Protein AF-0000000084558433 (afdb_homodimer)

Radius of gyration: 28.71 Å; Cα contacts (8 Å, |Δi|>4): 2437; chains: 2; bounding box: 60×85×61 Å

pLDDT: mean 94.38, std 9.55, range [43.19, 98.94]

Foldseek 3Di:
DWDKFWDPFFQQPWPQKWKAWACLPLDPPFTFKMKMFGNFWFQKAKFAAPDPQAALLRVLCVVLVQRTAGMEMEGEAEFNTPVPPQSNVLNLVLLVLLCVLVVHDSSRYHYFYYHDHPDDDDSNSSSSRSNVTSVGIDHDDVRRVNNQRNREDLFPDWQKTKIWTAFPVGQIKIKMKTWYAADQAAGDLPFGHQTGEMEMEMQAAADPVLNVVVSVLCNQARNQEDAAHGGDSTGMYMYTHRNNSPDDHCSPGPGVSVNSSVNRNSSRQVNQLRHQVFQAKEKEKEWQFPDQSLQSLLSRQLQNDLVNQQCLVVLFLPCVSSVVSSVVSPTDADLQQKWKWKAADPDIATQDHSNHGPDPDPVSRVSSSVRSPHRYMYIYMYRNNHGHMGMHMHGHDDPRNCVCVVPVVD/DWDKFWDPFFQQPWPQKWKAWACLPLDPPFTFKMKMFGNFWFQKAKFWAPDPQAALLRVLCVVLVQRTAGMEMEGEAEFNTPVPPQSNVLNLVLLVLLCVLVVHDSSRYRYFYYHDHPDDDDSNSSSSRSNVTSVGIDHDDVRRVNNQRNREDLFPDWQKTKIWTAFPVGQIKIKMKTWYAADQFAGDLPARDQTGEMEMEMQAAADPVLNVVVSVLSNQARNQEDAAHGGDSTRMYMYTHRNNSPDDHCSPGPGVSVNSSVNRNSSRQVNQLRHQVFQAKEKEKEWQFPDQSLQSLLSRQLQNDLVNQQCLVVLFLPCVSSVVSSVVSPTDADLQQKWKWKAADPDIATQDHSNHGPDPDPVNRVSSSVRSPHRYMYIYMYRNNHGHMGMHMHGHDDPRNCVCVVPVVD

Secondary structure (DSSP, 8-state):
----EEES--TT-STTEEEEEE--SSSSSS--EEEEEEEEEEEEEEEE---SS--HHHHHHHHH--SEEEEEEEEEEE---S-HHHHHHHHHHHHHHHHHHHTS-GGGEEEEEEEESS----HHHHHHHHHHHHHH-B-SHHHHHHHHHHT-SS-SS-EEEEEEEE-TTS-EEEEEEEEE-SSS----SSS----SEEEEEE-SB--GGGHHHHHHHHHTTGGGB-SSS---S--EEEEEE--TT-SSB-TT-HHHHHHHHHHHHHHHHHHHHT-TT---EEEEEEEEESSHHHHHHHHHHHHT-HHHHHHHHTT---HHHHHHHHHTS-----GGG-EEEEEETTEEEEEEETTEES--SHHHHHHHHHHHSSSEEEEEEE--SSSEEEEEEEE---HHHHHHHHSS--/----EEES--TT-STTEEEEEE--SSSSSS--EEEEEEEEEEEEEEEE---SS--HHHHHHHHH--SEEEEEEEEEEE---S-HHHHHHHHHHHHHHHHHHHTS-GGGEEEEEEEESS----HHHHHHHHHHHHHH-B-SHHHHHHHHHHT-SS-SS-EEEEEEEE-TTS-EEEEEEEEE-SSS----SSS----SEEEEEE-SB--GGGHHHHHHHHHTTGGGB-SSS---S--EEEEEE--TT-SSB-TT-HHHHHHHHHHHHHHHHHHHHT-TT---EEEEEEEEESSHHHHHHHHHHHHT-HHHHHHHHTT---HHHHHHHHHTS-----GGG-EEEEEETTEEEEEEETTEES--SHHHHHHHHHHHSSSEEEEEEE--SSSEEEEEEEE---HHHHHHHHSS--

Organism: NCBI:txid1577791

InterPro domains:
  IPR002813 Arginine biosynthesis protein ArgJ [MF_01106] (1-410)
  IPR002813 Arginine biosynthesis protein ArgJ [PF01960] (18-410)
  IPR002813 Arginine biosynthesis protein ArgJ [PTHR23100] (4-410)
  IPR002813 Arginine biosynthesis protein ArgJ [TIGR00120] (7-409)
  IPR002813 Arginine biosynthesis protein ArgJ [cd02152] (14-410)
  IPR016117 ArgJ-like domain superfamily [SSF56266] (13-407)
  IPR042195 ArgJ beta chain, C-terminal domain [G3DSA:3.10.20.340] (275-410)

Solvent-accessible surface area (backbone atoms only — not comparable to full-atom values): 37476 Å² total; per-residue (Å²): 128,75,61,68,39,80,47,96,51,21,54,24,60,15,58,59,31,27,18,9,38,27,62,29,60,76,28,94,79,52,44,16,28,18,36,40,38,38,81,48,69,7,38,43,43,75,32,38,40,71,29,69,45,50,8,20,29,52,53,53,50,62,73,64,59,50,62,37,32,29,32,38,40,31,39,14,55,42,21,28,18,62,38,57,70,61,24,36,52,50,41,52,49,52,28,44,52,49,16,61,76,70,71,52,61,44,70,25,39,44,59,46,36,34,57,46,48,57,40,81,75,60,61,67,33,50,50,54,22,46,57,51,26,67,75,49,50,31,61,47,65,66,22,26,51,34,22,42,50,1,50,35,73,81,38,85,65,76,45,64,41,23,36,37,36,43,39,94,88,62,41,62,34,29,41,11,32,34,41,35,48,19,63,57,23,16,36,68,85,85,61,71,19,20,45,29,46,34,46,30,30,25,3,38,24,52,56,81,79,34,48,64,56,52,43,53,46,36,57,63,15,36,34,26,26,25,44,54,57,36,43,37,36,50,15,30,26,37,37,35,25,48,27,68,49,42,74,66,69,41,68,79,33,65,53,51,52,53,45,52,46,50,48,43,38,51,52,24,46,49,33,14,46,40,15,52,50,31,76,25,30,35,36,32,36,30,33,17,14,71,37,49,67,34,14,42,34,29,34,49,35,38,47,51,29,55,62,38,17,9,14,47,60,45,26,34,68,57,61,40,46,50,47,32,28,42,23,64,26,78,43,75,65,51,68,60,47,24,30,34,33,42,29,11,82,93,39,74,43,71,44,29,50,50,32,32,66,64,56,91,51,74,75,46,47,53,54,43,22,54,16,34,64,35,57,45,29,35,41,40,35,36,32,70,62,41,81,24,49,34,58,29,29,10,21,30,46,40,59,48,30,35,51,56,45,17,49,55,89,106,128,76,62,70,39,81,47,96,52,21,54,24,61,15,59,60,30,27,19,11,38,27,62,30,61,75,30,95,77,54,43,15,29,19,36,40,37,37,80,47,68,7,37,42,42,74,33,36,39,68,30,69,46,50,7,21,29,52,52,52,49,61,73,63,59,48,61,39,31,28,31,39,40,31,38,16,54,42,21,27,16,60,38,56,70,62,24,36,52,49,40,52,49,53,28,43,52,49,16,60,77,69,70,51,61,45,70,24,39,44,57,45,37,33,57,45,47,58,40,80,74,60,61,68,34,50,51,51,23,45,56,53,25,67,74,50,50,32,62,48,65,68,24,26,49,33,21,41,49,1,50,34,74,82,38,85,66,76,44,65,40,22,37,37,37,44,40,92,89,62,40,62,34,30,41,12,31,34,41,35,49,18,62,57,22,15,35,64,87,85,63,65,20,20,44,30,48,34,46,29,30,25,4,38,25,51,57,81,79,35,46,64,57,51,49,53,48,32,56,64,15,34,32,26,27,26,46,56,58,35,43,38,36,50,14,30,28,38,38,36,25,48,27,67,49,41,75,65,70,42,69,79,32,65,55,50,50,51,45,52,44,50,45,42,38,52,52,25,47,50,32,14,46,39,14,52,50,32,77,27,28,35,37,33,37,30,32,17,14,72,36,49,65,35,13,43,35,29,36,50,35,39,47,51,28,54,63,37,17,9,14,48,59,45,26,35,68,59,62,39,46,47,48,31,27,42,23,63,28,80,41,76,65,50,67,59,46,24,30,35,31,43,29,11,82,94,39,73,42,70,44,28,52,50,33,32,67,62,57,89,51,72,73,44,50,54,52,43,22,54,16,33,64,36,56,44,29,35,42,39,36,35,32,71,60,42,81,24,49,34,57,30,29,10,21,29,46,41,58,48,30,35,49,57,46,18,46,55,88,106

Sequence (820 aa):
MNMIEEIEGGITTPQGFKAAGVHSGVKYRALDLGMVYSDVPASAFVGYTSNDVKSAPVQVMMKENSPKLSAVVINSGNANALTGRRGVEDAIAMKQAVAKELNIDPIEVGVMSTGLIGRFVDLHKIRYGINRAVRALDLGREADSLFAEAIMTTDTIKKEFSVRTRLEDGTLVYIAAVSKGSGMISPHMKVLHGTTLSVVTTDANLSIDFRSKWQEILDDSLNMVSVDGDQSTNDTSILMANGKAGGKYADEDPEFIAALEMVMTKIAKTIAKDGEGATKLIEVQVTGADTKEDARKAVHKILNSPLVKSAIYGSDPNYGRIMMALGNSGCKFNIEDVRLTIKGGDLEVPILDMGAPVFQEERSVEVVRMAMDNTEVSILIDLAYGKESAVGWGCDLTYDYVRINAEYASMNMIEEIEGGITTPQGFKAAGVHSGVKYRALDLGMVYSDVPASAFVGYTSNDVKSAPVQVMMKENSPKLSAVVINSGNANALTGRRGVEDAIAMKQAVAKELNIDPIEVGVMSTGLIGRFVDLHKIRYGINRAVRALDLGREADSLFAEAIMTTDTIKKEFSVRTRLEDGTLVYIAAVSKGSGMISPHMKVLHGTTLSVVTTDANLSIDFRSKWQEILDDSLNMVSVDGDQSTNDTSILMANGKAGGKYADEDPEFIAALEMVMTKIAKTIAKDGEGATKLIEVQVTGADTKEDARKAVHKILNSPLVKSAIYGSDPNYGRIMMALGNSGCKFNIEDVRLTIKGGDLEVPILDMGAPVFQEERSVEVVRMAMDNTEVSILIDLAYGKESAVGWGCDLTYDYVRINAEYAS

Nearest PDB structures (foldseek):
  1vra-assembly1_A  TM=9.473E-01  e=4.789E-22  Halalkalibacterium halodurans
  1vra-assembly1_B  TM=9.084E-01  e=2.443E-18  Halalkalibacterium halodurans
  3it4-assembly1_B  TM=9.270E-01  e=1.247E-14  Mycobacterium tuberculosis
  3it4-assembly1_D  TM=9.232E-01  e=3.241E-14  Mycobacterium tuberculosis
  2v4i-assembly1_A  TM=8.874E-01  e=9.176E-13  Streptomyces clavuligerus

Structure (mmCIF, N/CA/C/O backbone):
data_AF-0000000084558433-model_v1
#
loop_
_entity.id
_entity.type
_entity.pdbx_description
1 polymer 'Arginine biosynthesis bifunctional protein ArgJ'
#
loop_
_atom_site.group_PDB
_atom_site.id
_atom_site.type_symbol
_atom_site.label_atom_id
_atom_site.label_alt_id
_atom_site.label_comp_id
_atom_site.label_asym_id
_atom_site.label_entity_id
_atom_site.label_seq_id
_atom_site.pdbx_PDB_ins_code
_atom_site.Cartn_x
_atom_site.Cartn_y
_atom_site.Cartn_z
_atom_site.occupancy
_atom_site.B_iso_or_equiv
_atom_site.auth_seq_id
_atom_site.auth_comp_id
_atom_site.auth_asym_id
_atom_site.auth_atom_id
_atom_site.pdbx_PDB_model_num
ATOM 1 N N . MET A 1 1 ? 30.781 -30.125 -11.453 1 44.47 1 MET A N 1
ATOM 2 C CA . MET A 1 1 ? 29.766 -29.297 -10.812 1 44.47 1 MET A CA 1
ATOM 3 C C . MET A 1 1 ? 28.469 -29.312 -11.625 1 44.47 1 MET A C 1
ATOM 5 O O . MET A 1 1 ? 28.469 -28.984 -12.812 1 44.47 1 MET A O 1
ATOM 9 N N . ASN A 1 2 ? 27.547 -30.25 -11.398 1 61.31 2 ASN A N 1
ATOM 10 C CA . ASN A 1 2 ? 26.406 -30.531 -12.25 1 61.31 2 ASN A CA 1
ATOM 11 C C . ASN A 1 2 ? 25.594 -29.281 -12.547 1 61.31 2 ASN A C 1
ATOM 13 O O . ASN A 1 2 ? 25.391 -28.438 -11.664 1 61.31 2 ASN A O 1
ATOM 17 N N . MET A 1 3 ? 25.641 -28.859 -13.75 1 83.62 3 MET A N 1
ATOM 18 C CA . MET A 1 3 ? 25.172 -27.594 -14.281 1 83.62 3 MET A CA 1
ATOM 19 C C . MET A 1 3 ? 23.656 -27.625 -14.516 1 83.62 3 MET A C 1
ATOM 21 O O . MET A 1 3 ? 23.125 -28.594 -15.055 1 83.62 3 MET A O 1
ATOM 25 N N . ILE A 1 4 ? 22.844 -26.922 -13.852 1 96.19 4 ILE A N 1
ATOM 26 C CA . ILE A 1 4 ? 21.453 -26.656 -14.18 1 96.19 4 ILE A CA 1
ATOM 27 C C . ILE A 1 4 ? 21.344 -26.125 -15.609 1 96.19 4 ILE A C 1
ATOM 29 O O . ILE A 1 4 ? 22.031 -25.188 -15.984 1 96.19 4 ILE A O 1
ATOM 33 N N . GLU A 1 5 ? 20.656 -26.828 -16.438 1 97.88 5 GLU A N 1
ATOM 34 C CA . GLU A 1 5 ? 20.5 -26.406 -17.828 1 97.88 5 GLU A CA 1
ATOM 35 C C . GLU A 1 5 ? 19.078 -25.922 -18.094 1 97.88 5 GLU A C 1
ATOM 37 O O . GLU A 1 5 ? 18.109 -26.656 -17.859 1 97.88 5 GLU A O 1
ATOM 42 N N . GLU A 1 6 ? 18.922 -24.672 -18.516 1 97.5 6 GLU A N 1
ATOM 43 C CA . GLU A 1 6 ? 17.625 -24.203 -19.016 1 97.5 6 GLU A CA 1
ATOM 44 C C . GLU A 1 6 ? 17.281 -24.875 -20.344 1 97.5 6 GLU A C 1
ATOM 46 O O . GLU A 1 6 ? 18.125 -24.984 -21.234 1 97.5 6 GLU A O 1
ATOM 51 N N . ILE A 1 7 ? 16.078 -25.328 -20.469 1 97.12 7 ILE A N 1
ATOM 52 C CA . ILE A 1 7 ? 15.695 -26.016 -21.688 1 97.12 7 ILE A CA 1
ATOM 53 C C . ILE A 1 7 ? 14.375 -25.438 -22.203 1 97.12 7 ILE A C 1
ATOM 55 O O . ILE A 1 7 ? 13.617 -24.844 -21.438 1 97.12 7 ILE A O 1
ATOM 59 N N . GLU A 1 8 ? 14.172 -25.656 -23.469 1 95.38 8 GLU A N 1
ATOM 60 C CA . GLU A 1 8 ? 12.844 -25.391 -24.016 1 95.38 8 GLU A CA 1
ATOM 61 C C . GLU A 1 8 ? 11.852 -26.469 -23.594 1 95.38 8 GLU A C 1
ATOM 63 O O . GLU A 1 8 ? 12.039 -27.641 -23.906 1 95.38 8 GLU A O 1
ATOM 68 N N . GLY A 1 9 ? 10.969 -26.156 -22.719 1 96.12 9 GLY A N 1
ATOM 69 C CA . GLY A 1 9 ? 9.984 -27.094 -22.219 1 96.12 9 GLY A CA 1
ATOM 70 C C . GLY A 1 9 ? 8.844 -26.422 -21.469 1 96.12 9 GLY A C 1
ATOM 71 O O . GLY A 1 9 ? 8.75 -25.188 -21.453 1 96.12 9 GLY A O 1
ATOM 72 N N . GLY A 1 10 ? 7.93 -27.25 -21.047 1 97.81 10 GLY A N 1
ATOM 73 C CA . GLY A 1 10 ? 6.75 -26.812 -20.328 1 97.81 10 GLY A CA 1
ATOM 74 C C . GLY A 1 10 ? 6.293 -27.812 -19.281 1 97.81 10 GLY A C 1
ATOM 75 O O . GLY A 1 10 ? 7.047 -28.719 -18.891 1 97.81 10 GLY A O 1
ATOM 76 N N . ILE A 1 11 ? 5.137 -27.641 -18.812 1 98.81 11 ILE A N 1
ATOM 77 C CA . ILE A 1 11 ? 4.602 -28.281 -17.625 1 98.81 11 ILE A CA 1
ATOM 78 C C . ILE A 1 11 ? 4.617 -29.797 -17.812 1 98.81 11 ILE A C 1
ATOM 80 O O . ILE A 1 11 ? 4.574 -30.562 -16.844 1 98.81 11 ILE A O 1
ATOM 84 N N . THR A 1 12 ? 4.746 -30.312 -19.109 1 98.88 12 THR A N 1
ATOM 85 C CA . THR A 1 12 ? 4.73 -31.75 -19.375 1 98.88 12 THR A CA 1
ATOM 86 C C . THR A 1 12 ? 6.141 -32.25 -19.656 1 98.88 12 THR A C 1
ATOM 88 O O . THR A 1 12 ? 6.32 -33.406 -20.031 1 98.88 12 THR A O 1
ATOM 91 N N . THR A 1 13 ? 7.129 -31.391 -19.547 1 98.75 13 THR A N 1
ATOM 92 C CA . THR A 1 13 ? 8.508 -31.781 -19.812 1 98.75 13 THR A CA 1
ATOM 93 C C . THR A 1 13 ? 8.969 -32.844 -18.828 1 98.75 13 THR A C 1
ATOM 95 O O . THR A 1 13 ? 9.633 -33.812 -19.219 1 98.75 13 THR A O 1
ATOM 98 N N . PRO A 1 14 ? 8.719 -32.75 -17.516 1 98.88 14 PRO A N 1
ATOM 99 C CA . PRO A 1 14 ? 9.031 -33.844 -16.625 1 98.88 14 PRO A CA 1
ATOM 100 C C . PRO A 1 14 ? 8.273 -35.125 -16.984 1 98.88 14 PRO A C 1
ATOM 102 O O . PRO A 1 14 ? 7.113 -35.062 -17.391 1 98.88 14 PRO A O 1
ATOM 105 N N . GLN A 1 15 ? 8.852 -36.25 -16.781 1 98.69 15 GLN A N 1
ATOM 106 C CA . GLN A 1 15 ? 8.266 -37.531 -17.188 1 98.69 15 GLN A CA 1
ATOM 107 C C . GLN A 1 15 ? 6.953 -37.781 -16.438 1 98.69 15 GLN A C 1
ATOM 109 O O . GLN A 1 15 ? 6.863 -37.562 -15.234 1 98.69 15 GLN A O 1
ATOM 114 N N . GLY A 1 16 ? 5.953 -38.281 -17.234 1 98.81 16 GLY A N 1
ATOM 115 C CA . GLY A 1 16 ? 4.75 -38.812 -16.609 1 98.81 16 GLY A CA 1
ATOM 116 C C . GLY A 1 16 ? 3.66 -37.781 -16.453 1 98.81 16 GLY A C 1
ATOM 117 O O . GLY A 1 16 ? 2.652 -38.031 -15.789 1 98.81 16 GLY A O 1
ATOM 118 N N . PHE A 1 17 ? 3.85 -36.562 -17.031 1 98.94 17 PHE A N 1
ATOM 119 C CA . PHE A 1 17 ? 2.84 -35.5 -16.938 1 98.94 17 PHE A CA 1
ATOM 120 C C . PHE A 1 17 ? 2.211 -35.25 -18.297 1 98.94 17 PHE A C 1
ATOM 122 O O . PHE A 1 17 ? 2.893 -35.281 -19.328 1 98.94 17 PHE A O 1
ATOM 129 N N . LYS A 1 18 ? 0.962 -35 -18.312 1 98.94 18 LYS A N 1
ATOM 130 C CA . LYS A 1 18 ? 0.178 -34.5 -19.453 1 98.94 18 LYS A CA 1
ATOM 131 C C . LYS A 1 18 ? -0.582 -33.219 -19.078 1 98.94 18 LYS A C 1
ATOM 133 O O . LYS A 1 18 ? -0.771 -32.938 -17.891 1 98.94 18 LYS A O 1
ATOM 138 N N . ALA A 1 19 ? -0.958 -32.469 -20.047 1 98.94 19 ALA A N 1
ATOM 139 C CA . ALA A 1 19 ? -1.695 -31.219 -19.781 1 98.94 19 ALA A CA 1
ATOM 140 C C . ALA A 1 19 ? -2.691 -30.922 -20.906 1 98.94 19 ALA A C 1
ATOM 142 O O . ALA A 1 19 ? -2.615 -31.516 -21.984 1 98.94 19 ALA A O 1
ATOM 143 N N . ALA A 1 20 ? -3.623 -30.078 -20.625 1 98.94 20 ALA A N 1
ATOM 144 C CA . ALA A 1 20 ? -4.621 -29.594 -21.578 1 98.94 20 ALA A CA 1
ATOM 145 C C . ALA A 1 20 ? -5.07 -28.188 -21.25 1 98.94 20 ALA A C 1
ATOM 147 O O . ALA A 1 20 ? -4.957 -27.75 -20.094 1 98.94 20 ALA A O 1
ATOM 148 N N . GLY A 1 21 ? -5.445 -27.406 -22.172 1 98.88 21 GLY A N 1
ATOM 149 C CA . GLY A 1 21 ? -6.137 -26.141 -22.094 1 98.88 21 GLY A CA 1
ATOM 150 C C . GLY A 1 21 ? -7.301 -26.031 -23.062 1 98.88 21 GLY A C 1
ATOM 151 O O . GLY A 1 21 ? -7.145 -26.281 -24.25 1 98.88 21 GLY A O 1
ATOM 152 N N . VAL A 1 22 ? -8.445 -25.734 -22.516 1 98.88 22 VAL A N 1
ATOM 153 C CA . VAL A 1 22 ? -9.625 -25.75 -23.359 1 98.88 22 VAL A CA 1
ATOM 154 C C . VAL A 1 22 ? -10.484 -24.516 -23.078 1 98.88 22 VAL A C 1
ATOM 156 O O . VAL A 1 22 ? -10.227 -23.781 -22.125 1 98.88 22 VAL A O 1
ATOM 159 N N . HIS A 1 23 ? -11.398 -24.266 -23.969 1 98.62 23 HIS A N 1
ATOM 160 C CA . HIS A 1 23 ? -12.438 -2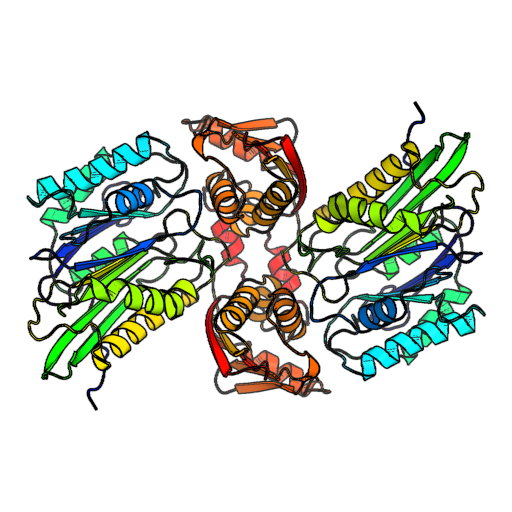3.266 -23.781 1 98.62 23 HIS A CA 1
ATOM 161 C C . HIS A 1 23 ? -13.703 -23.891 -23.203 1 98.62 23 HIS A C 1
ATOM 163 O O . HIS A 1 23 ? -14.352 -24.719 -23.859 1 98.62 23 HIS A O 1
ATOM 169 N N . SER A 1 24 ? -14.031 -23.578 -22.016 1 98.06 24 SER A N 1
ATOM 170 C CA . SER A 1 24 ? -15.188 -24.156 -21.344 1 98.06 24 SER A CA 1
ATOM 171 C C . SER A 1 24 ? -16.438 -23.281 -21.547 1 98.06 24 SER A C 1
ATOM 173 O O . SER A 1 24 ? -17.562 -23.75 -21.344 1 98.06 24 SER A O 1
ATOM 175 N N . GLY A 1 25 ? -16.25 -21.969 -21.781 1 97.31 25 GLY A N 1
ATOM 176 C CA . GLY A 1 25 ? -17.344 -21.031 -21.938 1 97.31 25 GLY A CA 1
ATOM 177 C C . GLY A 1 25 ? -17.469 -20.062 -20.781 1 97.31 25 GLY A C 1
ATOM 178 O O . GLY A 1 25 ? -18.328 -19.188 -20.797 1 97.31 25 GLY A O 1
ATOM 179 N N . VAL A 1 26 ? -16.641 -20.234 -19.812 1 95.88 26 VAL A N 1
ATOM 180 C CA . VAL A 1 26 ? -16.656 -19.281 -18.719 1 95.88 26 VAL A CA 1
ATOM 181 C C . VAL A 1 26 ? -16.234 -17.906 -19.25 1 95.88 26 VAL A C 1
ATOM 183 O O . VAL A 1 26 ? -16.875 -16.891 -18.922 1 95.88 26 VAL A O 1
ATOM 186 N N . LYS A 1 27 ? -15.141 -17.906 -20.031 1 94.69 27 LYS A N 1
ATOM 187 C CA . LYS A 1 27 ? -14.781 -16.703 -20.766 1 94.69 27 LYS A CA 1
ATOM 188 C C . LYS A 1 27 ? -15.461 -16.656 -22.125 1 94.69 27 LYS A C 1
ATOM 190 O O . LYS A 1 27 ? -16 -17.672 -22.594 1 94.69 27 LYS A O 1
ATOM 195 N N . TYR A 1 28 ? -15.438 -15.531 -22.781 1 92.69 28 TYR A N 1
ATOM 196 C CA . TYR A 1 28 ? -16.156 -15.344 -24.047 1 92.69 28 TYR A CA 1
ATOM 197 C C . TYR A 1 28 ? -15.5 -16.141 -25.172 1 92.69 28 TYR A C 1
ATOM 199 O O . TYR A 1 28 ? -16.172 -16.891 -25.875 1 92.69 28 TYR A O 1
ATOM 207 N N . ARG A 1 29 ? -14.164 -16.109 -25.422 1 91.19 29 ARG A N 1
ATOM 208 C CA . ARG A 1 29 ? -13.516 -16.75 -26.562 1 91.19 29 ARG A CA 1
ATOM 209 C C . ARG A 1 29 ? -12.211 -17.422 -26.141 1 91.19 29 ARG A C 1
ATOM 211 O O . ARG A 1 29 ? -11.844 -18.469 -26.672 1 91.19 29 ARG A O 1
ATOM 218 N N . ALA A 1 30 ? -11.578 -16.906 -25.141 1 96.38 30 ALA A N 1
ATOM 219 C CA . ALA A 1 30 ? -10.258 -17.359 -24.75 1 96.38 30 ALA A CA 1
ATOM 220 C C . ALA A 1 30 ? -10.336 -18.703 -24.031 1 96.38 30 ALA A C 1
ATOM 222 O O . ALA A 1 30 ? -11.375 -19.062 -23.469 1 96.38 30 ALA A O 1
ATOM 223 N N . LEU A 1 31 ? -9.266 -19.453 -24.141 1 98.62 31 LEU A N 1
ATOM 224 C CA . LEU A 1 31 ? -9.156 -20.641 -23.297 1 98.62 31 LEU A CA 1
ATOM 225 C C . LEU A 1 31 ? -9.336 -20.281 -21.828 1 98.62 31 LEU A C 1
ATOM 227 O O . LEU A 1 31 ? -8.891 -19.219 -21.391 1 98.62 31 LEU A O 1
ATOM 231 N N . ASP A 1 32 ? -10.023 -21.172 -21.109 1 98.56 32 ASP A N 1
ATOM 232 C CA . ASP A 1 32 ? -10.367 -20.719 -19.75 1 98.56 32 ASP A CA 1
ATOM 233 C C . ASP A 1 32 ? -10.383 -21.891 -18.781 1 98.56 32 ASP A C 1
ATOM 235 O O . ASP A 1 32 ? -10.875 -21.766 -17.656 1 98.56 32 ASP A O 1
ATOM 239 N N . LEU A 1 33 ? -9.93 -23.016 -19.156 1 98.88 33 LEU A N 1
ATOM 240 C CA . LEU A 1 33 ? -9.805 -24.156 -18.25 1 98.88 33 LEU A CA 1
ATOM 241 C C . LEU A 1 33 ? -8.562 -24.984 -18.578 1 98.88 33 LEU A C 1
ATOM 243 O O . LEU A 1 33 ? -8.414 -25.453 -19.703 1 98.88 33 LEU A O 1
ATOM 247 N N . GLY A 1 34 ? -7.648 -25.109 -17.641 1 98.88 34 GLY A N 1
ATOM 248 C CA . GLY A 1 34 ? -6.434 -25.891 -17.781 1 98.88 34 GLY A CA 1
ATOM 249 C C . GLY A 1 34 ? -6.387 -27.094 -16.859 1 98.88 34 GLY A C 1
ATOM 250 O O . GLY A 1 34 ? -6.961 -27.047 -15.758 1 98.88 34 GLY A O 1
ATOM 251 N N . MET A 1 35 ? -5.695 -28.125 -17.297 1 98.94 35 MET A N 1
ATOM 252 C CA . MET A 1 35 ? -5.543 -29.328 -16.469 1 98.94 35 MET A CA 1
ATOM 253 C C . MET A 1 35 ? -4.141 -29.906 -16.609 1 98.94 35 MET A C 1
ATOM 255 O O . MET A 1 35 ? -3.582 -29.938 -17.719 1 98.94 35 MET A O 1
ATOM 259 N N . VAL A 1 36 ? -3.576 -30.281 -15.555 1 98.94 36 VAL A N 1
ATOM 260 C CA . VAL A 1 36 ? -2.35 -31.078 -15.508 1 98.94 36 VAL A CA 1
ATOM 261 C C . VAL A 1 36 ? -2.643 -32.438 -14.898 1 98.94 36 VAL A C 1
ATOM 263 O O . VAL A 1 36 ? -3.389 -32.562 -13.93 1 98.94 36 VAL A O 1
ATOM 266 N N . TYR A 1 37 ? -2.143 -33.469 -15.469 1 98.94 37 TYR A N 1
ATOM 267 C CA . TYR A 1 37 ? -2.383 -34.844 -15.031 1 98.94 37 TYR A CA 1
ATOM 268 C C . TYR A 1 37 ? -1.074 -35.625 -14.922 1 98.94 37 TYR A C 1
ATOM 270 O O . TYR A 1 37 ? -0.221 -35.531 -15.805 1 98.94 37 TYR A O 1
ATOM 278 N N . SER A 1 38 ? -0.867 -36.312 -13.828 1 98.88 38 SER A N 1
ATOM 279 C CA . SER A 1 38 ? 0.26 -37.219 -13.609 1 98.88 38 SER A CA 1
ATOM 280 C C . SER A 1 38 ? -0.162 -38.688 -13.766 1 98.88 38 SER A C 1
ATOM 282 O O . SER A 1 38 ? -1.14 -39.125 -13.156 1 98.88 38 SER A O 1
ATOM 284 N N . ASP A 1 39 ? 0.604 -39.438 -14.461 1 96.62 39 ASP A N 1
ATOM 285 C CA . ASP A 1 39 ? 0.306 -40.844 -14.719 1 96.62 39 ASP A CA 1
ATOM 286 C C . ASP A 1 39 ? 0.239 -41.656 -13.422 1 96.62 39 ASP A C 1
ATOM 288 O O . ASP A 1 39 ? -0.397 -42.719 -13.359 1 96.62 39 ASP A O 1
ATOM 292 N N . VAL A 1 40 ? 0.911 -41.219 -12.414 1 98.06 40 VAL A N 1
ATOM 293 C CA . VAL A 1 40 ? 0.878 -41.781 -11.07 1 98.06 40 VAL A CA 1
ATOM 294 C C . VAL A 1 40 ? 0.643 -40.688 -10.047 1 98.06 40 VAL A C 1
ATOM 296 O O . VAL A 1 40 ? 0.957 -39.531 -10.297 1 98.06 40 VAL A O 1
ATOM 299 N N . PRO A 1 41 ? 0.07 -41.031 -8.906 1 98.44 41 PRO A N 1
ATOM 300 C CA . PRO A 1 41 ? -0.07 -40 -7.883 1 98.44 41 PRO A CA 1
ATOM 301 C C . PRO A 1 41 ? 1.257 -39.312 -7.539 1 98.44 41 PRO A C 1
ATOM 303 O O . PRO A 1 41 ? 2.271 -40 -7.363 1 98.44 41 PRO A O 1
ATOM 306 N N . ALA A 1 42 ? 1.291 -38.031 -7.523 1 98.69 42 ALA A N 1
ATOM 307 C CA . ALA A 1 42 ? 2.486 -37.25 -7.254 1 98.69 42 ALA A CA 1
ATOM 308 C C . ALA A 1 42 ? 2.439 -36.625 -5.855 1 98.69 42 ALA A C 1
ATOM 310 O O . ALA A 1 42 ? 1.389 -36.188 -5.406 1 98.69 42 ALA A O 1
ATOM 311 N N . SER A 1 43 ? 3.605 -36.688 -5.137 1 98.56 43 SER A N 1
ATOM 312 C CA . SER A 1 43 ? 3.686 -35.906 -3.902 1 98.56 43 SER A CA 1
ATOM 313 C C . SER A 1 43 ? 3.363 -34.438 -4.156 1 98.56 43 SER A C 1
ATOM 315 O O . SER A 1 43 ? 3.877 -33.844 -5.102 1 98.56 43 SER A O 1
ATOM 317 N N . ALA A 1 44 ? 2.508 -33.906 -3.303 1 98.19 44 ALA A N 1
ATOM 318 C CA . ALA A 1 44 ? 2.033 -32.562 -3.533 1 98.19 44 ALA A CA 1
ATOM 319 C C . ALA A 1 44 ? 2.496 -31.609 -2.42 1 98.19 44 ALA A C 1
ATOM 321 O O . ALA A 1 44 ? 2.375 -31.938 -1.236 1 98.19 44 ALA A O 1
ATOM 322 N N . PHE A 1 45 ? 3.105 -30.547 -2.742 1 97.5 45 PHE A N 1
ATOM 323 C CA . PHE A 1 45 ? 3.479 -29.453 -1.846 1 97.5 45 PHE A CA 1
ATOM 324 C C . PHE A 1 45 ? 2.77 -28.172 -2.238 1 97.5 45 PHE A C 1
ATOM 326 O O . PHE A 1 45 ? 2.949 -27.672 -3.352 1 97.5 45 PHE A O 1
ATOM 333 N N . VAL A 1 46 ? 1.927 -27.641 -1.332 1 95.31 46 VAL A N 1
ATOM 334 C CA . VAL A 1 46 ? 1.017 -26.578 -1.731 1 95.31 46 VAL A CA 1
ATOM 335 C C . VAL A 1 46 ? 1.197 -25.375 -0.811 1 95.31 46 VAL A C 1
ATOM 337 O O . VAL A 1 46 ? 1.349 -25.531 0.403 1 95.31 46 VAL A O 1
ATOM 340 N N . GLY A 1 47 ? 1.368 -24.203 -1.375 1 93.88 47 GLY A N 1
ATOM 341 C CA . GLY A 1 47 ? 1.233 -22.938 -0.68 1 93.88 47 GLY A CA 1
ATOM 342 C C . GLY A 1 47 ? -0.067 -22.219 -0.993 1 93.88 47 GLY A C 1
ATOM 343 O O . GLY A 1 47 ? -0.529 -22.234 -2.135 1 93.88 47 GLY A O 1
ATOM 344 N N . TYR A 1 48 ? -0.691 -21.609 0.043 1 94.38 48 TYR A N 1
ATOM 345 C CA . TYR A 1 48 ? -1.971 -20.922 -0.124 1 94.38 48 TYR A CA 1
ATOM 346 C C . TYR A 1 48 ? -1.866 -19.453 0.277 1 94.38 48 TYR A C 1
ATOM 348 O O . TYR A 1 48 ? -0.98 -19.078 1.048 1 94.38 48 TYR A O 1
ATOM 356 N N . THR A 1 49 ? -2.84 -18.672 -0.197 1 94.56 49 THR A N 1
ATOM 357 C CA . THR A 1 49 ? -3.031 -17.297 0.258 1 94.56 49 THR A CA 1
ATOM 358 C C . THR A 1 49 ? -3.256 -17.25 1.767 1 94.56 49 THR A C 1
ATOM 360 O O . THR A 1 49 ? -3.865 -18.156 2.336 1 94.56 49 THR A O 1
ATOM 363 N N . SER A 1 50 ? -2.766 -16.156 2.348 1 92.31 50 SER A N 1
ATOM 364 C CA . SER A 1 50 ? -3.066 -15.906 3.754 1 92.31 50 SER A CA 1
ATOM 365 C C . SER A 1 50 ? -4.227 -14.922 3.902 1 92.31 50 SER A C 1
ATOM 367 O O . SER A 1 50 ? -4.559 -14.516 5.016 1 92.31 50 SER A O 1
ATOM 369 N N . ASN A 1 51 ? -4.824 -14.445 2.766 1 94.44 51 ASN A N 1
ATOM 370 C CA . ASN A 1 51 ? -5.996 -13.578 2.816 1 94.44 51 ASN A CA 1
ATOM 371 C C . ASN A 1 51 ? -7.137 -14.219 3.6 1 94.44 51 ASN A C 1
ATOM 373 O O . ASN A 1 51 ? -7.469 -15.391 3.379 1 94.44 51 ASN A O 1
ATOM 377 N N . ASP A 1 52 ? -7.727 -13.5 4.457 1 94 52 ASP A N 1
ATOM 378 C CA . ASP A 1 52 ? -8.758 -14.07 5.309 1 94 52 ASP A CA 1
ATOM 379 C C . ASP A 1 52 ? -10.062 -14.281 4.535 1 94 52 ASP A C 1
ATOM 381 O O . ASP A 1 52 ? -10.953 -14.992 4.992 1 94 52 ASP A O 1
ATOM 385 N N . VAL A 1 53 ? -10.203 -13.641 3.438 1 94.12 53 VAL A N 1
ATOM 386 C CA . VAL A 1 53 ? -11.289 -13.922 2.508 1 94.12 53 VAL A CA 1
ATOM 387 C C . VAL A 1 53 ? -10.82 -14.922 1.45 1 94.12 53 VAL A C 1
ATOM 389 O O . VAL A 1 53 ? -10.578 -14.547 0.301 1 94.12 53 VAL A O 1
ATOM 392 N N . LYS A 1 54 ? -10.781 -16.172 1.861 1 95.25 54 LYS A N 1
ATOM 393 C CA . LYS A 1 54 ? -10.273 -17.25 1.017 1 95.25 54 LYS A CA 1
ATOM 394 C C . LYS A 1 54 ? -11.344 -17.734 0.044 1 95.25 54 LYS A C 1
ATOM 396 O O . LYS A 1 54 ? -12.508 -17.891 0.422 1 95.25 54 LYS A O 1
ATOM 401 N N . SER A 1 55 ? -10.945 -17.938 -1.156 1 96.31 55 SER A N 1
ATOM 402 C CA . SER A 1 55 ? -11.859 -18.484 -2.156 1 96.31 55 SER A CA 1
ATOM 403 C C . SER A 1 55 ? -12.289 -19.906 -1.801 1 96.31 55 SER A C 1
ATOM 405 O O . SER A 1 55 ? -11.641 -20.562 -0.993 1 96.31 55 SER A O 1
ATOM 407 N N . ALA A 1 56 ? -13.336 -20.344 -2.41 1 97.06 56 ALA A N 1
ATOM 408 C CA . ALA A 1 56 ? -13.883 -21.688 -2.172 1 97.06 56 ALA A CA 1
ATOM 409 C C . ALA A 1 56 ? -12.867 -22.766 -2.523 1 97.06 56 ALA A C 1
ATOM 411 O O . ALA A 1 56 ? -12.648 -23.703 -1.747 1 97.06 56 ALA A O 1
ATOM 412 N N . PRO A 1 57 ? -12.195 -22.656 -3.705 1 98 57 PRO A N 1
ATOM 413 C CA . PRO A 1 57 ? -11.195 -23.672 -4.004 1 98 57 PRO A CA 1
ATOM 414 C C . PRO A 1 57 ? -10.102 -23.766 -2.939 1 98 57 PRO A C 1
ATOM 416 O O . PRO A 1 57 ? -9.68 -24.859 -2.568 1 98 57 PRO A O 1
ATOM 419 N N . VAL A 1 58 ? -9.602 -22.656 -2.443 1 97 58 VAL A N 1
ATOM 420 C CA . VAL A 1 58 ? -8.578 -22.641 -1.409 1 97 58 VAL A CA 1
ATOM 421 C C . VAL A 1 58 ? -9.102 -23.328 -0.147 1 97 58 VAL A C 1
ATOM 423 O O . VAL A 1 58 ? -8.414 -24.141 0.452 1 97 58 VAL A O 1
ATOM 426 N N . GLN A 1 59 ? -10.312 -22.984 0.23 1 97.31 59 GLN A N 1
ATOM 427 C CA . GLN A 1 59 ? -10.914 -23.578 1.418 1 97.31 59 GLN A CA 1
ATOM 428 C C . GLN A 1 59 ? -10.977 -25.109 1.298 1 97.31 59 GLN A C 1
ATOM 430 O O . GLN A 1 59 ? -10.609 -25.812 2.23 1 97.31 59 GLN A O 1
ATOM 435 N N . VAL A 1 60 ? -11.391 -25.547 0.174 1 98.31 60 VAL A N 1
ATOM 436 C CA . VAL A 1 60 ? -11.562 -26.984 -0.055 1 98.31 60 VAL A CA 1
ATOM 437 C C . VAL A 1 60 ? -10.203 -27.672 -0.023 1 98.31 60 VAL A C 1
ATOM 439 O O . VAL A 1 60 ? -10.039 -28.688 0.652 1 98.31 60 VAL A O 1
ATOM 442 N N . MET A 1 61 ? -9.273 -27.141 -0.74 1 97.62 61 MET A N 1
ATOM 443 C CA . MET A 1 61 ? -7.941 -27.734 -0.821 1 97.62 61 MET A CA 1
ATOM 444 C C . MET A 1 61 ? -7.273 -27.766 0.55 1 97.62 61 MET A C 1
ATOM 446 O O . MET A 1 61 ? -6.645 -28.766 0.918 1 97.62 61 MET A O 1
ATOM 450 N N . MET A 1 62 ? -7.383 -26.703 1.272 1 96.5 62 MET A N 1
ATOM 451 C CA . MET A 1 62 ? -6.777 -26.625 2.6 1 96.5 62 MET A CA 1
ATOM 452 C C . MET A 1 62 ? -7.387 -27.672 3.537 1 96.5 62 MET A C 1
ATOM 454 O O . MET A 1 62 ? -6.676 -28.312 4.312 1 96.5 62 MET A O 1
ATOM 458 N N . LYS A 1 63 ? -8.695 -27.766 3.533 1 97.25 63 LYS A N 1
ATOM 459 C CA . LYS A 1 63 ? -9.391 -28.719 4.395 1 97.25 63 LYS A CA 1
ATOM 460 C C . LYS A 1 63 ? -8.945 -30.156 4.102 1 97.25 63 LYS A C 1
ATOM 462 O O . LYS A 1 63 ? -8.711 -30.938 5.023 1 97.25 63 LYS A O 1
ATOM 467 N N . GLU A 1 64 ? -8.82 -30.453 2.861 1 96.56 64 GLU A N 1
ATOM 468 C CA . GLU A 1 64 ? -8.469 -31.812 2.457 1 96.56 64 GLU A CA 1
ATOM 469 C C . GLU A 1 64 ? -6.992 -32.094 2.709 1 96.56 64 GLU A C 1
ATOM 471 O O . GLU A 1 64 ? -6.629 -33.188 3.16 1 96.56 64 GLU A O 1
ATOM 476 N N . ASN A 1 65 ? -6.105 -31.141 2.389 1 94.31 65 ASN A N 1
ATOM 477 C CA . ASN A 1 65 ? -4.664 -31.219 2.594 1 94.31 65 ASN A CA 1
ATOM 478 C C . ASN A 1 65 ? -4.098 -32.562 2.096 1 94.31 65 ASN A C 1
ATOM 480 O O . ASN A 1 65 ? -3.438 -33.281 2.85 1 94.31 65 ASN A O 1
ATOM 484 N N . SER A 1 66 ? -4.422 -32.906 0.901 1 95.12 66 SER A N 1
ATOM 485 C CA . SER A 1 66 ? -4.012 -34.188 0.321 1 95.12 66 SER A CA 1
ATOM 486 C C . SER A 1 66 ? -2.498 -34.25 0.161 1 95.12 66 SER A C 1
ATOM 488 O O . SER A 1 66 ? -1.88 -33.344 -0.381 1 95.12 66 SER A O 1
ATOM 490 N N . PRO A 1 67 ? -1.872 -35.312 0.566 1 96.56 67 PRO A N 1
ATOM 491 C CA . PRO A 1 67 ? -0.422 -35.469 0.414 1 96.56 67 PRO A CA 1
ATOM 492 C C . PRO A 1 67 ? -0.005 -35.75 -1.027 1 96.56 67 PRO A C 1
ATOM 494 O O . PRO A 1 67 ? 1.164 -35.562 -1.381 1 96.56 67 PRO A O 1
ATOM 497 N N . LYS A 1 68 ? -0.959 -36.312 -1.805 1 98.25 68 LYS A N 1
ATOM 498 C CA . LYS A 1 68 ? -0.683 -36.594 -3.207 1 98.25 68 LYS A CA 1
ATOM 499 C C . LYS A 1 68 ? -1.794 -36.094 -4.113 1 98.25 68 LYS A C 1
ATOM 501 O O . LYS A 1 68 ? -2.967 -36.094 -3.732 1 98.25 68 LYS A O 1
ATOM 506 N N . LEU A 1 69 ? -1.364 -35.688 -5.258 1 98.75 69 LEU A N 1
ATOM 507 C CA . LEU A 1 69 ? -2.301 -35.25 -6.297 1 98.75 69 LEU A CA 1
ATOM 508 C C . LEU A 1 69 ? -1.996 -35.969 -7.617 1 98.75 69 LEU A C 1
ATOM 510 O O . LEU A 1 69 ? -0.829 -36.156 -7.969 1 98.75 69 LEU A O 1
ATOM 514 N N . SER A 1 70 ? -3.043 -36.375 -8.328 1 98.88 70 SER A N 1
ATOM 515 C CA . SER A 1 70 ? -2.908 -36.938 -9.664 1 98.88 70 SER A CA 1
ATOM 516 C C . SER A 1 70 ? -3.299 -35.938 -10.742 1 98.88 70 SER A C 1
ATOM 518 O O . SER A 1 70 ? -2.848 -36.031 -11.883 1 98.88 70 SER A O 1
ATOM 520 N N . ALA A 1 71 ? -4.125 -34.969 -10.352 1 98.94 71 ALA A N 1
ATOM 521 C CA . ALA A 1 71 ? -4.566 -33.969 -11.305 1 98.94 71 ALA A CA 1
ATOM 522 C C . ALA A 1 71 ? -4.793 -32.625 -10.625 1 98.94 71 ALA A C 1
ATOM 524 O O . ALA A 1 71 ? -5.121 -32.594 -9.438 1 98.94 71 ALA A O 1
ATOM 525 N N . VAL A 1 72 ? -4.555 -31.578 -11.344 1 98.88 72 VAL A N 1
ATOM 526 C CA . VAL A 1 72 ? -4.914 -30.219 -10.953 1 98.88 72 VAL A CA 1
ATOM 527 C C . VAL A 1 72 ? -5.742 -29.562 -12.055 1 98.88 72 VAL A C 1
ATOM 529 O O . VAL A 1 72 ? -5.348 -29.562 -13.227 1 98.88 72 VAL A O 1
ATOM 532 N N . VAL A 1 73 ? -6.898 -29.078 -11.711 1 98.94 73 VAL A N 1
ATOM 533 C CA . VAL A 1 73 ? -7.746 -28.359 -12.656 1 98.94 73 VAL A CA 1
ATOM 534 C C . VAL A 1 73 ? -7.855 -26.891 -12.25 1 98.94 73 VAL A C 1
ATOM 536 O O . VAL A 1 73 ? -7.961 -26.578 -11.062 1 98.94 73 VAL A O 1
ATOM 539 N N . ILE A 1 74 ? -7.762 -26 -13.211 1 98.69 74 ILE A N 1
ATOM 540 C CA . ILE A 1 74 ? -7.797 -24.562 -12.984 1 98.69 74 ILE A CA 1
ATOM 541 C C . ILE A 1 74 ? -8.789 -23.906 -13.938 1 98.69 74 ILE A C 1
ATOM 543 O O . ILE A 1 74 ? -8.664 -24.031 -15.156 1 98.69 74 ILE A O 1
ATOM 547 N N . ASN A 1 75 ? -9.789 -23.234 -13.453 1 98.38 75 ASN A N 1
ATOM 548 C CA . ASN A 1 75 ? -10.609 -22.406 -14.32 1 98.38 75 ASN A CA 1
ATOM 549 C C . ASN A 1 75 ? -10.219 -20.922 -14.219 1 98.38 75 ASN A C 1
ATOM 551 O O . ASN A 1 75 ? -9.859 -20.453 -13.133 1 98.38 75 ASN A O 1
ATOM 555 N N . SER A 1 76 ? -10.297 -20.234 -15.273 1 97.44 76 SER A N 1
ATOM 556 C CA . SER A 1 76 ? -10.055 -18.797 -15.297 1 97.44 76 SER A CA 1
ATOM 557 C C . SER A 1 76 ? -11.289 -18.031 -15.758 1 97.44 76 SER A C 1
ATOM 559 O O . SER A 1 76 ? -12.148 -18.578 -16.438 1 97.44 76 SER A O 1
ATOM 561 N N . GLY A 1 77 ? -11.383 -16.781 -15.305 1 95.19 77 GLY A N 1
ATOM 562 C CA . GLY A 1 77 ? -12.523 -15.93 -15.594 1 95.19 77 GLY A CA 1
ATOM 563 C C . GLY A 1 77 ? -13.445 -15.75 -14.398 1 95.19 77 GLY A C 1
ATOM 564 O O . GLY A 1 77 ? -14.164 -14.75 -14.312 1 95.19 77 GLY A O 1
ATOM 565 N N . ASN A 1 78 ? -13.477 -16.703 -13.562 1 95.44 78 ASN A N 1
ATOM 566 C CA . ASN A 1 78 ? -14.266 -16.688 -12.344 1 95.44 78 ASN A CA 1
ATOM 567 C C . ASN A 1 78 ? -13.477 -17.234 -11.156 1 95.44 78 ASN A C 1
ATOM 569 O O . ASN A 1 78 ? -13.062 -18.391 -11.164 1 95.44 78 ASN A O 1
ATOM 573 N N . ALA A 1 79 ? -13.391 -16.484 -10.094 1 95.31 79 ALA A N 1
ATOM 574 C CA . ALA A 1 79 ? -12.492 -16.812 -8.992 1 95.31 79 ALA A CA 1
ATOM 575 C C . ALA A 1 79 ? -13.172 -17.75 -7.992 1 95.31 79 ALA A C 1
ATOM 577 O O . ALA A 1 79 ? -12.508 -18.344 -7.133 1 95.31 79 ALA A O 1
ATOM 578 N N . ASN A 1 80 ? -14.477 -17.875 -8.07 1 95.88 80 ASN A N 1
ATOM 579 C CA . ASN A 1 80 ? -15.25 -18.594 -7.059 1 95.88 80 ASN A CA 1
ATOM 580 C C . ASN A 1 80 ? -14.852 -18.172 -5.648 1 95.88 80 ASN A C 1
ATOM 582 O O . ASN A 1 80 ? -14.539 -19.016 -4.809 1 95.88 80 ASN A O 1
ATOM 586 N N . ALA A 1 81 ? -14.758 -16.906 -5.406 1 94.69 81 ALA A N 1
ATOM 587 C CA . ALA A 1 81 ? -14.484 -16.281 -4.117 1 94.69 81 ALA A CA 1
ATOM 588 C C . ALA A 1 81 ? -15.664 -15.422 -3.662 1 94.69 81 ALA A C 1
ATOM 590 O O . ALA A 1 81 ? -16.328 -14.781 -4.48 1 94.69 81 ALA A O 1
ATOM 591 N N . LEU A 1 82 ? -15.898 -15.43 -2.352 1 92.19 82 LEU A N 1
ATOM 592 C CA . LEU A 1 82 ? -17.031 -14.719 -1.791 1 92.19 82 LEU A CA 1
ATOM 593 C C . LEU A 1 82 ? -18.344 -15.266 -2.336 1 92.19 82 LEU A C 1
ATOM 595 O O . LEU A 1 82 ? -19.203 -14.508 -2.797 1 92.19 82 LEU A O 1
ATOM 599 N N . THR A 1 83 ? -18.453 -16.594 -2.275 1 91.25 83 THR A N 1
ATOM 600 C CA . THR A 1 83 ? -19.609 -17.25 -2.859 1 91.25 83 THR A CA 1
ATOM 601 C C . THR A 1 83 ? -20.281 -18.172 -1.841 1 91.25 83 THR A C 1
ATOM 603 O O . THR A 1 83 ? -21.141 -18.984 -2.197 1 91.25 83 THR A O 1
ATOM 606 N N . GLY A 1 84 ? -19.812 -18.094 -0.608 1 89.81 84 GLY A N 1
ATOM 607 C CA . GLY A 1 84 ? -20.453 -18.781 0.494 1 89.81 84 GLY A CA 1
ATOM 608 C C . GLY A 1 84 ? -20.438 -20.297 0.345 1 89.81 84 GLY A C 1
ATOM 609 O O . GLY A 1 84 ? -19.469 -20.859 -0.169 1 89.81 84 GLY A O 1
ATOM 610 N N . ARG A 1 85 ? -21.406 -20.906 0.883 1 91.94 85 ARG A N 1
ATOM 611 C CA . ARG A 1 85 ? -21.531 -22.359 0.895 1 91.94 85 ARG A CA 1
ATOM 612 C C . ARG A 1 85 ? -21.641 -22.922 -0.522 1 91.94 85 ARG A C 1
ATOM 614 O O . ARG A 1 85 ? -21.094 -23.969 -0.832 1 91.94 85 ARG A O 1
ATOM 621 N N . ARG A 1 86 ? -22.344 -22.156 -1.377 1 93.38 86 ARG A N 1
ATOM 622 C CA . ARG A 1 86 ? -22.516 -22.609 -2.758 1 93.38 86 ARG A CA 1
ATOM 623 C C . ARG A 1 86 ? -21.172 -22.703 -3.471 1 93.38 86 ARG A C 1
ATOM 625 O O . ARG A 1 86 ? -20.938 -23.656 -4.23 1 93.38 86 ARG A O 1
ATOM 632 N N . GLY A 1 87 ? -20.297 -21.766 -3.287 1 95.56 87 GLY A N 1
ATOM 633 C CA . GLY A 1 87 ? -18.969 -21.812 -3.895 1 95.56 87 GLY A CA 1
ATOM 634 C C . GLY A 1 87 ? -18.172 -23.031 -3.482 1 95.56 87 GLY A C 1
ATOM 635 O O . GLY A 1 87 ? -17.5 -23.656 -4.312 1 95.56 87 GLY A O 1
ATOM 636 N N . VAL A 1 88 ? -18.266 -23.359 -2.229 1 96.81 88 VAL A N 1
ATOM 637 C CA . VAL A 1 88 ? -17.578 -24.531 -1.704 1 96.81 88 VAL A CA 1
ATOM 638 C C . VAL A 1 88 ? -18.125 -25.797 -2.359 1 96.81 88 VAL A C 1
ATOM 640 O O . VAL A 1 88 ? -17.359 -26.656 -2.803 1 96.81 88 VAL A O 1
ATOM 643 N N . GLU A 1 89 ? -19.438 -25.859 -2.463 1 97.69 89 GLU A N 1
ATOM 644 C CA . GLU A 1 89 ? -20.062 -27 -3.123 1 97.69 89 GLU A CA 1
ATOM 645 C C . GLU A 1 89 ? -19.641 -27.094 -4.586 1 97.69 89 GLU A C 1
ATOM 647 O O . GLU A 1 89 ? -19.391 -28.188 -5.102 1 97.69 89 GLU A O 1
ATOM 652 N N . ASP A 1 90 ? -19.562 -25.984 -5.242 1 97.75 90 ASP A N 1
ATOM 653 C CA . ASP A 1 90 ? -19.141 -25.938 -6.637 1 97.75 90 ASP A CA 1
ATOM 654 C C . ASP A 1 90 ? -17.703 -26.422 -6.793 1 97.75 90 ASP A C 1
ATOM 656 O O . ASP A 1 90 ? -17.375 -27.156 -7.73 1 97.75 90 ASP A O 1
ATOM 660 N N . ALA A 1 91 ? -16.828 -26 -5.91 1 98.38 91 ALA A N 1
ATOM 661 C CA . ALA A 1 91 ? -15.438 -26.438 -5.949 1 98.38 91 ALA A CA 1
ATOM 662 C C . ALA A 1 91 ? -15.336 -27.953 -5.77 1 98.38 91 ALA A C 1
ATOM 664 O O . ALA A 1 91 ? -14.562 -28.609 -6.469 1 98.38 91 ALA A O 1
ATOM 665 N N . ILE A 1 92 ? -16.109 -28.469 -4.855 1 98.62 92 ILE A N 1
ATOM 666 C CA . ILE A 1 92 ? -16.141 -29.906 -4.617 1 98.62 92 ILE A CA 1
ATOM 667 C C . ILE A 1 92 ? -16.656 -30.625 -5.859 1 98.62 92 ILE A C 1
ATOM 669 O O . ILE A 1 92 ? -16.094 -31.641 -6.281 1 98.62 92 ILE A O 1
ATOM 673 N N . ALA A 1 93 ? -17.703 -30.062 -6.414 1 98.62 93 ALA A N 1
ATOM 674 C CA . ALA A 1 93 ? -18.266 -30.656 -7.625 1 98.62 93 ALA A CA 1
ATOM 675 C C . ALA A 1 93 ? -17.25 -30.672 -8.766 1 98.62 93 ALA A C 1
ATOM 677 O O . ALA A 1 93 ? -17.203 -31.609 -9.555 1 98.62 93 ALA A O 1
ATOM 678 N N . MET A 1 94 ? -16.531 -29.656 -8.883 1 98.44 94 MET A N 1
ATOM 679 C CA . MET A 1 94 ? -15.469 -29.578 -9.891 1 98.44 94 MET A CA 1
ATOM 680 C C . MET A 1 94 ? -14.453 -30.703 -9.711 1 98.44 94 MET A C 1
ATOM 682 O O . MET A 1 94 ? -14.086 -31.359 -10.68 1 98.44 94 MET A O 1
ATOM 686 N N . LYS A 1 95 ? -14.016 -30.953 -8.531 1 98.25 95 LYS A N 1
ATOM 687 C CA . LYS A 1 95 ? -13.086 -32.031 -8.219 1 98.25 95 LYS A CA 1
ATOM 688 C C . LYS A 1 95 ? -13.672 -33.375 -8.586 1 98.25 95 LYS A C 1
ATOM 690 O O . LYS A 1 95 ? -13 -34.219 -9.18 1 98.25 95 LYS A O 1
ATOM 695 N N . GLN A 1 96 ? -14.906 -33.531 -8.219 1 98.69 96 GLN A N 1
ATOM 696 C CA . GLN A 1 96 ? -15.586 -34.812 -8.469 1 98.69 96 GLN A CA 1
ATOM 697 C C . GLN A 1 96 ? -15.711 -35.062 -9.961 1 98.69 96 GLN A C 1
ATOM 699 O O . GLN A 1 96 ? -15.586 -36.219 -10.398 1 98.69 96 GLN A O 1
ATOM 704 N N . ALA A 1 97 ? -16.016 -34.031 -10.68 1 98.81 97 ALA A N 1
ATOM 705 C CA . ALA A 1 97 ? -16.141 -34.188 -12.125 1 98.81 97 ALA A CA 1
ATOM 706 C C . ALA A 1 97 ? -14.82 -34.688 -12.734 1 98.81 97 ALA A C 1
ATOM 708 O O . ALA A 1 97 ? -14.812 -35.594 -13.57 1 98.81 97 ALA A O 1
ATOM 709 N N . VAL A 1 98 ? -13.727 -34.125 -12.336 1 98.88 98 VAL A N 1
ATOM 710 C CA . VAL A 1 98 ? -12.406 -34.531 -12.82 1 98.88 98 VAL A CA 1
ATOM 711 C C . VAL A 1 98 ? -12.133 -35.969 -12.43 1 98.88 98 VAL A C 1
ATOM 713 O O . VAL A 1 98 ? -11.703 -36.781 -13.258 1 98.88 98 VAL A O 1
ATOM 716 N N . ALA A 1 99 ? -12.336 -36.281 -11.172 1 98.75 99 ALA A N 1
ATOM 717 C CA . ALA A 1 99 ? -12.086 -37.625 -10.641 1 98.75 99 ALA A CA 1
ATOM 718 C C . ALA A 1 99 ? -12.859 -38.688 -11.43 1 98.75 99 ALA A C 1
ATOM 720 O O . ALA A 1 99 ? -12.32 -39.75 -11.75 1 98.75 99 ALA A O 1
ATOM 721 N N . LYS A 1 100 ? -14.07 -38.344 -11.695 1 98.69 100 LYS A N 1
ATOM 722 C CA . LYS A 1 100 ? -14.93 -39.281 -12.43 1 98.69 100 LYS A CA 1
ATOM 723 C C . LYS A 1 100 ? -14.398 -39.5 -13.844 1 98.69 100 LYS A C 1
ATOM 725 O O . LYS A 1 100 ? -14.289 -40.656 -14.281 1 98.69 100 LYS A O 1
ATOM 730 N N . GLU A 1 101 ? -14.094 -38.438 -14.562 1 98.56 101 GLU A N 1
ATOM 731 C CA . GLU A 1 101 ? -13.641 -38.531 -15.945 1 98.56 101 GLU A CA 1
ATOM 732 C C . GLU A 1 101 ? -12.305 -39.281 -16.031 1 98.56 101 GLU A C 1
ATOM 734 O O . GLU A 1 101 ? -12.047 -40 -17 1 98.56 101 GLU A O 1
ATOM 739 N N . LEU A 1 102 ? -11.43 -39.062 -15.055 1 98.62 102 LEU A N 1
ATOM 740 C CA . LEU A 1 102 ? -10.094 -39.656 -15.078 1 98.62 102 LEU A CA 1
ATOM 741 C C . LEU A 1 102 ? -10.062 -41 -14.328 1 98.62 102 LEU A C 1
ATOM 743 O O . LEU A 1 102 ? -9.047 -41.688 -14.336 1 98.62 102 LEU A O 1
ATOM 747 N N . ASN A 1 103 ? -11.117 -41.344 -13.672 1 98.19 103 ASN A N 1
ATOM 748 C CA . ASN A 1 103 ? -11.227 -42.562 -12.844 1 98.19 103 ASN A CA 1
ATOM 749 C C . ASN A 1 103 ? -10.156 -42.562 -11.75 1 98.19 103 ASN A C 1
ATOM 751 O O . ASN A 1 103 ? -9.398 -43.531 -11.641 1 98.19 103 ASN A O 1
ATOM 755 N N . ILE A 1 104 ? -10.078 -41.531 -10.969 1 98.31 104 ILE A N 1
ATOM 756 C CA . ILE A 1 104 ? -9.18 -41.438 -9.828 1 98.31 104 ILE A CA 1
ATOM 757 C C . ILE A 1 104 ? -9.953 -40.969 -8.586 1 98.31 104 ILE A C 1
ATOM 759 O O . ILE A 1 104 ? -11.141 -40.656 -8.68 1 98.31 104 ILE A O 1
ATOM 763 N N . ASP A 1 105 ? -9.312 -41.031 -7.391 1 97.88 105 ASP A N 1
ATOM 764 C CA . ASP A 1 105 ? -9.922 -40.562 -6.141 1 97.88 105 ASP A CA 1
ATOM 765 C C . ASP A 1 105 ? -10.047 -39.031 -6.109 1 97.88 105 ASP A C 1
ATOM 767 O O . ASP A 1 105 ? -9.086 -38.344 -6.41 1 97.88 105 ASP A O 1
ATOM 771 N N . PRO A 1 106 ? -11.211 -38.562 -5.789 1 98.12 106 PRO A N 1
ATOM 772 C CA . PRO A 1 106 ? -11.383 -37.125 -5.711 1 98.12 106 PRO A CA 1
ATOM 773 C C . PRO A 1 106 ? -10.352 -36.438 -4.805 1 98.12 106 PRO A C 1
ATOM 775 O O . PRO A 1 106 ? -9.992 -35.281 -5.02 1 98.12 106 PRO A O 1
ATOM 778 N N . ILE A 1 107 ? -9.828 -37.125 -3.812 1 97.88 107 ILE A N 1
ATOM 779 C CA . ILE A 1 107 ? -8.859 -36.594 -2.877 1 97.88 107 ILE A CA 1
ATOM 780 C C . ILE A 1 107 ? -7.555 -36.281 -3.607 1 97.88 107 ILE A C 1
ATOM 782 O O . ILE A 1 107 ? -6.734 -35.5 -3.123 1 97.88 107 ILE A O 1
ATOM 786 N N . GLU A 1 108 ? -7.301 -36.875 -4.801 1 98.44 108 GLU A N 1
ATOM 787 C CA . GLU A 1 108 ? -6.086 -36.688 -5.582 1 98.44 108 GLU A CA 1
ATOM 788 C C . GLU A 1 108 ? -6.27 -35.594 -6.633 1 98.44 108 GLU A C 1
ATOM 790 O O . GLU A 1 108 ? -5.453 -35.469 -7.551 1 98.44 108 GLU A O 1
ATOM 795 N N . VAL A 1 109 ? -7.34 -34.844 -6.5 1 98.88 109 VAL A N 1
ATOM 796 C CA . VAL A 1 109 ? -7.59 -33.781 -7.457 1 98.88 109 VAL A CA 1
ATOM 797 C C . VAL A 1 109 ? -7.434 -32.406 -6.766 1 98.88 109 VAL A C 1
ATOM 799 O O . VAL A 1 109 ? -8.094 -32.156 -5.758 1 98.88 109 VAL A O 1
ATOM 802 N N . GLY A 1 110 ? -6.48 -31.641 -7.227 1 98.69 110 GLY A N 1
ATOM 803 C CA . GLY A 1 110 ? -6.41 -30.234 -6.828 1 98.69 110 GLY A CA 1
ATOM 804 C C . GLY A 1 110 ? -7.277 -29.328 -7.68 1 98.69 110 GLY A C 1
ATOM 805 O O . GLY A 1 110 ? -7.449 -29.562 -8.875 1 98.69 110 GLY A O 1
ATOM 806 N N . VAL A 1 111 ? -7.805 -28.266 -7.078 1 98.62 111 VAL A N 1
ATOM 807 C CA . VAL A 1 111 ? -8.664 -27.328 -7.797 1 98.62 111 VAL A CA 1
ATOM 808 C C . VAL A 1 111 ? -8.227 -25.906 -7.508 1 98.62 111 VAL A C 1
ATOM 810 O O . VAL A 1 111 ? -7.863 -25.578 -6.375 1 98.62 111 VAL A O 1
ATOM 813 N N . MET A 1 112 ? -8.117 -25.078 -8.523 1 98 112 MET A N 1
ATOM 814 C CA . MET A 1 112 ? -7.824 -23.656 -8.445 1 98 112 MET A CA 1
ATOM 815 C C . MET A 1 112 ? -8.766 -22.859 -9.336 1 98 112 MET A C 1
ATOM 817 O O . MET A 1 112 ? -9.32 -23.391 -10.305 1 98 112 MET A O 1
ATOM 821 N N . SER A 1 113 ? -9.023 -21.609 -9.008 1 97.94 113 SER A N 1
ATOM 822 C CA . SER A 1 113 ? -9.844 -20.703 -9.797 1 97.94 113 SER A CA 1
ATOM 823 C C . SER A 1 113 ? -9.273 -19.281 -9.773 1 97.94 113 SER A C 1
ATOM 825 O O . SER A 1 113 ? -8.625 -18.891 -8.797 1 97.94 113 SER A O 1
ATOM 827 N N . THR A 1 114 ? -9.469 -18.578 -10.836 1 96.75 114 THR A N 1
ATOM 828 C CA . THR A 1 114 ? -9.062 -17.172 -10.914 1 96.75 114 THR A CA 1
ATOM 829 C C . THR A 1 114 ? -10.031 -16.375 -11.773 1 96.75 114 THR A C 1
ATOM 831 O O . THR A 1 114 ? -10.703 -16.922 -12.641 1 96.75 114 THR A O 1
ATOM 834 N N . GLY A 1 115 ? -10.141 -15.117 -11.477 1 94.19 115 GLY A N 1
ATOM 835 C CA . GLY A 1 115 ? -11.031 -14.234 -12.211 1 94.19 115 GLY A CA 1
ATOM 836 C C . GLY A 1 115 ? -11.867 -13.344 -11.312 1 94.19 115 GLY A C 1
ATOM 837 O O . GLY A 1 115 ? -11.383 -12.859 -10.289 1 94.19 115 GLY A O 1
ATOM 838 N N . LEU A 1 116 ? -13.078 -13.086 -11.664 1 91 116 LEU A N 1
ATOM 839 C CA . LEU A 1 116 ? -13.945 -12.141 -10.961 1 91 116 LEU A CA 1
ATOM 840 C C . LEU A 1 116 ? -14.375 -12.703 -9.609 1 91 116 LEU A C 1
ATOM 842 O O . LEU A 1 116 ? -14.695 -13.891 -9.5 1 91 116 LEU A O 1
ATOM 846 N N . ILE A 1 117 ? -14.344 -11.93 -8.633 1 91.62 117 ILE A N 1
ATOM 847 C CA . ILE A 1 117 ? -14.758 -12.281 -7.281 1 91.62 117 ILE A CA 1
ATOM 848 C C . ILE A 1 117 ? -16.234 -11.914 -7.082 1 91.62 117 ILE A C 1
ATOM 850 O O . ILE A 1 117 ? -16.703 -10.891 -7.586 1 91.62 117 ILE A O 1
ATOM 854 N N . GLY A 1 118 ? -16.906 -12.664 -6.395 1 87.94 118 GLY A N 1
ATOM 855 C CA . GLY A 1 118 ? -18.266 -12.344 -6.008 1 87.94 118 GLY A CA 1
ATOM 856 C C . GLY A 1 118 ? -19.297 -12.828 -7.012 1 87.94 118 GLY A C 1
ATOM 857 O O . GLY A 1 118 ? -20.422 -12.32 -7.043 1 87.94 118 GLY A O 1
ATOM 858 N N . ARG A 1 119 ? -18.922 -13.727 -7.855 1 87.62 119 ARG A N 1
ATOM 859 C CA . ARG A 1 119 ? -19.797 -14.328 -8.852 1 87.62 119 ARG A CA 1
ATOM 860 C C . ARG A 1 119 ? -19.812 -15.844 -8.734 1 87.62 119 ARG A C 1
ATOM 862 O O . ARG A 1 119 ? -18.766 -16.469 -8.492 1 87.62 119 ARG A O 1
ATOM 869 N N . PHE A 1 120 ? -20.953 -16.344 -8.945 1 91.19 120 PHE A N 1
ATOM 870 C CA . PHE A 1 120 ? -21.047 -17.797 -8.898 1 91.19 120 PHE A CA 1
ATOM 871 C C . PHE A 1 120 ? -20.484 -18.422 -10.164 1 91.19 120 PHE A C 1
ATOM 873 O O . PHE A 1 120 ? -20.625 -17.875 -11.258 1 91.19 120 PHE A O 1
ATOM 880 N N . VAL A 1 121 ? -19.906 -19.578 -10.008 1 93.81 121 VAL A N 1
ATOM 881 C CA . VAL A 1 121 ? -19.406 -20.328 -11.156 1 93.81 121 VAL A CA 1
ATOM 882 C C . VAL A 1 121 ? -20.562 -21.031 -11.867 1 93.81 121 VAL A C 1
ATOM 884 O O . VAL A 1 121 ? -21.531 -21.422 -11.234 1 93.81 121 VAL A O 1
ATOM 887 N N . ASP A 1 122 ? -20.5 -21.078 -13.164 1 96.19 122 ASP A N 1
ATOM 888 C CA . ASP A 1 122 ? -21.406 -21.906 -13.945 1 96.19 122 ASP A CA 1
ATOM 889 C C . ASP A 1 122 ? -20.891 -23.344 -14.047 1 96.19 122 ASP A C 1
ATOM 891 O O . ASP A 1 122 ? -20.047 -23.656 -14.898 1 96.19 122 ASP A O 1
ATOM 895 N N . LEU A 1 123 ? -21.469 -24.234 -13.305 1 97.19 123 LEU A N 1
ATOM 896 C CA . LEU A 1 123 ? -20.953 -25.594 -13.172 1 97.19 123 LEU A CA 1
ATOM 897 C C . LEU A 1 123 ? -21.156 -26.375 -14.477 1 97.19 123 LEU A C 1
ATOM 899 O O . LEU A 1 123 ? -20.375 -27.281 -14.773 1 97.19 123 LEU A O 1
ATOM 903 N N . HIS A 1 124 ? -22.188 -25.984 -15.195 1 97.88 124 HIS A N 1
ATOM 904 C CA . HIS A 1 124 ? -22.375 -26.641 -16.469 1 97.88 124 HIS A CA 1
ATOM 905 C C . HIS A 1 124 ? -21.219 -26.375 -17.422 1 97.88 124 HIS A C 1
ATOM 907 O O . HIS A 1 124 ? -20.734 -27.297 -18.078 1 97.88 124 HIS A O 1
ATOM 913 N N . LYS A 1 125 ? -20.828 -25.172 -17.5 1 98.38 125 LYS A N 1
ATOM 914 C CA . LYS A 1 125 ? -19.688 -24.812 -18.344 1 98.38 125 LYS A CA 1
ATOM 915 C C . LYS A 1 125 ? -18.406 -25.484 -17.844 1 98.38 125 LYS A C 1
ATOM 917 O O . LYS A 1 125 ? -17.609 -25.969 -18.641 1 98.38 125 LYS A O 1
ATOM 922 N N . ILE A 1 126 ? -18.234 -25.531 -16.547 1 98.38 126 ILE A N 1
ATOM 923 C CA . ILE A 1 126 ? -17.047 -26.109 -15.93 1 98.38 126 ILE A CA 1
ATOM 924 C C . ILE A 1 126 ? -17 -27.609 -16.234 1 98.38 126 ILE A C 1
ATOM 926 O O . ILE A 1 126 ? -15.953 -28.125 -16.656 1 98.38 126 ILE A O 1
ATOM 930 N N . ARG A 1 127 ? -18.094 -28.281 -16.094 1 98.5 127 ARG A N 1
ATOM 931 C CA . ARG A 1 127 ? -18.156 -29.719 -16.359 1 98.5 127 ARG A CA 1
ATOM 932 C C . ARG A 1 127 ? -17.875 -30 -17.844 1 98.5 127 ARG A C 1
ATOM 934 O O . ARG A 1 127 ? -17.188 -30.969 -18.172 1 98.5 127 ARG A O 1
ATOM 941 N N . TYR A 1 128 ? -18.484 -29.172 -18.656 1 98.5 128 TYR A N 1
ATOM 942 C CA . TYR A 1 128 ? -18.219 -29.281 -20.094 1 98.5 128 TYR A CA 1
ATOM 943 C C . TYR A 1 128 ? -16.734 -29.141 -20.391 1 98.5 128 TYR A C 1
ATOM 945 O O . TYR A 1 128 ? -16.156 -29.953 -21.125 1 98.5 128 TYR A O 1
ATOM 953 N N . GLY A 1 129 ? -16.125 -28.141 -19.844 1 98.81 129 GLY A N 1
ATOM 954 C CA . GLY A 1 129 ? -14.695 -27.922 -20 1 98.81 129 GLY A CA 1
ATOM 955 C C . GLY A 1 129 ? -13.852 -29.062 -19.484 1 98.81 129 GLY A C 1
ATOM 956 O O . GLY A 1 129 ? -12.867 -29.453 -20.109 1 98.81 129 GLY A O 1
ATOM 957 N N . ILE A 1 130 ? -14.211 -29.641 -18.359 1 98.88 130 ILE A N 1
ATOM 958 C CA . ILE A 1 130 ? -13.477 -30.75 -17.766 1 98.88 130 ILE A CA 1
ATOM 959 C C . ILE A 1 130 ? -13.516 -31.969 -18.688 1 98.88 130 ILE A C 1
ATOM 961 O O . ILE A 1 130 ? -12.492 -32.594 -18.922 1 98.88 130 ILE A O 1
ATOM 965 N N . ASN A 1 131 ? -14.711 -32.25 -19.156 1 98.69 131 ASN A N 1
ATOM 966 C CA . ASN A 1 131 ? -14.844 -33.344 -20.094 1 98.69 131 ASN A CA 1
ATOM 967 C C . ASN A 1 131 ? -13.938 -33.156 -21.312 1 98.69 131 ASN A C 1
ATOM 969 O O . ASN A 1 131 ? -13.234 -34.094 -21.719 1 98.69 131 ASN A O 1
ATOM 973 N N . ARG A 1 132 ? -13.914 -31.984 -21.859 1 98.75 132 ARG A N 1
ATOM 974 C CA . ARG A 1 132 ? -13.078 -31.656 -23.016 1 98.75 132 ARG A CA 1
ATOM 975 C C . ARG A 1 132 ? -11.602 -31.734 -22.656 1 98.75 132 ARG A C 1
ATOM 977 O O . ARG A 1 132 ? -10.789 -32.219 -23.453 1 98.75 132 ARG A O 1
ATOM 984 N N . ALA A 1 133 ? -11.25 -31.234 -21.531 1 98.88 133 ALA A N 1
ATOM 985 C CA . ALA A 1 133 ? -9.852 -31.203 -21.094 1 98.88 133 ALA A CA 1
ATOM 986 C C . ALA A 1 133 ? -9.305 -32.625 -20.938 1 98.88 133 ALA A C 1
ATOM 988 O O . ALA A 1 133 ? -8.188 -32.906 -21.359 1 98.88 133 ALA A O 1
ATOM 989 N N . VAL A 1 134 ? -10.062 -33.5 -20.312 1 98.75 134 VAL A N 1
ATOM 990 C CA . VAL A 1 134 ? -9.617 -34.875 -20.078 1 98.75 134 VAL A CA 1
ATOM 991 C C . VAL A 1 134 ? -9.352 -35.562 -21.422 1 98.75 134 VAL A C 1
ATOM 993 O O . VAL A 1 134 ? -8.367 -36.281 -21.578 1 98.75 134 VAL A O 1
ATOM 996 N N . ARG A 1 135 ? -10.172 -35.281 -22.406 1 98.5 135 ARG A N 1
ATOM 997 C CA . ARG A 1 135 ? -10.031 -35.875 -23.734 1 98.5 135 ARG A CA 1
ATOM 998 C C . ARG A 1 135 ? -8.844 -35.281 -24.484 1 98.5 135 ARG A C 1
ATOM 1000 O O . ARG A 1 135 ? -8.289 -35.906 -25.391 1 98.5 135 ARG A O 1
ATOM 1007 N N . ALA A 1 136 ? -8.477 -34.062 -24.047 1 98.75 136 ALA A N 1
ATOM 1008 C CA . ALA A 1 136 ? -7.445 -33.312 -24.781 1 98.75 136 ALA A CA 1
ATOM 1009 C C . ALA A 1 136 ? -6.09 -33.469 -24.094 1 98.75 136 ALA A C 1
ATOM 1011 O O . ALA A 1 136 ? -5.094 -32.906 -24.562 1 98.75 136 ALA A O 1
ATOM 1012 N N . LEU A 1 137 ? -5.977 -34.188 -22.984 1 98.81 137 LEU A N 1
ATOM 1013 C CA . LEU A 1 137 ? -4.707 -34.344 -22.281 1 98.81 137 LEU A CA 1
ATOM 1014 C C . LEU A 1 137 ? -3.639 -34.906 -23.219 1 98.81 137 LEU A C 1
ATOM 1016 O O . LEU A 1 137 ? -3.869 -35.906 -23.906 1 98.81 137 LEU A O 1
ATOM 1020 N N . ASP A 1 138 ? -2.568 -34.25 -23.266 1 98.69 138 ASP A N 1
ATOM 1021 C CA . ASP A 1 138 ? -1.456 -34.656 -24.125 1 98.69 138 ASP A CA 1
ATOM 1022 C C . ASP A 1 138 ? -0.126 -34.156 -23.562 1 98.69 138 ASP A C 1
ATOM 1024 O O . ASP A 1 138 ? -0.087 -33.531 -22.5 1 98.69 138 ASP A O 1
ATOM 1028 N N . LEU A 1 139 ? 0.962 -34.562 -24.109 1 97.94 139 LEU A N 1
ATOM 1029 C CA . LEU A 1 139 ? 2.291 -34.125 -23.734 1 97.94 139 LEU A CA 1
ATOM 1030 C C . LEU A 1 139 ? 2.934 -33.312 -24.859 1 97.94 139 LEU A C 1
ATOM 1032 O O . LEU A 1 139 ? 2.459 -33.344 -26 1 97.94 139 LEU A O 1
ATOM 1036 N N . GLY A 1 140 ? 3.973 -32.5 -24.516 1 97.94 140 GLY A N 1
ATOM 1037 C CA . GLY A 1 140 ? 4.707 -31.719 -25.5 1 97.94 140 GLY A CA 1
ATOM 1038 C C . GLY A 1 140 ? 4.379 -30.234 -25.469 1 97.94 140 GLY A C 1
ATOM 1039 O O . GLY A 1 140 ? 3.488 -29.812 -24.719 1 97.94 140 GLY A O 1
ATOM 1040 N N . ARG A 1 141 ? 4.996 -29.453 -26.281 1 98 141 ARG A N 1
ATOM 1041 C CA . ARG A 1 141 ? 4.98 -28 -26.234 1 98 141 ARG A CA 1
ATOM 1042 C C . ARG A 1 141 ? 3.59 -27.453 -26.531 1 98 141 ARG A C 1
ATOM 1044 O O . ARG A 1 141 ? 3.189 -26.422 -25.984 1 98 141 ARG A O 1
ATOM 1051 N N . GLU A 1 142 ? 2.891 -28.078 -27.406 1 98.31 142 GLU A N 1
ATOM 1052 C CA . GLU A 1 142 ? 1.545 -27.609 -27.719 1 98.31 142 GLU A CA 1
ATOM 1053 C C . GLU A 1 142 ? 0.627 -27.719 -26.5 1 98.31 142 GLU A C 1
ATOM 1055 O O . GLU A 1 142 ? -0.068 -26.75 -26.156 1 98.31 142 GLU A O 1
ATOM 1060 N N . ALA A 1 143 ? 0.632 -28.922 -25.875 1 98.62 143 ALA A N 1
ATOM 1061 C CA . ALA A 1 143 ? -0.162 -29.109 -24.656 1 98.62 143 ALA A CA 1
ATOM 1062 C C . ALA A 1 143 ? 0.262 -28.141 -23.562 1 98.62 143 ALA A C 1
ATOM 1064 O O . ALA A 1 143 ? -0.583 -27.562 -22.875 1 98.62 143 ALA A O 1
ATOM 1065 N N . ASP A 1 144 ? 1.636 -27.953 -23.484 1 98.62 144 ASP A N 1
ATOM 1066 C CA . ASP A 1 144 ? 2.178 -27.016 -22.5 1 98.62 144 ASP A CA 1
ATOM 1067 C C . ASP A 1 144 ? 1.619 -25.609 -22.734 1 98.62 144 ASP A C 1
ATOM 1069 O O . ASP A 1 144 ? 1.178 -24.953 -21.781 1 98.62 144 ASP A O 1
ATOM 1073 N N . SER A 1 145 ? 1.646 -25.156 -23.953 1 98.44 145 SER A N 1
ATOM 1074 C CA . SER A 1 145 ? 1.237 -23.812 -24.328 1 98.44 145 SER A CA 1
ATOM 1075 C C . SER A 1 145 ? -0.251 -23.594 -24.078 1 98.44 145 SER A C 1
ATOM 1077 O O . SER A 1 145 ? -0.657 -22.516 -23.609 1 98.44 145 SER A O 1
ATOM 1079 N N . LEU A 1 146 ? -1.056 -24.562 -24.406 1 98.81 146 LEU A N 1
ATOM 1080 C CA . LEU A 1 146 ? -2.498 -24.453 -24.234 1 98.81 146 LEU A CA 1
ATOM 1081 C C . LEU A 1 146 ? -2.854 -24.359 -22.75 1 98.81 146 LEU A C 1
ATOM 1083 O O . LEU A 1 146 ? -3.736 -23.594 -22.359 1 98.81 146 LEU A O 1
ATOM 1087 N N . PHE A 1 147 ? -2.186 -25.156 -21.953 1 98.81 147 PHE A N 1
ATOM 1088 C CA . PHE A 1 147 ? -2.402 -25.062 -20.516 1 98.81 147 PHE A CA 1
ATOM 1089 C C . PHE A 1 147 ? -2.059 -23.672 -19.984 1 98.81 147 PHE A C 1
ATOM 1091 O O . PHE A 1 147 ? -2.852 -23.062 -19.281 1 98.81 147 PHE A O 1
ATOM 1098 N N . ALA A 1 148 ? -0.858 -23.219 -20.328 1 98.62 148 ALA A N 1
ATOM 1099 C CA . ALA A 1 148 ? -0.402 -21.906 -19.875 1 98.62 148 ALA A CA 1
ATOM 1100 C C . ALA A 1 148 ? -1.388 -20.812 -20.266 1 98.62 148 ALA A C 1
ATOM 1102 O O . ALA A 1 148 ? -1.679 -19.922 -19.484 1 98.62 148 ALA A O 1
ATOM 1103 N N . GLU A 1 149 ? -1.893 -20.859 -21.469 1 98.44 149 GLU A N 1
ATOM 1104 C CA . GLU A 1 149 ? -2.84 -19.875 -21.969 1 98.44 149 GLU A CA 1
ATOM 1105 C C . GLU A 1 149 ? -4.16 -19.938 -21.203 1 98.44 149 GLU A C 1
ATOM 1107 O O . GLU A 1 149 ? -4.746 -18.891 -20.875 1 98.44 149 GLU A O 1
ATOM 1112 N N . ALA A 1 150 ? -4.594 -21.141 -20.906 1 98.62 150 ALA A N 1
ATOM 1113 C CA . ALA A 1 150 ? -5.914 -21.359 -20.328 1 98.62 150 ALA A CA 1
ATOM 1114 C C . ALA A 1 150 ? -6.016 -20.766 -18.922 1 98.62 150 ALA A C 1
ATOM 1116 O O . ALA A 1 150 ? -7.109 -20.469 -18.438 1 98.62 150 ALA A O 1
ATOM 1117 N N . ILE A 1 151 ? -4.891 -20.594 -18.266 1 97.88 151 ILE A N 1
ATOM 1118 C CA . ILE A 1 151 ? -4.98 -20.172 -16.875 1 97.88 151 ILE A CA 1
ATOM 1119 C C . ILE A 1 151 ? -4.727 -18.672 -16.766 1 97.88 151 ILE A C 1
ATOM 1121 O O . ILE A 1 151 ? -4.789 -18.094 -15.68 1 97.88 151 ILE A O 1
ATOM 1125 N N . MET A 1 152 ? -4.512 -17.953 -17.906 1 96.94 152 MET A N 1
ATOM 1126 C CA . MET A 1 152 ? -4.238 -16.516 -17.922 1 96.94 152 MET A CA 1
ATOM 1127 C C . MET A 1 152 ? -5.516 -15.711 -17.719 1 96.94 152 MET A C 1
ATOM 1129 O O . MET A 1 152 ? -6.609 -16.172 -18.047 1 96.94 152 MET A O 1
ATOM 1133 N N . THR A 1 153 ? -5.438 -14.594 -17.156 1 93.81 153 THR A N 1
ATOM 1134 C CA . THR A 1 153 ? -6.496 -13.594 -17.078 1 93.81 153 THR A CA 1
ATOM 1135 C C . THR A 1 153 ? -6.066 -12.297 -17.75 1 93.81 153 THR A C 1
ATOM 1137 O O . THR A 1 153 ? -6.156 -12.164 -18.984 1 93.81 153 THR A O 1
ATOM 1140 N N . THR A 1 154 ? -5.441 -11.344 -16.953 1 92.75 154 THR A N 1
ATOM 1141 C CA . THR A 1 154 ? -4.992 -10.094 -17.547 1 92.75 154 THR A CA 1
ATOM 1142 C C . THR A 1 154 ? -3.539 -10.203 -18.016 1 92.75 154 THR A C 1
ATOM 1144 O O . THR A 1 154 ? -2.961 -9.234 -18.5 1 92.75 154 THR A O 1
ATOM 1147 N N . ASP A 1 155 ? -2.953 -11.398 -17.922 1 96.19 155 ASP A N 1
ATOM 1148 C CA . ASP A 1 155 ? -1.601 -11.672 -18.391 1 96.19 155 ASP A CA 1
ATOM 1149 C C . ASP A 1 155 ? -1.451 -11.289 -19.875 1 96.19 155 ASP A C 1
ATOM 1151 O O . ASP A 1 155 ? -2.359 -11.523 -20.672 1 96.19 155 ASP A O 1
ATOM 1155 N N . THR A 1 156 ? -0.278 -10.758 -20.141 1 97 156 THR A N 1
ATOM 1156 C CA . THR A 1 156 ? -0.021 -10.461 -21.547 1 97 156 THR A CA 1
ATOM 1157 C C . THR A 1 156 ? 0.928 -11.484 -22.156 1 97 156 THR A C 1
ATOM 1159 O O . THR A 1 156 ? 1.083 -11.547 -23.375 1 97 156 THR A O 1
ATOM 1162 N N . ILE A 1 157 ? 1.568 -12.312 -21.359 1 97.44 157 ILE A N 1
ATOM 1163 C CA . ILE A 1 157 ? 2.471 -13.352 -21.828 1 97.44 157 ILE A CA 1
ATOM 1164 C C . ILE A 1 157 ? 2.256 -14.633 -21.031 1 97.44 157 ILE A C 1
ATOM 1166 O O . ILE A 1 157 ? 1.807 -14.586 -19.891 1 97.44 157 ILE A O 1
ATOM 1170 N N . LYS A 1 158 ? 2.555 -15.766 -21.703 1 97.56 158 LYS A N 1
ATOM 1171 C CA . LYS A 1 158 ? 2.631 -17.031 -20.984 1 97.56 158 LYS A CA 1
ATOM 1172 C C . LYS A 1 158 ? 3.873 -17.094 -20.094 1 97.56 158 LYS A C 1
ATOM 1174 O O . LYS A 1 158 ? 4.953 -16.656 -20.5 1 97.56 158 LYS A O 1
ATOM 1179 N N . LYS A 1 159 ? 3.721 -17.562 -18.891 1 96.94 159 LYS A N 1
ATOM 1180 C CA . LYS A 1 159 ? 4.824 -17.688 -17.938 1 96.94 159 LYS A CA 1
ATOM 1181 C C . LYS A 1 159 ? 5.191 -19.156 -17.703 1 96.94 159 LYS A C 1
ATOM 1183 O O . LYS A 1 159 ? 4.57 -19.828 -16.875 1 96.94 159 LYS A O 1
ATOM 1188 N N . GLU A 1 160 ? 6.195 -19.547 -18.344 1 97.69 160 GLU A N 1
ATOM 1189 C CA . GLU A 1 160 ? 6.648 -20.922 -18.297 1 97.69 160 GLU A CA 1
ATOM 1190 C C . GLU A 1 160 ? 8.172 -21.016 -18.297 1 97.69 160 GLU A C 1
ATOM 1192 O O . GLU A 1 160 ? 8.836 -20.234 -18.984 1 97.69 160 GLU A O 1
ATOM 1197 N N . PHE A 1 161 ? 8.727 -21.891 -17.484 1 98.19 161 PHE A N 1
ATOM 1198 C CA . PHE A 1 161 ? 10.164 -22.094 -17.406 1 98.19 161 PHE A CA 1
ATOM 1199 C C . PHE A 1 161 ? 10.484 -23.547 -17.062 1 98.19 161 PHE A C 1
ATOM 1201 O O . PHE A 1 161 ? 9.789 -24.156 -16.25 1 98.19 161 PHE A O 1
ATOM 1208 N N . SER A 1 162 ? 11.492 -24.141 -17.734 1 98.56 162 SER A N 1
ATOM 1209 C CA . SER A 1 162 ? 11.875 -25.531 -17.5 1 98.56 162 SER A CA 1
ATOM 1210 C C . SER A 1 162 ? 13.391 -25.688 -17.438 1 98.56 162 SER A C 1
ATOM 1212 O O . SER A 1 162 ? 14.117 -25 -18.172 1 98.56 162 SER A O 1
ATOM 1214 N N . VAL A 1 163 ? 13.805 -26.547 -16.578 1 98.75 163 VAL A N 1
ATOM 1215 C CA . VAL A 1 163 ? 15.227 -26.859 -16.469 1 98.75 163 VAL A CA 1
ATOM 1216 C C . VAL A 1 163 ? 15.398 -28.375 -16.328 1 98.75 163 VAL A C 1
ATOM 1218 O O . VAL A 1 163 ? 14.438 -29.094 -16.062 1 98.75 163 VAL A O 1
ATOM 1221 N N . ARG A 1 164 ? 16.594 -28.844 -16.562 1 98.44 164 ARG A N 1
ATOM 1222 C CA . ARG A 1 164 ? 17.016 -30.188 -16.156 1 98.44 164 ARG A CA 1
ATOM 1223 C C . ARG A 1 164 ? 18.328 -30.109 -15.359 1 98.44 164 ARG A C 1
ATOM 1225 O O . ARG A 1 164 ? 19.109 -29.172 -15.516 1 98.44 164 ARG A O 1
ATOM 1232 N N . THR A 1 165 ? 18.5 -30.984 -14.5 1 98.25 165 THR A N 1
ATOM 1233 C CA . THR A 1 165 ? 19.719 -31.094 -13.703 1 98.25 165 THR A CA 1
ATOM 1234 C C . THR A 1 165 ? 19.984 -32.562 -13.312 1 98.25 165 THR A C 1
ATOM 1236 O O . THR A 1 165 ? 19.094 -33.406 -13.398 1 98.25 165 THR A O 1
ATOM 1239 N N . ARG A 1 166 ? 21.188 -32.844 -13.008 1 97.81 166 ARG A N 1
ATOM 1240 C CA . ARG A 1 166 ? 21.562 -34.188 -12.531 1 97.81 166 ARG A CA 1
ATOM 1241 C C . ARG A 1 166 ? 21.75 -34.188 -11.016 1 97.81 166 ARG A C 1
ATOM 1243 O O . ARG A 1 166 ? 22.469 -33.344 -10.477 1 97.81 166 ARG A O 1
ATOM 1250 N N . LEU A 1 167 ? 21.078 -35.125 -10.391 1 97.31 167 LEU A N 1
ATOM 1251 C CA . LEU A 1 167 ? 21.234 -35.281 -8.945 1 97.31 167 LEU A CA 1
ATOM 1252 C C . LEU A 1 167 ? 22.609 -35.844 -8.594 1 97.31 167 LEU A C 1
ATOM 1254 O O . LEU A 1 167 ? 23.359 -36.25 -9.484 1 97.31 167 LEU A O 1
ATOM 1258 N N . GLU A 1 168 ? 22.891 -35.844 -7.273 1 95.75 168 GLU A N 1
ATOM 1259 C CA . GLU A 1 168 ? 24.156 -36.375 -6.801 1 95.75 168 GLU A CA 1
ATOM 1260 C C . GLU A 1 168 ? 24.328 -37.844 -7.18 1 95.75 168 GLU A C 1
ATOM 1262 O O . GLU A 1 168 ? 25.438 -38.281 -7.434 1 95.75 168 GLU A O 1
ATOM 1267 N N . ASP A 1 169 ? 23.25 -38.625 -7.25 1 95.44 169 ASP A N 1
ATOM 1268 C CA . ASP A 1 169 ? 23.312 -40.031 -7.555 1 95.44 169 ASP A CA 1
ATOM 1269 C C . ASP A 1 169 ? 23.359 -40.281 -9.062 1 95.44 169 ASP A C 1
ATOM 1271 O O . ASP A 1 169 ? 23.344 -41.438 -9.516 1 95.44 169 ASP A O 1
ATOM 1275 N N . GLY A 1 170 ? 23.391 -39.281 -9.773 1 96.38 170 GLY A N 1
ATOM 1276 C CA . GLY A 1 170 ? 23.531 -39.375 -11.219 1 96.38 170 GLY A CA 1
ATOM 1277 C C . GLY A 1 170 ? 22.203 -39.312 -11.953 1 96.38 170 GLY A C 1
ATOM 1278 O O . GLY A 1 170 ? 22.172 -39.188 -13.18 1 96.38 170 GLY A O 1
ATOM 1279 N N . THR A 1 171 ? 21.141 -39.344 -11.289 1 97.25 171 THR A N 1
ATOM 1280 C CA . THR A 1 171 ? 19.812 -39.375 -11.891 1 97.25 171 THR A CA 1
ATOM 1281 C C . THR A 1 171 ? 19.5 -38.031 -12.57 1 97.25 171 THR A C 1
ATOM 1283 O O . THR A 1 171 ? 19.703 -36.969 -11.977 1 97.25 171 THR A O 1
ATOM 1286 N N . LEU A 1 172 ? 19.125 -38.094 -13.836 1 98.12 172 LEU A N 1
ATOM 1287 C CA . LEU A 1 172 ? 18.656 -36.875 -14.547 1 98.12 172 LEU A CA 1
ATOM 1288 C C . LEU A 1 172 ? 17.219 -36.562 -14.195 1 98.12 172 LEU A C 1
ATOM 1290 O O . LEU A 1 172 ? 16.344 -37.438 -14.281 1 98.12 172 LEU A O 1
ATOM 1294 N N . VAL A 1 173 ? 16.938 -35.344 -13.766 1 98.5 173 VAL A N 1
ATOM 1295 C CA . VAL A 1 173 ? 15.578 -34.938 -13.43 1 98.5 173 VAL A CA 1
ATOM 1296 C C . VAL A 1 173 ? 15.219 -33.656 -14.156 1 98.5 173 VAL A C 1
ATOM 1298 O O . VAL A 1 173 ? 16.109 -32.875 -14.555 1 98.5 173 VAL A O 1
ATOM 1301 N N . TYR A 1 174 ? 13.898 -33.406 -14.352 1 98.75 174 TYR A N 1
ATOM 1302 C CA . TYR A 1 174 ? 13.352 -32.219 -14.977 1 98.75 174 TYR A CA 1
ATOM 1303 C C . TYR A 1 174 ? 12.43 -31.484 -14.023 1 98.75 174 TYR A C 1
ATOM 1305 O O . TYR A 1 174 ? 11.781 -32.094 -13.172 1 98.75 174 TYR A O 1
ATOM 1313 N N . ILE A 1 175 ? 12.445 -30.172 -14.062 1 98.88 175 ILE A N 1
ATOM 1314 C CA . ILE A 1 175 ? 11.539 -29.281 -13.336 1 98.88 175 ILE A CA 1
ATOM 1315 C C . ILE A 1 175 ? 10.906 -28.297 -14.305 1 98.88 175 ILE A C 1
ATOM 1317 O O . ILE A 1 175 ? 11.586 -27.703 -15.148 1 98.88 175 ILE A O 1
ATOM 1321 N N . ALA A 1 176 ? 9.586 -28.156 -14.227 1 98.88 176 ALA A N 1
ATOM 1322 C CA . ALA A 1 176 ? 8.883 -27.156 -15.031 1 98.88 176 ALA A CA 1
ATOM 1323 C C . ALA A 1 176 ? 7.859 -26.391 -14.188 1 98.88 176 ALA A C 1
ATOM 1325 O O . ALA A 1 176 ? 7.266 -26.953 -13.266 1 98.88 176 ALA A O 1
ATOM 1326 N N . ALA A 1 177 ? 7.684 -25.141 -14.508 1 98.69 177 ALA A N 1
ATOM 1327 C CA . ALA A 1 177 ? 6.695 -24.328 -13.82 1 98.69 177 ALA A CA 1
ATOM 1328 C C . ALA A 1 177 ? 5.887 -23.484 -14.805 1 98.69 177 ALA A C 1
ATOM 1330 O O . ALA A 1 177 ? 6.422 -23.016 -15.812 1 98.69 177 ALA A O 1
ATOM 1331 N N . VAL A 1 178 ? 4.637 -23.391 -14.555 1 98.31 178 VAL A N 1
ATOM 1332 C CA . VAL A 1 178 ? 3.73 -22.453 -15.219 1 98.31 178 VAL A CA 1
ATOM 1333 C C . VAL A 1 178 ? 2.998 -21.625 -14.172 1 98.31 178 VAL A C 1
ATOM 1335 O O . VAL A 1 178 ? 2.625 -22.125 -13.109 1 98.31 178 VAL A O 1
ATOM 1338 N N . SER A 1 179 ? 2.896 -20.375 -14.453 1 97.31 179 SER A N 1
ATOM 1339 C CA . SER A 1 179 ? 2.164 -19.5 -13.547 1 97.31 179 SER A CA 1
ATOM 1340 C C . SER A 1 179 ? 1.311 -18.484 -14.312 1 97.31 179 SER A C 1
ATOM 1342 O O . SER A 1 179 ? 1.483 -18.312 -15.523 1 97.31 179 SER A O 1
ATOM 1344 N N . LYS A 1 180 ? 0.384 -18.016 -13.688 1 96.31 180 LYS A N 1
ATOM 1345 C CA . LYS A 1 180 ? -0.321 -16.812 -14.125 1 96.31 180 LYS A CA 1
ATOM 1346 C C . LYS A 1 180 ? -0.234 -15.711 -13.062 1 96.31 180 LYS A C 1
ATOM 1348 O O . LYS A 1 180 ? 0.124 -15.969 -11.914 1 96.31 180 LYS A O 1
ATOM 1353 N N . GLY A 1 181 ? -0.537 -14.555 -13.469 1 94.5 181 GLY A N 1
ATOM 1354 C CA . GLY A 1 181 ? -0.539 -13.43 -12.555 1 94.5 181 GLY A CA 1
ATOM 1355 C C . GLY A 1 181 ? 0.01 -12.156 -13.164 1 94.5 181 GLY A C 1
ATOM 1356 O O . GLY A 1 181 ? 1.095 -12.164 -13.75 1 94.5 181 GLY A O 1
ATOM 1357 N N . SER A 1 182 ? -0.776 -11.016 -13.055 1 94.44 182 SER A N 1
ATOM 1358 C CA . SER A 1 182 ? -0.357 -9.711 -13.562 1 94.44 182 SER A CA 1
ATOM 1359 C C . SER A 1 182 ? -0.902 -8.586 -12.688 1 94.44 182 SER A C 1
ATOM 1361 O O . SER A 1 182 ? -0.439 -7.445 -12.781 1 94.44 182 SER A O 1
ATOM 1363 N N . GLY A 1 183 ? -1.896 -8.836 -12.023 1 93.62 183 GLY A N 1
ATOM 1364 C CA . GLY A 1 183 ? -2.5 -7.914 -11.078 1 93.62 183 GLY A CA 1
ATOM 1365 C C . GLY A 1 183 ? -2.994 -8.594 -9.812 1 93.62 183 GLY A C 1
ATOM 1366 O O . GLY A 1 183 ? -3.178 -9.812 -9.789 1 93.62 183 GLY A O 1
ATOM 1367 N N . MET A 1 184 ? -3.193 -7.703 -8.695 1 93.12 184 MET A N 1
ATOM 1368 C CA . MET A 1 184 ? -3.57 -8.211 -7.383 1 93.12 184 MET A CA 1
ATOM 1369 C C . MET A 1 184 ? -2.504 -9.156 -6.836 1 93.12 184 MET A C 1
ATOM 1371 O O . MET A 1 184 ? -2.795 -10.305 -6.508 1 93.12 184 MET A O 1
ATOM 1375 N N . ILE A 1 185 ? -1.36 -8.656 -6.855 1 91.12 185 ILE A N 1
ATOM 1376 C CA . ILE A 1 185 ? -0.224 -9.5 -6.504 1 91.12 185 ILE A CA 1
ATOM 1377 C C . ILE A 1 185 ? 0.582 -8.836 -5.387 1 91.12 185 ILE A C 1
ATOM 1379 O O . ILE A 1 185 ? 1.263 -7.836 -5.613 1 91.12 185 ILE A O 1
ATOM 1383 N N . SER A 1 186 ? 0.574 -9.352 -4.27 1 87.69 186 SER A N 1
ATOM 1384 C CA . SER A 1 186 ? 1.43 -9.008 -3.137 1 87.69 186 SER A CA 1
ATOM 1385 C C . SER A 1 186 ? 1.222 -9.977 -1.975 1 87.69 186 SER A C 1
ATOM 1387 O O . SER A 1 186 ? 0.269 -9.828 -1.205 1 87.69 186 SER A O 1
ATOM 1389 N N . PRO A 1 187 ? 2.123 -10.891 -1.777 1 75.19 187 PRO A N 1
ATOM 1390 C CA . PRO A 1 187 ? 1.961 -11.797 -0.641 1 75.19 187 PRO A CA 1
ATOM 1391 C C . PRO A 1 187 ? 2.168 -11.102 0.704 1 75.19 187 PRO A C 1
ATOM 1393 O O . PRO A 1 187 ? 2.764 -10.023 0.761 1 75.19 187 PRO A O 1
ATOM 1396 N N . HIS A 1 188 ? 1.438 -11.633 1.808 1 66.69 188 HIS A N 1
ATOM 1397 C CA . HIS A 1 188 ? 1.697 -11.133 3.152 1 66.69 188 HIS A CA 1
ATOM 1398 C C . HIS A 1 188 ? 2.945 -11.773 3.748 1 66.69 188 HIS A C 1
ATOM 1400 O O . HIS A 1 188 ? 3.223 -12.945 3.504 1 66.69 188 HIS A O 1
ATOM 1406 N N . MET A 1 189 ? 4.094 -11.156 4.27 1 53.28 189 MET A N 1
ATOM 1407 C CA . MET A 1 189 ? 5.355 -11.648 4.828 1 53.28 189 MET A CA 1
ATOM 1408 C C . MET A 1 189 ? 5.105 -12.703 5.895 1 53.28 189 MET A C 1
ATOM 1410 O O . MET A 1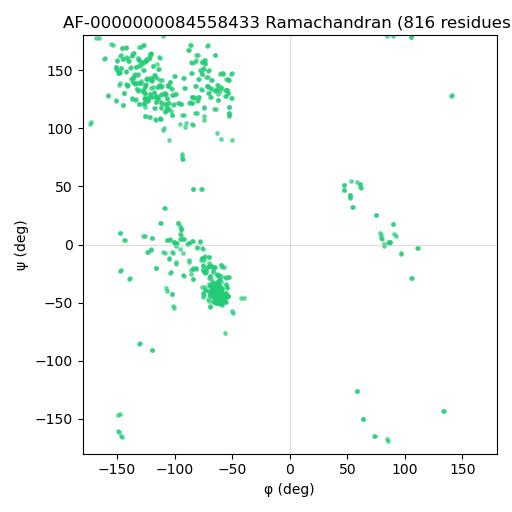 189 ? 6.031 -13.398 6.316 1 53.28 189 MET A O 1
ATOM 1414 N N . LYS A 1 190 ? 4.414 -12.664 7 1 46.66 190 LYS A N 1
ATOM 1415 C CA . LYS A 1 190 ? 4.438 -13.625 8.094 1 46.66 190 LYS A CA 1
ATOM 1416 C C . LYS A 1 190 ? 4.047 -15.023 7.617 1 46.66 190 LYS A C 1
ATOM 1418 O O . LYS A 1 190 ? 4.281 -16.016 8.312 1 46.66 190 LYS A O 1
ATOM 1423 N N . VAL A 1 191 ? 3.416 -15.734 7.125 1 44.03 191 VAL A N 1
ATOM 1424 C CA . VAL A 1 191 ? 3.273 -17.141 6.77 1 44.03 191 VAL A CA 1
ATOM 1425 C C . VAL A 1 191 ? 2.992 -17.266 5.273 1 44.03 191 VAL A C 1
ATOM 1427 O O . VAL A 1 191 ? 2.475 -16.344 4.652 1 44.03 191 VAL A O 1
ATOM 1430 N N . LEU A 1 192 ? 3.379 -18.625 4.59 1 43.84 192 LEU A N 1
ATOM 1431 C CA . LEU A 1 192 ? 3.506 -19.234 3.271 1 43.84 192 LEU A CA 1
ATOM 1432 C C . LEU A 1 192 ? 2.248 -19 2.441 1 43.84 192 LEU A C 1
ATOM 1434 O O . LEU A 1 192 ? 1.142 -19.328 2.873 1 43.84 192 LEU A O 1
ATOM 1438 N N . HIS A 1 193 ? 2.18 -17.75 1.573 1 53.97 193 HIS A N 1
ATOM 1439 C CA . HIS A 1 193 ? 1.192 -17.453 0.542 1 53.97 193 HIS A CA 1
ATOM 1440 C C . HIS A 1 193 ? 1.823 -17.469 -0.847 1 53.97 193 HIS A C 1
ATOM 1442 O O . HIS A 1 193 ? 3.021 -17.219 -0.992 1 53.97 193 HIS A O 1
ATOM 1448 N N . GLY A 1 194 ? 1.628 -18.391 -1.755 1 43.41 194 GLY A N 1
ATOM 1449 C CA . GLY A 1 194 ? 1.866 -18.391 -3.189 1 43.41 194 GLY A CA 1
ATOM 1450 C C . GLY A 1 194 ? 1.031 -17.375 -3.934 1 43.41 194 GLY A C 1
ATOM 1451 O O . GLY A 1 194 ? -0.185 -17.531 -4.059 1 43.41 194 GLY A O 1
ATOM 1452 N N . THR A 1 195 ? 1.669 -16.156 -4.191 1 56.03 195 THR A N 1
ATOM 1453 C CA . THR A 1 195 ? 0.984 -15.164 -5.008 1 56.03 195 THR A CA 1
ATOM 1454 C C . THR A 1 195 ? 0.697 -15.711 -6.402 1 56.03 195 THR A C 1
ATOM 1456 O O . THR A 1 195 ? 1.471 -16.516 -6.93 1 56.03 195 THR A O 1
ATOM 1459 N N . THR A 1 196 ? -0.347 -15.594 -6.848 1 81 196 THR A N 1
ATOM 1460 C CA . THR A 1 196 ? -0.759 -16 -8.188 1 81 196 THR A CA 1
ATOM 1461 C C . THR A 1 196 ? -1.14 -17.484 -8.211 1 81 196 THR A C 1
ATOM 1463 O O . THR A 1 196 ? -1.312 -18.094 -7.164 1 81 196 THR A O 1
ATOM 1466 N N . LEU A 1 197 ? -1.529 -18.031 -9.281 1 96.12 197 LEU A N 1
ATOM 1467 C CA . LEU A 1 197 ? -1.672 -19.469 -9.5 1 96.12 197 LEU A CA 1
ATOM 1468 C C . LEU A 1 197 ? -0.443 -20.031 -10.203 1 96.12 197 LEU A C 1
ATOM 1470 O O . LEU A 1 197 ? 0.001 -19.484 -11.219 1 96.12 197 LEU A O 1
ATOM 1474 N N . SER A 1 198 ? 0.168 -20.984 -9.531 1 96.81 198 SER A N 1
ATOM 1475 C CA . SER A 1 198 ? 1.312 -21.641 -10.164 1 96.81 198 SER A CA 1
ATOM 1476 C C . SER A 1 198 ? 1.242 -23.156 -10 1 96.81 198 SER A C 1
ATOM 1478 O O . SER A 1 198 ? 0.775 -23.656 -8.969 1 96.81 198 SER A O 1
ATOM 1480 N N . VAL A 1 199 ? 1.67 -23.875 -11 1 98.56 199 VAL A N 1
ATOM 1481 C CA . VAL A 1 199 ? 1.859 -25.312 -10.984 1 98.56 199 VAL A CA 1
ATOM 1482 C C . VAL A 1 199 ? 3.299 -25.656 -11.367 1 98.56 199 VAL A C 1
ATOM 1484 O O . VAL A 1 199 ? 3.805 -25.172 -12.383 1 98.56 199 VAL A O 1
ATOM 1487 N N . VAL A 1 200 ? 3.914 -26.406 -10.531 1 98.81 200 VAL A N 1
ATOM 1488 C CA . VAL A 1 200 ? 5.27 -26.891 -10.766 1 98.81 200 VAL A CA 1
ATOM 1489 C C . VAL A 1 200 ? 5.266 -28.422 -10.828 1 98.81 200 VAL A C 1
ATOM 1491 O O . VAL A 1 200 ? 4.641 -29.078 -9.992 1 98.81 200 VAL A O 1
ATOM 1494 N N . THR A 1 201 ? 5.879 -28.969 -11.875 1 98.94 201 THR A N 1
ATOM 1495 C CA . THR A 1 201 ? 5.996 -30.406 -12 1 98.94 201 THR A CA 1
ATOM 1496 C C . THR A 1 201 ? 7.457 -30.844 -11.977 1 98.94 201 THR A C 1
ATOM 1498 O O . THR A 1 201 ? 8.328 -30.125 -12.477 1 98.94 201 THR A O 1
ATOM 1501 N N . THR A 1 202 ? 7.746 -31.953 -11.43 1 98.94 202 THR A N 1
ATOM 1502 C CA . THR A 1 202 ? 9.055 -32.594 -11.5 1 98.94 202 THR A CA 1
ATOM 1503 C C . THR A 1 202 ? 8.914 -34.094 -11.477 1 98.94 202 THR A C 1
ATOM 1505 O O . THR A 1 202 ? 7.961 -34.625 -10.906 1 98.94 202 THR A O 1
ATOM 1508 N N . ASP A 1 203 ? 9.836 -34.812 -12.18 1 98.88 203 ASP A N 1
ATOM 1509 C CA . ASP A 1 203 ? 9.844 -36.281 -12.156 1 98.88 203 ASP A CA 1
ATOM 1510 C C . ASP A 1 203 ? 10.812 -36.812 -11.102 1 98.88 203 ASP A C 1
ATOM 1512 O O . ASP A 1 203 ? 11.062 -38 -11.031 1 98.88 203 ASP A O 1
ATOM 1516 N N . ALA A 1 204 ? 11.352 -35.875 -10.258 1 98.81 204 ALA A N 1
ATOM 1517 C CA . ALA A 1 204 ? 12.18 -36.281 -9.117 1 98.81 204 ALA A CA 1
ATOM 1518 C C . ALA A 1 204 ? 11.328 -36.875 -8 1 98.81 204 ALA A C 1
ATOM 1520 O O . ALA A 1 204 ? 10.125 -36.625 -7.922 1 98.81 204 ALA A O 1
ATOM 1521 N N . ASN A 1 205 ? 11.977 -37.688 -7.176 1 98.19 205 ASN A N 1
ATOM 1522 C CA . ASN A 1 205 ? 11.359 -38.219 -5.953 1 98.19 205 ASN A CA 1
ATOM 1523 C C . ASN A 1 205 ? 11.516 -37.219 -4.797 1 98.19 205 ASN A C 1
ATOM 1525 O O . ASN A 1 205 ? 12.641 -36.844 -4.441 1 98.19 205 ASN A O 1
ATOM 1529 N N . LEU A 1 206 ? 10.352 -36.812 -4.238 1 98.56 206 LEU A N 1
ATOM 1530 C CA . LEU A 1 206 ? 10.367 -35.969 -3.047 1 98.56 206 LEU A CA 1
ATOM 1531 C C . LEU A 1 206 ? 9.5 -36.562 -1.946 1 98.56 206 LEU A C 1
ATOM 1533 O O . LEU A 1 206 ? 8.414 -37.062 -2.215 1 98.56 206 LEU A O 1
ATOM 1537 N N . SER A 1 207 ? 10 -36.625 -0.744 1 97.44 207 SER A N 1
ATOM 1538 C CA . SER A 1 207 ? 9.203 -37.062 0.399 1 97.44 207 SER A CA 1
ATOM 1539 C C . SER A 1 207 ? 8.422 -35.906 1.009 1 97.44 207 SER A C 1
ATOM 1541 O O . SER A 1 207 ? 8.633 -34.75 0.648 1 97.44 207 SER A O 1
ATOM 1543 N N . ILE A 1 208 ? 7.547 -36.188 1.934 1 93.88 208 ILE A N 1
ATOM 1544 C CA . ILE A 1 208 ? 6.676 -35.219 2.578 1 93.88 208 ILE A CA 1
ATOM 1545 C C . ILE A 1 208 ? 7.516 -34.25 3.379 1 93.88 208 ILE A C 1
ATOM 1547 O O . ILE A 1 208 ? 7.07 -33.125 3.664 1 93.88 208 ILE A O 1
ATOM 1551 N N . ASP A 1 209 ? 8.734 -34.594 3.703 1 95.19 209 ASP A N 1
ATOM 1552 C CA . ASP A 1 209 ? 9.617 -33.75 4.496 1 95.19 209 ASP A CA 1
ATOM 1553 C C . ASP A 1 209 ? 10.062 -32.531 3.703 1 95.19 209 ASP A C 1
ATOM 1555 O O . ASP A 1 209 ? 10.602 -31.578 4.273 1 95.19 209 ASP A O 1
ATOM 1559 N N . PHE A 1 210 ? 9.75 -32.594 2.367 1 97.69 210 PHE A N 1
ATOM 1560 C CA . PHE A 1 210 ? 10.18 -31.484 1.51 1 97.69 210 PHE A CA 1
ATOM 1561 C C . PHE A 1 210 ? 9.289 -30.266 1.714 1 97.69 210 PHE A C 1
ATOM 1563 O O . PHE A 1 210 ? 9.578 -29.188 1.191 1 97.69 210 PHE A O 1
ATOM 1570 N N . ARG A 1 211 ? 8.273 -30.328 2.506 1 96.12 211 ARG A N 1
ATOM 1571 C CA . ARG A 1 211 ? 7.289 -29.266 2.711 1 96.12 211 ARG A CA 1
ATOM 1572 C C . ARG A 1 211 ? 7.949 -28 3.236 1 96.12 211 ARG A C 1
ATOM 1574 O O . ARG A 1 211 ? 7.664 -26.906 2.758 1 96.12 211 ARG A O 1
ATOM 1581 N N . SER A 1 212 ? 8.805 -28.125 4.215 1 94.94 212 SER A N 1
ATOM 1582 C CA . SER A 1 212 ? 9.461 -26.969 4.801 1 94.94 212 SER A CA 1
ATOM 1583 C C . SER A 1 212 ? 10.359 -26.266 3.785 1 94.94 212 SER A C 1
ATOM 1585 O O . SER A 1 212 ? 10.414 -25.031 3.734 1 94.94 212 SER A O 1
ATOM 1587 N N . LYS A 1 213 ? 11.094 -27.078 3.027 1 96.5 213 LYS A N 1
ATOM 1588 C CA . LYS A 1 213 ? 11.969 -26.516 2.008 1 96.5 213 LYS A CA 1
ATOM 1589 C C . LYS A 1 213 ? 11.164 -25.812 0.917 1 96.5 213 LYS A C 1
ATOM 1591 O O . LYS A 1 213 ? 11.562 -24.75 0.431 1 96.5 213 LYS A O 1
ATOM 1596 N N . TRP A 1 214 ? 10.039 -26.422 0.505 1 96 214 TRP A N 1
ATOM 1597 C CA . TRP A 1 214 ? 9.156 -25.797 -0.476 1 96 214 TRP A CA 1
ATOM 1598 C C . TRP A 1 214 ? 8.719 -24.406 -0.009 1 96 214 TRP A C 1
ATOM 1600 O O . TRP A 1 214 ? 8.766 -23.453 -0.775 1 96 214 TRP A O 1
ATOM 1610 N N . GLN A 1 215 ? 8.375 -24.312 1.241 1 93.94 215 GLN A N 1
ATOM 1611 C CA . GLN A 1 215 ? 7.965 -23.031 1.813 1 93.94 215 GLN A CA 1
ATOM 1612 C C . GLN A 1 215 ? 9.102 -22.016 1.745 1 93.94 215 GLN A C 1
ATOM 1614 O O . GLN A 1 215 ? 8.875 -20.859 1.396 1 93.94 215 GLN A O 1
ATOM 1619 N N . GLU A 1 216 ? 10.258 -22.422 2.092 1 94.19 216 GLU A N 1
ATOM 1620 C CA . GLU A 1 216 ? 11.422 -21.531 2.037 1 94.19 216 GLU A CA 1
ATOM 1621 C C . GLU A 1 216 ? 11.641 -21 0.625 1 94.19 216 GLU A C 1
ATOM 1623 O O . GLU A 1 216 ? 11.953 -19.828 0.44 1 94.19 216 GLU A O 1
ATOM 1628 N N . ILE A 1 217 ? 11.484 -21.906 -0.381 1 95.44 217 ILE A N 1
ATOM 1629 C CA . ILE A 1 217 ? 11.688 -21.531 -1.775 1 95.44 217 ILE A CA 1
ATOM 1630 C C . ILE A 1 217 ? 10.625 -20.531 -2.203 1 95.44 217 ILE A C 1
ATOM 1632 O O . ILE A 1 217 ? 10.93 -19.547 -2.883 1 95.44 217 ILE A O 1
ATOM 1636 N N . LEU A 1 218 ? 9.391 -20.766 -1.765 1 94.62 218 LEU A N 1
ATOM 1637 C CA . LEU A 1 218 ? 8.32 -19.812 -2.043 1 94.62 218 LEU A CA 1
ATOM 1638 C C . LEU A 1 218 ? 8.617 -18.469 -1.394 1 94.62 218 LEU A C 1
ATOM 1640 O O . LEU A 1 218 ? 8.414 -17.422 -2.012 1 94.62 218 LEU A O 1
ATOM 1644 N N . ASP A 1 219 ? 9.117 -18.469 -0.155 1 93.31 219 ASP A N 1
ATOM 1645 C CA . ASP A 1 219 ? 9.375 -17.266 0.621 1 93.31 219 ASP A CA 1
ATOM 1646 C C . ASP A 1 219 ? 10.43 -16.391 -0.057 1 93.31 219 ASP A C 1
ATOM 1648 O O . ASP A 1 219 ? 10.406 -15.164 0.072 1 93.31 219 ASP A O 1
ATOM 1652 N N . ASP A 1 220 ? 11.289 -16.984 -0.833 1 94.5 220 ASP A N 1
ATOM 1653 C CA . ASP A 1 220 ? 12.391 -16.25 -1.435 1 94.5 220 ASP A CA 1
ATOM 1654 C C . ASP A 1 220 ? 12.156 -16.016 -2.926 1 94.5 220 ASP A C 1
ATOM 1656 O O . ASP A 1 220 ? 13.023 -15.484 -3.625 1 94.5 220 ASP A O 1
ATOM 1660 N N . SER A 1 221 ? 11 -16.422 -3.432 1 94.62 221 SER A N 1
ATOM 1661 C CA . SER A 1 221 ? 10.703 -16.266 -4.852 1 94.62 221 SER A CA 1
ATOM 1662 C C . SER A 1 221 ? 9.328 -15.625 -5.059 1 94.62 221 SER A C 1
ATOM 1664 O O . SER A 1 221 ? 9.195 -14.398 -4.992 1 94.62 221 SER A O 1
ATOM 1666 N N . LEU A 1 222 ? 8.25 -16.453 -5.066 1 94.69 222 LEU A N 1
ATOM 1667 C CA . LEU A 1 222 ? 6.926 -15.938 -5.375 1 94.69 222 LEU A CA 1
ATOM 1668 C C . LEU A 1 222 ? 6.461 -14.961 -4.301 1 94.69 222 LEU A C 1
ATOM 1670 O O . LEU A 1 222 ? 5.754 -13.992 -4.598 1 94.69 222 LEU A O 1
ATOM 1674 N N . ASN A 1 223 ? 6.852 -15.227 -3.066 1 94.44 223 ASN A N 1
ATOM 1675 C CA . ASN A 1 223 ? 6.41 -14.359 -1.976 1 94.44 223 ASN A CA 1
ATOM 1676 C C . ASN A 1 223 ? 7.211 -13.062 -1.936 1 94.44 223 ASN A C 1
ATOM 1678 O O . ASN A 1 223 ? 7 -12.227 -1.054 1 94.44 223 ASN A O 1
ATOM 1682 N N . MET A 1 224 ? 8.102 -12.844 -2.836 1 95.5 224 MET A N 1
ATOM 1683 C CA . MET A 1 224 ? 8.875 -11.617 -2.928 1 95.5 224 MET A CA 1
ATOM 1684 C C . MET A 1 224 ? 8.5 -10.828 -4.18 1 95.5 224 MET A C 1
ATOM 1686 O O . MET A 1 224 ? 9.242 -9.945 -4.609 1 95.5 224 MET A O 1
ATOM 1690 N N . VAL A 1 225 ? 7.332 -11.141 -4.75 1 95.94 225 VAL A N 1
ATOM 1691 C CA . VAL A 1 225 ? 6.805 -10.406 -5.898 1 95.94 225 VAL A CA 1
ATOM 1692 C C . VAL A 1 225 ? 5.656 -9.508 -5.449 1 95.94 225 VAL A C 1
ATOM 1694 O O . VAL A 1 225 ? 4.82 -9.914 -4.641 1 95.94 225 VAL A O 1
ATOM 1697 N N . SER A 1 226 ? 5.672 -8.281 -5.949 1 96.12 226 SER A N 1
ATOM 1698 C CA . SER A 1 226 ? 4.52 -7.414 -5.742 1 96.12 226 SER A CA 1
ATOM 1699 C C . SER A 1 226 ? 4.262 -6.531 -6.957 1 96.12 226 SER A C 1
ATOM 1701 O O . SER A 1 226 ? 5.195 -5.953 -7.52 1 96.12 226 SER A O 1
ATOM 1703 N N . VAL A 1 227 ? 3.008 -6.539 -7.379 1 96.75 227 VAL A N 1
ATOM 1704 C CA . VAL A 1 227 ? 2.619 -5.676 -8.484 1 96.75 227 VAL A CA 1
ATOM 1705 C C . VAL A 1 227 ? 1.881 -4.449 -7.953 1 96.75 227 VAL A C 1
ATOM 1707 O O . VAL A 1 227 ? 2.189 -3.316 -8.328 1 96.75 227 VAL A O 1
ATOM 1710 N N . ASP A 1 228 ? 0.981 -4.684 -6.984 1 95.56 228 ASP A N 1
ATOM 1711 C CA . ASP A 1 228 ? 0.166 -3.539 -6.582 1 95.56 228 ASP A CA 1
ATOM 1712 C C . ASP A 1 228 ? -0.106 -3.561 -5.082 1 95.56 228 ASP A C 1
ATOM 1714 O O . ASP A 1 228 ? -0.881 -2.746 -4.574 1 95.56 228 ASP A O 1
ATOM 1718 N N . GLY A 1 229 ? 0.455 -4.508 -4.363 1 93.38 229 GLY A N 1
ATOM 1719 C CA . GLY A 1 229 ? 0.376 -4.512 -2.91 1 93.38 229 GLY A CA 1
ATOM 1720 C C . GLY A 1 229 ? -0.864 -5.207 -2.381 1 93.38 229 GLY A C 1
ATOM 1721 O O . GLY A 1 229 ? -1.065 -5.297 -1.169 1 93.38 229 GLY A O 1
ATOM 1722 N N . ASP A 1 230 ? -1.73 -5.777 -3.201 1 93.94 230 ASP A N 1
ATOM 1723 C CA . ASP A 1 230 ? -2.961 -6.445 -2.787 1 93.94 230 ASP A CA 1
ATOM 1724 C C . ASP A 1 230 ? -2.836 -7.961 -2.928 1 93.94 230 ASP A C 1
ATOM 1726 O O . ASP A 1 230 ? -2.445 -8.461 -3.984 1 93.94 230 ASP A O 1
ATOM 1730 N N . GLN A 1 231 ? -3.162 -8.648 -1.901 1 94.12 231 GLN A N 1
ATOM 1731 C CA . GLN A 1 231 ? -3.086 -10.102 -1.914 1 94.12 231 GLN A CA 1
ATOM 1732 C C . GLN A 1 231 ? -4.414 -10.719 -2.35 1 94.12 231 GLN A C 1
ATOM 1734 O O . GLN A 1 231 ? -5.473 -10.352 -1.837 1 94.12 231 GLN A O 1
ATOM 1739 N N . SER A 1 232 ? -4.32 -11.633 -3.184 1 94.69 232 SER A N 1
ATOM 1740 C CA . SER A 1 232 ? -5.504 -12.258 -3.756 1 94.69 232 SER A CA 1
ATOM 1741 C C . SER A 1 232 ? -6.148 -13.227 -2.768 1 94.69 232 SER A C 1
ATOM 1743 O O . SER A 1 232 ? -5.473 -13.773 -1.896 1 94.69 232 SER A O 1
ATOM 1745 N N . THR A 1 233 ? -7.438 -13.461 -3.004 1 95.12 233 THR A N 1
ATOM 1746 C CA . THR A 1 233 ? -8.219 -14.438 -2.254 1 95.12 233 THR A CA 1
ATOM 1747 C C . THR A 1 233 ? -7.891 -15.859 -2.709 1 95.12 233 THR A C 1
ATOM 1749 O O . THR A 1 233 ? -8.266 -16.828 -2.047 1 95.12 233 THR A O 1
ATOM 1752 N N . ASN A 1 234 ? -7.152 -15.977 -3.85 1 95.88 234 ASN A N 1
ATOM 1753 C CA . ASN A 1 234 ? -7.109 -17.266 -4.539 1 95.88 234 ASN A CA 1
ATOM 1754 C C . ASN A 1 234 ? -5.684 -17.797 -4.645 1 95.88 234 ASN A C 1
ATOM 1756 O O . ASN A 1 234 ? -5.465 -18.906 -5.133 1 95.88 234 ASN A O 1
ATOM 1760 N N . ASP A 1 235 ? -4.664 -17.062 -4.211 1 95.19 235 ASP A N 1
ATOM 1761 C CA . ASP A 1 235 ? -3.279 -17.469 -4.441 1 95.19 235 ASP A CA 1
ATOM 1762 C C . ASP A 1 235 ? -3.043 -18.906 -4.016 1 95.19 235 ASP A C 1
ATOM 1764 O O . ASP A 1 235 ? -3.352 -19.281 -2.881 1 95.19 235 ASP A O 1
ATOM 1768 N N . THR A 1 236 ? -2.516 -19.719 -4.922 1 95.56 236 THR A N 1
ATOM 1769 C CA . THR A 1 236 ? -2.215 -21.125 -4.699 1 95.56 236 THR A CA 1
ATOM 1770 C C . THR A 1 236 ? -1.037 -21.578 -5.562 1 95.56 236 THR A C 1
ATOM 1772 O O . THR A 1 236 ? -1.039 -21.375 -6.777 1 95.56 236 THR A O 1
ATOM 1775 N N . SER A 1 237 ? -0.007 -22.109 -4.98 1 95.81 237 SER A N 1
ATOM 1776 C CA . SER A 1 237 ? 1.125 -22.719 -5.68 1 95.81 237 SER A CA 1
ATOM 1777 C C . SER A 1 237 ? 1.25 -24.203 -5.363 1 95.81 237 SER A C 1
ATOM 1779 O O . SER A 1 237 ? 1.316 -24.594 -4.195 1 95.81 237 SER A O 1
ATOM 1781 N N . ILE A 1 238 ? 1.311 -25.031 -6.418 1 97.25 238 ILE A N 1
ATOM 1782 C CA . ILE A 1 238 ? 1.372 -26.469 -6.219 1 97.25 238 ILE A CA 1
ATOM 1783 C C . ILE A 1 238 ? 2.615 -27.031 -6.906 1 97.25 238 ILE A C 1
ATOM 1785 O O . ILE A 1 238 ? 2.82 -26.812 -8.102 1 97.25 238 ILE A O 1
ATOM 1789 N N . LEU A 1 239 ? 3.424 -27.703 -6.176 1 98.56 239 LEU A N 1
ATOM 1790 C CA . LEU A 1 239 ? 4.492 -28.531 -6.711 1 98.56 239 LEU A CA 1
ATOM 1791 C C . LEU A 1 239 ? 4.086 -30.016 -6.699 1 98.56 239 LEU A C 1
ATOM 1793 O O . LEU A 1 239 ? 3.754 -30.562 -5.645 1 98.56 239 LEU A O 1
ATOM 1797 N N . MET A 1 240 ? 4.062 -30.641 -7.887 1 98.81 240 MET A N 1
ATOM 1798 C CA . MET A 1 240 ? 3.787 -32.062 -8.039 1 98.81 240 MET A CA 1
ATOM 1799 C C . MET A 1 240 ? 5.059 -32.844 -8.383 1 98.81 240 MET A C 1
ATOM 1801 O O . MET A 1 240 ? 5.668 -32.594 -9.43 1 98.81 240 MET A O 1
ATOM 1805 N N . ALA A 1 241 ? 5.484 -33.719 -7.52 1 98.94 241 ALA A N 1
ATOM 1806 C CA . ALA A 1 241 ? 6.648 -34.562 -7.727 1 98.94 241 ALA A CA 1
ATOM 1807 C C . ALA A 1 241 ? 6.238 -36.031 -7.859 1 98.94 241 ALA A C 1
ATOM 1809 O O . ALA A 1 241 ? 5.902 -36.688 -6.867 1 98.94 241 ALA A O 1
ATOM 1810 N N . ASN A 1 242 ? 6.336 -36.625 -9.141 1 98.62 242 ASN A N 1
ATOM 1811 C CA . ASN A 1 242 ? 5.719 -37.938 -9.328 1 98.62 242 ASN A CA 1
ATOM 1812 C C . ASN A 1 242 ? 6.758 -39.062 -9.305 1 98.62 242 ASN A C 1
ATOM 1814 O O . ASN A 1 242 ? 6.406 -40.219 -9.359 1 98.62 242 ASN A O 1
ATOM 1818 N N . GLY A 1 243 ? 8.125 -38.75 -9.258 1 98.5 243 GLY A N 1
ATOM 1819 C CA . GLY A 1 243 ? 9.188 -39.719 -9 1 98.5 243 GLY A CA 1
ATOM 1820 C C . GLY A 1 243 ? 9.523 -40.562 -10.203 1 98.5 243 GLY A C 1
ATOM 1821 O O . GLY A 1 243 ? 10.273 -41.531 -10.094 1 98.5 243 GLY A O 1
ATOM 1822 N N . LYS A 1 244 ? 9.062 -40.312 -11.352 1 98.56 244 LYS A N 1
ATOM 1823 C CA . LYS A 1 244 ? 9.195 -41.188 -12.516 1 98.56 244 LYS A CA 1
ATOM 1824 C C . LYS A 1 244 ? 10.633 -41.219 -13.008 1 98.56 244 LYS A C 1
ATOM 1826 O O . LYS A 1 244 ? 11.008 -42.125 -13.773 1 98.56 244 LYS A O 1
ATOM 1831 N N . ALA A 1 245 ? 11.445 -40.219 -12.609 1 98.12 245 ALA A N 1
ATOM 1832 C CA . ALA A 1 245 ? 12.852 -40.25 -12.992 1 98.12 245 ALA A CA 1
ATOM 1833 C C . ALA A 1 245 ? 13.594 -41.375 -12.258 1 98.12 245 ALA A C 1
ATOM 1835 O O . ALA A 1 245 ? 14.695 -41.75 -12.664 1 98.12 245 ALA A O 1
ATOM 1836 N N . GLY A 1 246 ? 12.914 -41.812 -11.195 1 97.25 246 GLY A N 1
ATOM 1837 C CA . GLY A 1 246 ? 13.602 -42.781 -10.352 1 97.25 246 GLY A CA 1
ATOM 1838 C C . GLY A 1 246 ? 14.688 -42.188 -9.492 1 97.25 246 GLY A C 1
ATOM 1839 O O . GLY A 1 246 ? 14.609 -41 -9.141 1 97.25 246 GLY A O 1
ATOM 1840 N N . GLY A 1 247 ? 15.508 -43 -8.977 1 95.75 247 GLY A N 1
ATOM 1841 C CA . GLY A 1 247 ? 16.625 -42.5 -8.18 1 95.75 247 GLY A CA 1
ATOM 1842 C C . GLY A 1 247 ? 16.266 -42.25 -6.734 1 95.75 247 GLY A C 1
ATOM 1843 O O . GLY A 1 247 ? 15.188 -42.625 -6.273 1 95.75 247 GLY A O 1
ATOM 1844 N N . LYS A 1 248 ? 17.188 -41.594 -6.043 1 96.44 248 LYS A N 1
ATOM 1845 C CA . LYS A 1 248 ? 17.016 -41.281 -4.625 1 96.44 248 LYS A CA 1
ATOM 1846 C C . LYS A 1 248 ? 16.125 -40.062 -4.434 1 96.44 248 LYS A C 1
ATOM 1848 O O . LYS A 1 248 ? 15.867 -39.312 -5.387 1 96.44 248 LYS A O 1
ATOM 1853 N N . TYR A 1 249 ? 15.664 -39.969 -3.17 1 97.88 249 TYR A N 1
ATOM 1854 C CA . TYR A 1 249 ? 14.914 -38.75 -2.811 1 97.88 249 TYR A CA 1
ATOM 1855 C C . TYR A 1 249 ? 15.789 -37.5 -2.926 1 97.88 249 TYR A C 1
ATOM 1857 O O . TYR A 1 249 ? 16.938 -37.5 -2.48 1 97.88 249 TYR A O 1
ATOM 1865 N N . ALA A 1 250 ? 15.219 -36.531 -3.543 1 98 250 ALA A N 1
ATOM 1866 C CA . ALA A 1 250 ? 15.984 -35.312 -3.854 1 98 250 ALA A CA 1
ATOM 1867 C C . ALA A 1 250 ? 15.781 -34.25 -2.781 1 98 250 ALA A C 1
ATOM 1869 O O . ALA A 1 250 ? 16.188 -33.094 -2.963 1 98 250 ALA A O 1
ATOM 1870 N N . ASP A 1 251 ? 15.242 -34.531 -1.582 1 97.94 251 ASP A N 1
ATOM 1871 C CA . ASP A 1 251 ? 14.828 -33.594 -0.551 1 97.94 251 ASP A CA 1
ATOM 1872 C C . ASP A 1 251 ? 15.977 -32.656 -0.165 1 97.94 251 ASP A C 1
ATOM 1874 O O . ASP A 1 251 ? 15.758 -31.484 0.132 1 97.94 251 ASP A O 1
ATOM 1878 N N . GLU A 1 252 ? 17.188 -33.188 -0.146 1 97.38 252 GLU A N 1
ATOM 1879 C CA . GLU A 1 252 ? 18.344 -32.406 0.301 1 97.38 252 GLU A CA 1
ATOM 1880 C C . GLU A 1 252 ? 19.391 -32.281 -0.805 1 97.38 252 GLU A C 1
ATOM 1882 O O . GLU A 1 252 ? 20.516 -31.859 -0.553 1 97.38 252 GLU A O 1
ATOM 1887 N N . ASP A 1 253 ? 19.047 -32.781 -1.984 1 97.56 253 ASP A N 1
ATOM 1888 C CA . ASP A 1 253 ? 20 -32.688 -3.086 1 97.56 253 ASP A CA 1
ATOM 1889 C C . ASP A 1 253 ? 20.266 -31.234 -3.477 1 97.56 253 ASP A C 1
ATOM 1891 O O . ASP A 1 253 ? 19.344 -30.516 -3.895 1 97.56 253 ASP A O 1
ATOM 1895 N N . PRO A 1 254 ? 21.484 -30.734 -3.344 1 97.19 254 PRO A N 1
ATOM 1896 C CA . PRO A 1 254 ? 21.766 -29.312 -3.568 1 97.19 254 PRO A CA 1
ATOM 1897 C C . PRO A 1 254 ? 21.5 -28.891 -5.008 1 97.19 254 PRO A C 1
ATOM 1899 O O . PRO A 1 254 ? 21.109 -27.734 -5.25 1 97.19 254 PRO A O 1
ATOM 1902 N N . GLU A 1 255 ? 21.734 -29.797 -5.949 1 97.19 255 GLU A N 1
ATOM 1903 C CA . GLU A 1 255 ? 21.5 -29.469 -7.352 1 97.19 255 GLU A CA 1
ATOM 1904 C C . GLU A 1 255 ? 20.016 -29.312 -7.633 1 97.19 255 GLU A C 1
ATOM 1906 O O . GLU A 1 255 ? 19.594 -28.406 -8.352 1 97.19 255 GLU A O 1
ATOM 1911 N N . PHE A 1 256 ? 19.219 -30.234 -7.074 1 98.31 256 PHE A N 1
ATOM 1912 C CA . PHE A 1 256 ? 17.766 -30.156 -7.238 1 98.31 256 PHE A CA 1
ATOM 1913 C C . PHE A 1 256 ? 17.234 -28.859 -6.648 1 98.31 256 PHE A C 1
ATOM 1915 O O . PHE A 1 256 ? 16.453 -28.156 -7.293 1 98.31 256 PHE A O 1
ATOM 1922 N N . ILE A 1 257 ? 17.672 -28.578 -5.426 1 98.38 257 ILE A N 1
ATOM 1923 C CA . ILE A 1 257 ? 17.188 -27.406 -4.703 1 98.38 257 ILE A CA 1
ATOM 1924 C C . ILE A 1 257 ? 17.578 -26.141 -5.469 1 98.38 257 ILE A C 1
ATOM 1926 O O . ILE A 1 257 ? 16.734 -25.25 -5.676 1 98.38 257 ILE A O 1
ATOM 1930 N N . ALA A 1 258 ? 18.781 -26.031 -5.961 1 98.31 258 ALA A N 1
ATOM 1931 C CA . ALA A 1 258 ? 19.234 -24.875 -6.723 1 98.31 258 ALA A CA 1
ATOM 1932 C C . ALA A 1 258 ? 18.422 -24.703 -8.008 1 98.31 258 ALA A C 1
ATOM 1934 O O . ALA A 1 258 ? 18.094 -23.594 -8.406 1 98.31 258 ALA A O 1
ATOM 1935 N N . ALA A 1 259 ? 18.141 -25.828 -8.68 1 98.69 259 ALA A N 1
ATOM 1936 C CA . ALA A 1 259 ? 17.375 -25.797 -9.914 1 98.69 259 ALA A CA 1
ATOM 1937 C C . ALA A 1 259 ? 15.945 -25.297 -9.664 1 98.69 259 ALA A C 1
ATOM 1939 O O . ALA A 1 259 ? 15.43 -24.469 -10.414 1 98.69 259 ALA A O 1
ATOM 1940 N N . LEU A 1 260 ? 15.344 -25.844 -8.617 1 98.62 260 LEU A N 1
ATOM 1941 C CA . LEU A 1 260 ? 13.984 -25.438 -8.273 1 98.62 260 LEU A CA 1
ATOM 1942 C C . LEU A 1 260 ? 13.938 -23.969 -7.895 1 98.62 260 LEU A C 1
ATOM 1944 O O . LEU A 1 260 ? 13.031 -23.25 -8.312 1 98.62 260 LEU A O 1
ATOM 1948 N N . GLU A 1 261 ? 14.906 -23.5 -7.121 1 98.12 261 GLU A N 1
ATOM 1949 C CA . GLU A 1 261 ? 15.016 -22.078 -6.77 1 98.12 261 GLU A CA 1
ATOM 1950 C C . GLU A 1 261 ? 15.156 -21.203 -8.016 1 98.12 261 GLU A C 1
ATOM 1952 O O . GLU A 1 261 ? 14.539 -20.141 -8.109 1 98.12 261 GLU A O 1
ATOM 1957 N N . MET A 1 262 ? 15.961 -21.656 -8.93 1 98.38 262 MET A N 1
ATOM 1958 C CA . MET A 1 262 ? 16.156 -20.922 -10.18 1 98.38 262 MET A CA 1
ATOM 1959 C C . MET A 1 262 ? 14.836 -20.797 -10.938 1 98.38 262 MET A C 1
ATOM 1961 O O . MET A 1 262 ? 14.492 -19.719 -11.414 1 98.38 262 MET A O 1
ATOM 1965 N N . VAL A 1 263 ? 14.086 -21.906 -11.039 1 98.44 263 VAL A N 1
ATOM 1966 C CA . VAL A 1 263 ? 12.82 -21.938 -11.766 1 98.44 263 VAL A CA 1
ATOM 1967 C C . VAL A 1 263 ? 11.828 -20.984 -11.109 1 98.44 263 VAL A C 1
ATOM 1969 O O . VAL A 1 263 ? 11.195 -20.156 -11.781 1 98.44 263 VAL A O 1
ATOM 1972 N N . MET A 1 264 ? 11.742 -21.062 -9.836 1 97.06 264 MET A N 1
ATOM 1973 C CA . MET A 1 264 ? 10.758 -20.266 -9.117 1 97.06 264 MET A CA 1
ATOM 1974 C C . MET A 1 264 ? 11.133 -18.781 -9.148 1 97.06 264 MET A C 1
ATOM 1976 O O . MET A 1 264 ? 10.258 -17.922 -9.219 1 97.06 264 MET A O 1
ATOM 1980 N N . THR A 1 265 ? 12.406 -18.453 -9.125 1 97.75 265 THR A N 1
ATOM 1981 C CA . THR A 1 265 ? 12.867 -17.062 -9.219 1 97.75 265 THR A CA 1
ATOM 1982 C C . THR A 1 265 ? 12.547 -16.484 -10.602 1 97.75 265 THR A C 1
ATOM 1984 O O . THR A 1 265 ? 12.102 -15.344 -10.711 1 97.75 265 THR A O 1
ATOM 1987 N N . LYS A 1 266 ? 12.773 -17.312 -11.625 1 98.06 266 LYS A N 1
ATOM 1988 C CA . LYS A 1 266 ? 12.469 -16.875 -12.977 1 98.06 266 LYS A CA 1
ATOM 1989 C C . LYS A 1 266 ? 10.977 -16.594 -13.141 1 98.06 266 LYS A C 1
ATOM 1991 O O . LYS A 1 266 ? 10.594 -15.602 -13.758 1 98.06 266 LYS A O 1
ATOM 1996 N N . ILE A 1 267 ? 10.195 -17.469 -12.617 1 97.38 267 ILE A N 1
ATOM 1997 C CA . ILE A 1 267 ? 8.742 -17.281 -12.664 1 97.38 267 ILE A CA 1
ATOM 1998 C C . ILE A 1 267 ? 8.367 -16 -11.93 1 97.38 267 ILE A C 1
ATOM 2000 O O . ILE A 1 267 ? 7.594 -15.195 -12.445 1 97.38 267 ILE A O 1
ATOM 2004 N N . ALA A 1 268 ? 8.906 -15.773 -10.773 1 96.25 268 ALA A N 1
ATOM 2005 C CA . ALA A 1 268 ? 8.641 -14.578 -9.977 1 96.25 268 ALA A CA 1
ATOM 2006 C C . ALA A 1 268 ? 8.969 -13.312 -10.766 1 96.25 268 ALA A C 1
ATOM 2008 O O . ALA A 1 268 ? 8.148 -12.391 -10.836 1 96.25 268 ALA A O 1
ATOM 2009 N N . LYS A 1 269 ? 10.109 -13.266 -11.375 1 97.81 269 LYS A N 1
ATOM 2010 C CA . LYS A 1 269 ? 10.539 -12.109 -12.148 1 97.81 269 LYS A CA 1
ATOM 2011 C C . LYS A 1 269 ? 9.617 -11.859 -13.336 1 97.81 269 LYS A C 1
ATOM 2013 O O . LYS A 1 269 ? 9.305 -10.711 -13.656 1 97.81 269 LYS A O 1
ATOM 2018 N N . THR A 1 270 ? 9.203 -12.961 -13.938 1 97.69 270 THR A N 1
ATOM 2019 C CA . THR A 1 270 ? 8.344 -12.844 -15.109 1 97.69 270 THR A CA 1
ATOM 2020 C C . THR A 1 270 ? 6.977 -12.281 -14.734 1 97.69 270 THR A C 1
ATOM 2022 O O . THR A 1 270 ? 6.391 -11.5 -15.484 1 97.69 270 THR A O 1
ATOM 2025 N N . ILE A 1 271 ? 6.477 -12.672 -13.609 1 96.75 271 ILE A N 1
ATOM 2026 C CA . ILE A 1 271 ? 5.211 -12.141 -13.117 1 96.75 271 ILE A CA 1
ATOM 2027 C C . ILE A 1 271 ? 5.328 -10.633 -12.914 1 96.75 271 ILE A C 1
ATOM 2029 O O . ILE A 1 271 ? 4.473 -9.867 -13.367 1 96.75 271 ILE A O 1
ATOM 2033 N N . ALA A 1 272 ? 6.387 -10.18 -12.266 1 97.19 272 ALA A N 1
ATOM 2034 C CA . ALA A 1 272 ? 6.609 -8.758 -12.016 1 97.19 272 ALA A CA 1
ATOM 2035 C C . ALA A 1 272 ? 6.746 -7.988 -13.328 1 97.19 272 ALA A C 1
ATOM 2037 O O . ALA A 1 272 ? 6.172 -6.906 -13.484 1 97.19 272 ALA A O 1
ATOM 2038 N N . LYS A 1 273 ? 7.457 -8.547 -14.234 1 97.94 273 LYS A N 1
ATOM 2039 C CA . LYS A 1 273 ? 7.695 -7.918 -15.531 1 97.94 273 LYS A CA 1
ATOM 2040 C C . LYS A 1 273 ? 6.395 -7.746 -16.297 1 97.94 273 LYS A C 1
ATOM 2042 O O . LYS A 1 273 ? 6.227 -6.773 -17.047 1 97.94 273 LYS A O 1
ATOM 2047 N N . ASP A 1 274 ? 5.516 -8.688 -16.062 1 97.75 274 ASP A N 1
ATOM 2048 C CA . ASP A 1 274 ? 4.238 -8.68 -16.766 1 97.75 274 ASP A CA 1
ATOM 2049 C C . ASP A 1 274 ? 3.145 -8.039 -15.922 1 97.75 274 ASP A C 1
ATOM 2051 O O . ASP A 1 274 ? 1.955 -8.273 -16.156 1 97.75 274 ASP A O 1
ATOM 2055 N N . GLY A 1 275 ? 3.521 -7.227 -14.859 1 97.44 275 GLY A N 1
ATOM 2056 C CA . GLY A 1 275 ? 2.512 -6.523 -14.086 1 97.44 275 GLY A CA 1
ATOM 2057 C C . GLY A 1 275 ? 1.537 -5.742 -14.953 1 97.44 275 GLY A C 1
ATOM 2058 O O . GLY A 1 275 ? 1.907 -5.238 -16.016 1 97.44 275 GLY A O 1
ATOM 2059 N N . GLU A 1 276 ? 0.328 -5.637 -14.516 1 96.94 276 GLU A N 1
ATOM 2060 C CA . GLU A 1 276 ? -0.685 -4.906 -15.273 1 96.94 276 GLU A CA 1
ATOM 2061 C C . GLU A 1 276 ? -0.209 -3.498 -15.617 1 96.94 276 GLU A C 1
ATOM 2063 O O . GLU A 1 276 ? 0.002 -2.674 -14.727 1 96.94 276 GLU A O 1
ATOM 2068 N N . GLY A 1 277 ? 0.003 -3.232 -16.891 1 97.44 277 GLY A N 1
ATOM 2069 C CA . GLY A 1 277 ? 0.385 -1.917 -17.391 1 97.44 277 GLY A CA 1
ATOM 2070 C C . GLY A 1 277 ? 1.862 -1.62 -17.203 1 97.44 277 GLY A C 1
ATOM 2071 O O . GLY A 1 277 ? 2.334 -0.545 -17.578 1 97.44 277 GLY A O 1
ATOM 2072 N N . ALA A 1 278 ? 2.629 -2.559 -16.75 1 98.12 278 ALA A N 1
ATOM 2073 C CA . ALA A 1 278 ? 4.027 -2.338 -16.391 1 98.12 278 ALA A CA 1
ATOM 2074 C C . ALA A 1 278 ? 4.875 -2.047 -17.625 1 98.12 278 ALA A C 1
ATOM 2076 O O . ALA A 1 278 ? 4.68 -2.656 -18.672 1 98.12 278 ALA A O 1
ATOM 2077 N N . THR A 1 279 ? 5.809 -1.146 -17.516 1 98.44 279 THR A N 1
ATOM 2078 C CA . THR A 1 279 ? 6.785 -0.873 -18.562 1 98.44 279 THR A CA 1
ATOM 2079 C C . THR A 1 279 ? 8.195 -1.2 -18.094 1 98.44 279 THR A C 1
ATOM 2081 O O . THR A 1 279 ? 9.117 -1.341 -18.906 1 98.44 279 THR A O 1
ATOM 2084 N N . LYS A 1 280 ? 8.383 -1.268 -16.797 1 98.62 280 LYS A N 1
ATOM 2085 C CA . LYS A 1 280 ? 9.703 -1.519 -16.219 1 98.62 280 LYS A CA 1
ATOM 2086 C C . LYS A 1 280 ? 9.641 -2.59 -15.133 1 98.62 280 LYS A C 1
ATOM 2088 O O . LYS A 1 280 ? 8.695 -2.621 -14.344 1 98.62 280 LYS A O 1
ATOM 2093 N N . LEU A 1 281 ? 10.617 -3.48 -15.102 1 98.81 281 LEU A N 1
ATOM 2094 C CA . LEU A 1 281 ? 10.852 -4.379 -13.984 1 98.81 281 LEU A CA 1
ATOM 2095 C C . LEU A 1 281 ? 11.695 -3.697 -12.906 1 98.81 281 LEU A C 1
ATOM 2097 O O . LEU A 1 281 ? 12.742 -3.115 -13.211 1 98.81 281 LEU A O 1
ATOM 2101 N N . ILE A 1 282 ? 11.266 -3.674 -11.695 1 98.81 282 ILE A N 1
ATOM 2102 C CA . ILE A 1 282 ? 12.016 -3.145 -10.562 1 98.81 282 ILE A CA 1
ATOM 2103 C C . ILE A 1 282 ? 12.539 -4.293 -9.703 1 98.81 282 ILE A C 1
ATOM 2105 O O . ILE A 1 282 ? 11.781 -5.176 -9.305 1 98.81 282 ILE A O 1
ATOM 2109 N N . GLU A 1 283 ? 13.75 -4.387 -9.516 1 98.81 283 GLU A N 1
ATOM 2110 C CA . GLU A 1 283 ? 14.359 -5.293 -8.539 1 98.81 283 GLU A CA 1
ATOM 2111 C C . GLU A 1 283 ? 14.891 -4.527 -7.332 1 98.81 283 GLU A C 1
ATOM 2113 O O . GLU A 1 283 ? 15.617 -3.547 -7.48 1 98.81 283 GLU A O 1
ATOM 2118 N N . VAL A 1 284 ? 14.523 -4.859 -6.152 1 98.75 284 VAL A N 1
ATOM 2119 C CA . VAL A 1 284 ? 15.031 -4.266 -4.918 1 98.75 284 VAL A CA 1
ATOM 2120 C C . VAL A 1 284 ? 15.852 -5.301 -4.152 1 98.75 284 VAL A C 1
ATOM 2122 O O . VAL A 1 284 ? 15.367 -6.402 -3.871 1 98.75 284 VAL A O 1
ATOM 2125 N N . GLN A 1 285 ? 17.016 -5.004 -3.908 1 98.81 285 GLN A N 1
ATOM 2126 C CA . GLN A 1 285 ? 17.891 -5.832 -3.096 1 98.81 285 GLN A CA 1
ATOM 2127 C C . GLN A 1 285 ? 18.312 -5.109 -1.815 1 98.81 285 GLN A C 1
ATOM 2129 O O . GLN A 1 285 ? 18.875 -4.016 -1.866 1 98.81 285 GLN A O 1
ATOM 2134 N N . VAL A 1 286 ? 18.047 -5.684 -0.694 1 98.75 286 VAL A N 1
ATOM 2135 C CA . VAL A 1 286 ? 18.438 -5.145 0.602 1 98.75 286 VAL A CA 1
ATOM 2136 C C . VAL A 1 286 ? 19.453 -6.078 1.265 1 98.75 286 VAL A C 1
ATOM 2138 O O . VAL A 1 286 ? 19.203 -7.277 1.393 1 98.75 286 VAL A O 1
ATOM 2141 N N . THR A 1 287 ? 20.547 -5.566 1.628 1 98.75 287 THR A N 1
ATOM 2142 C CA . THR A 1 287 ? 21.578 -6.305 2.34 1 98.75 287 THR A CA 1
ATOM 2143 C C . THR A 1 287 ? 21.891 -5.648 3.682 1 98.75 287 THR A C 1
ATOM 2145 O O . THR A 1 287 ? 21.453 -4.523 3.943 1 98.75 287 THR A O 1
ATOM 2148 N N . GLY A 1 288 ? 22.531 -6.352 4.543 1 98.5 288 GLY A N 1
ATOM 2149 C CA . GLY A 1 288 ? 22.969 -5.816 5.824 1 98.5 288 GLY A CA 1
ATOM 2150 C C . GLY A 1 288 ? 21.844 -5.652 6.82 1 98.5 288 GLY A C 1
ATOM 2151 O O . GLY A 1 288 ? 21.891 -4.781 7.691 1 98.5 288 GLY A O 1
ATOM 2152 N N . ALA A 1 289 ? 20.797 -6.395 6.715 1 98.5 289 ALA A N 1
ATOM 2153 C CA . ALA A 1 289 ? 19.672 -6.324 7.652 1 98.5 289 ALA A CA 1
ATOM 2154 C C . ALA A 1 289 ? 19.953 -7.145 8.906 1 98.5 289 ALA A C 1
ATOM 2156 O O . ALA A 1 289 ? 20.75 -8.086 8.875 1 98.5 289 ALA A O 1
ATOM 2157 N N . ASP A 1 290 ? 19.266 -6.801 9.977 1 97.88 290 ASP A N 1
ATOM 2158 C CA . ASP A 1 290 ? 19.375 -7.523 11.242 1 97.88 290 ASP A CA 1
ATOM 2159 C C . ASP A 1 290 ? 18.812 -8.938 11.117 1 97.88 290 ASP A C 1
ATOM 2161 O O . ASP A 1 290 ? 19.406 -9.898 11.609 1 97.88 290 ASP A O 1
ATOM 2165 N N . THR A 1 291 ? 17.656 -9.062 10.492 1 97.62 291 THR A N 1
ATOM 2166 C CA . THR A 1 291 ? 17 -10.336 10.227 1 97.62 291 THR A CA 1
ATOM 2167 C C . THR A 1 291 ? 16.547 -10.422 8.773 1 97.62 291 THR A C 1
ATOM 2169 O O . THR A 1 291 ? 16.422 -9.398 8.102 1 97.62 291 THR A O 1
ATOM 2172 N N . LYS A 1 292 ? 16.312 -11.648 8.297 1 96.31 292 LYS A N 1
ATOM 2173 C CA . LYS A 1 292 ? 15.766 -11.836 6.953 1 96.31 292 LYS A CA 1
ATOM 2174 C C . LYS A 1 292 ? 14.398 -11.172 6.824 1 96.31 292 LYS A C 1
ATOM 2176 O O . LYS A 1 292 ? 14.07 -10.617 5.773 1 96.31 292 LYS A O 1
ATOM 2181 N N . GLU A 1 293 ? 13.633 -11.266 7.895 1 95.12 293 GLU A N 1
ATOM 2182 C CA . GLU A 1 293 ? 12.312 -10.641 7.91 1 95.12 293 GLU A CA 1
ATOM 2183 C C . GLU A 1 293 ? 12.414 -9.125 7.734 1 95.12 293 GLU A C 1
ATOM 2185 O O . GLU A 1 293 ? 11.617 -8.523 7.012 1 95.12 293 GLU A O 1
ATOM 2190 N N . ASP A 1 294 ? 13.406 -8.5 8.367 1 95.88 294 ASP A N 1
ATOM 2191 C CA . ASP A 1 294 ? 13.625 -7.066 8.211 1 95.88 294 ASP A CA 1
ATOM 2192 C C . ASP A 1 294 ? 13.945 -6.715 6.758 1 95.88 294 ASP A C 1
ATOM 2194 O O . ASP A 1 294 ? 13.398 -5.75 6.215 1 95.88 294 ASP A O 1
ATOM 2198 N N . ALA A 1 295 ? 14.844 -7.527 6.215 1 97.5 295 ALA A N 1
ATOM 2199 C CA . ALA A 1 295 ? 15.188 -7.293 4.816 1 97.5 295 ALA A CA 1
ATOM 2200 C C . ALA A 1 295 ? 13.961 -7.402 3.918 1 97.5 295 ALA A C 1
ATOM 2202 O O . ALA A 1 295 ? 13.758 -6.57 3.031 1 97.5 295 ALA A O 1
ATOM 2203 N N . ARG A 1 296 ? 13.125 -8.43 4.137 1 96.19 296 ARG A N 1
ATOM 2204 C CA . ARG A 1 296 ? 11.93 -8.656 3.326 1 96.19 296 ARG A CA 1
ATOM 2205 C C . ARG A 1 296 ? 10.938 -7.512 3.479 1 96.19 296 ARG A C 1
ATOM 2207 O O . ARG A 1 296 ? 10.344 -7.066 2.496 1 96.19 296 ARG A O 1
ATOM 2214 N N . LYS A 1 297 ? 10.789 -6.984 4.715 1 95.25 297 LYS A N 1
ATOM 2215 C CA . LYS A 1 297 ? 9.891 -5.859 4.965 1 95.25 297 LYS A CA 1
ATOM 2216 C C . LYS A 1 297 ? 10.312 -4.629 4.164 1 95.25 297 LYS A C 1
ATOM 2218 O O . LYS A 1 297 ? 9.477 -3.947 3.576 1 95.25 297 LYS A O 1
ATOM 2223 N N . ALA A 1 298 ? 11.586 -4.395 4.195 1 97.31 298 ALA A N 1
ATOM 2224 C CA . ALA A 1 298 ? 12.109 -3.238 3.473 1 97.31 298 ALA A CA 1
ATOM 2225 C C . ALA A 1 298 ? 11.867 -3.371 1.972 1 97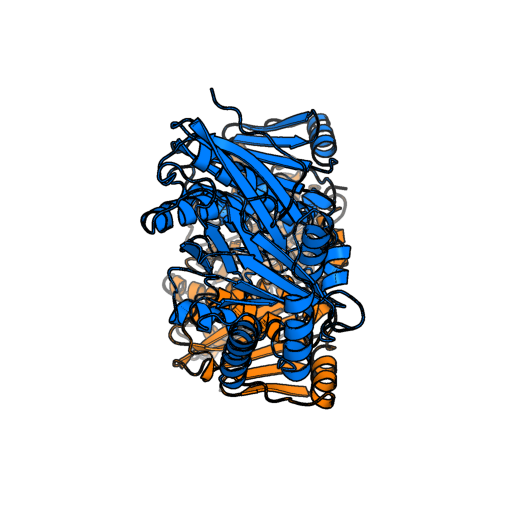.31 298 ALA A C 1
ATOM 2227 O O . ALA A 1 298 ? 11.398 -2.43 1.328 1 97.31 298 ALA A O 1
ATOM 2228 N N . VAL A 1 299 ? 12.109 -4.559 1.456 1 97.5 299 VAL A N 1
ATOM 2229 C CA . VAL A 1 299 ? 11.93 -4.816 0.031 1 97.5 299 VAL A CA 1
ATOM 2230 C C . VAL A 1 299 ? 10.469 -4.586 -0.354 1 97.5 299 VAL A C 1
ATOM 2232 O O . VAL A 1 299 ? 10.18 -3.852 -1.301 1 97.5 299 VAL A O 1
ATOM 2235 N N . HIS A 1 300 ? 9.562 -5.125 0.418 1 95.88 300 HIS A N 1
ATOM 2236 C CA . HIS A 1 300 ? 8.141 -5.051 0.094 1 95.88 300 HIS A CA 1
ATOM 2237 C C . HIS A 1 300 ? 7.629 -3.617 0.186 1 95.88 300 HIS A C 1
ATOM 2239 O O . HIS A 1 300 ? 6.832 -3.182 -0.648 1 95.88 300 HIS A O 1
ATOM 2245 N N . LYS A 1 301 ? 8.078 -2.922 1.227 1 96.38 301 LYS A N 1
ATOM 2246 C CA . LYS A 1 301 ? 7.594 -1.553 1.39 1 96.38 301 LYS A CA 1
ATOM 2247 C C . LYS A 1 301 ? 8.023 -0.675 0.218 1 96.38 301 LYS A C 1
ATOM 2249 O O . LYS A 1 301 ? 7.238 0.131 -0.284 1 96.38 301 LYS A O 1
ATOM 2254 N N . ILE A 1 302 ? 9.25 -0.836 -0.242 1 97.81 302 ILE A N 1
ATOM 2255 C CA . ILE A 1 302 ? 9.766 -0.041 -1.351 1 97.81 302 ILE A CA 1
ATOM 2256 C C . ILE A 1 302 ? 9.031 -0.415 -2.639 1 97.81 302 ILE A C 1
ATOM 2258 O O . ILE A 1 302 ? 8.594 0.462 -3.389 1 97.81 302 ILE A O 1
ATOM 2262 N N . LEU A 1 303 ? 8.766 -1.702 -2.855 1 97.5 303 LEU A N 1
ATOM 2263 C CA . LEU A 1 303 ? 8.125 -2.182 -4.074 1 97.5 303 LEU A CA 1
ATOM 2264 C C . LEU A 1 303 ? 6.668 -1.735 -4.129 1 97.5 303 LEU A C 1
ATOM 2266 O O . LEU A 1 303 ? 6.094 -1.606 -5.215 1 97.5 303 LEU A O 1
ATOM 2270 N N . ASN A 1 304 ? 6.098 -1.529 -2.977 1 96.31 304 ASN A N 1
ATOM 2271 C CA . ASN A 1 304 ? 4.664 -1.273 -2.943 1 96.31 304 ASN A CA 1
ATOM 2272 C C . ASN A 1 304 ? 4.363 0.217 -2.812 1 96.31 304 ASN A C 1
ATOM 2274 O O . ASN A 1 304 ? 3.197 0.616 -2.746 1 96.31 304 ASN A O 1
ATOM 2278 N N . SER A 1 305 ? 5.391 1.098 -2.758 1 97.25 305 SER A N 1
ATOM 2279 C CA . SER A 1 305 ? 5.18 2.539 -2.672 1 97.25 305 SER A CA 1
ATOM 2280 C C . SER A 1 305 ? 4.73 3.113 -4.012 1 97.25 305 SER A C 1
ATOM 2282 O O . SER A 1 305 ? 5.48 3.088 -4.988 1 97.25 305 SER A O 1
ATOM 2284 N N . PRO A 1 306 ? 3.512 3.693 -4.047 1 97.69 306 PRO A N 1
ATOM 2285 C CA . PRO A 1 306 ? 3.096 4.312 -5.309 1 97.69 306 PRO A CA 1
ATOM 2286 C C . PRO A 1 306 ? 4.02 5.453 -5.738 1 97.69 306 PRO A C 1
ATOM 2288 O O . PRO A 1 306 ? 4.199 5.684 -6.938 1 97.69 306 PRO A O 1
ATOM 2291 N N . LEU A 1 307 ? 4.633 6.133 -4.777 1 97 307 LEU A N 1
ATOM 2292 C CA . LEU A 1 307 ? 5.535 7.234 -5.094 1 97 307 LEU A CA 1
ATOM 2293 C C . LEU A 1 307 ? 6.809 6.723 -5.754 1 97 307 LEU A C 1
ATOM 2295 O O . LEU A 1 307 ? 7.258 7.277 -6.758 1 97 307 LEU A O 1
ATOM 2299 N N . VAL A 1 308 ? 7.387 5.617 -5.223 1 97.81 308 VAL A N 1
ATOM 2300 C CA . VAL A 1 308 ? 8.578 5.023 -5.816 1 97.81 308 VAL A CA 1
ATOM 2301 C C . VAL A 1 308 ? 8.25 4.492 -7.211 1 97.81 308 VAL A C 1
ATOM 2303 O O . VAL A 1 308 ? 8.977 4.762 -8.172 1 97.81 308 VAL A O 1
ATOM 2306 N N . LYS A 1 309 ? 7.145 3.773 -7.328 1 98.31 309 LYS A N 1
ATOM 2307 C CA . LYS A 1 309 ? 6.734 3.15 -8.586 1 98.31 309 LYS A CA 1
ATOM 2308 C C . LYS A 1 309 ? 6.496 4.199 -9.664 1 98.31 309 LYS A C 1
ATOM 2310 O O . LYS A 1 309 ? 6.867 4.004 -10.82 1 98.31 309 LYS A O 1
ATOM 2315 N N . SER A 1 310 ? 5.84 5.312 -9.336 1 97.94 310 SER A N 1
ATOM 2316 C CA . SER A 1 310 ? 5.574 6.375 -10.297 1 97.94 310 SER A CA 1
ATOM 2317 C C . SER A 1 310 ? 6.863 7.082 -10.711 1 97.94 310 SER A C 1
ATOM 2319 O O . SER A 1 310 ? 7.027 7.453 -11.875 1 97.94 310 SER A O 1
ATOM 2321 N N . ALA A 1 311 ? 7.773 7.316 -9.719 1 96.56 311 ALA A N 1
ATOM 2322 C CA . ALA A 1 311 ? 9.062 7.93 -10.031 1 96.56 311 ALA A CA 1
ATOM 2323 C C . ALA A 1 311 ? 9.844 7.09 -11.031 1 96.56 311 ALA A C 1
ATOM 2325 O O . ALA A 1 311 ? 10.445 7.629 -11.961 1 96.56 311 ALA A O 1
ATOM 2326 N N . ILE A 1 312 ? 9.828 5.758 -10.828 1 97.75 312 ILE A N 1
ATOM 2327 C CA . ILE A 1 312 ? 10.523 4.859 -11.742 1 97.75 312 ILE A CA 1
ATOM 2328 C C . ILE A 1 312 ? 9.875 4.918 -13.117 1 97.75 312 ILE A C 1
ATOM 2330 O O . ILE A 1 312 ? 10.57 4.98 -14.133 1 97.75 312 ILE A O 1
ATOM 2334 N N . TYR A 1 313 ? 8.555 4.926 -13.203 1 98.25 313 TYR A N 1
ATOM 2335 C CA . TYR A 1 313 ? 7.836 5.047 -14.469 1 98.25 313 TYR A CA 1
ATOM 2336 C C . TYR A 1 313 ? 8.305 6.273 -15.242 1 98.25 313 TYR A C 1
ATOM 2338 O O . TYR A 1 313 ? 8.625 6.18 -16.438 1 98.25 313 TYR A O 1
ATOM 2346 N N . GLY A 1 314 ? 8.43 7.34 -14.523 1 96.75 314 GLY A N 1
ATOM 2347 C CA . GLY A 1 314 ? 8.805 8.594 -15.156 1 96.75 314 GLY A CA 1
ATOM 2348 C C . GLY A 1 314 ? 10.305 8.781 -15.266 1 96.75 314 GLY A C 1
ATOM 2349 O O . GLY A 1 314 ? 10.773 9.82 -15.75 1 96.75 314 GLY A O 1
ATOM 2350 N N . SER A 1 315 ? 11.117 7.871 -14.852 1 96.19 315 SER A N 1
ATOM 2351 C CA . SER A 1 315 ? 12.562 7.992 -14.766 1 96.19 315 SER A CA 1
ATOM 2352 C C . SER A 1 315 ? 12.969 9.234 -13.984 1 96.19 315 SER A C 1
ATOM 2354 O O . SER A 1 315 ? 13.859 9.977 -14.398 1 96.19 315 SER A O 1
ATOM 2356 N N . ASP A 1 316 ? 12.227 9.492 -12.922 1 90.75 316 ASP A N 1
ATOM 2357 C CA . ASP A 1 316 ? 12.461 10.648 -12.062 1 90.75 316 ASP A CA 1
ATOM 2358 C C . ASP A 1 316 ? 13.492 10.328 -10.977 1 90.75 316 ASP A C 1
ATOM 2360 O O . ASP A 1 316 ? 13.297 9.414 -10.18 1 90.75 316 ASP A O 1
ATOM 2364 N N . PRO A 1 317 ? 14.555 11.117 -10.969 1 86.94 317 PRO A N 1
ATOM 2365 C CA . PRO A 1 317 ? 15.625 10.812 -10.016 1 86.94 317 PRO A CA 1
ATOM 2366 C C . PRO A 1 317 ? 15.281 11.234 -8.586 1 86.94 317 PRO A C 1
ATOM 2368 O O . PRO A 1 317 ? 16.109 11.82 -7.895 1 86.94 317 PRO A O 1
ATOM 2371 N N . ASN A 1 318 ? 14.094 10.922 -8.062 1 87.25 318 ASN A N 1
ATOM 2372 C CA . ASN A 1 318 ? 13.641 11.266 -6.719 1 87.25 318 ASN A CA 1
ATOM 2373 C C . ASN A 1 318 ? 13.945 10.148 -5.723 1 87.25 318 ASN A C 1
ATOM 2375 O O . ASN A 1 318 ? 13.023 9.555 -5.156 1 87.25 318 ASN A O 1
ATOM 2379 N N . TYR A 1 319 ? 15.242 10.039 -5.395 1 88.25 319 TYR A N 1
ATOM 2380 C CA . TYR A 1 319 ? 15.688 8.977 -4.504 1 88.25 319 TYR A CA 1
ATOM 2381 C C . TYR A 1 319 ? 15.172 9.203 -3.088 1 88.25 319 TYR A C 1
ATOM 2383 O O . TYR A 1 319 ? 15.172 8.281 -2.266 1 88.25 319 TYR A O 1
ATOM 2391 N N . GLY A 1 320 ? 14.766 10.445 -2.783 1 92.81 320 GLY A N 1
ATOM 2392 C CA . GLY A 1 320 ? 14.148 10.719 -1.495 1 92.81 320 GLY A CA 1
ATOM 2393 C C . GLY A 1 320 ? 12.938 9.844 -1.221 1 92.81 320 GLY A C 1
ATOM 2394 O O . GLY A 1 320 ? 12.688 9.461 -0.076 1 92.81 320 GLY A O 1
ATOM 2395 N N . ARG A 1 321 ? 12.172 9.5 -2.275 1 95.25 321 ARG A N 1
ATOM 2396 C CA . ARG A 1 321 ? 10.984 8.664 -2.143 1 95.25 321 ARG A CA 1
ATOM 2397 C C . ARG A 1 321 ? 11.359 7.242 -1.743 1 95.25 321 ARG A C 1
ATOM 2399 O O . ARG A 1 321 ? 10.617 6.578 -1.016 1 95.25 321 ARG A O 1
ATOM 2406 N N . ILE A 1 322 ? 12.531 6.754 -2.199 1 96.88 322 ILE A N 1
ATOM 2407 C CA . ILE A 1 322 ? 13.008 5.426 -1.838 1 96.88 322 ILE A CA 1
ATOM 2408 C C . ILE A 1 322 ? 13.336 5.379 -0.346 1 96.88 322 ILE A C 1
ATOM 2410 O O . ILE A 1 322 ? 12.938 4.445 0.354 1 96.88 322 ILE A O 1
ATOM 2414 N N . MET A 1 323 ? 13.961 6.406 0.125 1 96.38 323 MET A N 1
ATOM 2415 C CA . MET A 1 323 ? 14.359 6.449 1.527 1 96.38 323 MET A CA 1
ATOM 2416 C C . MET A 1 323 ? 13.156 6.676 2.434 1 96.38 323 MET A C 1
ATOM 2418 O O . MET A 1 323 ? 13.109 6.156 3.551 1 96.38 323 MET A O 1
ATOM 2422 N N . MET A 1 324 ? 12.266 7.543 1.945 1 95.44 324 MET A N 1
ATOM 2423 C CA . MET A 1 324 ? 11 7.68 2.658 1 95.44 324 MET A CA 1
ATOM 2424 C C . MET A 1 324 ? 10.32 6.324 2.832 1 95.44 324 MET A C 1
ATOM 2426 O O . MET A 1 324 ? 9.875 5.988 3.928 1 95.44 324 MET A O 1
ATOM 2430 N N . ALA A 1 325 ? 10.266 5.488 1.811 1 96.75 325 ALA A N 1
ATOM 2431 C CA . ALA A 1 325 ? 9.648 4.16 1.874 1 96.75 325 ALA A CA 1
ATOM 2432 C C . ALA A 1 325 ? 10.414 3.252 2.83 1 96.75 325 ALA A C 1
ATOM 2434 O O . ALA A 1 325 ? 9.812 2.518 3.615 1 96.75 325 ALA A O 1
ATOM 2435 N N . LEU A 1 326 ? 11.789 3.281 2.75 1 97.5 326 LEU A N 1
ATOM 2436 C CA . LEU A 1 326 ? 12.586 2.506 3.689 1 97.5 326 LEU A CA 1
ATOM 2437 C C . LEU A 1 326 ? 12.227 2.852 5.129 1 97.5 326 LEU A C 1
ATOM 2439 O O . LEU A 1 326 ? 12.062 1.961 5.965 1 97.5 326 LEU A O 1
ATOM 2443 N N . GLY A 1 327 ? 12.047 4.125 5.383 1 96 327 GLY A N 1
ATOM 2444 C CA . GLY A 1 327 ? 11.719 4.582 6.727 1 96 327 GLY A CA 1
ATOM 2445 C C . GLY A 1 327 ? 10.391 4.055 7.23 1 96 327 GLY A C 1
ATOM 2446 O O . GLY A 1 327 ? 10.188 3.93 8.438 1 96 327 GLY A O 1
ATOM 2447 N N . ASN A 1 328 ? 9.492 3.744 6.305 1 94.62 328 ASN A N 1
ATOM 2448 C CA . ASN A 1 328 ? 8.156 3.256 6.633 1 94.62 328 ASN A CA 1
ATOM 2449 C C . ASN A 1 328 ? 8.133 1.736 6.762 1 94.62 328 ASN A C 1
ATOM 2451 O O . ASN A 1 328 ? 7.086 1.151 7.043 1 94.62 328 ASN A O 1
ATOM 2455 N N . SER A 1 329 ? 9.203 1.049 6.602 1 94.62 329 SER A N 1
ATOM 2456 C CA . SER A 1 329 ? 9.203 -0.398 6.41 1 94.62 329 SER A CA 1
ATOM 2457 C C . SER A 1 329 ? 9.141 -1.131 7.746 1 94.62 329 SER A C 1
ATOM 2459 O O . SER A 1 329 ? 8.773 -2.309 7.797 1 94.62 329 SER A O 1
ATOM 2461 N N . GLY A 1 330 ? 9.516 -0.46 8.867 1 93 330 GLY A N 1
ATOM 2462 C CA . GLY A 1 330 ? 9.633 -1.122 10.156 1 93 330 GLY A CA 1
ATOM 2463 C C . GLY A 1 330 ? 10.945 -1.858 10.328 1 93 330 GLY A C 1
ATOM 2464 O O . GLY A 1 330 ? 11.203 -2.439 11.391 1 93 330 GLY A O 1
ATOM 2465 N N . CYS A 1 331 ? 11.773 -1.812 9.352 1 95 331 CYS A N 1
ATOM 2466 C CA . CYS A 1 331 ? 13.102 -2.412 9.43 1 95 331 CYS A CA 1
ATOM 2467 C C . CYS A 1 331 ? 14.016 -1.6 10.336 1 95 331 CYS A C 1
ATOM 2469 O O . CYS A 1 331 ? 13.977 -0.368 10.328 1 95 331 CYS A O 1
ATOM 2471 N N . LYS A 1 332 ? 14.914 -2.385 11.086 1 96.12 332 LYS A N 1
ATOM 2472 C CA . LYS A 1 332 ? 15.883 -1.702 11.938 1 96.12 332 LYS A CA 1
ATOM 2473 C C . LYS A 1 332 ? 17.109 -1.258 11.133 1 96.12 332 LYS A C 1
ATOM 2475 O O . LYS A 1 332 ? 17.703 -2.061 10.422 1 96.12 332 LYS A O 1
ATOM 2480 N N . PHE A 1 333 ? 17.391 0.016 11.242 1 96.88 333 PHE A N 1
ATOM 2481 C CA . PHE A 1 333 ? 18.594 0.532 10.602 1 96.88 333 PHE A CA 1
ATOM 2482 C C . PHE A 1 333 ? 19 1.868 11.211 1 96.88 333 PHE A C 1
ATOM 2484 O O . PHE A 1 333 ? 18.25 2.461 11.977 1 96.88 333 PHE A O 1
ATOM 2491 N N . ASN A 1 334 ? 20.234 2.24 11.016 1 96.19 334 ASN A N 1
ATOM 2492 C CA . ASN A 1 334 ? 20.734 3.582 11.289 1 96.19 334 ASN A CA 1
ATOM 2493 C C . ASN A 1 334 ? 20.938 4.371 9.992 1 96.19 334 ASN A C 1
ATOM 2495 O O . ASN A 1 334 ? 21.812 4.035 9.188 1 96.19 334 ASN A O 1
ATOM 2499 N N . ILE A 1 335 ? 20.188 5.395 9.891 1 94.94 335 ILE A N 1
ATOM 2500 C CA . ILE A 1 335 ? 20.156 6.148 8.641 1 94.94 335 ILE A CA 1
ATOM 2501 C C . ILE A 1 335 ? 21.562 6.602 8.273 1 94.94 335 ILE A C 1
ATOM 2503 O O . ILE A 1 335 ? 21.906 6.672 7.09 1 94.94 335 ILE A O 1
ATOM 2507 N N . GLU A 1 336 ? 22.438 6.812 9.188 1 92.88 336 GLU A N 1
ATOM 2508 C CA . GLU A 1 336 ? 23.781 7.336 8.953 1 92.88 336 GLU A CA 1
ATOM 2509 C C . GLU A 1 336 ? 24.688 6.277 8.32 1 92.88 336 GLU A C 1
ATOM 2511 O O . GLU A 1 336 ? 25.766 6.59 7.832 1 92.88 336 GLU A O 1
ATOM 2516 N N . ASP A 1 337 ? 24.234 5.012 8.266 1 95.81 337 ASP A N 1
ATOM 2517 C CA . ASP A 1 337 ? 25.078 3.92 7.77 1 95.81 337 ASP A CA 1
ATOM 2518 C C . ASP A 1 337 ? 24.562 3.412 6.422 1 95.81 337 ASP A C 1
ATOM 2520 O O . ASP A 1 337 ? 25.234 2.607 5.766 1 95.81 337 ASP A O 1
ATOM 2524 N N . VAL A 1 338 ? 23.438 3.91 6.031 1 96.81 338 VAL A N 1
ATOM 2525 C CA . VAL A 1 338 ? 22.75 3.328 4.887 1 96.81 338 VAL A CA 1
ATOM 2526 C C . VAL A 1 338 ? 23.422 3.768 3.594 1 96.81 338 VAL A C 1
ATOM 2528 O O . VAL A 1 338 ? 23.828 4.926 3.457 1 96.81 338 VAL A O 1
ATOM 2531 N N . ARG A 1 339 ? 23.656 2.801 2.674 1 96.56 339 ARG A N 1
ATOM 2532 C CA . ARG A 1 339 ? 24.109 3.072 1.311 1 96.56 339 ARG A CA 1
ATOM 2533 C C . ARG A 1 339 ? 23.016 2.723 0.302 1 96.56 339 ARG A C 1
ATOM 2535 O O . ARG A 1 339 ? 22.312 1.716 0.454 1 96.56 339 ARG A O 1
ATOM 2542 N N . LEU A 1 340 ? 22.734 3.551 -0.71 1 96.75 340 LEU A N 1
ATOM 2543 C CA . LEU A 1 340 ? 21.766 3.355 -1.785 1 96.75 340 LEU A CA 1
ATOM 2544 C C . LEU A 1 340 ? 22.438 3.49 -3.148 1 96.75 340 LEU A C 1
ATOM 2546 O O . LEU A 1 340 ? 23.156 4.461 -3.398 1 96.75 340 LEU A O 1
ATOM 2550 N N . THR A 1 341 ? 22.297 2.5 -3.975 1 96.06 341 THR A N 1
ATOM 2551 C CA . THR A 1 341 ? 22.75 2.52 -5.363 1 96.06 341 THR A CA 1
ATOM 2552 C C . THR A 1 341 ? 21.594 2.18 -6.309 1 96.06 341 THR A C 1
ATOM 2554 O O . THR A 1 341 ? 20.797 1.291 -6.023 1 96.06 341 THR A O 1
ATOM 2557 N N . ILE A 1 342 ? 21.438 2.885 -7.383 1 96.5 342 ILE A N 1
ATOM 2558 C CA . ILE A 1 342 ? 20.469 2.578 -8.43 1 96.5 342 ILE A CA 1
ATOM 2559 C C . ILE A 1 342 ? 21.203 2.076 -9.68 1 96.5 342 ILE A C 1
ATOM 2561 O O . ILE A 1 342 ? 22.203 2.66 -10.094 1 96.5 342 ILE A O 1
ATOM 2565 N N . LYS A 1 343 ? 20.719 0.982 -10.156 1 97.38 343 LYS A N 1
ATOM 2566 C CA . LYS A 1 343 ? 21.312 0.384 -11.352 1 97.38 343 LYS A CA 1
ATOM 2567 C C . LYS A 1 343 ? 20.281 0.294 -12.484 1 97.38 343 LYS A C 1
ATOM 2569 O O . LYS A 1 343 ? 19.125 -0.023 -12.25 1 97.38 343 LYS A O 1
ATOM 2574 N N . GLY A 1 344 ? 20.688 0.543 -13.672 1 96.88 344 GLY A N 1
ATOM 2575 C CA . GLY A 1 344 ? 19.953 0.355 -14.914 1 96.88 344 GLY A CA 1
ATOM 2576 C C . GLY A 1 344 ? 20.844 0.227 -16.125 1 96.88 344 GLY A C 1
ATOM 2577 O O . GLY A 1 344 ? 21.734 1.049 -16.344 1 96.88 344 GLY A O 1
ATOM 2578 N N . GLY A 1 345 ? 20.625 -0.802 -16.875 1 95.81 345 GLY A N 1
ATOM 2579 C CA . GLY A 1 345 ? 21.562 -1.055 -17.953 1 95.81 345 GLY A CA 1
ATOM 2580 C C . GLY A 1 345 ? 22.984 -1.233 -17.484 1 95.81 345 GLY A C 1
ATOM 2581 O O . GLY A 1 345 ? 23.25 -2.029 -16.578 1 95.81 345 GLY A O 1
ATOM 2582 N N . ASP A 1 346 ? 23.891 -0.461 -18.047 1 95.12 346 ASP A N 1
ATOM 2583 C CA . ASP A 1 346 ? 25.312 -0.564 -17.688 1 95.12 346 ASP A CA 1
ATOM 2584 C C . ASP A 1 346 ? 25.688 0.45 -16.609 1 95.12 346 ASP A C 1
ATOM 2586 O O . ASP A 1 346 ? 26.844 0.554 -16.234 1 95.12 346 ASP A O 1
ATOM 2590 N N . LEU A 1 347 ? 24.688 1.117 -16.156 1 94.62 347 LEU A N 1
ATOM 2591 C CA . LEU A 1 347 ? 24.969 2.18 -15.188 1 94.62 347 LEU A CA 1
ATOM 2592 C C . LEU A 1 347 ? 24.719 1.695 -13.766 1 94.62 347 LEU A C 1
ATOM 2594 O O . LEU A 1 347 ? 23.734 1 -13.5 1 94.62 347 LEU A O 1
ATOM 2598 N N . GLU A 1 348 ? 25.625 1.893 -12.969 1 94.88 348 GLU A N 1
ATOM 2599 C CA . GLU A 1 348 ? 25.531 1.742 -11.523 1 94.88 348 GLU A CA 1
ATOM 2600 C C . GLU A 1 348 ? 25.859 3.049 -10.805 1 94.88 348 GLU A C 1
ATOM 2602 O O . GLU A 1 348 ? 27.016 3.48 -10.805 1 94.88 348 GLU A O 1
ATOM 2607 N N . VAL A 1 349 ? 24.891 3.678 -10.219 1 93.62 349 VAL A N 1
ATOM 2608 C CA . VAL A 1 349 ? 25.031 5.043 -9.727 1 93.62 349 VAL A CA 1
ATOM 2609 C C . VAL A 1 349 ? 24.875 5.07 -8.211 1 93.62 349 VAL A C 1
ATOM 2611 O O . VAL A 1 349 ? 23.75 4.914 -7.703 1 93.62 349 VAL A O 1
ATOM 2614 N N . PRO A 1 350 ? 25.953 5.266 -7.434 1 93.38 350 PRO A N 1
ATOM 2615 C CA . PRO A 1 350 ? 25.781 5.496 -6 1 93.38 350 PRO A CA 1
ATOM 2616 C C . PRO A 1 350 ? 25 6.766 -5.691 1 93.38 350 PRO A C 1
ATOM 2618 O O . PRO A 1 350 ? 25.297 7.832 -6.23 1 93.38 350 PRO A O 1
ATOM 2621 N N . ILE A 1 351 ? 23.953 6.656 -4.957 1 91.56 351 ILE A N 1
ATOM 2622 C CA . ILE A 1 351 ? 23.078 7.773 -4.637 1 91.56 351 ILE A CA 1
ATOM 2623 C C . ILE A 1 351 ? 23.375 8.281 -3.23 1 91.56 351 ILE A C 1
ATOM 2625 O O . ILE A 1 351 ? 23.547 9.484 -3.02 1 91.56 351 ILE A O 1
ATOM 2629 N N . LEU A 1 352 ? 23.359 7.371 -2.232 1 91.5 352 LEU A N 1
ATOM 2630 C CA . LEU A 1 352 ? 23.641 7.66 -0.832 1 91.5 352 LEU A CA 1
ATOM 2631 C C . LEU A 1 352 ? 24.828 6.832 -0.338 1 91.5 352 LEU A C 1
ATOM 2633 O O . LEU A 1 352 ? 24.938 5.652 -0.675 1 91.5 352 LEU A O 1
ATOM 2637 N N . ASP A 1 353 ? 25.703 7.512 0.368 1 90.25 353 ASP A N 1
ATOM 2638 C CA . ASP A 1 353 ? 26.781 6.852 1.081 1 90.25 353 ASP A CA 1
ATOM 2639 C C . ASP A 1 353 ? 26.812 7.266 2.551 1 90.25 353 ASP A C 1
ATOM 2641 O O . ASP A 1 353 ? 26.938 8.453 2.867 1 90.25 353 ASP A O 1
ATOM 2645 N N . MET A 1 354 ? 26.672 6.262 3.422 1 85.19 354 MET A N 1
ATOM 2646 C CA . MET A 1 354 ? 26.672 6.461 4.867 1 85.19 354 MET A CA 1
ATOM 2647 C C . MET A 1 354 ? 25.656 7.531 5.266 1 85.19 354 MET A C 1
ATOM 2649 O O . MET A 1 354 ? 26 8.477 5.988 1 85.19 354 MET A O 1
ATOM 2653 N N . GLY A 1 355 ? 24.562 7.453 4.672 1 79.38 355 GLY A N 1
ATOM 2654 C CA . GLY A 1 355 ? 23.422 8.266 5.062 1 79.38 355 GLY A CA 1
ATOM 2655 C C . GLY A 1 355 ? 23.422 9.641 4.414 1 79.38 355 GLY A C 1
ATOM 2656 O O . GLY A 1 355 ? 22.5 10.43 4.625 1 79.38 355 GLY A O 1
ATOM 2657 N N . ALA A 1 356 ? 24.422 9.883 3.568 1 79.75 356 ALA A N 1
ATOM 2658 C CA . ALA A 1 356 ? 24.516 11.203 2.941 1 79.75 356 ALA A CA 1
ATOM 2659 C C . ALA A 1 356 ? 24.531 11.086 1.42 1 79.75 356 ALA A C 1
ATOM 2661 O O . ALA A 1 356 ? 25.078 10.133 0.866 1 79.75 356 ALA A O 1
ATOM 2662 N N . PRO A 1 357 ? 23.844 12.062 0.754 1 83.06 357 PRO A N 1
ATOM 2663 C CA . PRO A 1 357 ? 23.906 12.039 -0.709 1 83.06 357 PRO A CA 1
ATOM 2664 C C . PRO A 1 357 ? 25.328 12.164 -1.25 1 83.06 357 PRO A C 1
ATOM 2666 O O . PRO A 1 357 ? 26.141 12.906 -0.696 1 83.06 357 PRO A O 1
ATOM 2669 N N . VAL A 1 358 ? 25.625 11.312 -2.238 1 79.81 358 VAL A N 1
ATOM 2670 C CA . VAL A 1 358 ? 26.953 11.336 -2.855 1 79.81 358 VAL A CA 1
ATOM 2671 C C . VAL A 1 358 ? 27.062 12.539 -3.795 1 79.81 358 VAL A C 1
ATOM 2673 O O . VAL A 1 358 ? 28.125 13.117 -3.945 1 79.81 358 VAL A O 1
ATOM 2676 N N . PHE A 1 359 ? 25.906 12.672 -4.625 1 65.31 359 PHE A N 1
ATOM 2677 C CA . PHE A 1 359 ? 26.031 13.672 -5.68 1 65.31 359 PHE A CA 1
ATOM 2678 C C . PHE A 1 359 ? 25.438 15 -5.238 1 65.31 359 PHE A C 1
ATOM 2680 O O . PHE A 1 359 ? 24.391 15.031 -4.578 1 65.31 359 PHE A O 1
ATOM 2687 N N . GLN A 1 360 ? 26.234 16.016 -4.875 1 54.44 360 GLN A N 1
ATOM 2688 C CA . GLN A 1 360 ? 25.688 17.359 -4.656 1 54.44 360 GLN A CA 1
ATOM 2689 C C . GLN A 1 360 ? 25.359 18.031 -5.984 1 54.44 360 GLN A C 1
ATOM 2691 O O . GLN A 1 360 ? 24.672 19.062 -6.008 1 54.44 360 GLN A O 1
ATOM 2696 N N . GLU A 1 361 ? 25.844 17.484 -7.238 1 54.81 361 GLU A N 1
ATOM 2697 C CA . GLU A 1 361 ? 25.781 18.359 -8.406 1 54.81 361 GLU A CA 1
ATOM 2698 C C . GLU A 1 361 ? 24.812 17.797 -9.453 1 54.81 361 GLU A C 1
ATOM 2700 O O . GLU A 1 361 ? 24.5 16.609 -9.438 1 54.81 361 GLU A O 1
ATOM 2705 N N . GLU A 1 362 ? 24.281 18.688 -10.281 1 56.28 362 GLU A N 1
ATOM 2706 C CA . GLU A 1 362 ? 23.375 18.516 -11.422 1 56.28 362 GLU A CA 1
ATOM 2707 C C . GLU A 1 362 ? 23.75 17.281 -12.227 1 56.28 362 GLU A C 1
ATOM 2709 O O . GLU A 1 362 ? 22.875 16.562 -12.719 1 56.28 362 GLU A O 1
ATOM 2714 N N . ARG A 1 363 ? 25.047 17.078 -12.531 1 55.69 363 ARG A N 1
ATOM 2715 C CA . ARG A 1 363 ? 25.5 15.992 -13.391 1 55.69 363 ARG A CA 1
ATOM 2716 C C . ARG A 1 363 ? 25.094 14.641 -12.812 1 55.69 363 ARG A C 1
ATOM 2718 O O . ARG A 1 363 ? 24.781 13.711 -13.562 1 55.69 363 ARG A O 1
ATOM 2725 N N . SER A 1 364 ? 24.797 14.578 -11.562 1 73.25 364 SER A N 1
ATOM 2726 C CA . SER A 1 364 ? 24.453 13.32 -10.898 1 73.25 364 SER A CA 1
ATOM 2727 C C . SER A 1 364 ? 22.969 13 -11.055 1 73.25 364 SER A C 1
ATOM 2729 O O . SER A 1 364 ? 22.594 11.852 -11.297 1 73.25 364 SER A O 1
ATOM 2731 N N . VAL A 1 365 ? 22.297 14.031 -11.312 1 79.25 365 VAL A N 1
ATOM 2732 C CA . VAL A 1 365 ? 20.859 13.859 -11.477 1 79.25 365 VAL A CA 1
ATOM 2733 C C . VAL A 1 365 ? 20.562 13.25 -12.844 1 79.25 365 VAL A C 1
ATOM 2735 O O . VAL A 1 365 ? 19.719 12.359 -12.961 1 79.25 365 VAL A O 1
ATOM 2738 N N . GLU A 1 366 ? 21.297 13.617 -13.812 1 86.44 366 GLU A N 1
ATOM 2739 C CA . GLU A 1 366 ? 21.094 13.117 -15.164 1 86.44 366 GLU A CA 1
ATOM 2740 C C . GLU A 1 366 ? 21.5 11.648 -15.273 1 86.44 366 GLU A C 1
ATOM 2742 O O . GLU A 1 366 ? 20.859 10.875 -15.984 1 86.44 366 GLU A O 1
ATOM 2747 N N . VAL A 1 367 ? 22.547 11.32 -14.648 1 90.19 367 VAL A N 1
ATOM 2748 C CA . VAL A 1 367 ? 23.016 9.945 -14.711 1 90.19 367 VAL A CA 1
ATOM 2749 C C . VAL A 1 367 ? 22 9.023 -14.031 1 90.19 367 VAL A C 1
ATOM 2751 O O . VAL A 1 367 ? 21.766 7.902 -14.5 1 90.19 367 VAL A O 1
ATOM 2754 N N . VAL A 1 368 ? 21.484 9.477 -12.977 1 90.06 368 VAL A N 1
ATOM 2755 C CA . VAL A 1 368 ? 20.453 8.703 -12.289 1 90.06 368 VAL A CA 1
ATOM 2756 C C . VAL A 1 368 ? 19.234 8.539 -13.211 1 90.06 368 VAL A C 1
ATOM 2758 O O . VAL A 1 368 ? 18.656 7.453 -13.281 1 90.06 368 VAL A O 1
ATOM 2761 N N . ARG A 1 369 ? 18.891 9.617 -13.883 1 92.69 369 ARG A N 1
ATOM 2762 C CA . ARG A 1 369 ? 17.781 9.57 -14.828 1 92.69 369 ARG A CA 1
ATOM 2763 C C . ARG A 1 369 ? 18.047 8.547 -15.93 1 92.69 369 ARG A C 1
ATOM 2765 O O . ARG A 1 369 ? 17.141 7.797 -16.312 1 92.69 369 ARG A O 1
ATOM 2772 N N . MET A 1 370 ? 19.25 8.531 -16.406 1 94.19 370 MET A N 1
ATOM 2773 C CA . MET A 1 370 ? 19.609 7.59 -17.453 1 94.19 370 MET A CA 1
ATOM 2774 C C . MET A 1 370 ? 19.531 6.148 -16.953 1 94.19 370 MET A C 1
ATOM 2776 O O . MET A 1 370 ? 19.094 5.258 -17.672 1 94.19 370 MET A O 1
ATOM 2780 N N . ALA A 1 371 ? 19.953 5.969 -15.758 1 94.69 371 ALA A N 1
ATOM 2781 C CA . ALA A 1 371 ? 19.875 4.637 -15.156 1 94.69 371 ALA A CA 1
ATOM 2782 C C . ALA A 1 371 ? 18.422 4.199 -15 1 94.69 371 ALA A C 1
ATOM 2784 O O . ALA A 1 371 ? 18.078 3.041 -15.258 1 94.69 371 ALA A O 1
ATOM 2785 N N . MET A 1 372 ? 17.609 5.129 -14.609 1 94.75 372 MET A N 1
ATOM 2786 C CA . MET A 1 372 ? 16.203 4.832 -14.359 1 94.75 372 MET A CA 1
ATOM 2787 C C . MET A 1 372 ? 15.438 4.664 -15.664 1 94.75 372 MET A C 1
ATOM 2789 O O . MET A 1 372 ? 14.352 4.082 -15.688 1 94.75 372 MET A O 1
ATOM 2793 N N . ASP A 1 373 ? 15.977 5.227 -16.75 1 95.88 373 ASP A N 1
ATOM 2794 C CA . ASP A 1 373 ? 15.336 5.125 -18.062 1 95.88 373 ASP A CA 1
ATOM 2795 C C . ASP A 1 373 ? 15.711 3.814 -18.75 1 95.88 373 ASP A C 1
ATOM 2797 O O . ASP A 1 373 ? 16.281 3.824 -19.844 1 95.88 373 ASP A O 1
ATOM 2801 N N . ASN A 1 374 ? 15.625 2.764 -18.078 1 97.69 374 ASN A N 1
ATOM 2802 C CA . ASN A 1 374 ? 15.812 1.402 -18.562 1 97.69 374 ASN A CA 1
ATOM 2803 C C . ASN A 1 374 ? 14.609 0.519 -18.25 1 97.69 374 ASN A C 1
ATOM 2805 O O . ASN A 1 374 ? 13.82 0.836 -17.359 1 97.69 374 ASN A O 1
ATOM 2809 N N . THR A 1 375 ? 14.438 -0.545 -18.984 1 98.06 375 THR A N 1
ATOM 2810 C CA . THR A 1 375 ? 13.305 -1.442 -18.797 1 98.06 375 THR A CA 1
ATOM 2811 C C . THR A 1 375 ? 13.461 -2.254 -17.516 1 98.06 375 THR A C 1
ATOM 2813 O O . THR A 1 375 ? 12.5 -2.84 -17.016 1 98.06 375 THR A O 1
ATOM 2816 N N . GLU A 1 376 ? 14.68 -2.344 -17.047 1 98.44 376 GLU A N 1
ATOM 2817 C CA . GLU A 1 376 ? 14.969 -2.971 -15.758 1 98.44 376 GLU A CA 1
ATOM 2818 C C . GLU A 1 376 ? 15.766 -2.037 -14.852 1 98.44 376 GLU A C 1
ATOM 2820 O O . GLU A 1 376 ? 16.812 -1.529 -15.25 1 98.44 376 GLU A O 1
ATOM 2825 N N . VAL A 1 377 ? 15.289 -1.722 -13.727 1 98.44 377 VAL A N 1
ATOM 2826 C CA . VAL A 1 377 ? 15.93 -0.848 -12.742 1 98.44 377 VAL A CA 1
ATOM 2827 C C . VAL A 1 377 ? 16.125 -1.601 -11.43 1 98.44 377 VAL A C 1
ATOM 2829 O O . VAL A 1 377 ? 15.195 -2.232 -10.922 1 98.44 377 VAL A O 1
ATOM 2832 N N . SER A 1 378 ? 17.297 -1.58 -10.883 1 98.56 378 SER A N 1
ATOM 2833 C CA . SER A 1 378 ? 17.594 -2.215 -9.602 1 98.56 378 SER A CA 1
ATOM 2834 C C . SER A 1 378 ? 17.891 -1.175 -8.531 1 98.56 378 SER A C 1
ATOM 2836 O O . SER A 1 378 ? 18.625 -0.223 -8.766 1 98.56 378 SER A O 1
ATOM 2838 N N . ILE A 1 379 ? 17.266 -1.256 -7.457 1 98.56 379 ILE A N 1
ATOM 2839 C CA . ILE A 1 379 ? 17.531 -0.466 -6.258 1 98.56 379 ILE A CA 1
ATOM 2840 C C . ILE A 1 379 ? 18.297 -1.307 -5.242 1 98.56 379 ILE A C 1
ATOM 2842 O O . ILE A 1 379 ? 17.781 -2.295 -4.719 1 98.56 379 ILE A O 1
ATOM 2846 N N . LEU A 1 380 ? 19.484 -0.979 -5.008 1 98.5 380 LEU A N 1
ATOM 2847 C CA . LEU A 1 380 ? 20.359 -1.708 -4.098 1 98.5 380 LEU A CA 1
ATOM 2848 C C . LEU A 1 380 ? 20.562 -0.93 -2.805 1 98.5 380 LEU A C 1
ATOM 2850 O O . LEU A 1 380 ? 21.125 0.171 -2.82 1 98.5 380 LEU A O 1
ATOM 2854 N N . ILE A 1 381 ? 20.156 -1.433 -1.683 1 98.56 381 ILE A N 1
ATOM 2855 C CA . ILE A 1 381 ? 20.297 -0.777 -0.387 1 98.56 381 ILE A CA 1
ATOM 2856 C C . ILE A 1 381 ? 21.125 -1.649 0.548 1 98.56 381 ILE A C 1
ATOM 2858 O O . ILE A 1 381 ? 20.844 -2.836 0.722 1 98.56 381 ILE A O 1
ATOM 2862 N N . ASP A 1 382 ? 22.109 -1.136 1.104 1 98.62 382 ASP A N 1
ATOM 2863 C CA . ASP A 1 382 ? 22.875 -1.762 2.182 1 98.62 382 ASP A CA 1
ATOM 2864 C C . ASP A 1 382 ? 22.625 -1.058 3.514 1 98.62 382 ASP A C 1
ATOM 2866 O O . ASP A 1 382 ? 23 0.107 3.684 1 98.62 382 ASP A O 1
ATOM 2870 N N . LEU A 1 383 ? 22.016 -1.698 4.469 1 98.19 383 LEU A N 1
ATOM 2871 C CA . LEU A 1 383 ? 21.656 -1.123 5.762 1 98.19 383 LEU A CA 1
ATOM 2872 C C . LEU A 1 383 ? 22.859 -1.118 6.703 1 98.19 383 LEU A C 1
ATOM 2874 O O . LEU A 1 383 ? 22.844 -0.429 7.727 1 98.19 383 LEU A O 1
ATOM 2878 N N . ALA A 1 384 ? 23.875 -2.002 6.422 1 97.31 384 ALA A N 1
ATOM 2879 C CA . ALA A 1 384 ? 25.094 -2.096 7.219 1 97.31 384 ALA A CA 1
ATOM 2880 C C . ALA A 1 384 ? 24.766 -2.328 8.688 1 97.31 384 ALA A C 1
ATOM 2882 O O . ALA A 1 384 ? 25.438 -1.778 9.57 1 97.31 384 ALA A O 1
ATOM 2883 N N . TYR A 1 385 ? 23.75 -2.982 9 1 97.06 385 TYR A N 1
ATOM 2884 C CA . TYR A 1 385 ? 23.25 -3.211 10.352 1 97.06 385 TYR A CA 1
ATOM 2885 C C . TYR A 1 385 ? 23.516 -4.645 10.789 1 97.06 385 TYR A C 1
ATOM 2887 O O . TYR A 1 385 ? 23.812 -4.898 11.961 1 97.06 385 TYR A O 1
ATOM 2895 N N . GLY A 1 386 ? 23.359 -5.609 9.922 1 98 386 GLY A N 1
ATOM 2896 C CA . GLY A 1 386 ? 23.547 -7.031 10.156 1 98 386 GLY A CA 1
ATOM 2897 C C . GLY A 1 386 ? 24.062 -7.781 8.945 1 98 386 GLY A C 1
ATOM 2898 O O . GLY A 1 386 ? 24.875 -7.258 8.188 1 98 386 GLY A O 1
ATOM 2899 N N . LYS A 1 387 ? 23.609 -9.133 8.758 1 98.19 387 LYS A N 1
ATOM 2900 C CA . LYS A 1 387 ? 24.188 -9.961 7.703 1 98.19 387 LYS A CA 1
ATOM 2901 C C . LYS A 1 387 ? 23.109 -10.492 6.77 1 98.19 387 LYS A C 1
ATOM 2903 O O . LYS A 1 387 ? 23.406 -11.078 5.73 1 98.19 387 LYS A O 1
ATOM 2908 N N . GLU A 1 388 ? 21.875 -10.273 7.062 1 98.38 388 GLU A N 1
ATOM 2909 C CA . GLU A 1 388 ? 20.797 -10.898 6.305 1 98.38 388 GLU A CA 1
ATOM 2910 C C . GLU A 1 388 ? 20.453 -10.07 5.07 1 98.38 388 GLU A C 1
ATOM 2912 O O . GLU A 1 388 ? 20.797 -8.891 4.988 1 98.38 388 GLU A O 1
ATOM 2917 N N . SER A 1 389 ? 19.875 -10.703 4.082 1 98.5 389 SER A N 1
ATOM 2918 C CA . SER A 1 389 ? 19.531 -10.047 2.824 1 98.5 389 SER A CA 1
ATOM 2919 C C . SER A 1 389 ? 18.234 -10.602 2.244 1 98.5 389 SER A C 1
ATOM 2921 O O . SER A 1 389 ? 17.781 -11.664 2.654 1 98.5 389 SER A O 1
ATOM 2923 N N . ALA A 1 390 ? 17.625 -9.875 1.391 1 97.88 390 ALA A N 1
ATOM 2924 C CA . ALA A 1 390 ? 16.453 -10.297 0.612 1 97.88 390 ALA A CA 1
ATOM 2925 C C . ALA A 1 390 ? 16.406 -9.57 -0.728 1 97.88 390 ALA A C 1
ATOM 2927 O O . ALA A 1 390 ? 16.953 -8.484 -0.874 1 97.88 390 ALA A O 1
ATOM 2928 N N . VAL A 1 391 ? 15.82 -10.172 -1.668 1 98.38 391 VAL A N 1
ATOM 2929 C CA . VAL A 1 391 ? 15.594 -9.594 -2.988 1 98.38 391 VAL A CA 1
ATOM 2930 C C . VAL A 1 391 ? 14.133 -9.789 -3.391 1 98.38 391 VAL A C 1
ATOM 2932 O O . VAL A 1 391 ? 13.523 -10.805 -3.057 1 98.38 391 VAL A O 1
ATOM 2935 N N . GLY A 1 392 ? 13.547 -8.836 -3.965 1 97.62 392 GLY A N 1
ATOM 2936 C CA . GLY A 1 392 ? 12.195 -8.914 -4.484 1 97.62 392 GLY A CA 1
ATOM 2937 C C . GLY A 1 392 ? 12.016 -8.172 -5.797 1 97.62 392 GLY A C 1
ATOM 2938 O O . GLY A 1 392 ? 12.922 -7.465 -6.246 1 97.62 392 GLY A O 1
ATOM 2939 N N . TRP A 1 393 ? 10.867 -8.406 -6.395 1 98.25 393 TRP A N 1
ATOM 2940 C CA . TRP A 1 393 ? 10.617 -7.898 -7.738 1 98.25 393 TRP A CA 1
ATOM 2941 C C . TRP A 1 393 ? 9.227 -7.281 -7.832 1 98.25 393 TRP A C 1
ATOM 2943 O O . TRP A 1 393 ? 8.266 -7.801 -7.25 1 98.25 393 TRP A O 1
ATOM 2953 N N . GLY A 1 394 ? 9.133 -6.168 -8.508 1 98 394 GLY A N 1
ATOM 2954 C CA . GLY A 1 394 ? 7.895 -5.469 -8.812 1 98 394 GLY A CA 1
ATOM 2955 C C . GLY A 1 394 ? 7.938 -4.719 -10.125 1 98 394 GLY A C 1
ATOM 2956 O O . GLY A 1 394 ? 8.734 -5.047 -11.008 1 98 394 GLY A O 1
ATOM 2957 N N . CYS A 1 395 ? 7.016 -3.758 -10.258 1 98.56 395 CYS A N 1
ATOM 2958 C CA . CYS A 1 395 ? 6.938 -2.988 -11.492 1 98.56 395 CYS A CA 1
ATOM 2959 C C . CYS A 1 395 ? 6.531 -1.546 -11.211 1 98.56 395 CYS A C 1
ATOM 2961 O O . CYS A 1 395 ? 6.25 -1.187 -10.07 1 98.56 395 CYS A O 1
ATOM 2963 N N . ASP A 1 396 ? 6.652 -0.719 -12.227 1 98.5 396 ASP A N 1
ATOM 2964 C CA . ASP A 1 396 ? 6.289 0.691 -12.117 1 98.5 396 ASP A CA 1
ATOM 2965 C C . ASP A 1 396 ? 4.773 0.868 -12.094 1 98.5 396 ASP A C 1
ATOM 2967 O O . ASP A 1 396 ? 4.027 -0.075 -12.375 1 98.5 396 ASP A O 1
ATOM 2971 N N . LEU A 1 397 ? 4.258 1.99 -11.586 1 98.5 397 LEU A N 1
ATOM 2972 C CA . LEU A 1 397 ? 2.857 2.404 -11.641 1 98.5 397 LEU A CA 1
ATOM 2973 C C . LEU A 1 397 ? 2.607 3.328 -12.828 1 98.5 397 LEU A C 1
ATOM 2975 O O . LEU A 1 397 ? 3.172 4.422 -12.898 1 98.5 397 LEU A O 1
ATOM 2979 N N . THR A 1 398 ? 1.701 2.961 -13.766 1 98.31 398 THR A N 1
ATOM 2980 C CA . THR A 1 398 ? 1.558 3.637 -15.055 1 98.31 398 THR A CA 1
ATOM 2981 C C . THR A 1 398 ? 0.109 4.055 -15.281 1 98.31 398 THR A C 1
ATOM 2983 O O . THR A 1 398 ? -0.782 3.676 -14.523 1 98.31 398 THR A O 1
ATOM 2986 N N . TYR A 1 399 ? -0.108 4.848 -16.375 1 97.5 399 TYR A N 1
ATOM 2987 C CA . TYR A 1 399 ? -1.45 5.18 -16.844 1 97.5 399 TYR A CA 1
ATOM 2988 C C . TYR A 1 399 ? -2.236 3.922 -17.188 1 97.5 399 TYR A C 1
ATOM 2990 O O . TYR A 1 399 ? -3.438 3.84 -16.922 1 97.5 399 TYR A O 1
ATOM 2998 N N . ASP A 1 400 ? -1.58 3.01 -17.719 1 97.5 400 ASP A N 1
ATOM 2999 C CA . ASP A 1 400 ? -2.24 1.791 -18.172 1 97.5 400 ASP A CA 1
ATOM 3000 C C . ASP A 1 400 ? -2.725 0.951 -17 1 97.5 400 ASP A C 1
ATOM 3002 O O . ASP A 1 400 ? -3.758 0.285 -17.078 1 97.5 400 ASP A O 1
ATOM 3006 N N . TYR A 1 401 ? -1.947 0.944 -15.914 1 98.06 401 TYR A N 1
ATOM 3007 C CA . TYR A 1 401 ? -2.465 0.272 -14.727 1 98.06 401 TYR A CA 1
ATOM 3008 C C . TYR A 1 401 ? -3.82 0.841 -14.328 1 98.06 401 TYR A C 1
ATOM 3010 O O . TYR A 1 401 ? -4.754 0.09 -14.039 1 98.06 401 TYR A O 1
ATOM 3018 N N . VAL A 1 402 ? -3.889 2.203 -14.242 1 97.69 402 VAL A N 1
ATOM 3019 C CA . VAL A 1 402 ? -5.129 2.875 -13.867 1 97.69 402 VAL A CA 1
ATOM 3020 C C . VAL A 1 402 ? -6.234 2.51 -14.859 1 97.69 402 VAL A C 1
ATOM 3022 O O . VAL A 1 402 ? -7.344 2.156 -14.453 1 97.69 402 VAL A O 1
ATOM 3025 N N . ARG A 1 403 ? -5.914 2.549 -16.094 1 96.75 403 ARG A N 1
ATOM 3026 C CA . ARG A 1 403 ? -6.891 2.246 -17.141 1 96.75 403 ARG A CA 1
ATOM 3027 C C . ARG A 1 403 ? -7.449 0.837 -16.969 1 96.75 403 ARG A C 1
ATOM 3029 O O . ARG A 1 403 ? -8.664 0.644 -16.969 1 96.75 403 ARG A O 1
ATOM 3036 N N . ILE A 1 404 ? -6.582 -0.167 -16.812 1 95.44 404 ILE A N 1
ATOM 3037 C CA . ILE A 1 404 ? -6.949 -1.576 -16.734 1 95.44 404 ILE A CA 1
ATOM 3038 C C . ILE A 1 404 ? -7.871 -1.799 -15.539 1 95.44 404 ILE A C 1
ATOM 3040 O O . ILE A 1 404 ? -8.859 -2.535 -15.633 1 95.44 404 ILE A O 1
ATOM 3044 N N . ASN A 1 405 ? -7.652 -1.113 -14.453 1 95.5 405 ASN A N 1
ATOM 3045 C CA . ASN A 1 405 ? -8.359 -1.429 -13.219 1 95.5 405 ASN A CA 1
ATOM 3046 C C . ASN A 1 405 ? -9.547 -0.498 -12.992 1 95.5 405 ASN A C 1
ATOM 3048 O O . ASN A 1 405 ? -10.398 -0.765 -12.148 1 95.5 405 ASN A O 1
ATOM 3052 N N . ALA A 1 406 ? -9.594 0.628 -13.727 1 92.5 406 ALA A N 1
ATOM 3053 C CA . ALA A 1 406 ? -10.75 1.514 -13.672 1 92.5 406 ALA A CA 1
ATOM 3054 C C . ALA A 1 406 ? -11.844 1.039 -14.625 1 92.5 406 ALA A C 1
ATOM 3056 O O . ALA A 1 406 ? -13.023 1.319 -14.414 1 92.5 406 ALA A O 1
ATOM 3057 N N . GLU A 1 407 ? -11.477 0.409 -15.695 1 81.25 407 GLU A N 1
ATOM 3058 C CA . GLU A 1 407 ? -12.43 -0.046 -16.703 1 81.25 407 GLU A CA 1
ATOM 3059 C C . GLU A 1 407 ? -12.578 -1.564 -16.672 1 81.25 407 GLU A C 1
ATOM 3061 O O . GLU A 1 407 ? -12.82 -2.188 -17.719 1 81.25 407 GLU A O 1
ATOM 3066 N N . TYR A 1 408 ? -12.438 -2.084 -15.625 1 68.94 408 TYR A N 1
ATOM 3067 C CA . TYR A 1 408 ? -12.297 -3.533 -15.523 1 68.94 408 TYR A CA 1
ATOM 3068 C C . TYR A 1 408 ? -13.609 -4.23 -15.859 1 68.94 408 TYR A C 1
ATOM 3070 O O . TYR A 1 408 ? -13.633 -5.16 -16.672 1 68.94 408 TYR A O 1
ATOM 3078 N N . ALA A 1 409 ? -14.758 -3.826 -15.148 1 57.19 409 ALA A N 1
ATOM 3079 C CA . ALA A 1 409 ? -16.031 -4.504 -15.344 1 57.19 409 ALA A CA 1
ATOM 3080 C C . ALA A 1 409 ? -16.734 -4.004 -16.609 1 57.19 409 ALA A C 1
ATOM 3082 O O . ALA A 1 409 ? -17.797 -4.496 -16.969 1 57.19 409 ALA A O 1
ATOM 3083 N N . SER A 1 410 ? -16.141 -2.953 -17.391 1 44.53 410 SER A N 1
ATOM 3084 C CA . SER A 1 410 ? -16.812 -2.48 -18.594 1 44.53 410 SER A CA 1
ATOM 3085 C C . SER A 1 410 ? -16.422 -3.316 -19.812 1 44.53 410 SER A C 1
ATOM 3087 O O . SER A 1 410 ? -15.305 -3.838 -19.891 1 44.53 410 SER A O 1
ATOM 3089 N N . MET B 1 1 ? -27.734 23.672 25.109 1 44.28 1 MET B N 1
ATOM 3090 C CA . MET B 1 1 ? -26.734 22.781 24.547 1 44.28 1 MET B CA 1
ATOM 3091 C C . MET B 1 1 ? -25.75 23.547 23.672 1 44.28 1 MET B C 1
ATOM 3093 O O . MET B 1 1 ? -26.156 24.219 22.719 1 44.28 1 MET B O 1
ATOM 3097 N N . ASN B 1 2 ? -24.672 24.109 24.188 1 61.38 2 ASN B N 1
ATOM 3098 C CA . ASN B 1 2 ? -23.797 25.062 23.547 1 61.38 2 ASN B CA 1
ATOM 3099 C C . ASN B 1 2 ? -23.312 24.562 22.188 1 61.38 2 ASN B C 1
ATOM 3101 O O . ASN B 1 2 ? -22.984 23.391 22.031 1 61.38 2 ASN B O 1
ATOM 3105 N N . MET B 1 3 ? -23.766 25.203 21.188 1 83.56 3 MET B N 1
ATOM 3106 C CA . MET B 1 3 ? -23.688 24.844 19.781 1 83.56 3 MET B CA 1
ATOM 3107 C C . MET B 1 3 ? -22.328 25.25 19.188 1 83.56 3 MET B C 1
ATOM 3109 O O . MET B 1 3 ? -21.875 26.359 19.422 1 83.56 3 MET B O 1
ATOM 3113 N N . ILE B 1 4 ? -21.469 24.422 18.797 1 96.12 4 ILE B N 1
ATOM 3114 C CA . ILE B 1 4 ? -20.297 24.688 17.969 1 96.12 4 ILE B CA 1
ATOM 3115 C C . ILE B 1 4 ? -20.719 25.422 16.703 1 96.12 4 ILE B C 1
ATOM 3117 O O . ILE B 1 4 ? -21.625 24.984 15.992 1 96.12 4 ILE B O 1
ATOM 3121 N N . GLU B 1 5 ? -20.234 26.609 16.516 1 97.88 5 GLU B N 1
ATOM 3122 C CA . GLU B 1 5 ? -20.578 27.375 15.328 1 97.88 5 GLU B CA 1
ATOM 3123 C C . GLU B 1 5 ? -19.391 27.469 14.367 1 97.88 5 GLU B C 1
ATOM 3125 O O . GLU B 1 5 ? -18.312 27.922 14.75 1 97.88 5 GLU B O 1
ATOM 3130 N N . GLU B 1 6 ? -19.562 26.984 13.125 1 97.5 6 GLU B N 1
ATOM 3131 C CA . GLU B 1 6 ? -18.578 27.25 12.086 1 97.5 6 GLU B CA 1
ATOM 3132 C C . GLU B 1 6 ? -18.562 28.719 11.695 1 97.5 6 GLU B C 1
ATOM 3134 O O . GLU B 1 6 ? -19.609 29.328 11.508 1 97.5 6 GLU B O 1
ATOM 3139 N N . ILE B 1 7 ? -17.422 29.297 11.594 1 97.06 7 ILE B N 1
ATOM 3140 C CA . ILE B 1 7 ? -17.344 30.719 11.258 1 97.06 7 ILE B CA 1
ATOM 3141 C C . ILE B 1 7 ? -16.328 30.922 10.125 1 97.06 7 ILE B C 1
ATOM 3143 O O . ILE B 1 7 ? -15.469 30.078 9.891 1 97.06 7 ILE B O 1
ATOM 3147 N N . GLU B 1 8 ? -16.5 32.031 9.477 1 95.38 8 GLU B N 1
ATOM 3148 C CA . GLU B 1 8 ? -15.461 32.438 8.547 1 95.38 8 GLU B CA 1
ATOM 3149 C C . GLU B 1 8 ? -14.242 32.969 9.297 1 95.38 8 GLU B C 1
ATOM 3151 O O . GLU B 1 8 ? -14.344 33.906 10.094 1 95.38 8 GLU B O 1
ATOM 3156 N N . GLY B 1 9 ? -13.164 32.25 9.258 1 96 9 GLY B N 1
ATOM 3157 C CA . GLY B 1 9 ? -11.945 32.625 9.953 1 96 9 GLY B CA 1
ATOM 3158 C C . GLY B 1 9 ? -10.75 31.797 9.539 1 96 9 GLY B C 1
ATOM 3159 O O . GLY B 1 9 ? -10.836 30.984 8.617 1 96 9 GLY B O 1
ATOM 3160 N N . GLY B 1 10 ? -9.641 32.156 10.133 1 97.75 10 GLY B N 1
ATOM 3161 C CA . GLY B 1 10 ? -8.375 31.484 9.875 1 97.75 10 GLY B CA 1
ATOM 3162 C C . GLY B 1 10 ? -7.477 31.438 11.102 1 97.75 10 GLY B C 1
ATOM 3163 O O . GLY B 1 10 ? -7.941 31.625 12.227 1 97.75 10 GLY B O 1
ATOM 3164 N N . ILE B 1 11 ? -6.266 31.141 10.883 1 98.81 11 ILE B N 1
ATOM 3165 C CA . ILE B 1 11 ? -5.301 30.75 11.906 1 98.81 11 ILE B CA 1
ATOM 3166 C C . ILE B 1 11 ? -5.156 31.875 12.922 1 98.81 11 ILE B C 1
ATOM 3168 O O . ILE B 1 11 ? -4.707 31.656 14.047 1 98.81 11 ILE B O 1
ATOM 3172 N N . THR B 1 12 ? -5.605 33.156 12.57 1 98.88 12 THR B N 1
ATOM 3173 C CA . THR B 1 12 ? -5.469 34.281 13.484 1 98.88 12 THR B CA 1
ATOM 3174 C C . THR B 1 12 ? -6.809 34.625 14.133 1 98.88 12 THR B C 1
ATOM 3176 O O . THR B 1 12 ? -6.934 35.656 14.82 1 98.88 12 THR B O 1
ATOM 3179 N N . THR B 1 13 ? -7.828 33.844 13.867 1 98.75 13 THR B N 1
ATOM 3180 C CA . THR B 1 13 ? -9.148 34.094 14.422 1 98.75 13 THR B CA 1
ATOM 3181 C C . THR B 1 13 ? -9.125 34 15.945 1 98.75 13 THR B C 1
ATOM 3183 O O . THR B 1 13 ? -9.734 34.812 16.641 1 98.75 13 THR B O 1
ATOM 3186 N N . PRO B 1 14 ? -8.492 32.969 16.562 1 98.88 14 PRO B N 1
ATOM 3187 C CA . PRO B 1 14 ? -8.352 33 18.016 1 98.88 14 PRO B CA 1
ATOM 3188 C C . PRO B 1 14 ? -7.562 34.219 18.516 1 98.88 14 PRO B C 1
ATOM 3190 O O . PRO B 1 14 ? -6.613 34.656 17.859 1 98.88 14 PRO B O 1
ATOM 3193 N N . GLN B 1 15 ? -7.879 34.719 19.656 1 98.69 15 GLN B N 1
ATOM 3194 C CA . GLN B 1 15 ? -7.262 35.938 20.188 1 98.69 15 GLN B CA 1
ATOM 3195 C C . GLN B 1 15 ? -5.762 35.75 20.406 1 98.69 15 GLN B C 1
ATOM 3197 O O . GLN B 1 15 ? -5.336 34.719 20.906 1 98.69 15 GLN B O 1
ATOM 3202 N N . GLY B 1 16 ? -4.996 36.812 20 1 98.81 16 GLY B N 1
ATOM 3203 C CA . GLY B 1 16 ? -3.596 36.875 20.375 1 98.81 16 GLY B CA 1
ATOM 3204 C C . GLY B 1 16 ? -2.674 36.219 19.359 1 98.81 16 GLY B C 1
ATOM 3205 O O . GLY B 1 16 ? -1.483 36.031 19.625 1 98.81 16 GLY B O 1
ATOM 3206 N N . PHE B 1 17 ? -3.217 35.844 18.172 1 98.94 17 PHE B N 1
ATOM 3207 C CA . PHE B 1 17 ? -2.389 35.219 17.141 1 98.94 17 PHE B CA 1
ATOM 3208 C C . PHE B 1 17 ? -2.258 36.156 15.93 1 98.94 17 PHE B C 1
ATOM 3210 O O . PHE B 1 17 ? -3.209 36.844 15.57 1 98.94 17 PHE B O 1
ATOM 3217 N N . LYS B 1 18 ? -1.132 36.188 15.352 1 98.94 18 LYS B N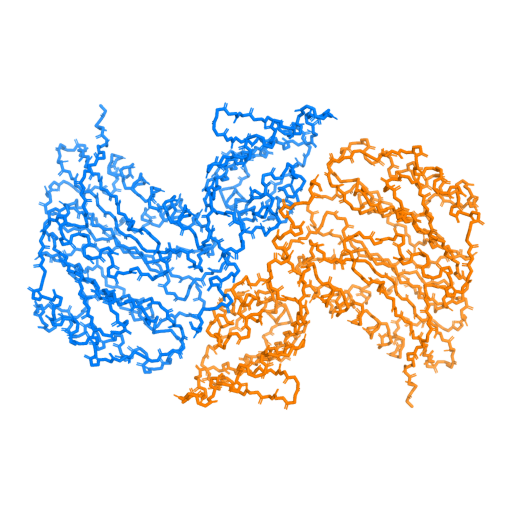 1
ATOM 3218 C CA . LYS B 1 18 ? -0.817 36.812 14.07 1 98.94 18 LYS B CA 1
ATOM 3219 C C . LYS B 1 18 ? -0.169 35.812 13.117 1 98.94 18 LYS B C 1
ATOM 3221 O O . LYS B 1 18 ? 0.331 34.781 13.539 1 98.94 18 LYS B O 1
ATOM 3226 N N . ALA B 1 19 ? -0.23 36.094 11.844 1 98.94 19 ALA B N 1
ATOM 3227 C CA . ALA B 1 19 ? 0.368 35.188 10.859 1 98.94 19 ALA B CA 1
ATOM 3228 C C . ALA B 1 19 ? 0.915 35.969 9.664 1 98.94 19 ALA B C 1
ATOM 3230 O O . ALA B 1 19 ? 0.602 37.156 9.492 1 98.94 19 ALA B O 1
ATOM 3231 N N . ALA B 1 20 ? 1.754 35.344 8.906 1 98.94 20 ALA B N 1
ATOM 3232 C CA . ALA B 1 20 ? 2.324 35.906 7.676 1 98.94 20 ALA B CA 1
ATOM 3233 C C . ALA B 1 20 ? 2.648 34.781 6.684 1 98.94 20 ALA B C 1
ATOM 3235 O O . ALA B 1 20 ? 2.836 33.625 7.074 1 98.94 20 ALA B O 1
ATOM 3236 N N . GLY B 1 21 ? 2.604 35.031 5.445 1 98.88 21 GLY B N 1
ATOM 3237 C CA . GLY B 1 21 ? 3.094 34.219 4.332 1 98.88 21 GLY B CA 1
ATOM 3238 C C . GLY B 1 21 ? 3.871 35.031 3.314 1 98.88 21 GLY B C 1
ATOM 3239 O O . GLY B 1 21 ? 3.389 36.062 2.838 1 98.88 21 GLY B O 1
ATOM 3240 N N . VAL B 1 22 ? 5.066 34.625 3.061 1 98.88 22 VAL B N 1
ATOM 3241 C CA . VAL B 1 22 ? 5.918 35.438 2.195 1 98.88 22 VAL B CA 1
ATOM 3242 C C . VAL B 1 22 ? 6.637 34.531 1.188 1 98.88 22 VAL B C 1
ATOM 3244 O O . VAL B 1 22 ? 6.562 33.312 1.276 1 98.88 22 VAL B O 1
ATOM 3247 N N . HIS B 1 23 ? 7.172 35.156 0.187 1 98.62 23 HIS B N 1
ATOM 3248 C CA . HIS B 1 23 ? 8.07 34.531 -0.763 1 98.62 23 HIS B CA 1
ATOM 3249 C C . HIS B 1 23 ? 9.531 34.688 -0.346 1 98.62 23 HIS B C 1
ATOM 3251 O O . HIS B 1 23 ? 10.047 35.812 -0.323 1 98.62 23 HIS B O 1
ATOM 3257 N N . SER B 1 24 ? 10.148 33.656 0.012 1 98.06 24 SER B N 1
ATOM 3258 C CA . SER B 1 24 ? 11.531 33.688 0.477 1 98.06 24 SER B CA 1
ATOM 3259 C C . SER B 1 24 ? 12.508 33.469 -0.673 1 98.06 24 SER B C 1
ATOM 3261 O O . SER B 1 24 ? 13.695 33.781 -0.562 1 98.06 24 SER B O 1
ATOM 3263 N N . GLY B 1 25 ? 12.07 32.75 -1.729 1 97.31 25 GLY B N 1
ATOM 3264 C CA . GLY B 1 25 ? 12.914 32.438 -2.863 1 97.31 25 GLY B CA 1
ATOM 3265 C C . GLY B 1 25 ? 13.258 30.953 -2.939 1 97.31 25 GLY B C 1
ATOM 3266 O O . GLY B 1 25 ? 13.914 30.516 -3.881 1 97.31 25 GLY B O 1
ATOM 3267 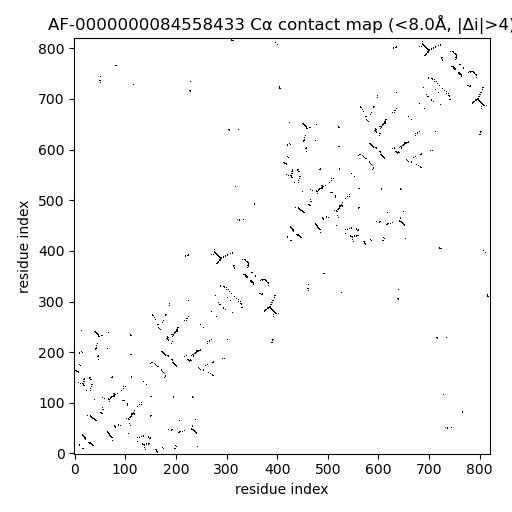N N . VAL B 1 26 ? 12.805 30.219 -1.973 1 95.94 26 VAL B N 1
ATOM 3268 C CA . VAL B 1 26 ? 13.016 28.781 -2.047 1 95.94 26 VAL B CA 1
ATOM 3269 C C . VAL B 1 26 ? 12.258 28.219 -3.248 1 95.94 26 VAL B C 1
ATOM 3271 O O . VAL B 1 26 ? 12.805 27.406 -4.012 1 95.94 26 VAL B O 1
ATOM 3274 N N . LYS B 1 27 ? 10.977 28.625 -3.365 1 94.75 27 LYS B N 1
ATOM 3275 C CA . LYS B 1 27 ? 10.234 28.328 -4.586 1 94.75 27 LYS B CA 1
ATOM 3276 C C . LYS B 1 27 ? 10.438 29.422 -5.633 1 94.75 27 LYS B C 1
ATOM 3278 O O . LYS B 1 27 ? 10.953 30.5 -5.324 1 94.75 27 LYS B O 1
ATOM 3283 N N . TYR B 1 28 ? 10.047 29.188 -6.859 1 92.81 28 TYR B N 1
ATOM 3284 C CA . TYR B 1 28 ? 10.312 30.109 -7.961 1 92.81 28 TYR B CA 1
ATOM 3285 C C . TYR B 1 28 ? 9.469 31.375 -7.836 1 92.81 28 TYR B C 1
ATOM 3287 O O . TYR B 1 28 ? 9.984 32.5 -7.922 1 92.81 28 TYR B O 1
ATOM 3295 N N . ARG B 1 29 ? 8.125 31.344 -7.566 1 91.5 29 ARG B N 1
ATOM 3296 C CA . ARG B 1 29 ? 7.258 32.5 -7.562 1 91.5 29 ARG B CA 1
ATOM 3297 C C . ARG B 1 29 ? 6.258 32.438 -6.414 1 91.5 29 ARG B C 1
ATOM 3299 O O . ARG B 1 29 ? 5.902 33.469 -5.836 1 91.5 29 ARG B O 1
ATOM 3306 N N . ALA B 1 30 ? 5.902 31.281 -6.035 1 96.38 30 ALA B N 1
ATOM 3307 C CA . ALA B 1 30 ? 4.844 31.094 -5.043 1 96.38 30 ALA B CA 1
ATOM 3308 C C . ALA B 1 30 ? 5.336 31.438 -3.643 1 96.38 30 ALA B C 1
ATOM 3310 O O . ALA B 1 30 ? 6.539 31.406 -3.371 1 96.38 30 ALA B O 1
ATOM 3311 N N . LEU B 1 31 ? 4.41 31.875 -2.818 1 98.62 31 LEU B N 1
ATOM 3312 C CA . LEU B 1 31 ? 4.746 32 -1.406 1 98.62 31 LEU B CA 1
ATOM 3313 C C . LEU B 1 31 ? 5.32 30.688 -0.863 1 98.62 31 LEU B C 1
ATOM 3315 O O . LEU B 1 31 ? 4.875 29.609 -1.249 1 98.62 31 LEU B O 1
ATOM 3319 N N . ASP B 1 32 ? 6.32 30.828 0.015 1 98.56 32 ASP B N 1
ATOM 3320 C CA . ASP B 1 32 ? 6.992 29.578 0.373 1 98.56 32 ASP B CA 1
ATOM 3321 C C . ASP B 1 32 ? 7.484 29.609 1.818 1 98.56 32 ASP B C 1
ATOM 3323 O O . ASP B 1 32 ? 8.273 28.766 2.232 1 98.56 32 ASP B O 1
ATOM 3327 N N . LEU B 1 33 ? 7.105 30.562 2.568 1 98.88 33 LEU B N 1
ATOM 3328 C CA . LEU B 1 33 ? 7.434 30.609 3.988 1 98.88 33 LEU B CA 1
ATOM 3329 C C . LEU B 1 33 ? 6.289 31.219 4.793 1 98.88 33 LEU B C 1
ATOM 3331 O O . LEU B 1 33 ? 5.859 32.344 4.52 1 98.88 33 LEU B O 1
ATOM 3335 N N . GLY B 1 34 ? 5.738 30.469 5.73 1 98.88 34 GLY B N 1
ATOM 3336 C CA . GLY B 1 34 ? 4.668 30.906 6.609 1 98.88 34 GLY B CA 1
ATOM 3337 C C . GLY B 1 34 ? 5.086 30.984 8.062 1 98.88 34 GLY B C 1
ATOM 3338 O O . GLY B 1 34 ? 5.957 30.234 8.508 1 98.88 34 GLY B O 1
ATOM 3339 N N . MET B 1 35 ? 4.445 31.891 8.789 1 98.94 35 MET B N 1
ATOM 3340 C CA . MET B 1 35 ? 4.734 32.031 10.211 1 98.94 35 MET B CA 1
ATOM 3341 C C . MET B 1 35 ? 3.457 32.312 11 1 98.94 35 MET B C 1
ATOM 3343 O O . MET B 1 35 ? 2.594 33.062 10.539 1 98.94 35 MET B O 1
ATOM 3347 N N . VAL B 1 36 ? 3.312 31.703 12.078 1 98.94 36 VAL B N 1
ATOM 3348 C CA . VAL B 1 36 ? 2.291 32 13.078 1 98.94 36 VAL B CA 1
ATOM 3349 C C . VAL B 1 36 ? 2.953 32.5 14.367 1 98.94 36 VAL B C 1
ATOM 3351 O O . VAL B 1 36 ? 3.975 31.938 14.789 1 98.94 36 VAL B O 1
ATOM 3354 N N . TYR B 1 37 ? 2.449 33.531 14.953 1 98.94 37 TYR B N 1
ATOM 3355 C CA . TYR B 1 37 ? 3.012 34.125 16.156 1 98.94 37 TYR B CA 1
ATOM 3356 C C . TYR B 1 37 ? 1.93 34.344 17.203 1 98.94 37 TYR B C 1
ATOM 3358 O O . TYR B 1 37 ? 0.842 34.844 16.891 1 98.94 37 TYR B O 1
ATOM 3366 N N . SER B 1 38 ? 2.176 33.969 18.438 1 98.88 38 SER B N 1
ATOM 3367 C CA . SER B 1 38 ? 1.313 34.25 19.594 1 98.88 38 SER B CA 1
ATOM 3368 C C . SER B 1 38 ? 1.877 35.375 20.453 1 98.88 38 SER B C 1
ATOM 3370 O O . SER B 1 38 ? 3.051 35.344 20.828 1 98.88 38 SER B O 1
ATOM 3372 N N . ASP B 1 39 ? 1.057 36.281 20.844 1 96.62 39 ASP B N 1
ATOM 3373 C CA . ASP B 1 39 ? 1.461 37.406 21.656 1 96.62 39 ASP B CA 1
ATOM 3374 C C . ASP B 1 39 ? 2.049 36.969 22.984 1 96.62 39 ASP B C 1
ATOM 3376 O O . ASP B 1 39 ? 2.826 37.719 23.609 1 96.62 39 ASP B O 1
ATOM 3380 N N . VAL B 1 40 ? 1.669 35.844 23.469 1 98.06 40 VAL B N 1
ATOM 3381 C CA . VAL B 1 40 ? 2.201 35.25 24.688 1 98.06 40 VAL B CA 1
ATOM 3382 C C . VAL B 1 40 ? 2.578 33.781 24.391 1 98.06 40 VAL B C 1
ATOM 3384 O O . VAL B 1 40 ? 2.037 33.156 23.469 1 98.06 40 VAL B O 1
ATOM 3387 N N . PRO B 1 41 ? 3.514 33.25 25.141 1 98.44 41 PRO B N 1
ATOM 3388 C CA . PRO B 1 41 ? 3.811 31.828 24.938 1 98.44 41 PRO B CA 1
ATOM 3389 C C . PRO B 1 41 ? 2.572 30.938 25.047 1 98.44 41 PRO B C 1
ATOM 3391 O O . PRO B 1 41 ? 1.771 31.109 25.984 1 98.44 41 PRO B O 1
ATOM 3394 N N . ALA B 1 42 ? 2.357 30.078 24.109 1 98.69 42 ALA B N 1
ATOM 3395 C CA . ALA B 1 42 ? 1.202 29.188 24.062 1 98.69 42 ALA B CA 1
ATOM 3396 C C . ALA B 1 42 ? 1.594 27.766 24.422 1 98.69 42 ALA B C 1
ATOM 3398 O O . ALA B 1 42 ? 2.654 27.281 24.016 1 98.69 42 ALA B O 1
ATOM 3399 N N . SER B 1 43 ? 0.731 27.109 25.25 1 98.56 43 SER B N 1
ATOM 3400 C CA . SER B 1 43 ? 0.926 25.672 25.422 1 98.56 43 SER B CA 1
ATOM 3401 C C . SER B 1 43 ? 0.939 24.938 24.078 1 98.56 43 SER B C 1
ATOM 3403 O O . SER B 1 43 ? 0.077 25.188 23.234 1 98.56 43 SER B O 1
ATOM 3405 N N . ALA B 1 44 ? 1.931 24.078 23.922 1 98.19 44 ALA B N 1
ATOM 3406 C CA . ALA B 1 44 ? 2.109 23.438 22.625 1 98.19 44 ALA B CA 1
ATOM 3407 C C . ALA B 1 44 ? 1.883 21.922 22.734 1 98.19 44 ALA B C 1
ATOM 3409 O O . ALA B 1 44 ? 2.402 21.281 23.641 1 98.19 44 ALA B O 1
ATOM 3410 N N . PHE B 1 45 ? 1.055 21.375 21.922 1 97.38 45 PHE B N 1
ATOM 3411 C CA . PHE B 1 45 ? 0.822 19.953 21.766 1 97.38 45 PHE B CA 1
ATOM 3412 C C . PHE B 1 45 ? 1.177 19.5 20.344 1 97.38 45 PHE B C 1
ATOM 3414 O O . PHE B 1 45 ? 0.587 19.984 19.375 1 97.38 45 PHE B O 1
ATOM 3421 N N . VAL B 1 46 ? 2.178 18.594 20.234 1 95.06 46 VAL B N 1
ATOM 3422 C CA . VAL B 1 46 ? 2.752 18.328 18.922 1 95.06 46 VAL B CA 1
ATOM 3423 C C . VAL B 1 46 ? 2.691 16.844 18.625 1 95.06 46 VAL B C 1
ATOM 3425 O O . VAL B 1 46 ? 2.943 16.016 19.516 1 95.06 46 VAL B O 1
ATOM 3428 N N . GLY B 1 47 ? 2.195 16.484 17.484 1 93.62 47 GLY B N 1
ATOM 3429 C CA . GLY B 1 47 ? 2.346 15.156 16.906 1 93.62 47 GLY B CA 1
ATOM 3430 C C . GLY B 1 47 ? 3.361 15.109 15.781 1 93.62 47 GLY B C 1
ATOM 3431 O O . GLY B 1 47 ? 3.441 16.031 14.969 1 93.62 47 GLY B O 1
ATOM 3432 N N . TYR B 1 48 ? 4.176 14.023 15.734 1 94.19 48 TYR B N 1
ATOM 3433 C CA . TYR B 1 48 ? 5.227 13.891 14.727 1 94.19 48 TYR B CA 1
ATOM 3434 C C . TYR B 1 48 ? 5.035 12.625 13.906 1 94.19 48 TYR B C 1
ATOM 3436 O O . TYR B 1 48 ? 4.379 11.68 14.352 1 94.19 48 TYR B O 1
ATOM 3444 N N . THR B 1 49 ? 5.688 12.594 12.742 1 94.44 49 THR B N 1
ATOM 3445 C CA . THR B 1 49 ? 5.816 11.383 11.93 1 94.44 49 THR B CA 1
ATOM 3446 C C . THR B 1 49 ? 6.492 10.273 12.727 1 94.44 49 THR B C 1
ATOM 3448 O O . THR B 1 49 ? 7.371 10.539 13.547 1 94.44 49 THR B O 1
ATOM 3451 N N . SER B 1 50 ? 6.062 9.055 12.398 1 92.25 50 SER B N 1
ATOM 3452 C CA . SER B 1 50 ? 6.75 7.895 12.945 1 92.25 50 SER B CA 1
ATOM 3453 C C . SER B 1 50 ? 7.746 7.316 11.953 1 92.25 50 SER B C 1
ATOM 3455 O O . SER B 1 50 ? 8.352 6.273 12.203 1 92.25 50 SER B O 1
ATOM 3457 N N . ASN B 1 51 ? 7.879 7.918 10.734 1 94.31 51 ASN B N 1
ATOM 3458 C CA . ASN B 1 51 ? 8.867 7.488 9.758 1 94.31 51 ASN B CA 1
ATOM 3459 C C . ASN B 1 51 ? 10.281 7.488 10.336 1 94.31 51 ASN B C 1
ATOM 3461 O O . ASN B 1 51 ? 10.688 8.461 10.977 1 94.31 51 ASN B O 1
ATOM 3465 N N . ASP B 1 52 ? 10.984 6.469 10.117 1 94 52 ASP B N 1
ATOM 3466 C CA . ASP B 1 52 ? 12.312 6.355 10.727 1 94 52 ASP B CA 1
ATOM 3467 C C . ASP B 1 52 ? 13.32 7.258 10.016 1 94 52 ASP B C 1
ATOM 3469 O O . ASP B 1 52 ? 14.406 7.516 10.539 1 94 52 ASP B O 1
ATOM 3473 N N . VAL B 1 53 ? 13.008 7.676 8.852 1 94.06 53 VAL B N 1
ATOM 3474 C CA . VAL B 1 53 ? 13.781 8.703 8.164 1 94.06 53 VAL B CA 1
ATOM 3475 C C . VAL B 1 53 ? 13.172 10.078 8.43 1 94.06 53 VAL B C 1
ATOM 3477 O O . VAL B 1 53 ? 12.555 10.672 7.543 1 94.06 53 VAL B O 1
ATOM 3480 N N . LYS B 1 54 ? 13.422 10.578 9.633 1 95.06 54 LYS B N 1
ATOM 3481 C CA . LYS B 1 54 ? 12.844 11.836 10.086 1 95.06 54 LYS B CA 1
ATOM 3482 C C . LYS B 1 54 ? 13.625 13.031 9.547 1 95.06 54 LYS B C 1
ATOM 3484 O O . LYS B 1 54 ? 14.859 13.016 9.531 1 95.06 54 LYS B O 1
ATOM 3489 N N . SER B 1 55 ? 12.914 14 9.109 1 96.19 55 SER B N 1
ATOM 3490 C CA . SER B 1 55 ? 13.547 15.227 8.641 1 96.19 55 SER B CA 1
ATOM 3491 C C . SER B 1 55 ? 14.266 15.953 9.773 1 96.19 55 SER B C 1
ATOM 3493 O O . SER B 1 55 ? 14 15.688 10.945 1 96.19 55 SER B O 1
ATOM 3495 N N . ALA B 1 56 ? 15.117 16.844 9.422 1 97 56 ALA B N 1
ATOM 3496 C CA . ALA B 1 56 ? 15.898 17.625 10.383 1 97 56 ALA B CA 1
ATOM 3497 C C . ALA B 1 56 ? 14.984 18.438 11.297 1 97 56 ALA B C 1
ATOM 3499 O O . ALA B 1 56 ? 15.156 18.438 12.516 1 97 56 ALA B O 1
ATOM 3500 N N . PRO B 1 57 ? 13.984 19.156 10.727 1 98 57 PRO B N 1
ATOM 3501 C CA . PRO B 1 57 ? 13.094 19.906 11.625 1 98 57 PRO B CA 1
ATOM 3502 C C . PRO B 1 57 ? 12.414 19 12.656 1 98 57 PRO B C 1
ATOM 3504 O O . PRO B 1 57 ? 12.297 19.391 13.828 1 98 57 PRO B O 1
ATOM 3507 N N . VAL B 1 58 ? 11.938 17.844 12.273 1 96.94 58 VAL B N 1
ATOM 3508 C CA . VAL B 1 58 ? 11.289 16.906 13.195 1 96.94 58 VAL B CA 1
ATOM 3509 C C . VAL B 1 58 ? 12.273 16.484 14.281 1 96.94 58 VAL B C 1
ATOM 3511 O O . VAL B 1 58 ? 11.93 16.484 15.469 1 96.94 58 VAL B O 1
ATOM 3514 N N . GLN B 1 59 ? 13.477 16.172 13.883 1 97.25 59 GLN B N 1
ATOM 3515 C CA . GLN B 1 59 ? 14.492 15.758 14.844 1 97.25 59 GLN B CA 1
ATOM 3516 C C . GLN B 1 59 ? 14.734 16.844 15.883 1 97.25 59 GLN B C 1
ATOM 3518 O O . GLN B 1 59 ? 14.781 16.562 17.078 1 97.25 59 GLN B O 1
ATOM 3523 N N . VAL B 1 60 ? 14.844 18.047 15.43 1 98.31 60 VAL B N 1
ATOM 3524 C CA . VAL B 1 60 ? 15.148 19.172 16.312 1 98.31 60 VAL B CA 1
ATOM 3525 C C . VAL B 1 60 ? 13.984 19.406 17.266 1 98.31 60 VAL B C 1
ATOM 3527 O O . VAL B 1 60 ? 14.18 19.547 18.469 1 98.31 60 VAL B O 1
ATOM 3530 N N . MET B 1 61 ? 12.812 19.453 16.734 1 97.5 61 MET B N 1
ATOM 3531 C CA . MET B 1 61 ? 11.625 19.703 17.531 1 97.5 61 MET B CA 1
ATOM 3532 C C . MET B 1 61 ? 11.43 18.609 18.578 1 97.5 61 MET B C 1
ATOM 3534 O O . MET B 1 61 ? 11.094 18.891 19.734 1 97.5 61 MET B O 1
ATOM 3538 N N . MET B 1 62 ? 11.594 17.391 18.172 1 96.38 62 MET B N 1
ATOM 3539 C CA . MET B 1 62 ? 11.43 16.266 19.094 1 96.38 62 MET B CA 1
ATOM 3540 C C . MET B 1 62 ? 12.445 16.328 20.219 1 96.38 62 MET B C 1
ATOM 3542 O O . MET B 1 62 ? 12.109 16.078 21.375 1 96.38 62 MET B O 1
ATOM 3546 N N . LYS B 1 63 ? 13.68 16.594 19.891 1 97.25 63 LYS B N 1
ATOM 3547 C CA . LYS B 1 63 ? 14.742 16.688 20.891 1 97.25 63 LYS B CA 1
ATOM 3548 C C . LYS B 1 63 ? 14.445 17.766 21.922 1 97.25 63 LYS B C 1
ATOM 3550 O O . LYS B 1 63 ? 14.633 17.562 23.125 1 97.25 63 LYS B O 1
ATOM 3555 N N . GLU B 1 64 ? 13.992 18.875 21.469 1 96.44 64 GLU B N 1
ATOM 3556 C CA . GLU B 1 64 ? 13.727 20 22.344 1 96.44 64 GLU B CA 1
ATOM 3557 C C . GLU B 1 64 ? 12.461 19.781 23.172 1 96.44 64 GLU B C 1
ATOM 3559 O O . GLU B 1 64 ? 12.422 20.109 24.359 1 96.44 64 GLU B O 1
ATOM 3564 N N . ASN B 1 65 ? 11.391 19.281 22.547 1 94.19 65 ASN B N 1
ATOM 3565 C CA . ASN B 1 65 ? 10.109 18.969 23.156 1 94.19 65 ASN B CA 1
ATOM 3566 C C . ASN B 1 65 ? 9.617 20.109 24.031 1 94.19 65 ASN B C 1
ATOM 3568 O O . ASN B 1 65 ? 9.336 19.922 25.219 1 94.19 65 ASN B O 1
ATOM 3572 N N . SER B 1 66 ? 9.602 21.281 23.5 1 95 66 SER B N 1
ATOM 3573 C CA . SER B 1 66 ? 9.227 22.484 24.234 1 95 66 SER B CA 1
ATOM 3574 C C . SER B 1 66 ? 7.766 22.438 24.672 1 95 66 SER B C 1
ATOM 3576 O O . SER B 1 66 ? 6.883 22.156 23.859 1 95 66 SER B O 1
ATOM 3578 N N . PRO B 1 67 ? 7.449 22.734 25.891 1 96.5 67 PRO B N 1
ATOM 3579 C CA . PRO B 1 67 ? 6.059 22.734 26.359 1 96.5 67 PRO B CA 1
ATOM 3580 C C . PRO B 1 67 ? 5.266 23.938 25.844 1 96.5 67 PRO B C 1
ATOM 3582 O O . PRO B 1 67 ? 4.031 23.906 25.859 1 96.5 67 PRO B O 1
ATOM 3585 N N . LYS B 1 68 ? 5.996 25.016 25.5 1 98.25 68 LYS B N 1
ATOM 3586 C CA . LYS B 1 68 ? 5.348 26.219 24.984 1 98.25 68 LYS B CA 1
ATOM 3587 C C . LYS B 1 68 ? 6.035 26.703 23.719 1 98.25 68 LYS B C 1
ATOM 3589 O O . LYS B 1 68 ? 7.254 26.594 23.578 1 98.25 68 LYS B O 1
ATOM 3594 N N . LEU B 1 69 ? 5.211 27.234 22.875 1 98.69 69 LEU B N 1
ATOM 3595 C CA . LEU B 1 69 ? 5.711 27.875 21.656 1 98.69 69 LEU B CA 1
ATOM 3596 C C . LEU B 1 69 ? 5.117 29.266 21.5 1 98.69 69 LEU B C 1
ATOM 3598 O O . LEU B 1 69 ? 3.939 29.484 21.797 1 98.69 69 LEU B O 1
ATOM 3602 N N . SER B 1 70 ? 5.938 30.234 21.047 1 98.88 70 SER B N 1
ATOM 3603 C CA . SER B 1 70 ? 5.477 31.578 20.734 1 98.88 70 SER B CA 1
ATOM 3604 C C . SER B 1 70 ? 5.363 31.766 19.219 1 98.88 70 SER B C 1
ATOM 3606 O O . SER B 1 70 ? 4.598 32.625 18.75 1 98.88 70 SER B O 1
ATOM 3608 N N . ALA B 1 71 ? 6.129 30.969 18.484 1 98.94 71 ALA B N 1
ATOM 3609 C CA . ALA B 1 71 ? 6.098 31.094 17.031 1 98.94 71 ALA B CA 1
ATOM 3610 C C . ALA B 1 71 ? 6.332 29.734 16.359 1 98.94 71 ALA B C 1
ATOM 3612 O O . ALA B 1 71 ? 7.004 28.875 16.922 1 98.94 71 ALA B O 1
ATOM 3613 N N . VAL B 1 72 ? 5.727 29.562 15.227 1 98.88 72 VAL B N 1
ATOM 3614 C CA . VAL B 1 72 ? 5.988 28.438 14.336 1 98.88 72 VAL B CA 1
ATOM 3615 C C . VAL B 1 72 ? 6.328 28.953 12.938 1 98.88 72 VAL B C 1
ATOM 3617 O O . VAL B 1 72 ? 5.602 29.766 12.375 1 98.88 72 VAL B O 1
ATOM 3620 N N . VAL B 1 73 ? 7.449 28.531 12.422 1 98.94 73 VAL B N 1
ATOM 3621 C CA . VAL B 1 73 ? 7.848 28.891 11.062 1 98.94 73 VAL B CA 1
ATOM 3622 C C . VAL B 1 73 ? 7.863 27.641 10.18 1 98.94 73 VAL B C 1
ATOM 3624 O O . VAL B 1 73 ? 8.281 26.578 10.617 1 98.94 73 VAL B O 1
ATOM 3627 N N . ILE B 1 74 ? 7.34 27.766 8.969 1 98.69 74 ILE B N 1
ATOM 3628 C CA . ILE B 1 74 ? 7.238 26.656 8.023 1 98.69 74 ILE B CA 1
ATOM 3629 C C . ILE B 1 74 ? 7.777 27.094 6.664 1 98.69 74 ILE B C 1
ATOM 3631 O O . ILE B 1 74 ? 7.293 28.062 6.078 1 98.69 74 ILE B O 1
ATOM 3635 N N . ASN B 1 75 ? 8.773 26.438 6.145 1 98.38 75 ASN B N 1
ATOM 3636 C CA . ASN B 1 75 ? 9.156 26.656 4.754 1 98.38 75 ASN B CA 1
ATOM 3637 C C . ASN B 1 75 ? 8.609 25.562 3.844 1 98.38 75 ASN B C 1
ATOM 3639 O O . ASN B 1 75 ? 8.539 24.406 4.238 1 98.38 75 ASN B O 1
ATOM 3643 N N . SER B 1 76 ? 8.25 25.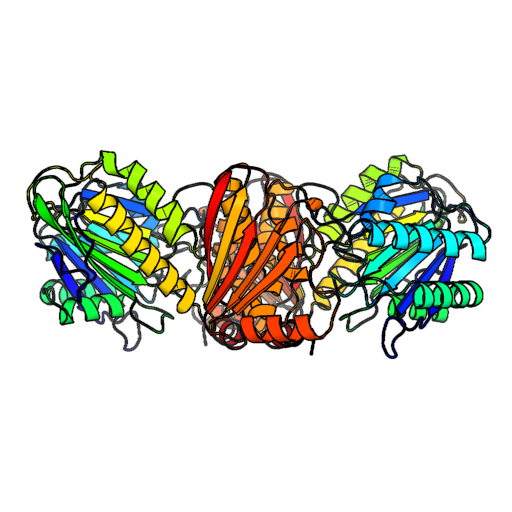906 2.67 1 97.44 76 SER B N 1
ATOM 3644 C CA . SER B 1 76 ? 7.801 24.953 1.665 1 97.44 76 SER B CA 1
ATOM 3645 C C . SER B 1 76 ? 8.711 24.969 0.44 1 97.44 76 SER B C 1
ATOM 3647 O O . SER B 1 76 ? 9.391 25.969 0.179 1 97.44 76 SER B O 1
ATOM 3649 N N . GLY B 1 77 ? 8.758 23.844 -0.251 1 95.25 77 GLY B N 1
ATOM 3650 C CA . GLY B 1 77 ? 9.625 23.672 -1.408 1 95.25 77 GLY B CA 1
ATOM 3651 C C . GLY B 1 77 ? 10.836 22.797 -1.124 1 95.25 77 GLY B C 1
ATOM 3652 O O . GLY B 1 77 ? 11.398 22.188 -2.037 1 95.25 77 GLY B O 1
ATOM 3653 N N . ASN B 1 78 ? 11.258 22.797 0.063 1 95.56 78 ASN B N 1
ATOM 3654 C CA . ASN B 1 78 ? 12.383 22 0.529 1 95.56 78 ASN B CA 1
ATOM 3655 C C . ASN B 1 78 ? 12.086 21.359 1.883 1 95.56 78 ASN B C 1
ATOM 3657 O O . ASN B 1 78 ? 11.883 22.062 2.875 1 95.56 78 ASN B O 1
ATOM 3661 N N . ALA B 1 79 ? 12.219 20.062 1.982 1 95.31 79 ALA B N 1
ATOM 3662 C CA . ALA B 1 79 ? 11.758 19.344 3.164 1 95.31 79 ALA B CA 1
ATOM 3663 C C . ALA B 1 79 ? 12.844 19.297 4.234 1 95.31 79 ALA B C 1
ATOM 3665 O O . ALA B 1 79 ? 12.578 18.953 5.387 1 95.31 79 ALA B O 1
ATOM 3666 N N . ASN B 1 80 ? 14.07 19.625 3.885 1 95.88 80 ASN B N 1
ATOM 3667 C CA . ASN B 1 80 ? 15.219 19.453 4.773 1 95.88 80 ASN B CA 1
ATOM 3668 C C . ASN B 1 80 ? 15.219 18.062 5.418 1 95.88 80 ASN B C 1
ATOM 3670 O O . ASN B 1 80 ? 15.305 17.953 6.641 1 95.88 80 ASN B O 1
ATOM 3674 N N . ALA B 1 81 ? 15.008 17.047 4.645 1 94.56 81 ALA B N 1
ATOM 3675 C CA . ALA B 1 81 ? 15.062 15.641 5.023 1 94.56 81 ALA B CA 1
ATOM 3676 C C . ALA B 1 81 ? 16.188 14.914 4.289 1 94.56 81 ALA B C 1
ATOM 3678 O O . ALA B 1 81 ? 16.453 15.195 3.119 1 94.56 81 ALA B O 1
ATOM 3679 N N . LEU B 1 82 ? 16.828 13.984 5.008 1 92.12 82 LEU B N 1
ATOM 3680 C CA . LEU B 1 82 ? 17.969 13.266 4.453 1 92.12 82 LEU B CA 1
ATOM 3681 C C . LEU B 1 82 ? 19.109 14.227 4.133 1 92.12 82 LEU B C 1
ATOM 3683 O O . LEU B 1 82 ? 19.672 14.195 3.035 1 92.12 82 LEU B O 1
ATOM 3687 N N . THR B 1 83 ? 19.406 15.062 5.117 1 91.19 83 THR B N 1
ATOM 3688 C CA . THR B 1 83 ? 20.406 16.094 4.898 1 91.19 83 THR B CA 1
ATOM 3689 C C . THR B 1 83 ? 21.5 16.031 5.973 1 91.19 83 THR B C 1
ATOM 3691 O O . THR B 1 83 ? 22.312 16.953 6.098 1 91.19 83 THR B O 1
ATOM 3694 N N . GLY B 1 84 ? 21.422 14.984 6.793 1 89.69 84 GLY B N 1
ATOM 3695 C CA . GLY B 1 84 ? 22.469 14.711 7.758 1 89.69 84 GLY B CA 1
ATOM 3696 C C . GLY B 1 84 ? 22.625 15.805 8.797 1 89.69 84 GLY B C 1
ATOM 3697 O O . GLY B 1 84 ? 21.641 16.422 9.219 1 89.69 84 GLY B O 1
ATOM 3698 N N . ARG B 1 85 ? 23.797 15.953 9.266 1 91.75 85 ARG B N 1
ATOM 3699 C CA . ARG B 1 85 ? 24.109 16.906 10.32 1 91.75 85 ARG B CA 1
ATOM 3700 C C . ARG B 1 85 ? 23.859 18.344 9.859 1 91.75 85 ARG B C 1
ATOM 3702 O O . ARG B 1 85 ? 23.391 19.172 10.633 1 91.75 85 ARG B O 1
ATOM 3709 N N . ARG B 1 86 ? 24.141 18.578 8.586 1 93.25 86 ARG B N 1
ATOM 3710 C CA . ARG B 1 86 ? 23.938 19.922 8.047 1 93.25 86 ARG B CA 1
ATOM 3711 C C . ARG B 1 86 ? 22.469 20.328 8.117 1 93.25 86 ARG B C 1
ATOM 3713 O O . ARG B 1 86 ? 22.156 21.469 8.445 1 93.25 86 ARG B O 1
ATOM 3720 N N . GLY B 1 87 ? 21.578 19.438 7.801 1 95.44 87 GLY B N 1
ATOM 3721 C CA . GLY B 1 87 ? 20.156 19.734 7.895 1 95.44 87 GLY B CA 1
ATOM 3722 C C . GLY B 1 87 ? 19.719 20.109 9.297 1 95.44 87 GLY B C 1
ATOM 3723 O O . GLY B 1 87 ? 18.922 21.031 9.469 1 95.44 87 GLY B O 1
ATOM 3724 N N . VAL B 1 88 ? 20.25 19.406 10.25 1 96.75 88 VAL B N 1
ATOM 3725 C CA . VAL B 1 88 ? 19.922 19.672 11.641 1 96.75 88 VAL B CA 1
ATOM 3726 C C . VAL B 1 88 ? 20.422 21.078 12.023 1 96.75 88 VAL B C 1
ATOM 3728 O O . VAL B 1 88 ? 19.688 21.844 12.641 1 96.75 88 VAL B O 1
ATOM 3731 N N . GLU B 1 89 ? 21.625 21.375 11.617 1 97.62 89 GLU B N 1
ATOM 3732 C CA . GLU B 1 89 ? 22.172 22.703 11.875 1 97.62 89 GLU B CA 1
ATOM 3733 C C . GLU B 1 89 ? 21.328 23.797 11.211 1 97.62 89 GLU B C 1
ATOM 3735 O O . GLU B 1 89 ? 21.109 24.859 11.797 1 97.62 89 GLU B O 1
ATOM 3740 N N . ASP B 1 90 ? 20.891 23.531 10.016 1 97.69 90 ASP B N 1
ATOM 3741 C CA . ASP B 1 90 ? 20.062 24.5 9.297 1 97.69 90 ASP B CA 1
ATOM 3742 C C . ASP B 1 90 ? 18.734 24.703 10.008 1 97.69 90 ASP B C 1
ATOM 3744 O O . ASP B 1 90 ? 18.25 25.844 10.094 1 97.69 90 ASP B O 1
ATOM 3748 N N . ALA B 1 91 ? 18.125 23.656 10.492 1 98.38 91 ALA B N 1
ATOM 3749 C CA . ALA B 1 91 ? 16.875 23.766 11.227 1 98.38 91 ALA B CA 1
ATOM 3750 C C . ALA B 1 91 ? 17.047 24.609 12.492 1 98.38 91 ALA B C 1
ATOM 3752 O O . ALA B 1 91 ? 16.203 25.438 12.812 1 98.38 91 ALA B O 1
ATOM 3753 N N . ILE B 1 92 ? 18.141 24.375 13.164 1 98.62 92 ILE B N 1
ATOM 3754 C CA . ILE B 1 92 ? 18.453 25.125 14.367 1 98.62 92 ILE B CA 1
ATOM 3755 C C . ILE B 1 92 ? 18.656 26.594 14.016 1 98.62 92 ILE B C 1
ATOM 3757 O O . ILE B 1 92 ? 18.141 27.484 14.695 1 98.62 92 ILE B O 1
ATOM 3761 N N . ALA B 1 93 ? 19.375 26.812 12.945 1 98.62 93 ALA B N 1
ATOM 3762 C CA . ALA B 1 93 ? 19.625 28.172 12.492 1 98.62 93 ALA B CA 1
ATOM 3763 C C . ALA B 1 93 ? 18.312 28.875 12.148 1 98.62 93 ALA B C 1
ATOM 3765 O O . ALA B 1 93 ? 18.172 30.078 12.398 1 98.62 93 ALA B O 1
ATOM 3766 N N . MET B 1 94 ? 17.453 28.203 11.555 1 98.44 94 MET B N 1
ATOM 3767 C CA . MET B 1 94 ? 16.125 28.734 11.219 1 98.44 94 MET B CA 1
ATOM 3768 C C . MET B 1 94 ? 15.391 29.188 12.477 1 98.44 94 MET B C 1
ATOM 3770 O O . MET B 1 94 ? 14.844 30.281 12.523 1 98.44 94 MET B O 1
ATOM 3774 N N . LYS B 1 95 ? 15.391 28.422 13.492 1 98.25 95 LYS B N 1
ATOM 3775 C CA . LYS B 1 95 ? 14.766 28.75 14.773 1 98.25 95 LYS B CA 1
ATOM 3776 C C . LYS B 1 95 ? 15.406 30 15.391 1 98.25 95 LYS B C 1
ATOM 3778 O O . LYS B 1 95 ? 14.711 30.891 15.867 1 98.25 95 LYS B O 1
ATOM 3783 N N . GLN B 1 96 ? 16.688 30 15.328 1 98.62 96 GLN B N 1
ATOM 3784 C CA . GLN B 1 96 ? 17.438 31.094 15.914 1 98.62 96 GLN B CA 1
ATOM 3785 C C . GLN B 1 96 ? 17.141 32.406 15.195 1 98.62 96 GLN B C 1
ATOM 3787 O O . GLN B 1 96 ? 17.047 33.469 15.82 1 98.62 96 GLN B O 1
ATOM 3792 N N . ALA B 1 97 ? 17.047 32.312 13.914 1 98.81 97 ALA B N 1
ATOM 3793 C CA . ALA B 1 97 ? 16.734 33.5 13.133 1 98.81 97 ALA B CA 1
ATOM 3794 C C . ALA B 1 97 ? 15.383 34.094 13.539 1 98.81 97 ALA B C 1
ATOM 3796 O O . ALA B 1 97 ? 15.25 35.312 13.719 1 98.81 97 ALA B O 1
ATOM 3797 N N . VAL B 1 98 ? 14.398 33.25 13.695 1 98.88 98 VAL B N 1
ATOM 3798 C CA . VAL B 1 98 ? 13.062 33.688 14.117 1 98.88 98 VAL B CA 1
ATOM 3799 C C . VAL B 1 98 ? 13.141 34.312 15.508 1 98.88 98 VAL B C 1
ATOM 3801 O O . VAL B 1 98 ? 12.586 35.375 15.75 1 98.88 98 VAL B O 1
ATOM 3804 N N . ALA B 1 99 ? 13.766 33.625 16.422 1 98.75 99 ALA B N 1
ATOM 3805 C CA . ALA B 1 99 ? 13.883 34.062 17.812 1 98.75 99 ALA B CA 1
ATOM 3806 C C . ALA B 1 99 ? 14.523 35.438 17.891 1 98.75 99 ALA B C 1
ATOM 3808 O O . ALA B 1 99 ? 14.07 36.281 18.656 1 98.75 99 ALA B O 1
ATOM 3809 N N . LYS B 1 100 ? 15.539 35.594 17.109 1 98.69 100 LYS B N 1
ATOM 3810 C CA . LYS B 1 100 ? 16.25 36.875 17.094 1 98.69 100 LYS B CA 1
ATOM 3811 C C . LYS B 1 100 ? 15.344 38 16.609 1 98.69 100 LYS B C 1
ATOM 3813 O O . LYS B 1 100 ? 15.266 39.062 17.234 1 98.69 100 LYS B O 1
ATOM 3818 N N . GLU B 1 101 ? 14.688 37.781 15.477 1 98.56 101 GLU B N 1
ATOM 3819 C CA . GLU B 1 101 ? 13.844 38.812 14.875 1 98.56 101 GLU B CA 1
ATOM 3820 C C . GLU B 1 101 ? 12.664 39.188 15.781 1 98.56 101 GLU B C 1
ATOM 3822 O O . GLU B 1 101 ? 12.227 40.344 15.82 1 98.56 101 GLU B O 1
ATOM 3827 N N . LEU B 1 102 ? 12.125 38.188 16.484 1 98.62 102 LEU B N 1
ATOM 3828 C CA . LEU B 1 102 ? 10.945 38.406 17.312 1 98.62 102 LEU B CA 1
ATOM 3829 C C . LEU B 1 102 ? 11.344 38.688 18.75 1 98.62 102 LEU B C 1
ATOM 3831 O O . LEU B 1 102 ? 10.484 39.031 19.578 1 98.62 102 LEU B O 1
ATOM 3835 N N . ASN B 1 103 ? 12.594 38.625 19.094 1 98.12 103 ASN B N 1
ATOM 3836 C CA . ASN B 1 103 ? 13.125 38.781 20.438 1 98.12 103 ASN B CA 1
ATOM 3837 C C . ASN B 1 103 ? 12.461 37.844 21.438 1 98.12 103 ASN B C 1
ATOM 3839 O O . ASN B 1 103 ? 11.914 38.281 22.453 1 98.12 103 ASN B O 1
ATOM 3843 N N . ILE B 1 104 ? 12.477 36.562 21.141 1 98.31 104 ILE B N 1
ATOM 3844 C CA . ILE B 1 104 ? 11.961 35.5 22.016 1 98.31 104 ILE B CA 1
ATOM 3845 C C . ILE B 1 104 ? 13.016 34.406 22.188 1 98.31 104 ILE B C 1
ATOM 3847 O O . ILE B 1 104 ? 14.055 34.438 21.516 1 98.31 104 ILE B O 1
ATOM 3851 N N . ASP B 1 105 ? 12.797 33.469 23.109 1 97.88 105 ASP B N 1
ATOM 3852 C CA . ASP B 1 105 ? 13.688 32.312 23.328 1 97.88 105 ASP B CA 1
ATOM 3853 C C . ASP B 1 105 ? 13.594 31.328 22.172 1 97.88 105 ASP B C 1
ATOM 3855 O O . ASP B 1 105 ? 12.5 30.938 21.766 1 97.88 105 ASP B O 1
ATOM 3859 N N . PRO B 1 106 ? 14.719 30.938 21.656 1 98.12 106 PRO B N 1
ATOM 3860 C CA . PRO B 1 106 ? 14.688 29.953 20.562 1 98.12 106 PRO B CA 1
ATOM 3861 C C . PRO B 1 106 ? 13.906 28.703 20.922 1 98.12 106 PRO B C 1
ATOM 3863 O O . PRO B 1 106 ? 13.328 28.047 20.047 1 98.12 106 PRO B O 1
ATOM 3866 N N . ILE B 1 107 ? 13.828 28.344 22.188 1 97.81 107 ILE B N 1
ATOM 3867 C CA . ILE B 1 107 ? 13.133 27.141 22.625 1 97.81 107 ILE B CA 1
ATOM 3868 C C . ILE B 1 107 ? 11.633 27.297 22.375 1 97.81 107 ILE B C 1
ATOM 3870 O O . ILE B 1 107 ? 10.898 26.297 22.328 1 97.81 107 ILE B O 1
ATOM 3874 N N . GLU B 1 108 ? 11.109 28.531 22.203 1 98.44 108 GLU B N 1
ATOM 3875 C CA . GLU B 1 108 ? 9.695 28.812 21.969 1 98.44 108 GLU B CA 1
ATOM 3876 C C . GLU B 1 108 ? 9.383 28.922 20.484 1 98.44 108 GLU B C 1
ATOM 3878 O O . GLU B 1 108 ? 8.312 29.391 20.094 1 98.44 108 GLU B O 1
ATOM 3883 N N . VAL B 1 109 ? 10.32 28.484 19.656 1 98.88 109 VAL B N 1
ATOM 3884 C CA . VAL B 1 109 ? 10.102 28.531 18.219 1 98.88 109 VAL B CA 1
ATOM 3885 C C . VAL B 1 109 ? 9.977 27.109 17.672 1 98.88 109 VAL B C 1
ATOM 3887 O O . VAL B 1 109 ? 10.867 26.281 17.844 1 98.88 109 VAL B O 1
ATOM 3890 N N . GLY B 1 110 ? 8.812 26.812 17.094 1 98.69 110 GLY B N 1
ATOM 3891 C CA . GLY B 1 110 ? 8.664 25.594 16.312 1 98.69 110 GLY B CA 1
ATOM 3892 C C . GLY B 1 110 ? 9.086 25.766 14.867 1 98.69 110 GLY B C 1
ATOM 3893 O O . GLY B 1 110 ? 8.914 26.828 14.289 1 98.69 110 GLY B O 1
ATOM 3894 N N . VAL B 1 111 ? 9.617 24.688 14.281 1 98.62 111 VAL B N 1
ATOM 3895 C CA . VAL B 1 111 ? 10.07 24.75 12.891 1 98.62 111 VAL B CA 1
ATOM 3896 C C . VAL B 1 111 ? 9.539 23.531 12.133 1 98.62 111 VAL B C 1
ATOM 3898 O O . VAL B 1 111 ? 9.5 22.422 12.672 1 98.62 111 VAL B O 1
ATOM 3901 N N . MET B 1 112 ? 9 23.734 10.953 1 98 112 MET B N 1
ATOM 3902 C CA . MET B 1 112 ? 8.539 22.703 10.031 1 98 112 MET B CA 1
ATOM 3903 C C . MET B 1 112 ? 9.031 22.984 8.609 1 98 112 MET B C 1
ATOM 3905 O O . MET B 1 112 ? 9.328 24.141 8.273 1 98 112 MET B O 1
ATOM 3909 N N . SER B 1 113 ? 9.188 21.969 7.805 1 97.94 113 SER B N 1
ATOM 3910 C CA . SER B 1 113 ? 9.578 22.078 6.402 1 97.94 113 SER B CA 1
ATOM 3911 C C . SER B 1 113 ? 8.852 21.062 5.543 1 97.94 113 SER B C 1
ATOM 3913 O O . SER B 1 113 ? 8.484 19.984 6.027 1 97.94 113 SER B O 1
ATOM 3915 N N . THR B 1 114 ? 8.602 21.406 4.312 1 96.75 114 THR B N 1
ATOM 3916 C CA . THR B 1 114 ? 7.992 20.5 3.354 1 96.75 114 THR B CA 1
ATOM 3917 C C . THR B 1 114 ? 8.523 20.75 1.947 1 96.75 114 THR B C 1
ATOM 3919 O O . THR B 1 114 ? 8.977 21.859 1.64 1 96.75 114 THR B O 1
ATOM 3922 N N . GLY B 1 115 ? 8.531 19.734 1.15 1 94.19 115 GLY B N 1
ATOM 3923 C CA . GLY B 1 115 ? 9.016 19.828 -0.216 1 94.19 115 GLY B CA 1
ATOM 3924 C C . GLY B 1 115 ? 9.953 18.703 -0.604 1 94.19 115 GLY B C 1
ATOM 3925 O O . GLY B 1 115 ? 9.742 17.547 -0.207 1 94.19 115 GLY B O 1
ATOM 3926 N N . LEU B 1 116 ? 10.945 18.969 -1.37 1 91.06 116 LEU B N 1
ATOM 3927 C CA . LEU B 1 116 ? 11.844 17.969 -1.925 1 91.06 116 LEU B CA 1
ATOM 3928 C C . LEU B 1 116 ? 12.742 17.375 -0.841 1 91.06 116 LEU B C 1
ATOM 3930 O O . LEU B 1 116 ? 13.25 18.109 0.011 1 91.06 116 LEU B O 1
ATOM 3934 N N . ILE B 1 117 ? 12.898 16.141 -0.827 1 91.62 117 ILE B N 1
ATOM 3935 C CA . ILE B 1 117 ? 13.75 15.422 0.104 1 91.62 117 ILE B CA 1
ATOM 3936 C C . ILE B 1 117 ? 15.141 15.25 -0.504 1 91.62 117 ILE B C 1
ATOM 3938 O O . ILE B 1 117 ? 15.281 15.023 -1.709 1 91.62 117 ILE B O 1
ATOM 3942 N N . GLY B 1 118 ? 16.094 15.32 0.239 1 88.12 118 GLY B N 1
ATOM 3943 C CA . GLY B 1 118 ? 17.453 15.023 -0.197 1 88.12 118 GLY B CA 1
ATOM 3944 C C . GLY B 1 118 ? 18.188 16.234 -0.748 1 88.12 118 GLY B C 1
ATOM 3945 O O . GLY B 1 118 ? 19.156 16.094 -1.494 1 88.12 118 GLY B O 1
ATOM 3946 N N . ARG B 1 119 ? 17.688 17.391 -0.452 1 87.81 119 ARG B N 1
ATOM 3947 C CA . ARG B 1 119 ? 18.297 18.656 -0.872 1 87.81 119 ARG B CA 1
ATOM 3948 C C . ARG B 1 119 ? 18.578 19.547 0.325 1 87.81 119 ARG B C 1
ATOM 3950 O O . ARG B 1 119 ? 17.766 19.625 1.253 1 87.81 119 ARG B O 1
ATOM 3957 N N . PHE B 1 120 ? 19.641 20.203 0.209 1 91.25 120 PHE B N 1
ATOM 3958 C CA . PHE B 1 120 ? 19.969 21.141 1.286 1 91.25 120 PHE B CA 1
ATOM 3959 C C . PHE B 1 120 ? 19.125 22.406 1.185 1 91.25 120 PHE B C 1
ATOM 3961 O O . PHE B 1 120 ? 18.844 22.875 0.084 1 91.25 120 PHE B O 1
ATOM 3968 N N . VAL B 1 121 ? 18.812 22.969 2.318 1 93.81 121 VAL B N 1
ATOM 3969 C CA . VAL B 1 121 ? 18.078 24.234 2.354 1 93.81 121 VAL B CA 1
ATOM 3970 C C . VAL B 1 121 ? 19.047 25.391 2.102 1 93.81 121 VAL B C 1
ATOM 3972 O O . VAL B 1 121 ? 20.234 25.312 2.461 1 93.81 121 VAL B O 1
ATOM 3975 N N . ASP B 1 122 ? 18.594 26.375 1.386 1 96.25 122 ASP B N 1
ATOM 3976 C CA . ASP B 1 122 ? 19.328 27.625 1.261 1 96.25 122 ASP B CA 1
ATOM 3977 C C . ASP B 1 122 ? 19.031 28.562 2.432 1 96.25 122 ASP B C 1
ATOM 3979 O O . ASP B 1 122 ? 18.031 29.281 2.412 1 96.25 122 ASP B O 1
ATOM 3983 N N . LEU B 1 123 ? 19.922 28.656 3.35 1 97.19 123 LEU B N 1
ATOM 3984 C CA . LEU B 1 123 ? 19.688 29.375 4.598 1 97.19 123 LEU B CA 1
ATOM 3985 C C . LEU B 1 123 ? 19.578 30.875 4.352 1 97.19 123 LEU B C 1
ATOM 3987 O O . LEU B 1 123 ? 18.891 31.578 5.094 1 97.19 123 LEU B O 1
ATOM 3991 N N . HIS B 1 124 ? 20.266 31.312 3.32 1 97.88 124 HIS B N 1
ATOM 3992 C CA . HIS B 1 124 ? 20.156 32.719 3.002 1 97.88 124 HIS B CA 1
ATOM 3993 C C . HIS B 1 124 ? 18.734 33.094 2.602 1 97.88 124 HIS B C 1
ATOM 3995 O O . HIS B 1 124 ? 18.203 34.125 3.049 1 97.88 124 HIS B O 1
ATOM 4001 N N . LYS B 1 125 ? 18.156 32.312 1.782 1 98.44 125 LYS B N 1
ATOM 4002 C CA . LYS B 1 125 ? 16.781 32.531 1.367 1 98.44 125 LYS B CA 1
ATOM 4003 C C . LYS B 1 125 ? 15.82 32.406 2.551 1 98.44 125 LYS B C 1
ATOM 4005 O O . LYS B 1 125 ? 14.891 33.219 2.689 1 98.44 125 LYS B O 1
ATOM 4010 N N . ILE B 1 126 ? 16.094 31.453 3.41 1 98.38 126 ILE B N 1
ATOM 4011 C CA . ILE B 1 126 ? 15.242 31.203 4.574 1 98.38 126 ILE B CA 1
ATOM 4012 C C . ILE B 1 126 ? 15.312 32.406 5.523 1 98.38 126 ILE B C 1
ATOM 4014 O O . ILE B 1 126 ? 14.281 32.906 5.988 1 98.38 126 ILE B O 1
ATOM 4018 N N . ARG B 1 127 ? 16.5 32.906 5.773 1 98.5 127 ARG B N 1
ATOM 4019 C CA . ARG B 1 127 ? 16.672 34.031 6.66 1 98.5 127 ARG B CA 1
ATOM 4020 C C . ARG B 1 127 ? 16 35.281 6.086 1 98.5 127 ARG B C 1
ATOM 4022 O O . ARG B 1 127 ? 15.391 36.062 6.82 1 98.5 127 ARG B O 1
ATOM 4029 N N . TYR B 1 128 ? 16.188 35.438 4.793 1 98.5 128 TYR B N 1
ATOM 4030 C CA . TYR B 1 128 ? 15.516 36.531 4.117 1 98.5 128 TYR B CA 1
ATOM 4031 C C . TYR B 1 128 ? 14 36.469 4.301 1 98.5 128 TYR B C 1
ATOM 4033 O O . TYR B 1 128 ? 13.352 37.438 4.645 1 98.5 128 TYR B O 1
ATOM 4041 N N . GLY B 1 129 ? 13.445 35.312 4.062 1 98.81 129 GLY B N 1
ATOM 4042 C CA . GLY B 1 129 ? 12.023 35.094 4.246 1 98.81 129 GLY B CA 1
ATOM 4043 C C . GLY B 1 129 ? 11.562 35.312 5.672 1 98.81 129 GLY B C 1
ATOM 4044 O O . GLY B 1 129 ? 10.492 35.906 5.898 1 98.81 129 GLY B O 1
ATOM 4045 N N . ILE B 1 130 ? 12.336 34.906 6.641 1 98.88 130 ILE B N 1
ATOM 4046 C CA . ILE B 1 130 ? 11.992 35.062 8.047 1 98.88 130 ILE B CA 1
ATOM 4047 C C . ILE B 1 130 ? 11.922 36.562 8.391 1 98.88 130 ILE B C 1
ATOM 4049 O O . ILE B 1 130 ? 10.984 37 9.055 1 98.88 130 ILE B O 1
ATOM 4053 N N . ASN B 1 131 ? 12.945 37.281 7.953 1 98.69 131 ASN B N 1
ATOM 4054 C CA . ASN B 1 131 ? 12.938 38.719 8.172 1 98.69 131 ASN B CA 1
ATOM 4055 C C . ASN B 1 131 ? 11.68 39.344 7.602 1 98.69 131 ASN B C 1
ATOM 4057 O O . ASN B 1 131 ? 11.031 40.156 8.273 1 98.69 131 ASN B O 1
ATOM 4061 N N . ARG B 1 132 ? 11.312 39 6.41 1 98.75 132 ARG B N 1
ATOM 4062 C CA . ARG B 1 132 ? 10.125 39.531 5.746 1 98.75 132 ARG B CA 1
ATOM 4063 C C . ARG B 1 132 ? 8.859 39.094 6.473 1 98.75 132 ARG B C 1
ATOM 4065 O O . ARG B 1 132 ? 7.926 39.906 6.629 1 98.75 132 ARG B O 1
ATOM 4072 N N . ALA B 1 133 ? 8.805 37.875 6.871 1 98.88 133 ALA B N 1
ATOM 4073 C CA . ALA B 1 133 ? 7.621 37.344 7.535 1 98.88 133 ALA B CA 1
ATOM 4074 C C . ALA B 1 133 ? 7.363 38.062 8.859 1 98.88 133 ALA B C 1
ATOM 4076 O O . ALA B 1 133 ? 6.219 38.406 9.172 1 98.88 133 ALA B O 1
ATOM 4077 N N . VAL B 1 134 ? 8.406 38.281 9.656 1 98.75 134 VAL B N 1
ATOM 4078 C CA . VAL B 1 134 ? 8.258 38.938 10.945 1 98.75 134 VAL B CA 1
ATOM 4079 C C . VAL B 1 134 ? 7.691 40.344 10.742 1 98.75 134 VAL B C 1
ATOM 4081 O O . VAL B 1 134 ? 6.824 40.781 11.5 1 98.75 134 VAL B O 1
ATOM 4084 N N . ARG B 1 135 ? 8.117 41.031 9.703 1 98.5 135 ARG B N 1
ATOM 4085 C CA . ARG B 1 135 ? 7.656 42.375 9.406 1 98.5 135 ARG B CA 1
ATOM 4086 C C . ARG B 1 135 ? 6.223 42.375 8.891 1 98.5 135 ARG B C 1
ATOM 4088 O O . ARG B 1 135 ? 5.512 43.375 8.992 1 98.5 135 ARG B O 1
ATOM 4095 N N . ALA B 1 136 ? 5.824 41.188 8.336 1 98.75 136 ALA B N 1
ATOM 4096 C CA . ALA B 1 136 ? 4.523 41.125 7.68 1 98.75 136 ALA B CA 1
ATOM 4097 C C . ALA B 1 136 ? 3.477 40.5 8.602 1 98.75 136 ALA B C 1
ATOM 4099 O O . ALA B 1 136 ? 2.314 40.344 8.219 1 98.75 136 ALA B O 1
ATOM 4100 N N . LEU B 1 137 ? 3.826 40.125 9.836 1 98.81 137 LEU B N 1
ATOM 4101 C CA . LEU B 1 137 ? 2.875 39.531 10.773 1 98.81 137 LEU B CA 1
ATOM 4102 C C . LEU B 1 137 ? 1.666 40.438 10.969 1 98.81 137 LEU B C 1
ATOM 4104 O O . LEU B 1 137 ? 1.817 41.625 11.234 1 98.81 137 LEU B O 1
ATOM 4108 N N . ASP B 1 138 ? 0.549 39.875 10.797 1 98.69 138 ASP B N 1
ATOM 4109 C CA . ASP B 1 138 ? -0.7 40.625 10.945 1 98.69 138 ASP B CA 1
ATOM 4110 C C . ASP B 1 138 ? -1.853 39.688 11.305 1 98.69 138 ASP B C 1
ATOM 4112 O O . ASP B 1 138 ? -1.651 38.469 11.469 1 98.69 138 ASP B O 1
ATOM 4116 N N . LEU B 1 139 ? -2.986 40.219 11.617 1 97.94 139 LEU B N 1
ATOM 4117 C CA . LEU B 1 139 ? -4.184 39.438 11.906 1 97.94 139 LEU B CA 1
ATOM 4118 C C . LEU B 1 139 ? -5.254 39.656 10.844 1 97.94 139 LEU B C 1
ATOM 4120 O O . LEU B 1 139 ? -5.152 40.594 10.055 1 97.94 139 LEU B O 1
ATOM 4124 N N . GLY B 1 140 ? -6.242 38.719 10.766 1 97.88 140 GLY B N 1
ATOM 4125 C CA . GLY B 1 140 ? -7.352 38.844 9.836 1 97.88 140 GLY B CA 1
ATOM 4126 C C . GLY B 1 140 ? -7.246 37.906 8.648 1 97.88 140 GLY B C 1
ATOM 4127 O O . GLY B 1 140 ? -6.242 37.188 8.5 1 97.88 140 GLY B O 1
ATOM 4128 N N . A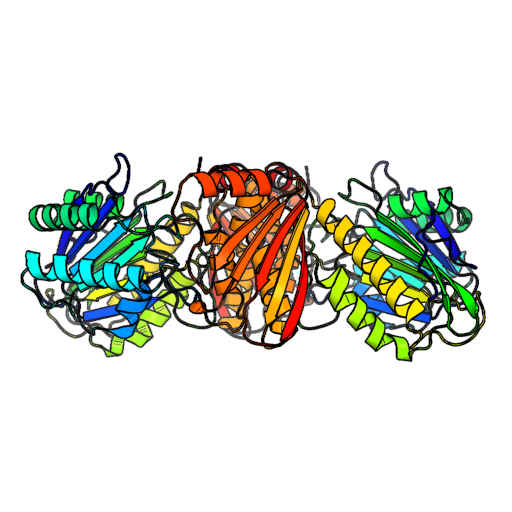RG B 1 141 ? -8.188 37.906 7.766 1 98 141 ARG B N 1
ATOM 4129 C CA . ARG B 1 141 ? -8.375 36.938 6.703 1 98 141 ARG B CA 1
ATOM 4130 C C . ARG B 1 141 ? -7.238 37 5.691 1 98 141 ARG B C 1
ATOM 4132 O O . ARG B 1 141 ? -6.848 35.969 5.125 1 98 141 ARG B O 1
ATOM 4139 N N . GLU B 1 142 ? -6.758 38.156 5.438 1 98.31 142 GLU B N 1
ATOM 4140 C CA . GLU B 1 142 ? -5.66 38.281 4.484 1 98.31 142 GLU B CA 1
ATOM 4141 C C . GLU B 1 142 ? -4.406 37.562 4.996 1 98.31 142 GLU B C 1
ATOM 4143 O O . GLU B 1 142 ? -3.777 36.781 4.266 1 98.31 142 GLU B O 1
ATOM 4148 N N . ALA B 1 143 ? -4.043 37.875 6.27 1 98.62 143 ALA B N 1
ATOM 4149 C CA . ALA B 1 143 ? -2.895 37.219 6.879 1 98.62 143 ALA B CA 1
ATOM 4150 C C . ALA B 1 143 ? -3.1 35.719 6.93 1 98.62 143 ALA B C 1
ATOM 4152 O O . ALA B 1 143 ? -2.174 34.938 6.66 1 98.62 143 ALA B O 1
ATOM 4153 N N . ASP B 1 144 ? -4.383 35.312 7.277 1 98.62 144 ASP B N 1
ATOM 4154 C CA . ASP B 1 144 ? -4.73 33.906 7.316 1 98.62 144 ASP B CA 1
ATOM 4155 C C . ASP B 1 144 ? -4.477 33.25 5.969 1 98.62 144 ASP B C 1
ATOM 4157 O O . ASP B 1 144 ? -3.869 32.188 5.902 1 98.62 144 ASP B O 1
ATOM 4161 N N . SER B 1 145 ? -4.941 33.844 4.918 1 98.44 145 SER B N 1
ATOM 4162 C CA . SER B 1 145 ? -4.871 33.312 3.564 1 98.44 145 SER B CA 1
ATOM 4163 C C . SER B 1 145 ? -3.428 33.188 3.088 1 98.44 145 SER B C 1
ATOM 4165 O O . SER B 1 145 ? -3.057 32.219 2.447 1 98.44 145 SER B O 1
ATOM 4167 N N . LEU B 1 146 ? -2.641 34.188 3.367 1 98.81 146 LEU B N 1
ATOM 4168 C CA . LEU B 1 146 ? -1.244 34.188 2.947 1 98.81 146 LEU B CA 1
ATOM 4169 C C . LEU B 1 146 ? -0.466 33.094 3.645 1 98.81 146 LEU B C 1
ATOM 4171 O O . LEU B 1 146 ? 0.372 32.438 3.025 1 98.81 146 LEU B O 1
ATOM 4175 N N . PHE B 1 147 ? -0.728 32.906 4.918 1 98.81 147 PHE B N 1
ATOM 4176 C CA . PHE B 1 147 ? -0.09 31.812 5.637 1 98.81 147 PHE B CA 1
ATOM 4177 C C . PHE B 1 147 ? -0.455 30.469 5.02 1 98.81 147 PHE B C 1
ATOM 4179 O O . PHE B 1 147 ? 0.422 29.656 4.738 1 98.81 147 PHE B O 1
ATOM 4186 N N . ALA B 1 148 ? -1.752 30.25 4.84 1 98.62 148 ALA B N 1
ATOM 4187 C CA . ALA B 1 148 ? -2.229 28.984 4.277 1 98.62 148 ALA B CA 1
ATOM 4188 C C . ALA B 1 148 ? -1.585 28.719 2.918 1 98.62 148 ALA B C 1
ATOM 4190 O O . ALA B 1 148 ? -1.196 27.578 2.623 1 98.62 148 ALA B O 1
ATOM 4191 N N . GLU B 1 149 ? -1.472 29.719 2.096 1 98.44 149 GLU B N 1
ATOM 4192 C CA . GLU B 1 149 ? -0.881 29.578 0.767 1 98.44 149 GLU B CA 1
ATOM 4193 C C . GLU B 1 149 ? 0.603 29.234 0.855 1 98.44 149 GLU B C 1
ATOM 4195 O O . GLU B 1 149 ? 1.102 28.406 0.089 1 98.44 149 GLU B O 1
ATOM 4200 N N . ALA B 1 150 ? 1.273 29.859 1.795 1 98.62 150 ALA B N 1
ATOM 4201 C CA . ALA B 1 150 ? 2.727 29.781 1.898 1 98.62 150 ALA B CA 1
ATOM 4202 C C . ALA B 1 150 ? 3.17 28.359 2.252 1 98.62 150 ALA B C 1
ATOM 4204 O O . ALA B 1 150 ? 4.305 27.969 1.966 1 98.62 150 ALA B O 1
ATOM 4205 N N . ILE B 1 151 ? 2.299 27.594 2.857 1 97.88 151 ILE B N 1
ATOM 4206 C CA . ILE B 1 151 ? 2.75 26.297 3.334 1 97.88 151 ILE B CA 1
ATOM 4207 C C . ILE B 1 151 ? 2.318 25.203 2.354 1 97.88 151 ILE B C 1
ATOM 4209 O O . ILE B 1 151 ? 2.629 24.031 2.547 1 97.88 151 ILE B O 1
ATOM 4213 N N . MET B 1 152 ? 1.659 25.531 1.217 1 96.88 152 MET B N 1
ATOM 4214 C CA . MET B 1 152 ? 1.182 24.594 0.218 1 96.88 152 MET B CA 1
ATOM 4215 C C . MET B 1 152 ? 2.328 24.094 -0.66 1 96.88 152 MET B C 1
ATOM 4217 O O . MET B 1 152 ? 3.32 24.812 -0.844 1 96.88 152 MET B O 1
ATOM 4221 N N . THR B 1 153 ? 2.268 22.953 -1.142 1 93.81 153 THR B N 1
ATOM 4222 C CA . THR B 1 153 ? 3.139 22.391 -2.17 1 93.81 153 THR B CA 1
ATOM 4223 C C . THR B 1 153 ? 2.334 21.984 -3.4 1 93.81 153 THR B C 1
ATOM 4225 O O . THR B 1 153 ? 2.02 22.828 -4.25 1 93.81 153 THR B O 1
ATOM 4228 N N . THR B 1 154 ? 1.85 20.688 -3.438 1 92.69 154 THR B N 1
ATOM 4229 C CA . THR B 1 154 ? 1.056 20.25 -4.582 1 92.69 154 THR B CA 1
ATOM 4230 C C . THR B 1 154 ? -0.433 20.453 -4.312 1 92.69 154 THR B C 1
ATOM 4232 O O . THR B 1 154 ? -1.271 20.078 -5.141 1 92.69 154 THR B O 1
ATOM 4235 N N . ASP B 1 155 ? -0.785 21.062 -3.188 1 96.12 155 ASP B N 1
ATOM 4236 C CA . ASP B 1 155 ? -2.164 21.406 -2.846 1 96.12 155 ASP B CA 1
ATOM 4237 C C . ASP B 1 155 ? -2.82 22.219 -3.951 1 96.12 155 ASP B C 1
ATOM 4239 O O . ASP B 1 155 ? -2.188 23.109 -4.539 1 96.12 155 ASP B O 1
ATOM 4243 N N . THR B 1 156 ? -4.074 21.922 -4.141 1 97 156 THR B N 1
ATOM 4244 C CA . THR B 1 156 ? -4.801 22.734 -5.113 1 97 156 THR B CA 1
ATOM 4245 C C . THR B 1 156 ? -5.73 23.719 -4.414 1 97 156 THR B C 1
ATOM 4247 O O . THR B 1 156 ? -6.25 24.641 -5.039 1 97 156 THR B O 1
ATOM 4250 N N . ILE B 1 157 ? -5.949 23.547 -3.123 1 97.44 157 ILE B N 1
ATOM 4251 C CA . ILE B 1 157 ? -6.797 24.453 -2.352 1 97.44 157 ILE B CA 1
ATOM 4252 C C . ILE B 1 157 ? -6.156 24.734 -0.994 1 97.44 157 ILE B C 1
ATOM 4254 O O . ILE B 1 157 ? -5.379 23.922 -0.49 1 97.44 157 ILE B O 1
ATOM 4258 N N . LYS B 1 158 ? -6.48 25.922 -0.457 1 97.5 158 LYS B N 1
ATOM 4259 C CA . LYS B 1 158 ? -6.145 26.203 0.936 1 97.5 158 LYS B CA 1
ATOM 4260 C C . LYS B 1 158 ? -7.031 25.406 1.889 1 97.5 158 LYS B C 1
ATOM 4262 O O . LYS B 1 158 ? -8.234 25.266 1.664 1 97.5 158 LYS B O 1
ATOM 4267 N N . LYS B 1 159 ? -6.449 24.828 2.916 1 96.75 159 LYS B N 1
ATOM 4268 C CA . LYS B 1 159 ? -7.176 24.047 3.908 1 96.75 159 LYS B CA 1
ATOM 4269 C C . LYS B 1 159 ? -7.227 24.766 5.25 1 96.75 159 LYS B C 1
ATOM 4271 O O . LYS B 1 159 ? -6.301 24.656 6.059 1 96.75 159 LYS B O 1
ATOM 4276 N N . GLU B 1 160 ? -8.328 25.391 5.453 1 97.56 160 GLU B N 1
ATOM 4277 C CA . GLU B 1 160 ? -8.531 26.188 6.652 1 97.56 160 GLU B CA 1
ATOM 4278 C C . GLU B 1 160 ? -9.953 26.031 7.188 1 97.56 160 GLU B C 1
ATOM 4280 O O . GLU B 1 160 ? -10.906 25.953 6.414 1 97.56 160 GLU B O 1
ATOM 4285 N N . PHE B 1 161 ? -10.07 25.906 8.5 1 98.06 161 PHE B N 1
ATOM 4286 C CA . PHE B 1 161 ? -11.367 25.781 9.148 1 98.06 161 PHE B CA 1
ATOM 4287 C C . PHE B 1 161 ? -11.352 26.422 10.531 1 98.06 161 PHE B C 1
ATOM 4289 O O . PHE B 1 161 ? -10.359 26.312 11.258 1 98.06 161 PHE B O 1
ATOM 4296 N N . SER B 1 162 ? -12.43 27.141 10.891 1 98.56 162 SER B N 1
ATOM 4297 C CA . SER B 1 162 ? -12.516 27.828 12.172 1 98.56 162 SER B CA 1
ATOM 4298 C C . SER B 1 162 ? -13.898 27.656 12.797 1 98.56 162 SER B C 1
ATOM 4300 O O . SER B 1 162 ? -14.906 27.656 12.094 1 98.56 162 SER B O 1
ATOM 4302 N N . VAL B 1 163 ? -13.883 27.516 14.086 1 98.75 163 VAL B N 1
ATOM 4303 C CA . VAL B 1 163 ? -15.141 27.438 14.836 1 98.75 163 VAL B CA 1
ATOM 4304 C C . VAL B 1 163 ? -15.039 28.281 16.094 1 98.75 163 VAL B C 1
ATOM 4306 O O . VAL B 1 163 ? -13.945 28.703 16.484 1 98.75 163 VAL B O 1
ATOM 4309 N N . ARG B 1 164 ? -16.172 28.609 16.672 1 98.44 164 ARG B N 1
ATOM 4310 C CA . ARG B 1 164 ? -16.25 29.109 18.047 1 98.44 164 ARG B CA 1
ATOM 4311 C C . ARG B 1 164 ? -17.234 28.281 18.875 1 98.44 164 ARG B C 1
ATOM 4313 O O . ARG B 1 164 ? -18.156 27.672 18.328 1 98.44 164 ARG B O 1
ATOM 4320 N N . THR B 1 165 ? -17 28.188 20.094 1 98.19 165 THR B N 1
ATOM 4321 C CA . THR B 1 165 ? -17.891 27.5 21.016 1 98.19 165 THR B CA 1
ATOM 4322 C C . THR B 1 165 ? -17.812 28.109 22.406 1 98.19 165 THR B C 1
ATOM 4324 O O . THR B 1 165 ? -16.875 28.875 22.703 1 98.19 165 THR B O 1
ATOM 4327 N N . ARG B 1 166 ? -18.797 27.906 23.188 1 97.81 166 ARG B N 1
ATOM 4328 C CA . ARG B 1 166 ? -18.812 28.359 24.578 1 97.81 166 ARG B CA 1
ATOM 4329 C C . ARG B 1 166 ? -18.516 27.203 25.531 1 97.81 166 ARG B C 1
ATOM 4331 O O . ARG B 1 166 ? -19.156 26.156 25.453 1 97.81 166 ARG B O 1
ATOM 4338 N N . LEU B 1 167 ? -17.562 27.453 26.406 1 97.31 167 LEU B N 1
ATOM 4339 C CA . LEU B 1 167 ? -17.219 26.469 27.422 1 97.31 167 LEU B CA 1
ATOM 4340 C C . LEU B 1 167 ? -18.328 26.375 28.484 1 97.31 167 LEU B C 1
ATOM 4342 O O . LEU B 1 167 ? -19.25 27.188 28.484 1 97.31 167 LEU B O 1
ATOM 4346 N N . GLU B 1 168 ? -18.172 25.359 29.344 1 95.75 168 GLU B N 1
ATOM 4347 C CA . GLU B 1 168 ? -19.156 25.156 30.406 1 95.75 168 GLU B CA 1
ATOM 4348 C C . GLU B 1 168 ? -19.203 26.375 31.328 1 95.75 168 GLU B C 1
ATOM 4350 O O . GLU B 1 168 ? -20.266 26.703 31.859 1 95.75 168 GLU B O 1
ATOM 4355 N N . ASP B 1 169 ? -18.109 27.094 31.531 1 95.31 169 ASP B N 1
ATOM 4356 C CA . ASP B 1 169 ? -18.062 28.234 32.438 1 95.31 169 ASP B CA 1
ATOM 4357 C C . ASP B 1 169 ? -18.531 29.5 31.734 1 95.31 169 ASP B C 1
ATOM 4359 O O . ASP B 1 169 ? -18.5 30.594 32.312 1 95.31 169 ASP B O 1
ATOM 4363 N N . GLY B 1 170 ? -18.922 29.375 30.562 1 96.31 170 GLY B N 1
ATOM 4364 C CA . GLY B 1 170 ? -19.5 30.484 29.828 1 96.31 170 GLY B CA 1
ATOM 4365 C C . GLY B 1 170 ? -18.484 31.188 28.953 1 96.31 170 GLY B C 1
ATOM 4366 O O . GLY B 1 170 ? -18.859 32.031 28.109 1 96.31 170 GLY B O 1
ATOM 4367 N N . THR B 1 171 ? -17.266 30.875 29.031 1 97.25 171 THR B N 1
ATOM 4368 C CA . THR B 1 171 ? -16.203 31.531 28.281 1 97.25 171 THR B CA 1
ATOM 4369 C C . THR B 1 171 ? -16.328 31.219 26.781 1 97.25 171 THR B C 1
ATOM 4371 O O . THR B 1 171 ? -16.469 30.047 26.406 1 97.25 171 THR B O 1
ATOM 4374 N N . LEU B 1 172 ? -16.359 32.25 25.953 1 98.12 172 LEU B N 1
ATOM 4375 C CA . LEU B 1 172 ? -16.312 32.062 24.5 1 98.12 172 LEU B CA 1
ATOM 4376 C C . LEU B 1 172 ? -14.891 31.797 24.031 1 98.12 172 LEU B C 1
ATOM 4378 O O . LEU B 1 172 ? -13.977 32.562 24.359 1 98.12 172 LEU B O 1
ATOM 4382 N N . VAL B 1 173 ? -14.672 30.719 23.281 1 98.5 173 VAL B N 1
ATOM 4383 C CA . VAL B 1 173 ? -13.344 30.406 22.766 1 98.5 173 VAL B CA 1
ATOM 4384 C C . VAL B 1 173 ? -13.422 30.156 21.25 1 98.5 173 VAL B C 1
ATOM 4386 O O . VAL B 1 173 ? -14.484 29.812 20.734 1 98.5 173 VAL B O 1
ATOM 4389 N N . TYR B 1 174 ? -12.281 30.328 20.562 1 98.75 174 TYR B N 1
ATOM 4390 C CA . TYR B 1 174 ? -12.133 30.094 19.125 1 98.75 174 TYR B CA 1
ATOM 4391 C C . TYR B 1 174 ? -11.078 29.031 18.859 1 98.75 174 TYR B C 1
ATOM 4393 O O . TYR B 1 174 ? -10.117 28.906 19.609 1 98.75 174 TYR B O 1
ATOM 4401 N N . ILE B 1 175 ? -11.297 28.203 17.859 1 98.88 175 ILE B N 1
ATOM 4402 C CA . ILE B 1 175 ? -10.352 27.219 17.344 1 98.88 175 ILE B CA 1
ATOM 4403 C C . ILE B 1 175 ? -10.203 27.391 15.836 1 98.88 175 ILE B C 1
ATOM 4405 O O . ILE B 1 175 ? -11.188 27.531 15.117 1 98.88 175 ILE B O 1
ATOM 4409 N N . ALA B 1 176 ? -8.961 27.422 15.375 1 98.88 176 ALA B N 1
ATOM 4410 C CA . ALA B 1 176 ? -8.688 27.484 13.938 1 98.88 176 ALA B CA 1
ATOM 4411 C C . ALA B 1 176 ? -7.582 26.5 13.555 1 98.88 176 ALA B C 1
ATOM 4413 O O . ALA B 1 176 ? -6.656 26.266 14.336 1 98.88 176 ALA B O 1
ATOM 4414 N N . ALA B 1 177 ? -7.703 25.953 12.375 1 98.69 177 ALA B N 1
ATOM 4415 C CA . ALA B 1 177 ? -6.68 25.047 11.867 1 98.69 177 ALA B CA 1
ATOM 4416 C C . ALA B 1 177 ? -6.352 25.344 10.406 1 98.69 177 ALA B C 1
ATOM 4418 O O . ALA B 1 177 ? -7.234 25.703 9.625 1 98.69 177 ALA B O 1
ATOM 4419 N N . VAL B 1 178 ? -5.109 25.281 10.086 1 98.31 178 VAL B N 1
ATOM 4420 C CA . VAL B 1 178 ? -4.598 25.281 8.719 1 98.31 178 VAL B CA 1
ATOM 4421 C C . VAL B 1 178 ? -3.707 24.062 8.492 1 98.31 178 VAL B C 1
ATOM 4423 O O . VAL B 1 178 ? -2.957 23.656 9.383 1 98.31 178 VAL B O 1
ATOM 4426 N N . SER B 1 179 ? -3.885 23.484 7.359 1 97.31 179 SER B N 1
ATOM 4427 C CA . SER B 1 179 ? -3.041 22.344 7.016 1 97.31 179 SER B CA 1
ATOM 4428 C C . SER B 1 179 ? -2.629 22.375 5.547 1 97.31 179 SER B C 1
ATOM 4430 O O . SER B 1 179 ? -3.195 23.141 4.758 1 97.31 179 SER B O 1
ATOM 4432 N N . LYS B 1 180 ? -1.628 21.734 5.273 1 96.31 180 LYS B N 1
ATOM 4433 C CA . LYS B 1 180 ? -1.279 21.375 3.902 1 96.31 180 LYS B CA 1
ATOM 4434 C C . LYS B 1 180 ? -1.19 19.859 3.736 1 96.31 180 LYS B C 1
ATOM 4436 O O . LYS B 1 180 ? -1.126 19.125 4.723 1 96.31 180 LYS B O 1
ATOM 4441 N N . GLY B 1 181 ? -1.192 19.453 2.541 1 94.5 181 GLY B N 1
ATOM 4442 C CA . GLY B 1 181 ? -1.067 18.047 2.244 1 94.5 181 GLY B CA 1
ATOM 4443 C C . GLY B 1 181 ? -1.964 17.594 1.107 1 94.5 181 GLY B C 1
ATOM 4444 O O . GLY B 1 181 ? -3.164 17.859 1.108 1 94.5 181 GLY B O 1
ATOM 4445 N N . SER B 1 182 ? -1.354 16.891 0.076 1 94.44 182 SER B N 1
ATOM 4446 C CA . SER B 1 182 ? -2.094 16.344 -1.059 1 94.44 182 SER B CA 1
ATOM 4447 C C . SER B 1 182 ? -1.477 15.047 -1.551 1 94.44 182 SER B C 1
ATOM 4449 O O . SER B 1 182 ? -2.104 14.305 -2.309 1 94.44 182 SER B O 1
ATOM 4451 N N . GLY B 1 183 ? -0.302 14.859 -1.258 1 93.75 183 GLY B N 1
ATOM 4452 C CA . GLY B 1 183 ? 0.425 13.641 -1.575 1 93.75 183 GLY B CA 1
ATOM 4453 C C . GLY B 1 183 ? 1.384 13.211 -0.48 1 93.75 183 GLY B C 1
ATOM 4454 O O . GLY B 1 183 ? 1.734 14.016 0.391 1 93.75 183 GLY B O 1
ATOM 4455 N N . MET B 1 184 ? 1.796 11.828 -0.551 1 93.12 184 MET B N 1
ATOM 4456 C CA . MET B 1 184 ? 2.637 11.234 0.483 1 93.12 184 MET B CA 1
ATOM 4457 C C . MET B 1 184 ? 1.944 11.281 1.841 1 93.12 184 MET B C 1
ATOM 4459 O O . MET B 1 184 ? 2.494 11.82 2.805 1 93.12 184 MET B O 1
ATOM 4463 N N . ILE B 1 185 ? 0.797 10.805 1.824 1 91 185 ILE B N 1
ATOM 4464 C CA . ILE B 1 185 ? -0.034 10.922 3.018 1 91 185 ILE B CA 1
ATOM 4465 C C . ILE B 1 185 ? -0.543 9.547 3.436 1 91 185 ILE B C 1
ATOM 4467 O O . ILE B 1 185 ? -1.399 8.969 2.766 1 91 185 ILE B O 1
ATOM 4471 N N . SER B 1 186 ? -0.105 9.047 4.469 1 88.06 186 SER B N 1
ATOM 4472 C CA . SER B 1 186 ? -0.606 7.859 5.152 1 88.06 186 SER B CA 1
ATOM 4473 C C . SER B 1 186 ? 0.086 7.66 6.496 1 88.06 186 SER B C 1
ATOM 4475 O O . SER B 1 186 ? 1.211 7.156 6.551 1 88.06 186 SER B O 1
ATOM 4477 N N . PRO B 1 187 ? -0.562 7.941 7.574 1 75.88 187 PRO B N 1
ATOM 4478 C CA . PRO B 1 187 ? 0.074 7.723 8.875 1 75.88 187 PRO B CA 1
ATOM 4479 C C . PRO B 1 187 ? 0.219 6.242 9.219 1 75.88 187 PRO B C 1
ATOM 4481 O O . PRO B 1 187 ? -0.452 5.395 8.617 1 75.88 187 PRO B O 1
ATOM 4484 N N . HIS B 1 188 ? 1.344 5.859 10.039 1 67.12 188 HIS B N 1
ATOM 4485 C CA . HIS B 1 188 ? 1.45 4.496 10.555 1 67.12 188 HIS B CA 1
ATOM 4486 C C . HIS B 1 188 ? 0.579 4.301 11.789 1 67.12 188 HIS B C 1
ATOM 4488 O O . HIS B 1 188 ? 0.418 5.223 12.594 1 67.12 188 HIS B O 1
ATOM 4494 N N . MET B 1 189 ? -0.427 3.387 12.031 1 52.44 189 MET B N 1
ATOM 4495 C CA . MET B 1 189 ? -1.351 3.143 13.133 1 52.44 189 MET B CA 1
ATOM 4496 C C . MET B 1 189 ? -0.607 3.088 14.469 1 52.44 189 MET B C 1
ATOM 4498 O O . MET B 1 189 ? -1.228 3.123 15.531 1 52.44 189 MET B O 1
ATOM 4502 N N . LYS B 1 190 ? 0.384 2.277 14.883 1 46.62 190 LYS B N 1
ATOM 4503 C CA . LYS B 1 190 ? 0.817 2.148 16.266 1 46.62 190 LYS B CA 1
ATOM 4504 C C . LYS B 1 190 ? 1.228 3.502 16.844 1 46.62 190 LYS B C 1
ATOM 4506 O O . LYS B 1 190 ? 1.344 3.654 18.062 1 46.62 190 LYS B O 1
ATOM 4511 N N . VAL B 1 191 ? 1.999 4.387 16.938 1 44.03 191 VAL B N 1
ATOM 4512 C CA . VAL B 1 191 ? 2.178 5.625 17.688 1 44.03 191 VAL B CA 1
ATOM 4513 C C . VAL B 1 191 ? 2.004 6.82 16.75 1 44.03 191 VAL B C 1
ATOM 4515 O O . VAL B 1 191 ? 2.072 6.676 15.523 1 44.03 191 VAL B O 1
ATOM 4518 N N . LEU B 1 192 ? 2.148 8.289 17.359 1 44.41 192 LEU B N 1
ATOM 4519 C CA . LEU B 1 192 ? 1.827 9.688 17.094 1 44.41 192 LEU B CA 1
ATOM 4520 C C . LEU B 1 192 ? 2.469 10.156 15.797 1 44.41 192 LEU B C 1
ATOM 4522 O O . LEU B 1 192 ? 3.689 10.078 15.641 1 44.41 192 LEU B O 1
ATOM 4526 N N . HIS B 1 193 ? 1.531 9.93 14.711 1 49.06 193 HIS B N 1
ATOM 4527 C CA . HIS B 1 193 ? 1.323 10.141 13.289 1 49.06 193 HIS B CA 1
ATOM 4528 C C . HIS B 1 193 ? 0.324 11.266 13.031 1 49.06 193 HIS B C 1
ATOM 4530 O O . HIS B 1 193 ? -0.847 11.148 13.406 1 49.06 193 HIS B O 1
ATOM 4536 N N . GLY B 1 194 ? 0.741 12.578 12.891 1 43.19 194 GLY B N 1
ATOM 4537 C CA . GLY B 1 194 ? 0.052 13.602 12.117 1 43.19 194 GLY B CA 1
ATOM 4538 C C . GLY B 1 194 ? 0.523 13.672 10.672 1 43.19 194 GLY B C 1
ATOM 4539 O O . GLY B 1 194 ? 1.692 13.961 10.414 1 43.19 194 GLY B O 1
ATOM 4540 N N . THR B 1 195 ? -0.252 13.102 9.797 1 56 195 THR B N 1
ATOM 4541 C CA . THR B 1 195 ? 0.026 13.203 8.367 1 56 195 THR B CA 1
ATOM 4542 C C . THR B 1 195 ? -0.035 14.664 7.91 1 56 195 THR B C 1
ATOM 4544 O O . THR B 1 195 ? -0.803 15.453 8.453 1 56 195 THR B O 1
ATOM 4547 N N . THR B 1 196 ? 0.827 15.141 7.297 1 81.12 196 THR B N 1
ATOM 4548 C CA . THR B 1 196 ? 0.86 16.469 6.68 1 81.12 196 THR B CA 1
ATOM 4549 C C . THR B 1 196 ? 1.412 17.5 7.656 1 81.12 196 THR B C 1
ATOM 4551 O O . THR B 1 196 ? 1.948 17.141 8.711 1 81.12 196 THR B O 1
ATOM 4554 N N . LEU B 1 197 ? 1.541 18.734 7.316 1 96.19 197 LEU B N 1
ATOM 4555 C CA . LEU B 1 197 ? 1.812 19.859 8.203 1 96.19 197 LEU B CA 1
ATOM 4556 C C . LEU B 1 197 ? 0.521 20.562 8.586 1 96.19 197 LEU B C 1
ATOM 4558 O O . LEU B 1 197 ? -0.284 20.906 7.715 1 96.19 197 LEU B O 1
ATOM 4562 N N . SER B 1 198 ? 0.302 20.609 9.883 1 96.75 198 SER B N 1
ATOM 4563 C CA . SER B 1 198 ? -0.872 21.344 10.352 1 96.75 198 SER B CA 1
ATOM 4564 C C . SER B 1 198 ? -0.536 22.219 11.555 1 96.75 198 SER B C 1
ATOM 4566 O O . SER B 1 198 ? 0.296 21.844 12.391 1 96.75 198 SER B O 1
ATOM 4568 N N . VAL B 1 199 ? -1.141 23.375 11.625 1 98.56 199 VAL B N 1
ATOM 4569 C CA . VAL B 1 199 ? -1.102 24.281 12.773 1 98.56 199 VAL B CA 1
ATOM 4570 C C . VAL B 1 199 ? -2.523 24.578 13.25 1 98.56 199 VAL B C 1
ATOM 4572 O O . VAL B 1 199 ? -3.385 24.953 12.445 1 98.56 199 VAL B O 1
ATOM 4575 N N . VAL B 1 200 ? -2.73 24.344 14.492 1 98.81 200 VAL B N 1
ATOM 4576 C CA . VAL B 1 200 ? -4.004 24.656 15.141 1 98.81 200 VAL B CA 1
ATOM 4577 C C . VAL B 1 200 ? -3.797 25.688 16.234 1 98.81 200 VAL B C 1
ATOM 4579 O O . VAL B 1 200 ? -2.855 25.578 17.031 1 98.81 200 VAL B O 1
ATOM 4582 N N . THR B 1 201 ? -4.629 26.734 16.219 1 98.94 201 THR B N 1
ATOM 4583 C CA . THR B 1 201 ? -4.562 27.75 17.25 1 98.94 201 THR B CA 1
ATOM 4584 C C . THR B 1 201 ? -5.871 27.812 18.031 1 98.94 201 THR B C 1
ATOM 4586 O O . THR B 1 201 ? -6.945 27.578 17.484 1 98.94 201 THR B O 1
ATOM 4589 N N . THR B 1 202 ? -5.805 28.094 19.266 1 98.94 202 THR B N 1
ATOM 4590 C CA . THR B 1 202 ? -6.965 28.375 20.109 1 98.94 202 THR B CA 1
ATOM 4591 C C . THR B 1 202 ? -6.602 29.359 21.219 1 98.94 202 THR B C 1
ATOM 4593 O O . THR B 1 202 ? -5.449 29.422 21.656 1 98.94 202 THR B O 1
ATOM 4596 N N . ASP B 1 203 ? -7.586 30.219 21.625 1 98.88 203 ASP B N 1
ATOM 4597 C CA . ASP B 1 203 ? -7.371 31.141 22.719 1 98.88 203 ASP B CA 1
ATOM 4598 C C . ASP B 1 203 ? -7.879 30.562 24.031 1 98.88 203 ASP B C 1
ATOM 4600 O O . ASP B 1 203 ? -7.918 31.266 25.062 1 98.88 203 ASP B O 1
ATOM 4604 N N . ALA B 1 204 ? -8.25 29.266 24.031 1 98.81 204 ALA B N 1
ATOM 4605 C CA . ALA B 1 204 ? -8.609 28.547 25.25 1 98.81 204 ALA B CA 1
ATOM 4606 C C . ALA B 1 204 ? -7.375 28.234 26.094 1 98.81 204 ALA B C 1
ATOM 4608 O O . ALA B 1 204 ? -6.262 28.172 25.562 1 98.81 204 ALA B O 1
ATOM 4609 N N . ASN B 1 205 ? -7.617 28.062 27.391 1 98.25 205 ASN B N 1
ATOM 4610 C CA . ASN B 1 205 ? -6.582 27.578 28.297 1 98.25 205 ASN B CA 1
ATOM 4611 C C . ASN B 1 205 ? -6.516 26.047 28.297 1 98.25 205 ASN B C 1
ATOM 4613 O O . ASN B 1 205 ? -7.512 25.375 28.578 1 98.25 205 ASN B O 1
ATOM 4617 N N . LEU B 1 206 ? -5.309 25.531 27.953 1 98.56 206 LEU B N 1
ATOM 4618 C CA . LEU B 1 206 ? -5.078 24.094 28.031 1 98.56 206 LEU B CA 1
ATOM 4619 C C . LEU B 1 206 ? -3.838 23.797 28.875 1 98.56 206 LEU B C 1
ATOM 4621 O O . LEU B 1 206 ? -2.824 24.484 28.766 1 98.56 206 LEU B O 1
ATOM 4625 N N . SER B 1 207 ? -3.918 22.859 29.781 1 97.5 207 SER B N 1
ATOM 4626 C CA . SER B 1 207 ? -2.756 22.406 30.531 1 97.5 207 SER B CA 1
ATOM 4627 C C . SER B 1 207 ? -1.999 21.312 29.797 1 97.5 207 SER B C 1
ATOM 4629 O O . SER B 1 207 ? -2.48 20.797 28.781 1 97.5 207 SER B O 1
ATOM 4631 N N . ILE B 1 208 ? -0.85 20.938 30.297 1 93.81 208 ILE B N 1
ATOM 4632 C CA . ILE B 1 208 ? 0.027 19.953 29.672 1 93.81 208 ILE B CA 1
ATOM 4633 C C . ILE B 1 208 ? -0.656 18.594 29.672 1 93.81 208 ILE B C 1
ATOM 4635 O O . ILE B 1 208 ? -0.309 17.719 28.875 1 93.81 208 ILE B O 1
ATOM 4639 N N . ASP B 1 209 ? -1.649 18.422 30.516 1 95.12 209 ASP B N 1
ATOM 4640 C CA . ASP B 1 209 ? -2.354 17.141 30.625 1 95.12 209 ASP B CA 1
ATOM 4641 C C . ASP B 1 209 ? -3.195 16.875 29.375 1 95.12 209 ASP B C 1
ATOM 4643 O O . ASP B 1 209 ? -3.654 15.75 29.156 1 95.12 209 ASP B O 1
ATOM 4647 N N . PHE B 1 210 ? -3.316 17.938 28.531 1 97.69 210 PHE B N 1
ATOM 4648 C CA . PHE B 1 210 ? -4.141 17.812 27.344 1 97.69 210 PHE B CA 1
ATOM 4649 C C . PHE B 1 210 ? -3.418 16.984 26.281 1 97.69 210 PHE B C 1
ATOM 4651 O O . PHE B 1 210 ? -4.008 16.625 25.25 1 97.69 210 PHE B O 1
ATOM 4658 N N . ARG B 1 211 ? -2.201 16.578 26.484 1 96 211 ARG B N 1
ATOM 4659 C CA . ARG B 1 211 ? -1.366 15.883 25.5 1 96 211 ARG B CA 1
ATOM 4660 C C . ARG B 1 211 ? -2.008 14.57 25.078 1 96 211 ARG B C 1
ATOM 4662 O O . ARG B 1 211 ? -2.049 14.25 23.891 1 96 211 ARG B O 1
ATOM 4669 N N . SER B 1 212 ? -2.488 13.805 26.016 1 94.94 212 SER B N 1
ATOM 4670 C CA . SER B 1 212 ? -3.092 12.516 25.703 1 94.94 212 SER B CA 1
ATOM 4671 C C . SER B 1 212 ? -4.355 12.688 24.875 1 94.94 212 SER B C 1
ATOM 4673 O O . SER B 1 212 ? -4.605 11.906 23.938 1 94.94 212 SER B O 1
ATOM 4675 N N . LYS B 1 213 ? -5.156 13.672 25.25 1 96.38 213 LYS B N 1
ATOM 4676 C CA . LYS B 1 213 ? -6.383 13.93 24.5 1 96.38 213 LYS B CA 1
ATOM 4677 C C . LYS B 1 213 ? -6.07 14.406 23.094 1 96.38 213 LYS B C 1
ATOM 4679 O O . LYS B 1 213 ? -6.75 14.023 22.141 1 96.38 213 LYS B O 1
ATOM 4684 N N . TRP B 1 214 ? -5.047 15.266 22.938 1 95.88 214 TRP B N 1
ATOM 4685 C CA . TRP B 1 214 ? -4.621 15.719 21.609 1 95.88 214 TRP B CA 1
ATOM 4686 C C . TRP B 1 214 ? -4.266 14.531 20.719 1 95.88 214 TRP B C 1
ATOM 4688 O O . TRP B 1 214 ? -4.688 14.469 19.562 1 95.88 214 TRP B O 1
ATOM 4698 N N . GLN B 1 215 ? -3.574 13.586 21.281 1 93.62 215 GLN B N 1
ATOM 4699 C CA . GLN B 1 215 ? -3.199 12.391 20.547 1 93.62 215 GLN B CA 1
ATOM 4700 C C . GLN B 1 215 ? -4.434 11.609 20.094 1 93.62 215 GLN B C 1
ATOM 4702 O O . GLN B 1 215 ? -4.5 11.141 18.969 1 93.62 215 GLN B O 1
ATOM 4707 N N . GLU B 1 216 ? -5.352 11.461 20.969 1 94.06 216 GLU B N 1
ATOM 4708 C CA . GLU B 1 216 ? -6.586 10.75 20.641 1 94.06 216 GLU B CA 1
ATOM 4709 C C . GLU B 1 216 ? -7.316 11.422 19.484 1 94.06 216 GLU B C 1
ATOM 4711 O O . GLU B 1 216 ? -7.84 10.742 18.594 1 94.06 216 GLU B O 1
ATOM 4716 N N . ILE B 1 217 ? -7.352 12.781 19.516 1 95.31 217 ILE B N 1
ATOM 4717 C CA . ILE B 1 217 ? -8.031 13.539 18.469 1 95.31 217 ILE B CA 1
ATOM 4718 C C . ILE B 1 217 ? -7.312 13.359 17.141 1 95.31 217 ILE B C 1
ATOM 4720 O O . ILE B 1 217 ? -7.953 13.18 16.094 1 95.31 217 ILE B O 1
ATOM 4724 N N . LEU B 1 218 ? -5.984 13.367 17.188 1 94.5 218 LEU B N 1
ATOM 4725 C CA . LEU B 1 218 ? -5.207 13.102 15.984 1 94.5 218 LEU B CA 1
ATOM 4726 C C . LEU B 1 218 ? -5.477 11.695 15.453 1 94.5 218 LEU B C 1
ATOM 4728 O O . LEU B 1 218 ? -5.633 11.5 14.25 1 94.5 218 LEU B O 1
ATOM 4732 N N . ASP B 1 219 ? -5.559 10.703 16.344 1 93.19 219 ASP B N 1
ATOM 4733 C CA . ASP B 1 219 ? -5.734 9.297 15.984 1 93.19 219 ASP B CA 1
ATOM 4734 C C . ASP B 1 219 ? -7.066 9.078 15.266 1 93.19 219 ASP B C 1
ATOM 4736 O O . ASP B 1 219 ? -7.184 8.188 14.43 1 93.19 219 ASP B O 1
ATOM 4740 N N . ASP B 1 220 ? -8.016 9.93 15.523 1 94.31 220 ASP B N 1
ATOM 4741 C CA . ASP B 1 220 ? -9.352 9.734 14.961 1 94.31 220 ASP B CA 1
ATOM 4742 C C . ASP B 1 220 ? -9.633 10.734 13.836 1 94.31 220 ASP B C 1
ATOM 4744 O O . ASP B 1 220 ? -10.742 10.789 13.312 1 94.31 220 ASP B O 1
ATOM 4748 N N . SER B 1 221 ? -8.641 11.539 13.484 1 94.56 221 SER B N 1
ATOM 4749 C CA . SER B 1 221 ? -8.828 12.531 12.43 1 94.56 221 SER B CA 1
ATOM 4750 C C . SER B 1 221 ? -7.699 12.461 11.398 1 94.56 221 SER B C 1
ATOM 4752 O O . SER B 1 221 ? -7.73 11.633 10.484 1 94.56 221 SER B O 1
ATOM 4754 N N . LEU B 1 222 ? -6.562 13.156 11.688 1 94.62 222 LEU B N 1
ATOM 4755 C CA . LEU B 1 222 ? -5.484 13.242 10.703 1 94.62 222 LEU B CA 1
ATOM 4756 C C . LEU B 1 222 ? -4.855 11.875 10.469 1 94.62 222 LEU B C 1
ATOM 4758 O O . LEU B 1 222 ? -4.43 11.562 9.359 1 94.62 222 LEU B O 1
ATOM 4762 N N . ASN B 1 223 ? -4.809 11.078 11.516 1 94.31 223 ASN B N 1
ATOM 4763 C CA . ASN B 1 223 ? -4.184 9.766 11.391 1 94.31 223 ASN B CA 1
ATOM 4764 C C . ASN B 1 223 ? -5.109 8.773 10.695 1 94.31 223 ASN B C 1
ATOM 4766 O O . ASN B 1 223 ? -4.766 7.598 10.547 1 94.31 223 ASN B O 1
ATOM 4770 N N . MET B 1 224 ? -6.25 9.172 10.273 1 95.38 224 MET B N 1
ATOM 4771 C CA . MET B 1 224 ? -7.184 8.328 9.547 1 95.38 224 MET B CA 1
ATOM 4772 C C . MET B 1 224 ? -7.332 8.797 8.102 1 95.38 224 MET B C 1
ATOM 4774 O O . MET B 1 224 ? -8.289 8.422 7.418 1 95.38 224 MET B O 1
ATOM 4778 N N . VAL B 1 225 ? -6.371 9.594 7.637 1 95.94 225 VAL B N 1
ATOM 4779 C CA . VAL B 1 225 ? -6.34 10.039 6.25 1 95.94 225 VAL B CA 1
ATOM 4780 C C . VAL B 1 225 ? -5.25 9.289 5.488 1 95.94 225 VAL B C 1
ATOM 4782 O O . VAL B 1 225 ? -4.156 9.07 6.012 1 95.94 225 VAL B O 1
ATOM 4785 N N . SER B 1 226 ? -5.598 8.859 4.281 1 96.12 226 SER B N 1
ATOM 4786 C CA . SER B 1 226 ? -4.574 8.305 3.4 1 96.12 226 SER B CA 1
ATOM 4787 C C . SER B 1 226 ? -4.84 8.672 1.943 1 96.12 226 SER B C 1
ATOM 4789 O O . SER B 1 226 ? -5.977 8.586 1.473 1 96.12 226 SER B O 1
ATOM 4791 N N . VAL B 1 227 ? -3.789 9.172 1.313 1 96.62 227 VAL B N 1
ATOM 4792 C CA . VAL B 1 227 ? -3.896 9.484 -0.107 1 96.62 227 VAL B CA 1
ATOM 4793 C C . VAL B 1 227 ? -3.213 8.398 -0.933 1 96.62 227 VAL B C 1
ATOM 4795 O O . VAL B 1 227 ? -3.781 7.898 -1.904 1 96.62 227 VAL B O 1
ATOM 4798 N N . ASP B 1 228 ? -2.041 7.957 -0.473 1 95.44 228 ASP B N 1
ATOM 4799 C CA . ASP B 1 228 ? -1.313 7.039 -1.344 1 95.44 228 ASP B CA 1
ATOM 4800 C C . ASP B 1 228 ? -0.582 5.973 -0.53 1 95.44 228 ASP B C 1
ATOM 4802 O O . ASP B 1 228 ? 0.192 5.188 -1.08 1 95.44 228 ASP B O 1
ATOM 4806 N N . GLY B 1 229 ? -0.745 5.965 0.776 1 93.31 229 GLY B N 1
ATOM 4807 C CA . GLY B 1 229 ? -0.212 4.898 1.609 1 93.31 229 GLY B CA 1
ATOM 4808 C C . GLY B 1 229 ? 1.218 5.145 2.053 1 93.31 229 GLY B C 1
ATOM 4809 O O . GLY B 1 229 ? 1.803 4.324 2.764 1 93.31 229 GLY B O 1
ATOM 4810 N N . ASP B 1 230 ? 1.849 6.258 1.732 1 93.75 230 ASP B N 1
ATOM 4811 C CA . ASP B 1 230 ? 3.23 6.566 2.088 1 93.75 230 ASP B CA 1
ATOM 4812 C C . ASP B 1 230 ? 3.293 7.645 3.168 1 93.75 230 ASP B C 1
ATOM 4814 O O . ASP B 1 230 ? 2.678 8.703 3.031 1 93.75 230 ASP B O 1
ATOM 4818 N N . GLN B 1 231 ? 4.012 7.379 4.191 1 94 231 GLN B N 1
ATOM 4819 C CA . GLN B 1 231 ? 4.152 8.328 5.289 1 94 231 GLN B CA 1
ATOM 4820 C C . GLN B 1 231 ? 5.355 9.242 5.074 1 94 231 GLN B C 1
ATOM 4822 O O . GLN B 1 231 ? 6.453 8.773 4.773 1 94 231 GLN B O 1
ATOM 4827 N N . SER B 1 232 ? 5.137 10.445 5.285 1 94.69 232 SER B N 1
ATOM 4828 C CA . SER B 1 232 ? 6.168 11.445 5.039 1 94.69 232 SER B CA 1
ATOM 4829 C C . SER B 1 232 ? 7.223 11.438 6.141 1 94.69 232 SER B C 1
ATOM 4831 O O . SER B 1 232 ? 6.938 11.039 7.277 1 94.69 232 SER B O 1
ATOM 4833 N N . THR B 1 233 ? 8.391 11.945 5.777 1 95.12 233 THR B N 1
ATOM 4834 C CA . THR B 1 233 ? 9.5 12.141 6.707 1 95.12 233 THR B CA 1
ATOM 4835 C C . THR B 1 233 ? 9.258 13.359 7.594 1 95.12 233 THR B C 1
ATOM 4837 O O . THR B 1 233 ? 9.953 13.555 8.594 1 95.12 233 THR B O 1
ATOM 4840 N N . ASN B 1 234 ? 8.227 14.18 7.238 1 95.88 234 ASN B N 1
ATOM 4841 C CA . ASN B 1 234 ? 8.156 15.531 7.797 1 95.88 234 ASN B CA 1
ATOM 4842 C C . ASN B 1 234 ? 6.863 15.742 8.578 1 95.88 234 ASN B C 1
ATOM 4844 O O . ASN B 1 234 ? 6.676 16.797 9.195 1 95.88 234 ASN B O 1
ATOM 4848 N N . ASP B 1 235 ? 5.934 14.805 8.609 1 95.06 235 ASP B N 1
ATOM 4849 C CA . ASP B 1 235 ? 4.621 15.031 9.195 1 95.06 235 ASP B CA 1
ATOM 4850 C C . ASP B 1 235 ? 4.746 15.617 10.602 1 95.06 235 ASP B C 1
ATOM 4852 O O . ASP B 1 235 ? 5.445 15.07 11.453 1 95.06 235 ASP B O 1
ATOM 4856 N N . THR B 1 236 ? 4.074 16.766 10.828 1 95.5 236 THR B N 1
ATOM 4857 C CA . THR B 1 236 ? 4.066 17.469 12.109 1 95.5 236 THR B CA 1
ATOM 4858 C C . THR B 1 236 ? 2.758 18.234 12.297 1 95.5 236 THR B C 1
ATOM 4860 O O . THR B 1 236 ? 2.357 19 11.43 1 95.5 236 THR B O 1
ATOM 4863 N N . SER B 1 237 ? 2.051 17.984 13.367 1 95.69 237 SER B N 1
ATOM 4864 C CA . SER B 1 237 ? 0.856 18.734 13.75 1 95.69 237 SER B CA 1
ATOM 4865 C C . SER B 1 237 ? 1.054 19.453 15.078 1 95.69 237 SER B C 1
ATOM 4867 O O . SER B 1 237 ? 1.413 18.828 16.078 1 95.69 237 SER B O 1
ATOM 4869 N N . ILE B 1 238 ? 0.788 20.781 15.086 1 97.06 238 ILE B N 1
ATOM 4870 C CA . ILE B 1 238 ? 1.001 21.562 16.297 1 97.06 238 ILE B CA 1
ATOM 4871 C C . ILE B 1 238 ? -0.297 22.266 16.703 1 97.06 238 ILE B C 1
ATOM 4873 O O . ILE B 1 238 ? -0.895 22.984 15.891 1 97.06 238 ILE B O 1
ATOM 4877 N N . LEU B 1 239 ? -0.729 22.031 17.875 1 98.44 239 LEU B N 1
ATOM 4878 C CA . LEU B 1 239 ? -1.776 22.828 18.516 1 98.44 239 LEU B CA 1
ATOM 4879 C C . LEU B 1 239 ? -1.18 23.828 19.5 1 98.44 239 LEU B C 1
ATOM 4881 O O . LEU B 1 239 ? -0.457 23.453 20.422 1 98.44 239 LEU B O 1
ATOM 4885 N N . MET B 1 240 ? -1.436 25.125 19.266 1 98.75 240 MET B N 1
ATOM 4886 C CA . MET B 1 240 ? -1.015 26.219 20.141 1 98.75 240 MET B CA 1
ATOM 4887 C C . MET B 1 240 ? -2.205 26.781 20.906 1 98.75 240 MET B C 1
ATOM 4889 O O . MET B 1 240 ? -3.135 27.328 20.297 1 98.75 240 MET B O 1
ATOM 4893 N N . ALA B 1 241 ? -2.217 26.656 22.203 1 98.88 241 ALA B N 1
ATOM 4894 C CA . ALA B 1 241 ? -3.248 27.203 23.078 1 98.88 241 ALA B CA 1
ATOM 4895 C C . ALA B 1 241 ? -2.688 28.312 23.969 1 98.88 241 ALA B C 1
ATOM 4897 O O . ALA B 1 241 ? -1.979 28.047 24.938 1 98.88 241 ALA B O 1
ATOM 4898 N N . ASN B 1 242 ? -3.09 29.641 23.672 1 98.62 242 ASN B N 1
ATOM 4899 C CA . ASN B 1 242 ? -2.379 30.719 24.344 1 98.62 242 ASN B CA 1
ATOM 4900 C C . ASN B 1 242 ? -3.184 31.281 25.516 1 98.62 242 ASN B C 1
ATOM 4902 O O . ASN B 1 242 ? -2.701 32.156 26.234 1 98.62 242 ASN B O 1
ATOM 4906 N N . GLY B 1 243 ? -4.504 30.859 25.734 1 98.5 243 GLY B N 1
ATOM 4907 C CA . GLY B 1 243 ? -5.273 31.141 26.938 1 98.5 243 GLY B CA 1
ATOM 4908 C C . GLY B 1 243 ? -5.84 32.531 26.953 1 98.5 243 GLY B C 1
ATOM 4909 O O . GLY B 1 243 ? -6.371 33 27.969 1 98.5 243 GLY B O 1
ATOM 4910 N N . LYS B 1 244 ? -5.797 33.312 25.953 1 98.56 244 LYS B N 1
ATOM 4911 C CA . LYS B 1 244 ? -6.152 34.719 25.953 1 98.56 244 LYS B CA 1
ATOM 4912 C C . LYS B 1 244 ? -7.652 34.906 26.141 1 98.56 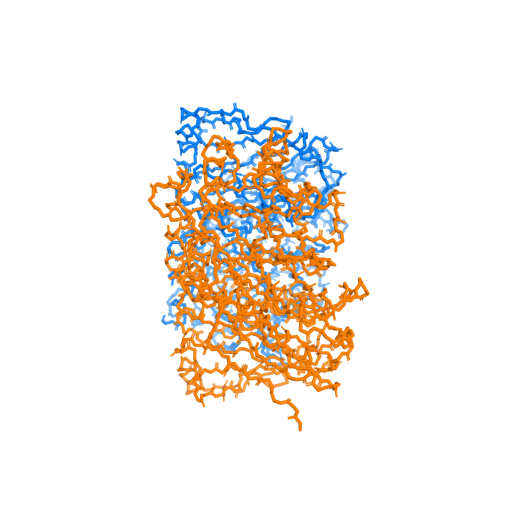244 LYS B C 1
ATOM 4914 O O . LYS B 1 244 ? -8.109 36 26.469 1 98.56 244 LYS B O 1
ATOM 4919 N N . ALA B 1 245 ? -8.438 33.844 25.891 1 98.19 245 ALA B N 1
ATOM 4920 C CA . ALA B 1 245 ? -9.875 33.938 26.125 1 98.19 245 ALA B CA 1
ATOM 4921 C C . ALA B 1 245 ? -10.18 34 27.609 1 98.19 245 ALA B C 1
ATOM 4923 O O . ALA B 1 245 ? -11.281 34.406 28.016 1 98.19 245 ALA B O 1
ATOM 4924 N N . GLY B 1 246 ? -9.148 33.625 28.359 1 97.25 246 GLY B N 1
ATOM 4925 C CA . GLY B 1 246 ? -9.383 33.531 29.797 1 97.25 246 GLY B CA 1
ATOM 4926 C C . GLY B 1 246 ? -10.234 32.312 30.188 1 97.25 246 GLY B C 1
ATOM 4927 O O . GLY B 1 246 ? -10.234 31.312 29.484 1 97.25 246 GLY B O 1
ATOM 4928 N N . GLY B 1 247 ? -10.719 32.344 31.359 1 95.75 247 GLY B N 1
ATOM 4929 C CA . GLY B 1 247 ? -11.594 31.281 31.828 1 95.75 247 GLY B CA 1
ATOM 4930 C C . GLY B 1 247 ? -10.844 30.078 32.375 1 95.75 247 GLY B C 1
ATOM 4931 O O . GLY B 1 247 ? -9.641 30.141 32.594 1 95.75 247 GLY B O 1
ATOM 4932 N N . LYS B 1 248 ? -11.609 29 32.562 1 96.44 248 LYS B N 1
ATOM 4933 C CA . LYS B 1 248 ? -11.055 27.766 33.125 1 96.44 248 LYS B CA 1
ATOM 4934 C C . LYS B 1 248 ? -10.336 26.953 32.031 1 96.44 248 LYS B C 1
ATOM 4936 O O . LYS B 1 248 ? -10.5 27.219 30.859 1 96.44 248 LYS B O 1
ATOM 4941 N N . TYR B 1 249 ? -9.516 26.016 32.562 1 97.94 249 TYR B N 1
ATOM 4942 C CA . TYR B 1 249 ? -8.875 25.078 31.656 1 97.94 249 TYR B CA 1
ATOM 4943 C C . TYR B 1 249 ? -9.914 24.219 30.938 1 97.94 249 TYR B C 1
ATOM 4945 O O . TYR B 1 249 ? -10.852 23.719 31.562 1 97.94 249 TYR B O 1
ATOM 4953 N N . ALA B 1 250 ? -9.719 24.125 29.656 1 98.06 250 ALA B N 1
ATOM 4954 C CA . ALA B 1 250 ? -10.711 23.453 28.828 1 98.06 250 ALA B CA 1
ATOM 4955 C C . ALA B 1 250 ? -10.344 21.984 28.594 1 98.06 250 ALA B C 1
ATOM 4957 O O . ALA B 1 250 ? -10.953 21.312 27.766 1 98.06 250 ALA B O 1
ATOM 4958 N N . ASP B 1 251 ? -9.422 21.375 29.359 1 97.94 251 ASP B N 1
ATOM 4959 C CA . ASP B 1 251 ? -8.852 20.047 29.141 1 97.94 251 ASP B CA 1
ATOM 4960 C C . ASP B 1 251 ? -9.953 18.984 29.031 1 97.94 251 ASP B C 1
ATOM 4962 O O . ASP B 1 251 ? -9.828 18.031 28.266 1 97.94 251 ASP B O 1
ATOM 4966 N N . GLU B 1 252 ? -11 19.125 29.812 1 97.38 252 GLU B N 1
ATOM 4967 C CA . GLU B 1 252 ? -12.062 18.125 29.875 1 97.38 252 GLU B CA 1
ATOM 4968 C C . GLU B 1 252 ? -13.406 18.719 29.453 1 97.38 252 GLU B C 1
ATOM 4970 O O . GLU B 1 252 ? -14.453 18.094 29.625 1 97.38 252 GLU B O 1
ATOM 4975 N N . ASP B 1 253 ? -13.383 19.969 29 1 97.56 253 ASP B N 1
ATOM 4976 C CA . ASP B 1 253 ? -14.633 20.594 28.578 1 97.56 253 ASP B CA 1
ATOM 4977 C C . ASP B 1 253 ? -15.211 19.906 27.344 1 97.56 253 ASP B C 1
ATOM 4979 O O . ASP B 1 253 ? -14.586 19.891 26.281 1 97.56 253 ASP B O 1
ATOM 4983 N N . PRO B 1 254 ? -16.375 19.297 27.438 1 97.19 254 PRO B N 1
ATOM 4984 C CA . PRO B 1 254 ? -16.922 18.5 26.328 1 97.19 254 PRO B CA 1
ATOM 4985 C C . PRO B 1 254 ? -17.188 19.328 25.078 1 97.19 254 PRO B C 1
ATOM 4987 O O . PRO B 1 254 ? -17.047 18.812 23.953 1 97.19 254 PRO B O 1
ATOM 4990 N N . GLU B 1 255 ? -17.578 20.594 25.266 1 97.19 255 GLU B N 1
ATOM 4991 C CA . GLU B 1 255 ? -17.828 21.453 24.109 1 97.19 255 GLU B CA 1
ATOM 4992 C C . GLU B 1 255 ? -16.531 21.766 23.375 1 97.19 255 GLU B C 1
ATOM 4994 O O . GLU B 1 255 ? -16.516 21.781 22.141 1 97.19 255 GLU B O 1
ATOM 4999 N N . PHE B 1 256 ? -15.477 22.078 24.156 1 98.31 256 PHE B N 1
ATOM 5000 C CA . PHE B 1 256 ? -14.18 22.359 23.531 1 98.31 256 PHE B CA 1
ATOM 5001 C C . PHE B 1 256 ? -13.68 21.141 22.75 1 98.31 256 PHE B C 1
ATOM 5003 O O . PHE B 1 256 ? -13.25 21.281 21.609 1 98.31 256 PHE B O 1
ATOM 5010 N N . ILE B 1 257 ? -13.766 20 23.406 1 98.38 257 ILE B N 1
ATOM 5011 C CA . ILE B 1 257 ? -13.266 18.766 22.812 1 98.38 257 ILE B CA 1
ATOM 5012 C C . ILE B 1 257 ? -14.039 18.453 21.547 1 98.38 257 ILE B C 1
ATOM 5014 O O . ILE B 1 257 ? -13.445 18.141 20.5 1 98.38 257 ILE B O 1
ATOM 5018 N N . ALA B 1 258 ? -15.336 18.562 21.547 1 98.31 258 ALA B N 1
ATOM 5019 C CA . ALA B 1 258 ? -16.172 18.312 20.375 1 98.31 258 ALA B CA 1
ATOM 5020 C C . ALA B 1 258 ? -15.836 19.281 19.25 1 98.31 258 ALA B C 1
ATOM 5022 O O . ALA B 1 258 ? -15.812 18.891 18.078 1 98.31 258 ALA B O 1
ATOM 5023 N N . ALA B 1 259 ? -15.617 20.547 19.578 1 98.69 259 ALA B N 1
ATOM 5024 C CA . ALA B 1 259 ? -15.273 21.562 18.594 1 98.69 259 ALA B CA 1
ATOM 5025 C C . ALA B 1 259 ? -13.938 21.25 17.938 1 98.69 259 ALA B C 1
ATOM 5027 O O . ALA B 1 259 ? -13.797 21.344 16.703 1 98.69 259 ALA B O 1
ATOM 5028 N N . LEU B 1 260 ? -12.961 20.906 18.781 1 98.69 260 LEU B N 1
ATOM 5029 C CA . LEU B 1 260 ? -11.633 20.594 18.25 1 98.69 260 LEU B CA 1
ATOM 5030 C C . LEU B 1 260 ? -11.688 19.344 17.359 1 98.69 260 LEU B C 1
ATOM 5032 O O . LEU B 1 260 ? -11.062 19.312 16.297 1 98.69 260 LEU B O 1
ATOM 5036 N N . GLU B 1 261 ? -12.43 18.328 17.766 1 98.12 261 GLU B N 1
ATOM 5037 C CA . GLU B 1 261 ? -12.625 17.141 16.969 1 98.12 261 GLU B CA 1
ATOM 5038 C C . GLU B 1 261 ? -13.273 17.469 15.625 1 98.12 261 GLU B C 1
ATOM 5040 O O . GLU B 1 261 ? -12.883 16.938 14.586 1 98.12 261 GLU B O 1
ATOM 5045 N N . MET B 1 262 ? -14.25 18.328 15.656 1 98.31 262 MET B N 1
ATOM 5046 C CA . MET B 1 262 ? -14.922 18.75 14.438 1 98.31 262 MET B CA 1
ATOM 5047 C C . MET B 1 262 ? -13.945 19.422 13.477 1 98.31 262 MET B C 1
ATOM 5049 O O . MET B 1 262 ? -13.93 19.125 12.281 1 98.31 262 MET B O 1
ATOM 5053 N N . VAL B 1 263 ? -13.109 20.328 14.008 1 98.44 263 VAL B N 1
ATOM 5054 C CA . VAL B 1 263 ? -12.141 21.062 13.203 1 98.44 263 VAL B CA 1
ATOM 5055 C C . VAL B 1 263 ? -11.141 20.094 12.578 1 98.44 263 VAL B C 1
ATOM 5057 O O . VAL B 1 263 ? -10.875 20.156 11.375 1 98.44 263 VAL B O 1
ATOM 5060 N N . MET B 1 264 ? -10.648 19.219 13.367 1 97 264 MET B N 1
ATOM 5061 C CA . MET B 1 264 ? -9.617 18.297 12.891 1 97 264 MET B CA 1
ATOM 5062 C C . MET B 1 264 ? -10.195 17.312 11.891 1 97 264 MET B C 1
ATOM 5064 O O . MET B 1 264 ? -9.523 16.922 10.93 1 97 264 MET B O 1
ATOM 5068 N N . THR B 1 265 ? -11.43 16.891 12.055 1 97.75 265 THR B N 1
ATOM 5069 C CA . THR B 1 265 ? -12.094 15.992 11.117 1 97.75 265 THR B CA 1
ATOM 5070 C C . THR B 1 265 ? -12.312 16.688 9.773 1 97.75 265 THR B C 1
ATOM 5072 O O . THR B 1 265 ? -12.094 16.094 8.719 1 97.75 265 THR B O 1
ATOM 5075 N N . LYS B 1 266 ? -12.727 17.953 9.852 1 98 266 LYS B N 1
ATOM 5076 C CA . LYS B 1 266 ? -12.922 18.719 8.617 1 98 266 LYS B CA 1
ATOM 5077 C C . LYS B 1 266 ? -11.609 18.875 7.848 1 98 266 LYS B C 1
ATOM 5079 O O . LYS B 1 266 ? -11.586 18.734 6.625 1 98 266 LYS B O 1
ATOM 5084 N N . ILE B 1 267 ? -10.586 19.172 8.57 1 97.31 267 ILE B N 1
ATOM 5085 C CA . ILE B 1 267 ? -9.266 19.297 7.953 1 97.31 267 ILE B CA 1
ATOM 5086 C C . ILE B 1 267 ? -8.867 17.969 7.312 1 97.31 267 ILE B C 1
ATOM 5088 O O . ILE B 1 267 ? -8.414 17.938 6.168 1 97.31 267 ILE B O 1
ATOM 5092 N N . ALA B 1 268 ? -9.055 16.875 8 1 96.19 268 ALA B N 1
ATOM 5093 C CA . ALA B 1 268 ? -8.727 15.539 7.5 1 96.19 268 ALA B CA 1
ATOM 5094 C C . ALA B 1 268 ? -9.461 15.25 6.195 1 96.19 268 ALA B C 1
ATOM 5096 O O . ALA B 1 268 ? -8.852 14.82 5.215 1 96.19 268 ALA B O 1
ATOM 5097 N N . LYS B 1 269 ? -10.734 15.508 6.152 1 97.81 269 LYS B N 1
ATOM 5098 C CA . LYS B 1 269 ? -11.547 15.266 4.969 1 97.81 269 LYS B CA 1
ATOM 5099 C C . LYS B 1 269 ? -11.078 16.109 3.793 1 97.81 269 LYS B C 1
ATOM 5101 O O . LYS B 1 269 ? -11.062 15.656 2.65 1 97.81 269 LYS B O 1
ATOM 5106 N N . THR B 1 270 ? -10.719 17.344 4.117 1 97.62 270 THR B N 1
ATOM 5107 C CA . THR B 1 270 ? -10.297 18.266 3.068 1 97.62 270 THR B CA 1
ATOM 5108 C C . THR B 1 270 ? -8.977 17.812 2.451 1 97.62 270 THR B C 1
ATOM 5110 O O . THR B 1 270 ? -8.773 17.953 1.243 1 97.62 270 THR B O 1
ATOM 5113 N N . ILE B 1 271 ? -8.102 17.297 3.258 1 96.69 271 ILE B N 1
ATOM 5114 C CA . ILE B 1 271 ? -6.84 16.781 2.758 1 96.69 271 ILE B CA 1
ATOM 5115 C C . ILE B 1 271 ? -7.105 15.625 1.791 1 96.69 271 ILE B C 1
ATOM 5117 O O . ILE B 1 271 ? -6.547 15.586 0.691 1 96.69 271 ILE B O 1
ATOM 5121 N N . ALA B 1 272 ? -7.957 14.688 2.166 1 97.12 272 ALA B N 1
ATOM 5122 C CA . ALA B 1 272 ? -8.297 13.547 1.322 1 97.12 272 ALA B CA 1
ATOM 5123 C C . ALA B 1 272 ? -8.945 14 0.018 1 97.12 272 ALA B C 1
ATOM 5125 O O . ALA B 1 272 ? -8.609 13.5 -1.058 1 97.12 272 ALA B O 1
ATOM 5126 N N . LYS B 1 273 ? -9.82 14.938 0.121 1 97.94 273 LYS B N 1
ATOM 5127 C CA . LYS B 1 273 ? -10.539 15.453 -1.039 1 97.94 273 LYS B CA 1
ATOM 5128 C C . LYS B 1 273 ? -9.578 16.109 -2.031 1 97.94 273 LYS B C 1
ATOM 5130 O O . LYS B 1 273 ? -9.797 16.047 -3.244 1 97.94 273 LYS B O 1
ATOM 5135 N N . ASP B 1 274 ? -8.539 16.672 -1.452 1 97.69 274 ASP B N 1
ATOM 5136 C CA . ASP B 1 274 ? -7.562 17.391 -2.273 1 97.69 274 ASP B CA 1
ATOM 5137 C C . ASP B 1 274 ? -6.367 16.5 -2.594 1 97.69 274 ASP B C 1
ATOM 5139 O O . ASP B 1 274 ? -5.289 17 -2.932 1 97.69 274 ASP B O 1
ATOM 5143 N N . GLY B 1 275 ? -6.508 15.117 -2.457 1 97.38 275 GLY B N 1
ATOM 5144 C CA . GLY B 1 275 ? -5.422 14.227 -2.84 1 97.38 275 GLY B CA 1
ATOM 5145 C C . GLY B 1 275 ? -4.891 14.5 -4.234 1 97.38 275 GLY B C 1
ATOM 5146 O O . GLY B 1 275 ? -5.645 14.914 -5.121 1 97.38 275 GLY B O 1
ATOM 5147 N N . GLU B 1 276 ? -3.633 14.297 -4.43 1 96.94 276 GLU B N 1
ATOM 5148 C CA . GLU B 1 276 ? -3.025 14.539 -5.734 1 96.94 276 GLU B CA 1
ATOM 5149 C C . GLU B 1 276 ? -3.785 13.805 -6.84 1 96.94 276 GLU B C 1
ATOM 5151 O O . GLU B 1 276 ? -3.824 12.578 -6.867 1 96.94 276 GLU B O 1
ATOM 5156 N N . GLY B 1 277 ? -4.426 14.562 -7.727 1 97.44 277 GLY B N 1
ATOM 5157 C CA . GLY B 1 277 ? -5.129 14.016 -8.875 1 97.44 277 GLY B CA 1
ATOM 5158 C C . GLY B 1 277 ? -6.504 13.477 -8.531 1 97.44 277 GLY B C 1
ATOM 5159 O O . GLY B 1 277 ? -7.219 12.984 -9.406 1 97.44 277 GLY B O 1
ATOM 5160 N N . ALA B 1 278 ? -6.945 13.625 -7.324 1 98.12 278 ALA B N 1
ATOM 5161 C CA . ALA B 1 278 ? -8.172 13.008 -6.844 1 98.12 278 ALA B CA 1
ATOM 5162 C C . ALA B 1 278 ? -9.398 13.609 -7.523 1 98.12 278 ALA B C 1
ATOM 5164 O O . ALA B 1 278 ? -9.461 14.82 -7.75 1 98.12 278 ALA B O 1
ATOM 5165 N N . THR B 1 279 ? -10.367 12.805 -7.84 1 98.44 279 THR B N 1
ATOM 5166 C CA . THR B 1 279 ? -11.656 13.258 -8.359 1 98.44 279 THR B CA 1
ATOM 5167 C C . THR B 1 279 ? -12.781 12.906 -7.398 1 98.44 279 THR B C 1
ATOM 5169 O O . THR B 1 279 ? -13.883 13.469 -7.488 1 98.44 279 THR B O 1
ATOM 5172 N N . LYS B 1 280 ? -12.539 11.953 -6.523 1 98.62 280 LYS B N 1
ATOM 5173 C CA . LYS B 1 280 ? -13.562 11.5 -5.59 1 98.62 280 LYS B CA 1
ATOM 5174 C C . LYS B 1 280 ? -13.008 11.406 -4.172 1 98.62 280 LYS B C 1
ATOM 5176 O O . LYS B 1 280 ? -11.875 10.977 -3.973 1 98.62 280 LYS B O 1
ATOM 5181 N N . LEU B 1 281 ? -13.789 11.82 -3.186 1 98.81 281 LEU B N 1
ATOM 5182 C CA . LEU B 1 281 ? -13.531 11.539 -1.778 1 98.81 281 LEU B CA 1
ATOM 5183 C C . LEU B 1 281 ? -14.086 10.172 -1.388 1 98.81 281 LEU B C 1
ATOM 5185 O O . LEU B 1 281 ? -15.242 9.867 -1.675 1 98.81 281 LEU B O 1
ATOM 5189 N N . ILE B 1 282 ? -13.312 9.312 -0.818 1 98.81 282 ILE B N 1
ATOM 5190 C CA . ILE B 1 282 ? -13.734 8.016 -0.305 1 98.81 282 ILE B CA 1
ATOM 5191 C C . ILE B 1 282 ? -13.797 8.062 1.22 1 98.81 282 ILE B C 1
ATOM 5193 O O . ILE B 1 282 ? -12.836 8.453 1.877 1 98.81 282 ILE B O 1
ATOM 5197 N N . GLU B 1 283 ? -14.867 7.801 1.787 1 98.81 283 GLU B N 1
ATOM 5198 C CA . GLU B 1 283 ? -15.008 7.578 3.223 1 98.81 283 GLU B CA 1
ATOM 5199 C C . GLU B 1 283 ? -15.234 6.102 3.535 1 98.81 283 GLU B C 1
ATOM 5201 O O . GLU B 1 283 ? -16.109 5.469 2.945 1 98.81 283 GLU B O 1
ATOM 5206 N N . VAL B 1 284 ? -14.477 5.492 4.359 1 98.75 284 VAL B N 1
ATOM 5207 C CA . VAL B 1 284 ? -14.656 4.113 4.809 1 98.75 284 VAL B CA 1
ATOM 5208 C C . VAL B 1 284 ? -15.039 4.102 6.285 1 98.75 284 VAL B C 1
ATOM 5210 O O . VAL B 1 284 ? -14.344 4.684 7.121 1 98.75 284 VAL B O 1
ATOM 5213 N N . GLN B 1 285 ? -16.094 3.549 6.57 1 98.81 285 GLN B N 1
ATOM 5214 C CA . GLN B 1 285 ? -16.547 3.357 7.941 1 98.81 285 GLN B CA 1
ATOM 5215 C C . GLN B 1 285 ? -16.641 1.874 8.289 1 98.81 285 GLN B C 1
ATOM 5217 O O . GLN B 1 285 ? -17.344 1.117 7.625 1 98.81 285 GLN B O 1
ATOM 5222 N N . VAL B 1 286 ? -15.961 1.448 9.297 1 98.75 286 VAL B N 1
ATOM 5223 C CA . VAL B 1 286 ? -16.016 0.074 9.781 1 98.75 286 VAL B CA 1
ATOM 5224 C C . VAL B 1 286 ? -16.625 0.041 11.18 1 98.75 286 VAL B C 1
ATOM 5226 O O . VAL B 1 286 ? -16.172 0.767 12.078 1 98.75 286 VAL B O 1
ATOM 5229 N N . THR B 1 287 ? -17.609 -0.717 11.359 1 98.75 287 THR B N 1
ATOM 5230 C CA . THR B 1 287 ? -18.25 -0.914 12.656 1 98.75 287 THR B CA 1
ATOM 5231 C C . THR B 1 287 ? -18.219 -2.387 13.055 1 98.75 287 THR B C 1
ATOM 5233 O O . THR B 1 287 ? -17.891 -3.25 12.242 1 98.75 287 THR B O 1
ATOM 5236 N N . GLY B 1 288 ? -18.453 -2.662 14.297 1 98.5 288 GLY B N 1
ATOM 5237 C CA . GLY B 1 288 ? -18.547 -4.027 14.789 1 98.5 288 GLY B CA 1
ATOM 5238 C C . GLY B 1 288 ? -17.188 -4.711 14.906 1 98.5 288 GLY B C 1
ATOM 5239 O O . GLY B 1 288 ? -17.109 -5.938 14.781 1 98.5 288 GLY B O 1
ATOM 5240 N N . ALA B 1 289 ? -16.141 -3.998 15.062 1 98.5 289 ALA B N 1
ATOM 5241 C CA . ALA B 1 289 ? -14.812 -4.578 15.219 1 98.5 289 ALA B CA 1
ATOM 5242 C C . ALA B 1 289 ? -14.57 -5.02 16.656 1 98.5 289 ALA B C 1
ATOM 5244 O O . ALA B 1 289 ? -15.195 -4.5 17.594 1 98.5 289 ALA B O 1
ATOM 5245 N N . ASP B 1 290 ? -13.625 -5.922 16.828 1 97.88 290 ASP B N 1
ATOM 5246 C CA . ASP B 1 290 ? -13.234 -6.402 18.156 1 97.88 290 ASP B CA 1
ATOM 5247 C C . ASP B 1 290 ? -12.531 -5.305 18.953 1 97.88 290 ASP B C 1
ATOM 5249 O O . ASP B 1 290 ? -12.805 -5.129 20.141 1 97.88 290 ASP B O 1
ATOM 5253 N N . THR B 1 291 ? -11.625 -4.602 18.312 1 97.62 291 THR B N 1
ATOM 5254 C CA . THR B 1 291 ? -10.898 -3.48 18.891 1 97.62 291 THR B CA 1
ATOM 5255 C C . THR B 1 291 ? -10.914 -2.279 17.953 1 97.62 291 THR B C 1
ATOM 5257 O O . THR B 1 291 ? -11.164 -2.424 16.75 1 97.62 291 THR B O 1
ATOM 5260 N N . LYS B 1 292 ? -10.672 -1.083 18.516 1 96.25 292 LYS B N 1
ATOM 5261 C CA . LYS B 1 292 ? -10.547 0.114 17.703 1 96.25 292 LYS B CA 1
ATOM 5262 C C . LYS B 1 292 ? -9.398 -0.025 16.703 1 96.25 292 LYS B C 1
ATOM 5264 O O . LYS B 1 292 ? -9.5 0.437 15.562 1 96.25 292 LYS B O 1
ATOM 5269 N N . GLU B 1 293 ? -8.336 -0.651 17.156 1 95.06 293 GLU B N 1
ATOM 5270 C CA . GLU B 1 293 ? -7.18 -0.88 16.297 1 95.06 293 GLU B CA 1
ATOM 5271 C C . GLU B 1 293 ? -7.555 -1.752 15.094 1 95.06 293 GLU B C 1
ATOM 5273 O O . GLU B 1 293 ? -7.117 -1.494 13.977 1 95.06 293 GLU B O 1
ATOM 5278 N N . ASP B 1 294 ? -8.375 -2.77 15.312 1 95.94 294 ASP B N 1
ATOM 5279 C CA . ASP B 1 294 ? -8.844 -3.623 14.227 1 95.94 294 ASP B CA 1
ATOM 5280 C C . ASP B 1 294 ? -9.648 -2.82 13.203 1 95.94 294 ASP B C 1
ATOM 5282 O O . ASP B 1 294 ? -9.453 -2.967 11.992 1 95.94 294 ASP B O 1
ATOM 5286 N N . ALA B 1 295 ? -10.547 -2.018 13.766 1 97.5 295 ALA B N 1
ATOM 5287 C CA . ALA B 1 295 ? -11.344 -1.18 12.875 1 97.5 295 ALA B CA 1
ATOM 5288 C C . ALA B 1 295 ? -10.453 -0.261 12.039 1 97.5 295 ALA B C 1
ATOM 5290 O O . ALA B 1 295 ? -10.656 -0.118 10.828 1 97.5 295 ALA B O 1
ATOM 5291 N N . ARG B 1 296 ? -9.445 0.363 12.672 1 96.12 296 ARG B N 1
ATOM 5292 C CA . ARG B 1 296 ? -8.547 1.288 11.992 1 96.12 296 ARG B CA 1
ATOM 5293 C C . ARG B 1 296 ? -7.734 0.57 10.922 1 96.12 296 ARG B C 1
ATOM 5295 O O . ARG B 1 296 ? -7.547 1.096 9.82 1 96.12 296 ARG B O 1
ATOM 5302 N N . LYS B 1 297 ? -7.281 -0.667 11.203 1 95.12 297 LYS B N 1
ATOM 5303 C CA . LYS B 1 297 ? -6.523 -1.458 10.242 1 95.12 297 LYS B CA 1
ATOM 5304 C C . LYS B 1 297 ? -7.348 -1.727 8.984 1 95.12 297 LYS B C 1
ATOM 5306 O O . LYS B 1 297 ? -6.844 -1.613 7.863 1 95.12 297 LYS B O 1
ATOM 5311 N N . ALA B 1 298 ? -8.57 -2.088 9.227 1 97.31 298 ALA B N 1
ATOM 5312 C CA . ALA B 1 298 ? -9.453 -2.383 8.102 1 97.31 298 ALA B CA 1
ATOM 5313 C C . ALA B 1 298 ? -9.672 -1.146 7.238 1 97.31 298 ALA B C 1
ATOM 5315 O O . ALA B 1 298 ? -9.562 -1.213 6.012 1 97.31 298 ALA B O 1
ATOM 5316 N N . VAL B 1 299 ? -9.891 -0.018 7.883 1 97.5 299 VAL B N 1
ATOM 5317 C CA . VAL B 1 299 ? -10.125 1.235 7.176 1 97.5 299 VAL B CA 1
ATOM 5318 C C . VAL B 1 299 ? -8.906 1.582 6.32 1 97.5 299 VAL B C 1
ATOM 5320 O O . VAL B 1 299 ? -9.039 1.842 5.125 1 97.5 299 VAL B O 1
ATOM 5323 N N . HIS B 1 300 ? -7.73 1.489 6.898 1 95.81 300 HIS B N 1
ATOM 5324 C CA . HIS B 1 300 ? -6.508 1.887 6.211 1 95.81 300 HIS B CA 1
ATOM 5325 C C . HIS B 1 300 ? -6.207 0.956 5.039 1 95.81 300 HIS B C 1
ATOM 5327 O O . HIS B 1 300 ? -5.777 1.408 3.977 1 95.81 300 HIS B O 1
ATOM 5333 N N . LYS B 1 301 ? -6.41 -0.327 5.281 1 96.38 301 LYS B N 1
ATOM 5334 C CA . LYS B 1 301 ? -6.109 -1.273 4.211 1 96.38 301 LYS B CA 1
ATOM 5335 C C . LYS B 1 301 ? -7.004 -1.038 2.998 1 96.38 301 LYS B C 1
ATOM 5337 O O . LYS B 1 301 ? -6.539 -1.084 1.856 1 96.38 301 LYS B O 1
ATOM 5342 N N . ILE B 1 302 ? -8.266 -0.769 3.221 1 97.75 302 ILE B N 1
ATOM 5343 C CA . ILE B 1 302 ? -9.219 -0.537 2.135 1 97.75 302 ILE B CA 1
ATOM 5344 C C . ILE B 1 302 ? -8.875 0.771 1.425 1 97.75 302 ILE B C 1
ATOM 5346 O O . ILE B 1 302 ? -8.828 0.821 0.193 1 97.75 302 ILE B O 1
ATOM 5350 N N . LEU B 1 303 ? -8.508 1.81 2.172 1 97.44 303 LEU B N 1
ATOM 5351 C CA . LEU B 1 303 ? -8.211 3.121 1.606 1 97.44 303 LEU B CA 1
ATOM 5352 C C . LEU B 1 303 ? -6.922 3.082 0.785 1 97.44 303 LEU B C 1
ATOM 5354 O O . LEU B 1 303 ? -6.746 3.885 -0.134 1 97.44 303 LEU B O 1
ATOM 5358 N N . ASN B 1 304 ? -6.062 2.17 1.141 1 96.31 304 ASN B N 1
ATOM 5359 C CA . ASN B 1 304 ? -4.742 2.189 0.523 1 96.31 304 ASN B CA 1
ATOM 5360 C C . ASN B 1 304 ? -4.633 1.163 -0.602 1 96.31 304 ASN B C 1
ATOM 5362 O O . ASN B 1 304 ? -3.574 1.022 -1.22 1 96.31 304 ASN B O 1
ATOM 5366 N N . SER B 1 305 ? -5.715 0.399 -0.908 1 97.25 305 SER B N 1
ATOM 5367 C CA . SER B 1 305 ? -5.703 -0.575 -1.994 1 97.25 305 SER B CA 1
ATOM 5368 C C . SER B 1 305 ? -5.781 0.112 -3.354 1 97.25 305 SER B C 1
ATOM 5370 O O . SER B 1 305 ? -6.785 0.743 -3.68 1 97.25 305 SER B O 1
ATOM 5372 N N . PRO B 1 306 ? -4.727 -0.061 -4.188 1 97.69 306 PRO B N 1
ATOM 5373 C CA . PRO B 1 306 ? -4.816 0.533 -5.523 1 97.69 306 PRO B CA 1
ATOM 5374 C C . PRO B 1 306 ? -5.984 -0.021 -6.336 1 97.69 306 PRO B C 1
ATOM 5376 O O . PRO B 1 306 ? -6.562 0.694 -7.16 1 97.69 306 PRO B O 1
ATOM 5379 N N . LEU B 1 307 ? -6.359 -1.262 -6.074 1 96.94 307 LEU B N 1
ATOM 5380 C CA . LEU B 1 307 ? -7.465 -1.876 -6.805 1 96.94 307 LEU B CA 1
ATOM 5381 C C . LEU B 1 307 ? -8.789 -1.233 -6.418 1 96.94 307 LEU B C 1
ATOM 5383 O O . LEU B 1 307 ? -9.609 -0.914 -7.285 1 96.94 307 LEU B O 1
ATOM 5387 N N . VAL B 1 308 ? -9.008 -0.998 -5.102 1 97.75 308 VAL B N 1
ATOM 5388 C CA . VAL B 1 308 ? -10.227 -0.342 -4.645 1 97.75 308 VAL B CA 1
ATOM 5389 C C . VAL B 1 308 ? -10.281 1.089 -5.172 1 97.75 308 VAL B C 1
ATOM 5391 O O . VAL B 1 308 ? -11.297 1.523 -5.715 1 97.75 308 VAL B O 1
ATOM 5394 N N . LYS B 1 309 ? -9.172 1.81 -5.055 1 98.31 309 LYS B N 1
ATOM 5395 C CA . LYS B 1 309 ? -9.086 3.209 -5.461 1 98.31 309 LYS B CA 1
ATOM 5396 C C . LYS B 1 309 ? -9.352 3.365 -6.957 1 98.31 309 LYS B C 1
ATOM 5398 O O . LYS B 1 309 ? -10.031 4.301 -7.379 1 98.31 309 LYS B O 1
ATOM 5403 N N . SER B 1 310 ? -8.789 2.486 -7.797 1 97.94 310 SER B N 1
ATOM 5404 C CA . SER B 1 310 ? -8.992 2.549 -9.242 1 97.94 310 SER B CA 1
ATOM 5405 C C . SER B 1 310 ? -10.438 2.207 -9.609 1 97.94 310 SER B C 1
ATOM 5407 O O . SER B 1 310 ? -11.008 2.805 -10.523 1 97.94 310 SER B O 1
ATOM 5409 N N . ALA B 1 311 ? -11.023 1.188 -8.906 1 96.56 311 ALA B N 1
ATOM 5410 C CA . ALA B 1 311 ? -12.414 0.83 -9.148 1 96.56 311 ALA B CA 1
ATOM 5411 C C . ALA B 1 311 ? -13.344 2.012 -8.875 1 96.56 311 ALA B C 1
ATOM 5413 O O . ALA B 1 311 ? -14.281 2.264 -9.633 1 96.56 311 ALA B O 1
ATOM 5414 N N . ILE B 1 312 ? -13.062 2.73 -7.762 1 97.75 312 ILE B N 1
ATOM 5415 C CA . ILE B 1 312 ? -13.867 3.895 -7.414 1 97.75 312 ILE B CA 1
ATOM 5416 C C . ILE B 1 312 ? -13.695 4.977 -8.477 1 97.75 312 ILE B C 1
ATOM 5418 O O . ILE B 1 312 ? -14.68 5.59 -8.914 1 97.75 312 ILE B O 1
ATOM 5422 N N . TYR B 1 313 ? -12.484 5.215 -8.961 1 98.25 313 TYR B N 1
ATOM 5423 C CA . TYR B 1 313 ? -12.227 6.18 -10.023 1 98.25 313 TYR B CA 1
ATOM 5424 C C . TYR B 1 313 ? -13.086 5.891 -11.242 1 98.25 313 TYR B C 1
ATOM 5426 O O . TYR B 1 313 ? -13.734 6.789 -11.781 1 98.25 313 TYR B O 1
ATOM 5434 N N . GLY B 1 314 ? -13.141 4.648 -11.57 1 96.75 314 GLY B N 1
ATOM 5435 C CA . GLY B 1 314 ? -13.867 4.242 -12.758 1 96.75 314 GLY B CA 1
ATOM 5436 C C . GLY B 1 314 ? -15.344 3.98 -12.5 1 96.75 314 GLY B C 1
ATOM 5437 O O . GLY B 1 314 ? -16.078 3.602 -13.406 1 96.75 314 GLY B O 1
ATOM 5438 N N . SER B 1 315 ? -15.844 4.148 -11.32 1 96.19 315 SER B N 1
ATOM 5439 C CA . SER B 1 315 ? -17.188 3.789 -10.898 1 96.19 315 SER B CA 1
ATOM 5440 C C . SER B 1 315 ? -17.516 2.336 -11.242 1 96.19 315 SER B C 1
ATOM 5442 O O . SER B 1 315 ? -18.594 2.033 -11.758 1 96.19 315 SER B O 1
ATOM 5444 N N . ASP B 1 316 ? -16.531 1.484 -11.031 1 90.81 316 ASP B N 1
ATOM 5445 C CA . ASP B 1 316 ? -16.641 0.057 -11.312 1 90.81 316 ASP B CA 1
ATOM 5446 C C . ASP B 1 316 ? -17.219 -0.694 -10.117 1 90.81 316 ASP B C 1
ATOM 5448 O O . ASP B 1 316 ? -16.641 -0.675 -9.031 1 90.81 316 ASP B O 1
ATOM 5452 N N . PRO B 1 317 ? -18.328 -1.365 -10.352 1 87 317 PRO B N 1
ATOM 5453 C CA . PRO B 1 317 ? -18.984 -2.029 -9.227 1 87 317 PRO B CA 1
ATOM 5454 C C . PRO B 1 317 ? -18.297 -3.32 -8.812 1 87 317 PRO B C 1
ATOM 5456 O O . PRO B 1 317 ? -18.953 -4.34 -8.586 1 87 317 PRO B O 1
ATOM 5459 N N . ASN B 1 318 ? -16.969 -3.332 -8.641 1 87.06 318 ASN B N 1
ATOM 5460 C CA . ASN B 1 318 ? -16.188 -4.5 -8.242 1 87.06 318 ASN B CA 1
ATOM 5461 C C . ASN B 1 318 ? -15.992 -4.559 -6.73 1 87.06 318 ASN B C 1
ATOM 5463 O O . ASN B 1 318 ? -14.867 -4.465 -6.242 1 87.06 318 ASN B O 1
ATOM 5467 N N . TYR B 1 319 ? -17.094 -4.918 -6.047 1 88.19 319 TYR B N 1
ATOM 5468 C CA . TYR B 1 319 ? -17.062 -4.953 -4.59 1 88.19 319 TYR B CA 1
ATOM 5469 C C . TYR B 1 319 ? -16.172 -6.074 -4.078 1 88.19 319 TYR B C 1
ATOM 5471 O O . TYR B 1 319 ? -15.789 -6.09 -2.906 1 88.19 319 TYR B O 1
ATOM 5479 N N . GLY B 1 320 ? -15.875 -7.051 -4.945 1 92.75 320 GLY B N 1
ATOM 5480 C CA . GLY B 1 320 ? -14.93 -8.094 -4.578 1 92.75 320 GLY B CA 1
ATOM 5481 C C . GLY B 1 320 ? -13.586 -7.547 -4.145 1 92.75 320 GLY B C 1
ATOM 5482 O O . GLY B 1 320 ? -12.938 -8.109 -3.258 1 92.75 320 GLY B O 1
ATOM 5483 N N . ARG B 1 321 ? -13.148 -6.43 -4.77 1 95.25 321 ARG B N 1
ATOM 5484 C CA . ARG B 1 321 ? -11.867 -5.805 -4.438 1 95.25 321 ARG B CA 1
ATOM 5485 C C . ARG B 1 321 ? -11.891 -5.227 -3.027 1 95.25 321 ARG B C 1
ATOM 5487 O O . ARG B 1 321 ? -10.867 -5.227 -2.336 1 95.25 321 ARG B O 1
ATOM 5494 N N . ILE B 1 322 ? -13.055 -4.75 -2.553 1 96.88 322 ILE B N 1
ATOM 5495 C CA . ILE B 1 322 ? -13.203 -4.219 -1.202 1 96.88 322 ILE B CA 1
ATOM 5496 C C . ILE B 1 322 ? -13.039 -5.344 -0.185 1 96.88 322 ILE B C 1
ATOM 5498 O O . ILE B 1 322 ? -12.305 -5.199 0.8 1 96.88 322 ILE B O 1
ATOM 5502 N N . MET B 1 323 ? -13.625 -6.453 -0.477 1 96.38 323 MET B N 1
ATOM 5503 C CA . MET B 1 323 ? -13.578 -7.582 0.446 1 96.38 323 MET B CA 1
ATOM 5504 C C . MET B 1 323 ? -12.195 -8.227 0.441 1 96.38 323 MET B C 1
ATOM 5506 O O . MET B 1 323 ? -11.727 -8.711 1.473 1 96.38 323 MET B O 1
ATOM 5510 N N . MET B 1 324 ? -11.633 -8.305 -0.775 1 95.5 324 MET B N 1
ATOM 5511 C CA . MET B 1 324 ? -10.242 -8.742 -0.852 1 95.5 324 MET B CA 1
ATOM 5512 C C . MET B 1 324 ? -9.352 -7.887 0.047 1 95.5 324 MET B C 1
ATOM 5514 O O . MET B 1 324 ? -8.539 -8.414 0.804 1 95.5 324 MET B O 1
ATOM 5518 N N . ALA B 1 325 ? -9.492 -6.57 0.054 1 96.75 325 ALA B N 1
ATOM 5519 C CA . ALA B 1 325 ? -8.711 -5.664 0.886 1 96.75 325 ALA B CA 1
ATOM 5520 C C . ALA B 1 325 ? -9 -5.891 2.367 1 96.75 325 ALA B C 1
ATOM 5522 O O . ALA B 1 325 ? -8.078 -5.902 3.189 1 96.75 325 ALA B O 1
ATOM 5523 N N . LEU B 1 326 ? -10.312 -6.047 2.727 1 97.5 326 LEU B N 1
ATOM 5524 C CA . LEU B 1 326 ? -10.656 -6.355 4.109 1 97.5 326 LEU B CA 1
ATOM 5525 C C . LEU B 1 326 ? -9.922 -7.602 4.59 1 97.5 326 LEU B C 1
ATOM 5527 O O . LEU B 1 326 ? -9.383 -7.621 5.699 1 97.5 326 LEU B O 1
ATOM 5531 N N . GLY B 1 327 ? -9.867 -8.594 3.74 1 96 327 GLY B N 1
ATOM 5532 C CA . GLY B 1 327 ? -9.211 -9.844 4.09 1 96 327 GLY B CA 1
ATOM 5533 C C . GLY B 1 327 ? -7.727 -9.688 4.367 1 96 327 GLY B C 1
ATOM 5534 O O . GLY B 1 327 ? -7.137 -10.477 5.105 1 96 327 GLY B O 1
ATOM 5535 N N . ASN B 1 328 ? -7.121 -8.664 3.764 1 94.56 328 ASN B N 1
ATOM 5536 C CA . ASN B 1 328 ? -5.695 -8.398 3.904 1 94.56 328 ASN B CA 1
ATOM 5537 C C . ASN B 1 328 ? -5.406 -7.5 5.102 1 94.56 328 ASN B C 1
ATOM 5539 O O . ASN B 1 328 ? -4.25 -7.172 5.375 1 94.56 328 ASN B O 1
ATOM 5543 N N . SER B 1 329 ? -6.367 -7.086 5.859 1 94.62 329 SER B N 1
ATOM 5544 C CA . SER B 1 329 ? -6.215 -6.004 6.824 1 94.62 329 SER B CA 1
ATOM 5545 C C . SER B 1 329 ? -5.633 -6.512 8.141 1 94.62 329 SER B C 1
ATOM 5547 O O . SER B 1 329 ? -5.105 -5.727 8.93 1 94.62 329 SER B O 1
ATOM 5549 N N . GLY B 1 330 ? -5.738 -7.84 8.422 1 92.94 330 GLY B N 1
ATOM 5550 C CA . GLY B 1 330 ? -5.355 -8.383 9.711 1 92.94 330 GLY B CA 1
ATOM 5551 C C . GLY B 1 330 ? -6.426 -8.227 10.773 1 92.94 330 GLY B C 1
ATOM 5552 O O . GLY B 1 330 ? -6.254 -8.664 11.906 1 92.94 330 GLY B O 1
ATOM 5553 N N . CYS B 1 331 ? -7.516 -7.629 10.422 1 94.94 331 CYS B N 1
ATOM 5554 C CA . CYS B 1 331 ? -8.648 -7.488 11.32 1 94.94 331 CYS B CA 1
ATOM 5555 C C . CYS B 1 331 ? -9.344 -8.828 11.539 1 94.94 331 CYS B C 1
ATOM 5557 O O . CYS B 1 331 ? -9.492 -9.617 10.602 1 94.94 331 CYS B O 1
ATOM 5559 N N . LYS B 1 332 ? -9.844 -9.008 12.828 1 96.12 332 LYS B N 1
ATOM 5560 C CA . LYS B 1 332 ? -10.594 -10.227 13.125 1 96.12 332 LYS B CA 1
ATOM 5561 C C . LYS B 1 332 ? -12.055 -10.094 12.695 1 96.12 332 LYS B C 1
ATOM 5563 O O . LYS B 1 332 ? -12.727 -9.133 13.062 1 96.12 332 LYS B O 1
ATOM 5568 N N . PHE B 1 333 ? -12.477 -11.062 11.906 1 96.94 333 PHE B N 1
ATOM 5569 C CA . PHE B 1 333 ? -13.875 -11.094 11.516 1 96.94 333 PHE B CA 1
ATOM 5570 C C . PHE B 1 333 ? -14.266 -12.477 11.008 1 96.94 333 PHE B C 1
ATOM 5572 O O . PHE B 1 333 ? -13.398 -13.328 10.781 1 96.94 333 PHE B O 1
ATOM 5579 N N . ASN B 1 334 ? -15.539 -12.75 11.016 1 96.19 334 ASN B N 1
ATOM 5580 C CA . ASN B 1 334 ? -16.141 -13.898 10.328 1 96.19 334 ASN B CA 1
ATOM 5581 C C . ASN B 1 334 ? -16.844 -13.484 9.039 1 96.19 334 ASN B C 1
ATOM 5583 O O . ASN B 1 334 ? -17.859 -12.789 9.086 1 96.19 334 ASN B O 1
ATOM 5587 N N . ILE B 1 335 ? -16.297 -13.961 7.973 1 95 335 ILE B N 1
ATOM 5588 C CA . ILE B 1 335 ? -16.75 -13.516 6.66 1 95 335 ILE B CA 1
ATOM 5589 C C . ILE B 1 335 ? -18.266 -13.742 6.535 1 95 335 ILE B C 1
ATOM 5591 O O . ILE B 1 335 ? -18.953 -12.961 5.883 1 95 335 ILE B O 1
ATOM 5595 N N . GLU B 1 336 ? -18.844 -14.688 7.184 1 93 336 GLU B N 1
ATOM 5596 C CA . GLU B 1 336 ? -20.25 -15.039 7.062 1 93 336 GLU B CA 1
ATOM 5597 C C . GLU B 1 336 ? -21.141 -14.016 7.758 1 93 336 GLU B C 1
ATOM 5599 O O . GLU B 1 336 ? -22.359 -14.008 7.562 1 93 336 GLU B O 1
ATOM 5604 N N . ASP B 1 337 ? -20.547 -13.094 8.555 1 95.81 337 ASP B N 1
ATOM 5605 C CA . ASP B 1 337 ? -21.328 -12.133 9.336 1 95.81 337 ASP B CA 1
ATOM 5606 C C . ASP B 1 337 ? -21.203 -10.727 8.766 1 95.81 337 ASP B C 1
ATOM 5608 O O . ASP B 1 337 ? -21.906 -9.812 9.195 1 95.81 337 ASP B O 1
ATOM 5612 N N . VAL B 1 338 ? -20.328 -10.594 7.812 1 96.75 338 VAL B N 1
ATOM 5613 C CA . VAL B 1 338 ? -19.953 -9.258 7.355 1 96.75 338 VAL B CA 1
ATOM 5614 C C . VAL B 1 338 ? -21.062 -8.68 6.477 1 96.75 338 VAL B C 1
ATOM 5616 O O . VAL B 1 338 ? -21.641 -9.391 5.652 1 96.75 338 VAL B O 1
ATOM 5619 N N . ARG B 1 339 ? -21.438 -7.406 6.738 1 96.62 339 ARG B N 1
ATOM 5620 C CA . ARG B 1 339 ? -22.312 -6.629 5.871 1 96.62 339 ARG B CA 1
ATOM 5621 C C . ARG B 1 339 ? -21.547 -5.496 5.191 1 96.62 339 ARG B C 1
ATOM 5623 O O . ARG B 1 339 ? -20.703 -4.852 5.812 1 96.62 339 ARG B O 1
ATOM 5630 N N . LEU B 1 340 ? -21.734 -5.242 3.889 1 96.75 340 LEU B N 1
ATOM 5631 C CA . LEU B 1 340 ? -21.125 -4.18 3.094 1 96.75 340 LEU B CA 1
ATOM 5632 C C . LEU B 1 340 ? -22.203 -3.352 2.389 1 96.75 340 LEU B C 1
ATOM 5634 O O . LEU B 1 340 ? -23.094 -3.902 1.741 1 96.75 340 LEU B O 1
ATOM 5638 N N . THR B 1 341 ? -22.172 -2.066 2.594 1 96.12 341 THR B N 1
ATOM 5639 C CA . THR B 1 341 ? -23.031 -1.111 1.896 1 96.12 341 THR B CA 1
ATOM 5640 C C . THR B 1 341 ? -22.188 -0.02 1.232 1 96.12 341 THR B C 1
ATOM 5642 O O . THR B 1 341 ? -21.219 0.465 1.815 1 96.12 341 THR B O 1
ATOM 5645 N N . ILE B 1 342 ? -22.484 0.336 0.019 1 96.5 342 ILE B N 1
ATOM 5646 C CA . ILE B 1 342 ? -21.859 1.455 -0.672 1 96.5 342 ILE B CA 1
ATOM 5647 C C . ILE B 1 342 ? -22.859 2.602 -0.812 1 96.5 342 ILE B C 1
ATOM 5649 O O . ILE B 1 342 ? -24.016 2.387 -1.186 1 96.5 342 ILE B O 1
ATOM 5653 N N . LYS B 1 343 ? -22.391 3.756 -0.427 1 97.38 343 LYS B N 1
ATOM 5654 C CA . LYS B 1 343 ? -23.234 4.945 -0.506 1 97.38 343 LYS B CA 1
ATOM 5655 C C . LYS B 1 343 ? -22.609 5.996 -1.423 1 97.38 343 LYS B C 1
ATOM 5657 O O . LYS B 1 343 ? -21.406 6.203 -1.41 1 97.38 343 LYS B O 1
ATOM 5662 N N . GLY B 1 344 ? -23.391 6.664 -2.186 1 96.94 344 GLY B N 1
ATOM 5663 C CA . GLY B 1 344 ? -23.062 7.82 -3.006 1 96.94 344 GLY B CA 1
ATOM 5664 C C . GLY B 1 344 ? -24.266 8.672 -3.359 1 96.94 344 GLY B C 1
ATOM 5665 O O . GLY B 1 344 ? -25.281 8.148 -3.818 1 96.94 344 GLY B O 1
ATOM 5666 N N . GLY B 1 345 ? -24.141 9.938 -3.113 1 95.81 345 GLY B N 1
ATOM 5667 C CA . GLY B 1 345 ? -25.328 10.766 -3.279 1 95.81 345 GLY B CA 1
ATOM 5668 C C . GLY B 1 345 ? -26.5 10.32 -2.416 1 95.81 345 GLY B C 1
ATOM 5669 O O . GLY B 1 345 ? -26.344 10.133 -1.206 1 95.81 345 GLY B O 1
ATOM 5670 N N . ASP B 1 346 ? -27.641 10.094 -3.045 1 95.06 346 ASP B N 1
ATOM 5671 C CA . ASP B 1 346 ? -28.844 9.695 -2.32 1 95.06 346 ASP B CA 1
ATOM 5672 C C . ASP B 1 346 ? -29 8.18 -2.314 1 95.06 346 ASP B C 1
ATOM 5674 O O . ASP B 1 346 ? -29.984 7.652 -1.802 1 95.06 346 ASP B O 1
ATOM 5678 N N . LEU B 1 347 ? -28.016 7.539 -2.842 1 94.69 347 LEU B N 1
ATOM 5679 C CA . LEU B 1 347 ? -28.125 6.09 -2.975 1 94.69 347 LEU B CA 1
ATOM 5680 C C . LEU B 1 347 ? -27.375 5.383 -1.846 1 94.69 347 LEU B C 1
ATOM 5682 O O . LEU B 1 347 ? -26.281 5.793 -1.475 1 94.69 347 LEU B O 1
ATOM 5686 N N . GLU B 1 348 ? -28.016 4.523 -1.244 1 94.94 348 GLU B N 1
ATOM 5687 C CA . GLU B 1 348 ? -27.438 3.562 -0.304 1 94.94 348 GLU B CA 1
ATOM 5688 C C . GLU B 1 348 ? -27.719 2.129 -0.744 1 94.94 348 GLU B C 1
ATOM 5690 O O . GLU B 1 348 ? -28.859 1.671 -0.695 1 94.94 348 GLU B O 1
ATOM 5695 N N . VAL B 1 349 ? -26.719 1.421 -1.177 1 93.69 349 VAL B N 1
ATOM 5696 C CA . VAL B 1 349 ? -26.906 0.141 -1.853 1 93.69 349 VAL B CA 1
ATOM 5697 C C . VAL B 1 349 ? -26.266 -0.978 -1.024 1 93.69 349 VAL B C 1
ATOM 5699 O O . VAL B 1 349 ? -25.047 -1.089 -0.948 1 93.69 349 VAL B O 1
ATOM 5702 N N . PRO B 1 350 ? -27.078 -1.847 -0.373 1 93.38 350 PRO B N 1
ATOM 5703 C CA . PRO B 1 350 ? -26.516 -3.037 0.261 1 93.38 350 PRO B CA 1
ATOM 5704 C C . PRO B 1 350 ? -25.859 -3.986 -0.742 1 93.38 350 PRO B C 1
ATOM 5706 O O . PRO B 1 350 ? -26.469 -4.328 -1.76 1 93.38 350 PRO B O 1
ATOM 5709 N N . ILE B 1 351 ? -24.641 -4.309 -0.544 1 91.69 351 ILE B N 1
ATOM 5710 C CA . ILE B 1 351 ? -23.875 -5.164 -1.449 1 91.69 351 ILE B CA 1
ATOM 5711 C C . ILE B 1 351 ? -23.812 -6.578 -0.884 1 91.69 351 ILE B C 1
ATOM 5713 O O . ILE B 1 351 ? -24.094 -7.551 -1.589 1 91.69 351 ILE B O 1
ATOM 5717 N N . LEU B 1 352 ? -23.344 -6.723 0.36 1 91.56 352 LEU B N 1
ATOM 5718 C CA . LEU B 1 352 ? -23.25 -7.988 1.08 1 91.56 352 LEU B CA 1
ATOM 5719 C C . LEU B 1 352 ? -24.094 -7.957 2.346 1 91.56 352 LEU B C 1
ATOM 5721 O O . LEU B 1 352 ? -24.141 -6.941 3.045 1 91.56 352 LEU B O 1
ATOM 5725 N N . ASP B 1 353 ? -24.812 -9.031 2.545 1 90.31 353 ASP B N 1
ATOM 5726 C CA . ASP B 1 353 ? -25.531 -9.273 3.793 1 90.31 353 ASP B CA 1
ATOM 5727 C C . ASP B 1 353 ? -25.156 -10.633 4.383 1 90.31 353 ASP B C 1
ATOM 5729 O O . ASP B 1 353 ? -25.391 -11.672 3.754 1 90.31 353 ASP B O 1
ATOM 5733 N N . MET B 1 354 ? -24.578 -10.586 5.59 1 85.56 354 MET B N 1
ATOM 5734 C CA . MET B 1 354 ? -24.141 -11.781 6.305 1 85.56 354 MET B CA 1
ATOM 5735 C C . MET B 1 354 ? -23.234 -12.641 5.426 1 85.56 354 MET B C 1
ATOM 5737 O O . MET B 1 354 ? -23.469 -13.844 5.27 1 85.56 354 MET B O 1
ATOM 5741 N N . GLY B 1 355 ? -22.406 -12.008 4.77 1 79.62 355 GLY B N 1
ATOM 5742 C CA . GLY B 1 355 ? -21.344 -12.672 4.031 1 79.62 355 GLY B CA 1
ATOM 5743 C C . GLY B 1 355 ? -21.766 -13.102 2.641 1 79.62 355 GLY B C 1
ATOM 5744 O O . GLY B 1 355 ? -20.953 -13.648 1.886 1 79.62 355 GLY B O 1
ATOM 5745 N N . ALA B 1 356 ? -23 -12.797 2.275 1 80.19 356 ALA B N 1
ATOM 5746 C CA . ALA B 1 356 ? -23.484 -13.211 0.961 1 80.19 356 ALA B CA 1
ATOM 5747 C C . ALA B 1 356 ? -23.922 -12.008 0.134 1 80.19 356 ALA B C 1
ATOM 5749 O O . ALA B 1 356 ? -24.469 -11.039 0.673 1 80.19 356 ALA B O 1
ATOM 5750 N N . PRO B 1 357 ? -23.609 -12.07 -1.19 1 83.12 357 PRO B N 1
ATOM 5751 C CA . PRO B 1 357 ? -24.094 -10.977 -2.037 1 83.12 357 PRO B CA 1
ATOM 5752 C C . PRO B 1 357 ? -25.609 -10.844 -2.02 1 83.12 357 PRO B C 1
ATOM 5754 O O . PRO B 1 357 ? -26.328 -11.852 -2.01 1 83.12 357 PRO B O 1
ATOM 5757 N N . VAL B 1 358 ? -26.047 -9.578 -1.883 1 79.75 358 VAL B N 1
ATOM 5758 C CA . VAL B 1 358 ? -27.469 -9.305 -1.873 1 79.75 358 VAL B CA 1
ATOM 5759 C C . VAL B 1 358 ? -28.031 -9.398 -3.293 1 79.75 358 VAL B C 1
ATOM 5761 O O . VAL B 1 358 ? -29.188 -9.789 -3.492 1 79.75 358 VAL B O 1
ATOM 5764 N N . PHE B 1 359 ? -27.141 -8.773 -4.254 1 65.38 359 PHE B N 1
ATOM 5765 C CA . PHE B 1 359 ? -27.688 -8.617 -5.594 1 65.38 359 PHE B CA 1
ATOM 5766 C C . PHE B 1 359 ? -27.375 -9.836 -6.453 1 65.38 359 PHE B C 1
ATOM 5768 O O . PHE B 1 359 ? -26.281 -10.375 -6.391 1 65.38 359 PHE B O 1
ATOM 5775 N N . GLN B 1 360 ? -28.344 -10.773 -6.734 1 54.88 360 GLN B N 1
ATOM 5776 C CA . GLN B 1 360 ? -28.094 -11.805 -7.738 1 54.88 360 GLN B CA 1
ATOM 5777 C C . GLN B 1 360 ? -28.219 -11.25 -9.148 1 54.88 360 GLN B C 1
ATOM 5779 O O . GLN B 1 360 ? -27.812 -11.891 -10.117 1 54.88 360 GLN B O 1
ATOM 5784 N N . GLU B 1 361 ? -28.828 -9.969 -9.328 1 54.31 361 GLU B N 1
ATOM 5785 C CA . GLU B 1 361 ? -29.203 -9.68 -10.711 1 54.31 361 GLU B CA 1
ATOM 5786 C C . GLU B 1 361 ? -28.531 -8.398 -11.203 1 54.31 361 GLU B C 1
ATOM 5788 O O . GLU B 1 361 ? -28.047 -7.598 -10.398 1 54.31 361 GLU B O 1
ATOM 5793 N N . GLU B 1 362 ? -28.422 -8.219 -12.477 1 56.19 362 GLU B N 1
ATOM 5794 C CA . GLU B 1 362 ? -27.875 -7.145 -13.289 1 56.19 362 GLU B CA 1
ATOM 5795 C C . GLU B 1 362 ? -28.266 -5.777 -12.734 1 56.19 362 GLU B C 1
ATOM 5797 O O . GLU B 1 362 ? -27.484 -4.836 -12.758 1 56.19 362 GLU B O 1
ATOM 5802 N N . ARG B 1 363 ? -29.562 -5.594 -12.383 1 54.47 363 ARG B N 1
ATOM 5803 C CA . ARG B 1 363 ? -30.078 -4.301 -11.945 1 54.47 363 ARG B CA 1
ATOM 5804 C C . ARG B 1 363 ? -29.297 -3.789 -10.727 1 54.47 363 ARG B C 1
ATOM 5806 O O . ARG B 1 363 ? -29.109 -2.582 -10.578 1 54.47 363 ARG B O 1
ATOM 5813 N N . SER B 1 364 ? -28.672 -4.629 -10.094 1 73.25 364 SER B N 1
ATOM 5814 C CA . SER B 1 364 ? -27.969 -4.273 -8.867 1 73.25 364 SER B CA 1
ATOM 5815 C C . SER B 1 364 ? -26.578 -3.736 -9.172 1 73.25 364 SER B C 1
ATOM 5817 O O . SER B 1 364 ? -26.141 -2.756 -8.562 1 73.25 364 SER B O 1
ATOM 5819 N N . VAL B 1 365 ? -26.141 -4.172 -10.289 1 79.31 365 VAL B N 1
ATOM 5820 C CA . VAL B 1 365 ? -24.812 -3.725 -10.695 1 79.31 365 VAL B CA 1
ATOM 5821 C C . VAL B 1 365 ? -24.875 -2.268 -11.148 1 79.31 365 VAL B C 1
ATOM 5823 O O . VAL B 1 365 ? -24 -1.472 -10.812 1 79.31 365 VAL B O 1
ATOM 5826 N N . GLU B 1 366 ? -25.906 -1.892 -11.773 1 86.38 366 GLU B N 1
ATOM 5827 C CA . GLU B 1 366 ? -26.078 -0.528 -12.273 1 86.38 366 GLU B CA 1
ATOM 5828 C C . GLU B 1 366 ? -26.281 0.456 -11.125 1 86.38 366 GLU B C 1
ATOM 5830 O O . GLU B 1 366 ? -25.797 1.586 -11.172 1 86.38 366 GLU B O 1
ATOM 5835 N N . VAL B 1 367 ? -27.016 0.043 -10.172 1 90.19 367 VAL B N 1
ATOM 5836 C CA . VAL B 1 367 ? -27.266 0.925 -9.039 1 90.19 367 VAL B CA 1
ATOM 5837 C C . VAL B 1 367 ? -25.969 1.176 -8.266 1 90.19 367 VAL B C 1
ATOM 5839 O O . VAL B 1 367 ? -25.734 2.289 -7.797 1 90.19 367 VAL B O 1
ATOM 5842 N N . VAL B 1 368 ? -25.219 0.177 -8.164 1 90.06 368 VAL B N 1
ATOM 5843 C CA . VAL B 1 368 ? -23.922 0.327 -7.504 1 90.06 368 VAL B CA 1
ATOM 5844 C C . VAL B 1 368 ? -23.047 1.293 -8.305 1 90.06 368 VAL B C 1
ATOM 5846 O O . VAL B 1 368 ? -22.375 2.145 -7.723 1 90.06 368 VAL B O 1
ATOM 5849 N N . ARG B 1 369 ? -23.094 1.138 -9.602 1 92.69 369 ARG B N 1
ATOM 5850 C CA . ARG B 1 369 ? -22.344 2.029 -10.477 1 92.69 369 ARG B CA 1
ATOM 5851 C C . ARG B 1 369 ? -22.781 3.479 -10.289 1 92.69 369 ARG B C 1
ATOM 5853 O O . ARG B 1 369 ? -21.953 4.383 -10.242 1 92.69 369 ARG B O 1
ATOM 5860 N N . MET B 1 370 ? -24.062 3.678 -10.172 1 94.19 370 MET B N 1
ATOM 5861 C CA . MET B 1 370 ? -24.594 5.023 -9.984 1 94.19 370 MET B CA 1
ATOM 5862 C C . MET B 1 370 ? -24.156 5.605 -8.648 1 94.19 370 MET B C 1
ATOM 5864 O O . MET B 1 370 ? -23.828 6.793 -8.555 1 94.19 370 MET B O 1
ATOM 5868 N N . ALA B 1 371 ? -24.141 4.766 -7.672 1 94.69 371 ALA B N 1
ATOM 5869 C CA . ALA B 1 371 ? -23.688 5.203 -6.355 1 94.69 371 ALA B CA 1
ATOM 5870 C C . ALA B 1 371 ? -22.203 5.586 -6.391 1 94.69 371 ALA B C 1
ATOM 5872 O O . ALA B 1 371 ? -21.797 6.582 -5.789 1 94.69 371 ALA B O 1
ATOM 5873 N N . MET B 1 372 ? -21.469 4.805 -7.105 1 94.81 372 MET B N 1
ATOM 5874 C CA . MET B 1 372 ? -20.016 5.016 -7.176 1 94.81 372 MET B CA 1
ATOM 5875 C C . MET B 1 372 ? -19.688 6.207 -8.07 1 94.81 372 MET B C 1
ATOM 5877 O O . MET B 1 372 ? -18.594 6.762 -7.992 1 94.81 372 MET B O 1
ATOM 5881 N N . ASP B 1 373 ? -20.609 6.574 -8.961 1 95.94 373 ASP B N 1
ATOM 5882 C CA . ASP B 1 373 ? -20.406 7.703 -9.859 1 95.94 373 ASP B CA 1
ATOM 5883 C C . ASP B 1 373 ? -20.781 9.023 -9.18 1 95.94 373 ASP B C 1
ATOM 5885 O O . ASP B 1 373 ? -21.641 9.75 -9.664 1 95.94 373 ASP B O 1
ATOM 5889 N N . ASN B 1 374 ? -20.328 9.219 -8.023 1 97.69 374 ASN B N 1
ATOM 5890 C CA . ASN B 1 374 ? -20.469 10.445 -7.242 1 97.69 374 ASN B CA 1
ATOM 5891 C C . ASN B 1 374 ? -19.109 10.961 -6.773 1 97.69 374 ASN B C 1
ATOM 5893 O O . ASN B 1 374 ? -18.141 10.203 -6.723 1 97.69 374 ASN B O 1
ATOM 5897 N N . THR B 1 375 ? -19.016 12.234 -6.484 1 98.06 375 THR B N 1
ATOM 5898 C CA . THR B 1 375 ? -17.75 12.836 -6.055 1 98.06 375 THR B CA 1
ATOM 5899 C C . THR B 1 375 ? -17.391 12.398 -4.641 1 98.06 375 THR B C 1
ATOM 5901 O O . THR B 1 375 ? -16.25 12.547 -4.211 1 98.06 375 THR B O 1
ATOM 5904 N N . GLU B 1 376 ? -18.391 11.93 -3.912 1 98.38 376 GLU B N 1
ATOM 5905 C CA . GLU B 1 376 ? -18.156 11.336 -2.594 1 98.38 376 GLU B CA 1
ATOM 5906 C C . GLU B 1 376 ? -18.766 9.938 -2.504 1 98.38 376 GLU B C 1
ATOM 5908 O O . GLU B 1 376 ? -19.953 9.75 -2.791 1 98.38 376 GLU B O 1
ATOM 5913 N N . VAL B 1 377 ? -18 8.961 -2.221 1 98.44 377 VAL B N 1
ATOM 5914 C CA . VAL B 1 377 ? -18.422 7.574 -2.092 1 98.44 377 VAL B CA 1
ATOM 5915 C C . VAL B 1 377 ? -18.094 7.059 -0.694 1 98.44 377 VAL B C 1
ATOM 5917 O O . VAL B 1 377 ? -16.969 7.227 -0.214 1 98.44 377 VAL B O 1
ATOM 5920 N N . SER B 1 378 ? -19.031 6.465 -0.019 1 98.56 378 SER B N 1
ATOM 5921 C CA . SER B 1 378 ? -18.812 5.883 1.301 1 98.56 378 SER B CA 1
ATOM 5922 C C . SER B 1 378 ? -18.906 4.359 1.256 1 98.56 378 SER B C 1
ATOM 5924 O O . SER B 1 378 ? -19.812 3.805 0.638 1 98.56 378 SER B O 1
ATOM 5926 N N . ILE B 1 379 ? -17.984 3.701 1.763 1 98.56 379 ILE B N 1
ATOM 5927 C CA . ILE B 1 379 ? -17.969 2.256 1.966 1 98.56 379 ILE B CA 1
ATOM 5928 C C . ILE B 1 379 ? -18.25 1.938 3.432 1 98.56 379 ILE B C 1
ATOM 5930 O O . ILE B 1 379 ? -17.453 2.27 4.312 1 98.56 379 ILE B O 1
ATOM 5934 N N . LEU B 1 380 ? -19.344 1.385 3.691 1 98.5 380 LEU B N 1
ATOM 5935 C CA . LEU B 1 380 ? -19.766 1.059 5.047 1 98.5 380 LEU B CA 1
ATOM 5936 C C . LEU B 1 380 ? -19.672 -0.442 5.301 1 98.5 380 LEU B C 1
ATOM 5938 O O . LEU B 1 380 ? -20.359 -1.231 4.641 1 98.5 380 LEU B O 1
ATOM 5942 N N . ILE B 1 381 ? -18.875 -0.889 6.219 1 98.56 381 ILE B N 1
ATOM 5943 C CA . ILE B 1 381 ? -18.703 -2.301 6.539 1 98.56 381 ILE B CA 1
ATOM 5944 C C . ILE B 1 381 ? -19.062 -2.549 8 1 98.56 381 ILE B C 1
ATOM 5946 O O . ILE B 1 381 ? -18.562 -1.86 8.898 1 98.56 381 ILE B O 1
ATOM 5950 N N . ASP B 1 382 ? -19.891 -3.432 8.258 1 98.62 382 ASP B N 1
ATOM 5951 C CA . ASP B 1 382 ? -20.172 -3.938 9.602 1 98.62 382 ASP B CA 1
ATOM 5952 C C . ASP B 1 382 ? -19.625 -5.352 9.781 1 98.62 382 ASP B C 1
ATOM 5954 O O . ASP B 1 382 ? -20.094 -6.289 9.133 1 98.62 382 ASP B O 1
ATOM 5958 N N . LEU B 1 383 ? -18.672 -5.559 10.633 1 98.19 383 LEU B N 1
ATOM 5959 C CA . LEU B 1 383 ? -18.016 -6.844 10.852 1 98.19 383 LEU B CA 1
ATOM 5960 C C . LEU B 1 383 ? -18.844 -7.727 11.781 1 98.19 383 LEU B C 1
ATOM 5962 O O . LEU B 1 383 ? -18.625 -8.93 11.867 1 98.19 383 LEU B O 1
ATOM 5966 N N . ALA B 1 384 ? -19.766 -7.102 12.586 1 97.25 384 ALA B N 1
ATOM 5967 C CA . ALA B 1 384 ? -20.641 -7.812 13.5 1 97.25 384 ALA B CA 1
ATOM 5968 C C . ALA B 1 384 ? -19.844 -8.711 14.445 1 97.25 384 ALA B C 1
ATOM 5970 O O . ALA B 1 384 ? -20.281 -9.82 14.766 1 97.25 384 ALA B O 1
ATOM 5971 N N . TYR B 1 385 ? -18.703 -8.344 14.797 1 97 385 TYR B N 1
ATOM 5972 C CA . TYR B 1 385 ? -17.781 -9.133 15.609 1 97 385 TYR B CA 1
ATOM 5973 C C . TYR B 1 385 ? -17.672 -8.562 17.016 1 97 385 TYR B C 1
ATOM 5975 O O . TYR B 1 385 ? -17.547 -9.312 18 1 97 385 TYR B O 1
ATOM 5983 N N . GLY B 1 386 ? -17.688 -7.258 17.172 1 97.94 386 GLY B N 1
ATOM 5984 C CA . GLY B 1 386 ? -17.578 -6.531 18.438 1 97.94 386 GLY B CA 1
ATOM 5985 C C . GLY B 1 386 ? -18.328 -5.215 18.422 1 97.94 386 GLY B C 1
ATOM 5986 O O . GLY B 1 386 ? -19.406 -5.113 17.844 1 97.94 386 GLY B O 1
ATOM 5987 N N . LYS B 1 387 ? -17.75 -4.129 19.203 1 98.12 387 LYS B N 1
ATOM 5988 C CA . LYS B 1 387 ? -18.5 -2.887 19.359 1 98.12 387 LYS B CA 1
ATOM 5989 C C . LYS B 1 387 ? -17.703 -1.688 18.859 1 98.12 387 LYS B C 1
ATOM 5991 O O . LYS B 1 387 ? -18.219 -0.575 18.781 1 98.12 387 LYS B O 1
ATOM 5996 N N . GLU B 1 388 ? -16.5 -1.884 18.5 1 98.38 388 GLU B N 1
ATOM 5997 C CA . GLU B 1 388 ? -15.625 -0.758 18.172 1 98.38 388 GLU B CA 1
ATOM 5998 C C . GLU B 1 388 ? -15.805 -0.325 16.719 1 98.38 388 GLU B C 1
ATOM 6000 O O . GLU B 1 388 ? -16.328 -1.082 15.906 1 98.38 388 GLU B O 1
ATOM 6005 N N . SER B 1 389 ? -15.477 0.907 16.422 1 98.5 389 SER B N 1
ATOM 6006 C CA . SER B 1 389 ? -15.641 1.467 15.086 1 98.5 389 SER B CA 1
ATOM 6007 C C . SER B 1 389 ? -14.516 2.445 14.758 1 98.5 389 SER B C 1
ATOM 6009 O O . SER B 1 389 ? -13.805 2.906 15.648 1 98.5 389 SER B O 1
ATOM 6011 N N . ALA B 1 390 ? -14.305 2.695 13.516 1 97.88 390 ALA B N 1
ATOM 6012 C CA . ALA B 1 390 ? -13.398 3.721 13.016 1 97.88 390 ALA B CA 1
ATOM 6013 C C . ALA B 1 390 ? -13.859 4.25 11.664 1 97.88 390 ALA B C 1
ATOM 6015 O O . ALA B 1 390 ? -14.594 3.57 10.938 1 97.88 390 ALA B O 1
ATOM 6016 N N . VAL B 1 391 ? -13.531 5.426 11.375 1 98.31 391 VAL B N 1
ATOM 6017 C CA . VAL B 1 391 ? -13.812 6.066 10.094 1 98.31 391 VAL B CA 1
ATOM 6018 C C . VAL B 1 391 ? -12.539 6.707 9.547 1 98.31 391 VAL B C 1
ATOM 6020 O O . VAL B 1 391 ? -11.711 7.203 10.312 1 98.31 391 VAL B O 1
ATOM 6023 N N . GLY B 1 392 ? -12.305 6.602 8.305 1 97.62 392 GLY B N 1
ATOM 6024 C CA . GLY B 1 392 ? -11.18 7.23 7.637 1 97.62 392 GLY B CA 1
ATOM 6025 C C . GLY B 1 392 ? -11.523 7.754 6.254 1 97.62 392 GLY B C 1
ATOM 6026 O O . GLY B 1 392 ? -12.617 7.5 5.746 1 97.62 392 GLY B O 1
ATOM 6027 N N . TRP B 1 393 ? -10.602 8.523 5.723 1 98.19 393 TRP B N 1
ATOM 6028 C CA . TRP B 1 393 ? -10.852 9.227 4.469 1 98.19 393 TRP B CA 1
ATOM 6029 C C . TRP B 1 393 ? -9.664 9.094 3.52 1 98.19 393 TRP B C 1
ATOM 6031 O O . TRP B 1 393 ? -8.508 9.133 3.951 1 98.19 393 TRP B O 1
ATOM 6041 N N . GLY B 1 394 ? -9.953 8.875 2.262 1 97.94 394 GLY B N 1
ATOM 6042 C CA . GLY B 1 394 ? -8.984 8.82 1.178 1 97.94 394 GLY B CA 1
ATOM 6043 C C . GLY B 1 394 ? -9.547 9.312 -0.146 1 97.94 394 GLY B C 1
ATOM 6044 O O . GLY B 1 394 ? -10.516 10.07 -0.172 1 97.94 394 GLY B O 1
ATOM 6045 N N . CYS B 1 395 ? -8.867 8.922 -1.224 1 98.56 395 CYS B N 1
ATOM 6046 C CA . CYS B 1 395 ? -9.289 9.352 -2.553 1 98.56 395 CYS B CA 1
ATOM 6047 C C . CYS B 1 395 ? -9.031 8.258 -3.586 1 98.56 395 CYS B C 1
ATOM 6049 O O . CYS B 1 395 ? -8.461 7.215 -3.266 1 98.56 395 CYS B O 1
ATOM 6051 N N . ASP B 1 396 ? -9.57 8.453 -4.766 1 98.5 396 ASP B N 1
ATOM 6052 C CA . ASP B 1 396 ? -9.406 7.504 -5.863 1 98.5 396 ASP B CA 1
ATOM 6053 C C . ASP B 1 396 ? -8 7.59 -6.453 1 98.5 396 ASP B C 1
ATOM 6055 O O . ASP B 1 396 ? -7.242 8.516 -6.137 1 98.5 396 ASP B O 1
ATOM 6059 N N . LEU B 1 397 ? -7.527 6.551 -7.152 1 98.5 397 LEU B N 1
ATOM 6060 C CA . LEU B 1 397 ? -6.293 6.52 -7.926 1 98.5 397 LEU B CA 1
ATOM 6061 C C . LEU B 1 397 ? -6.559 6.844 -9.391 1 98.5 397 LEU B C 1
ATOM 6063 O O . LEU B 1 397 ? -7.273 6.105 -10.07 1 98.5 397 LEU B O 1
ATOM 6067 N N . THR B 1 398 ? -5.941 7.91 -9.945 1 98.31 398 THR B N 1
ATOM 6068 C CA . THR B 1 398 ? -6.305 8.445 -11.25 1 98.31 398 THR B CA 1
ATOM 6069 C C . THR B 1 398 ? -5.078 8.555 -12.156 1 98.31 398 THR B C 1
ATOM 6071 O O . THR B 1 398 ? -3.949 8.367 -11.703 1 98.31 398 THR B O 1
ATOM 6074 N N . TYR B 1 399 ? -5.332 8.883 -13.461 1 97.5 399 TYR B N 1
ATOM 6075 C CA . TYR B 1 399 ? -4.266 9.211 -14.398 1 97.5 399 TYR B CA 1
ATOM 6076 C C . TYR B 1 399 ? -3.453 10.406 -13.914 1 97.5 399 TYR B C 1
ATOM 6078 O O . TYR B 1 399 ? -2.23 10.43 -14.07 1 97.5 399 TYR B O 1
ATOM 6086 N N . ASP B 1 400 ? -4.113 11.305 -13.359 1 97.56 400 ASP B N 1
ATOM 6087 C CA . ASP B 1 400 ? -3.461 12.539 -12.93 1 97.56 400 ASP B CA 1
ATOM 6088 C C . ASP B 1 400 ? -2.516 12.281 -11.758 1 97.56 400 ASP B C 1
ATOM 6090 O O . ASP B 1 400 ? -1.476 12.93 -11.641 1 97.56 400 ASP B O 1
ATOM 6094 N N . TYR B 1 401 ? -2.908 11.359 -10.867 1 98.06 401 TYR B N 1
ATOM 6095 C CA . TYR B 1 401 ? -1.954 10.992 -9.828 1 98.06 401 TYR B CA 1
ATOM 6096 C C . TYR B 1 401 ? -0.64 10.516 -10.438 1 98.06 401 TYR B C 1
ATOM 6098 O O . TYR B 1 401 ? 0.438 10.93 -10 1 98.06 401 TYR B O 1
ATOM 6106 N N . VAL B 1 402 ? -0.74 9.57 -11.414 1 97.69 402 VAL B N 1
ATOM 6107 C CA . VAL B 1 402 ? 0.444 9.039 -12.078 1 97.69 402 VAL B CA 1
ATOM 6108 C C . VAL B 1 402 ? 1.226 10.172 -12.742 1 97.69 402 VAL B C 1
ATOM 6110 O O . VAL B 1 402 ? 2.445 10.266 -12.586 1 97.69 402 VAL B O 1
ATOM 6113 N N . ARG B 1 403 ? 0.54 11.023 -13.406 1 96.75 403 ARG B N 1
ATOM 6114 C CA . ARG B 1 403 ? 1.175 12.141 -14.102 1 96.75 403 ARG B CA 1
ATOM 6115 C C . ARG B 1 403 ? 1.955 13.023 -13.133 1 96.75 403 ARG B C 1
ATOM 6117 O O . ARG B 1 403 ? 3.129 13.32 -13.359 1 96.75 403 ARG B O 1
ATOM 6124 N N . ILE B 1 404 ? 1.338 13.438 -12.023 1 95.38 404 ILE B N 1
ATOM 6125 C CA . ILE B 1 404 ? 1.911 14.352 -11.039 1 95.38 404 ILE B CA 1
ATOM 6126 C C . ILE B 1 404 ? 3.182 13.742 -10.445 1 95.38 404 ILE B C 1
ATOM 6128 O O . ILE B 1 404 ? 4.184 14.438 -10.258 1 95.38 404 ILE B O 1
ATOM 6132 N N . ASN B 1 405 ? 3.213 12.453 -10.258 1 95.44 405 ASN B N 1
ATOM 6133 C CA . ASN B 1 405 ? 4.305 11.836 -9.508 1 95.44 405 ASN B CA 1
ATOM 6134 C C . ASN B 1 405 ? 5.355 11.242 -10.438 1 95.44 405 ASN B C 1
ATOM 6136 O O . ASN B 1 405 ? 6.461 10.906 -10.008 1 95.44 405 ASN B O 1
ATOM 6140 N N . ALA B 1 406 ? 5.008 11.055 -11.711 1 92.5 406 ALA B N 1
ATOM 6141 C CA . ALA B 1 406 ? 5.98 10.609 -12.703 1 92.5 406 ALA B CA 1
ATOM 6142 C C . ALA B 1 406 ? 6.781 11.781 -13.258 1 92.5 406 ALA B C 1
ATOM 6144 O O . ALA B 1 406 ? 7.918 11.617 -13.703 1 92.5 406 ALA B O 1
ATOM 6145 N N . GLU B 1 407 ? 6.195 12.938 -13.297 1 81.06 407 GLU B N 1
ATOM 6146 C CA . GLU B 1 407 ? 6.836 14.125 -13.852 1 81.06 407 GLU B CA 1
ATOM 6147 C C . GLU B 1 407 ? 7.199 15.117 -12.758 1 81.06 407 GLU B C 1
ATOM 6149 O O . GLU B 1 407 ? 7.188 16.328 -12.984 1 81.06 407 GLU B O 1
ATOM 6154 N N . TYR B 1 408 ? 7.473 14.656 -11.703 1 69.31 408 TYR B N 1
ATOM 6155 C CA . TYR B 1 408 ? 7.578 15.5 -10.523 1 69.31 408 TYR B CA 1
ATOM 6156 C C . TYR B 1 408 ? 8.797 16.406 -10.609 1 69.31 408 TYR B C 1
ATOM 6158 O O . TYR B 1 408 ? 8.695 17.625 -10.398 1 69.31 408 TYR B O 1
ATOM 6166 N N . ALA B 1 409 ? 10.031 15.781 -10.859 1 56.94 409 ALA B N 1
ATOM 6167 C CA . ALA B 1 409 ? 11.258 16.578 -10.875 1 56.94 409 ALA B CA 1
ATOM 6168 C C . ALA B 1 409 ? 11.43 17.297 -12.211 1 56.94 409 ALA B C 1
ATOM 6170 O O . ALA B 1 409 ? 12.367 18.078 -12.383 1 56.94 409 ALA B O 1
ATOM 6171 N N . SER B 1 410 ? 10.484 17.078 -13.266 1 44.88 410 SER B N 1
ATOM 6172 C CA . SER B 1 410 ? 10.648 17.781 -14.531 1 44.88 410 SER B CA 1
ATOM 6173 C C . SER B 1 410 ? 9.945 19.125 -14.516 1 44.88 410 SER B C 1
ATOM 6175 O O . SER B 1 410 ? 8.938 19.297 -13.828 1 44.88 410 SER B O 1
#